Protein 8H55 (pdb70)

Solvent-accessible surface area: 35852 Å² total; per-residue (Å²): 23,79,7,52,29,2,70,16,0,19,74,81,97,40,68,40,80,70,21,123,36,106,147,147,65,132,47,144,45,54,106,110,8,54,80,5,109,76,33,80,112,64,18,122,109,171,141,88,100,32,105,60,80,112,71,39,6,45,13,0,1,70,10,0,26,16,0,0,13,15,0,0,12,11,28,6,77,76,50,106,138,73,28,0,3,0,0,0,0,1,0,0,1,2,0,2,4,0,18,24,0,6,2,50,114,3,5,28,29,0,0,96,15,3,35,2,36,20,90,20,41,96,125,82,8,11,11,30,13,61,2,22,19,0,0,78,0,0,34,23,4,0,18,96,9,15,129,75,56,125,41,0,32,1,37,6,0,0,0,0,24,41,127,3,23,0,0,36,78,0,33,112,0,2,55,19,5,0,28,54,0,7,1,5,11,10,92,4,68,123,14,154,92,5,20,78,94,0,7,77,15,1,44,74,12,42,44,101,80,19,127,54,10,0,139,50,14,68,85,183,3,4,0,0,2,0,2,4,0,28,0,82,10,37,1,95,94,18,3,78,1,29,43,35,60,91,91,60,0,93,23,109,188,146,44,59,37,101,0,41,10,2,58,36,22,14,100,22,80,18,38,66,19,62,78,65,91,0,13,0,0,76,6,34,8,33,119,25,7,16,0,3,0,0,10,4,44,152,80,32,56,18,69,71,6,11,119,32,1,23,16,4,20,60,11,3,61,150,90,26,142,73,100,42,0,55,0,17,0,0,60,4,51,22,47,25,58,3,63,0,64,56,4,0,65,114,10,72,34,24,41,107,2,8,17,118,81,24,47,4,75,60,0,4,84,69,150,115,11,48,0,31,49,0,10,0,6,0,1,1,42,14,44,87,1,41,77,110,49,162,88,95,84,86,83,77,32,99,50,63,142,9,51,0,42,52,26,0,0,0,1,0,10,2,41,102,17,69,0,7,0,0,0,0,3,0,16,31,11,73,100,68,58,20,2,50,16,1,20,71,84,97,33,68,35,76,70,21,133,17,170,143,132,113,128,47,117,41,45,101,110,10,67,81,23,113,73,36,74,107,68,22,125,85,98,143,149,158,96,25,71,77,79,112,72,38,7,41,9,0,0,73,6,0,24,17,0,0,12,18,0,0,45,4,28,3,108,69,54,31,140,67,26,1,3,0,0,0,0,0,0,0,1,3,0,2,5,0,17,22,0,7,5,35,128,5,6,30,27,1,0,96,15,4,36,1,30,16,94,21,42,60,130,95,10,10,7,31,11,56,1,35,27,0,0,78,0,0,38,23,3,0,19,58,1,30,127,90,58,70,30,0,31,0,31,5,0,0,0,0,20,40,122,3,26,0,1,110,96,0,27,90,0,3,31,13,6,1,26,52,1,6,5,6,17,10,85,3,77,54,14,68,97,7,40,91,40,0,8,74,10,1,52,68,11,48,47,123,85,17,54,82,10,2,94,60,21,64,79,181,7,3,0,4,2,0,2,5,0,37,0,96,10,39,1,24,95,18,2,84,0,28,40,34,61,96,74,57,0,89,23,106,178,133,47,61,36,102,0,38,3,1,51,39,33,13,92,20,76,22,31,68,21,74,72,63,102,0,12,0,0,67,5,38,5,38,175,87,6,7,0,2,0,1,9,2,57,150,88,26,57,17,92,75,5,8,135,33,1,26,17,5,18,84,13,2,54,153,67,24,147,100,103,40,0,36,0,6,0,0,70,4,54,18,53,26,63,3,62,0,70,57,7,0,66,92,11,79,32,22,95,108,1,9,20,98,90,18,44,6,78,56,0,3,84,71,138,127,11,61,0,44,22,0,11,1,4,0,1,0,40,12,37,111,1,41,83,107,59,178,83,85,103,89,87,73,43,94,45,94,140,8,49,0,38,46,25,0,1,0,0,0,7,1,38,92,13,69,0,8,0,0,0,0,4,0,14,35,10,72,101

Foldseek 3Di:
DDPQLLCLFADPDWDFAFQDDPDDDDFDWDPDFAALPPDQDFDDDDDDDDDPQQVNLLVLLVLLLLLFLLLQLLVCVVPVLDWDKDFSLVLLLLQLLLLLLFRSQLVQLSCVSSVNFDDDPDDRTGTHGNSLSSQLSSQVLQCVLDVVCDQKFKEKEKEFASVWIFTVSSVVSNVSHHPTYYYHYFQCQVPVVRQQSVLVSCCVPDHDPRRRQDDDGHNPAGMEIEMEMAGEFACCVFVQFADWDWDWFPLDPPDTDTAIKGKAWDKWFWDQPPVQQWIWTWTCTDPFKIKIKIDGHPPDRQSSSSPCVSPCVVVSVVPTDIFGATEMGGDAWDKDKDWSLVSVVSVVSNCSRFRPNIDSVSTTVDPPHGHDTYMYIYTGHYHDRRDHHHHDDPVPDDHHYDYNRAKIKMFMFGHSSRRTRMIIIPSDRVD/DFLLCLFADPPWDFAFQDDPDDDDFDWDPDFAALPPDLDFDDAPPDDDDPPLLVNLLVLLLLLQLLQLLLFLLVCVVPVLDWDKDFSLVLLLLLLLLLLLFRSQLNQLSCVSSSNFDDDPDPGGGTHGNSLSNQLSSQVLQCVLDVVQPQKFKEKEKEFANVWTFGPSSVVSNNSHHPTYYYHYFQCPVPVVRQQSVLVSVCSPPHCPRRRQDDDTHRVAGMAIEMEMAGEFACCVQPQFADWDFDWFPLDPPDTDTAIKGKAWDKWQWDQDPVLQWIWTWTGGDDFKIKIKIDGHPPDGASSSSVCVSPCVVVSVVRGDIFGETEMGGPFWDKDKDWSLVSVVSVVSSCSRFNPNIGSVNTTVDPPHGHDTHMYIYTGHYHDRRDHDDHDDPPVDDHHYDYNSAKIKMFMFGHSSRRTRMITIPSDRVD

Organism: Danio rerio (NCBI:txid7955)

InterPro domains:
  IPR000215 Serpin family [PTHR11461] (83-453)
  IPR000227 Angiotensinogen [PR00654] (8-28)
  IPR000227 Angiotensinogen [PR00654] (148-169)
  IPR000227 Angiotensinogen [PR00654] (243-262)
  IPR023795 Serpin, conserved site [PS00284] (425-435)
  IPR023796 Serpin domain [PF00079] (87-452)
  IPR023796 Serpin domain [SM00093] (92-452)
  IPR033834 Angiotensinogen, serpin domain [cd02054] (22-454)
  IPR036186 Serpin superfamily [SSF56574] (53-452)
  IPR042178 Serpin superfamily, domain 1 [G3DSA:3.30.497.10] (112-412)
  IPR042185 Serpin superfamily, domain 2 [G3DSA:2.30.39.10] (94-452)

Nearest PDB structures (foldseek):
  8h55-assembly1_A  TM=1.002E+00  e=1.999E-93  Danio rerio
  8h55-assembly2_B  TM=1.000E+00  e=8.099E-88  Danio rerio
  5cdx-assembly1_A  TM=8.783E-01  e=2.840E-31  synthetic construct
  2ol2-assembly1_A  TM=8.647E-01  e=1.856E-30  Homo sapiens
  2hi9-assembly1_C  TM=8.735E-01  e=5.633E-29  Homo sapiens

Structure (mmCIF, N/CA/C/O backbone):
data_8H55
#
_entry.id   8H55
#
_cell.length_a   42.940
_cell.length_b   88.760
_cell.length_c   118.030
_cell.angle_alpha   90.000
_cell.angle_beta   90.000
_cell.angle_gamma   90.000
#
_symmetry.space_group_name_H-M   'P 1 21 1'
#
loop_
_entity.id
_entity.type
_entity.pdbx_description
1 polymer Angiotensinogen
2 non-polymer 'SULFATE ION'
3 water water
#
loop_
_atom_site.group_PDB
_atom_site.id
_atom_site.type_symbol
_atom_site.label_atom_id
_atom_site.label_alt_id
_atom_site.label_comp_id
_atom_site.label_asym_id
_atom_site.label_entity_id
_atom_site.label_seq_id
_atom_site.pdbx_PDB_ins_code
_atom_site.Cartn_x
_atom_site.Cartn_y
_atom_site.Cartn_z
_atom_site.occupancy
_atom_site.B_iso_or_equiv
_atom_site.auth_seq_id
_atom_site.auth_comp_id
_atom_site.auth_asym_id
_atom_site.auth_atom_id
_atom_site.pdbx_PDB_model_num
ATOM 1 N N . VAL A 1 3 ? 5.178 -20.059 32.614 1.00 68.09 3 VAL A N 1
ATOM 2 C CA . VAL A 1 3 ? 3.980 -20.085 31.784 1.00 69.23 3 VAL A CA 1
ATOM 3 C C . VAL A 1 3 ? 4.271 -19.481 30.411 1.00 72.93 3 VAL A C 1
ATOM 4 O O . VAL A 1 3 ? 4.812 -20.163 29.543 1.00 77.82 3 VAL A O 1
ATOM 8 N N . TYR A 1 4 ? 3.915 -18.212 30.209 1.00 72.49 4 TYR A N 1
ATOM 9 C CA . TYR A 1 4 ? 4.163 -17.574 28.922 1.00 70.19 4 TYR A CA 1
ATOM 10 C C . TYR A 1 4 ? 5.623 -17.741 28.522 1.00 73.94 4 TYR A C 1
ATOM 11 O O . TYR A 1 4 ? 6.532 -17.495 29.321 1.00 71.08 4 TYR A O 1
ATOM 29 N N . VAL A 1 5 ? 5.843 -18.157 27.278 1.00 72.57 5 VAL A N 1
ATOM 30 C CA . VAL A 1 5 ? 7.174 -18.476 26.777 1.00 71.91 5 VAL A CA 1
ATOM 31 C C . VAL A 1 5 ? 7.583 -17.451 25.727 1.00 72.89 5 VAL A C 1
ATOM 32 O O . VAL A 1 5 ? 6.763 -17.011 24.912 1.00 68.67 5 VAL A O 1
ATOM 45 N N . HIS A 1 6 ? 8.864 -17.075 25.755 1.00 68.42 6 HIS A N 1
ATOM 46 C CA . HIS A 1 6 ? 9.485 -16.148 24.813 1.00 60.33 6 HIS A CA 1
ATOM 47 C C . HIS A 1 6 ? 8.920 -14.739 24.959 1.00 51.36 6 HIS A C 1
ATOM 48 O O . HIS A 1 6 ? 8.362 -14.182 24.006 1.00 45.66 6 HIS A O 1
ATOM 62 N N . PRO A 1 7 ? 9.071 -14.132 26.140 1.00 50.39 7 PRO A N 1
ATOM 63 C CA . PRO A 1 7 ? 8.670 -12.727 26.314 1.00 47.70 7 PRO A CA 1
ATOM 64 C C . PRO A 1 7 ? 9.208 -11.782 25.255 1.00 43.38 7 PRO A C 1
ATOM 65 O O . PRO A 1 7 ? 8.565 -10.763 24.972 1.00 44.94 7 PRO A O 1
ATOM 76 N N . PHE A 1 8 ? 10.371 -12.078 24.671 1.00 43.84 8 PHE A N 1
ATOM 77 C CA . PHE A 1 8 ? 10.928 -11.209 23.642 1.00 45.76 8 PHE A CA 1
ATOM 78 C C . PHE A 1 8 ? 9.886 -10.834 22.597 1.00 47.22 8 PHE A C 1
ATOM 79 O O . PHE A 1 8 ? 9.884 -9.710 22.080 1.00 41.15 8 PHE A O 1
ATOM 96 N N . ASN A 1 9 ? 8.996 -11.767 22.265 1.00 46.02 9 ASN A N 1
ATOM 97 C CA . ASN A 1 9 ? 8.056 -11.537 21.175 1.00 45.51 9 ASN A CA 1
ATOM 98 C C . ASN A 1 9 ? 7.055 -10.432 21.487 1.00 44.14 9 ASN A C 1
ATOM 99 O O . ASN A 1 9 ? 6.461 -9.874 20.559 1.00 44.02 9 ASN A O 1
ATOM 110 N N . LEU A 1 10 ? 6.864 -10.093 22.764 1.00 46.90 10 LEU A N 1
ATOM 111 C CA . LEU A 1 10 ? 5.942 -9.026 23.128 1.00 41.91 10 LEU A CA 1
ATOM 112 C C . LEU A 1 10 ? 6.528 -7.636 22.911 1.00 39.78 10 LEU A C 1
ATOM 113 O O . LEU A 1 10 ? 5.772 -6.659 22.889 1.00 40.59 10 LEU A O 1
ATOM 129 N N . PHE A 1 11 ? 7.847 -7.524 22.739 1.00 43.17 11 PHE A N 1
ATOM 130 C CA . PHE A 1 11 ? 8.520 -6.230 22.723 1.00 46.63 11 PHE A CA 1
ATOM 131 C C . PHE A 1 11 ? 9.437 -6.082 21.516 1.00 46.75 11 PHE A C 1
ATOM 132 O O . PHE A 1 11 ? 10.450 -5.381 21.580 1.00 44.10 11 PHE A O 1
ATOM 149 N N . SER A 1 12 ? 9.089 -6.724 20.405 1.00 49.58 12 SER A N 1
ATOM 150 C CA . SER A 1 12 ? 9.790 -6.546 19.144 1.00 61.74 12 SER A CA 1
ATOM 151 C C . SER A 1 12 ? 8.771 -6.337 18.033 1.00 72.46 12 SER A C 1
ATOM 152 O O . SER A 1 12 ? 7.586 -6.649 18.183 1.00 74.49 12 SER A O 1
ATOM 160 N N . SER A 1 13 ? 9.245 -5.803 16.912 1.00 83.32 13 SER A N 1
ATOM 161 C CA . SER A 1 13 ? 8.398 -5.682 15.736 1.00 82.46 13 SER A CA 1
ATOM 162 C C . SER A 1 13 ? 7.881 -7.057 15.322 1.00 84.11 13 SER A C 1
ATOM 163 O O . SER A 1 13 ? 8.462 -8.095 15.651 1.00 81.37 13 SER A O 1
ATOM 171 N N . GLU A 1 14 ? 6.763 -7.059 14.593 1.00 98.46 14 GLU A N 1
ATOM 172 C CA . GLU A 1 14 ? 6.225 -8.318 14.092 1.00 89.34 14 GLU A CA 1
ATOM 173 C C . GLU A 1 14 ? 7.136 -8.950 13.050 1.00 86.06 14 GLU A C 1
ATOM 174 O O . GLU A 1 14 ? 7.088 -10.169 12.858 1.00 85.47 14 GLU A O 1
ATOM 186 N N . ASN A 1 15 ? 7.955 -8.150 12.371 1.00 84.50 15 ASN A N 1
ATOM 187 C CA . ASN A 1 15 ? 8.928 -8.653 11.402 1.00 81.62 15 ASN A CA 1
ATOM 188 C C . ASN A 1 15 ? 10.289 -8.635 12.088 1.00 77.88 15 ASN A C 1
ATOM 189 O O . ASN A 1 15 ? 11.030 -7.653 12.031 1.00 78.03 15 ASN A O 1
ATOM 200 N N . ILE A 1 16 ? 10.603 -9.740 12.750 1.00 75.50 16 ILE A N 1
ATOM 201 C CA . ILE A 1 16 ? 11.844 -9.881 13.498 1.00 71.30 16 ILE A CA 1
ATOM 202 C C . ILE A 1 16 ? 12.968 -10.238 12.537 1.00 67.93 16 ILE A C 1
ATOM 203 O O . ILE A 1 16 ? 12.753 -10.887 11.507 1.00 71.81 16 ILE A O 1
ATOM 219 N N . SER A 1 17 ? 14.181 -9.808 12.871 1.00 63.18 17 SER A N 1
ATOM 220 C CA . SER A 1 17 ? 15.342 -10.128 12.057 1.00 64.72 17 SER A CA 1
ATOM 221 C C . SER A 1 17 ? 16.553 -10.304 12.957 1.00 61.02 17 SER A C 1
ATOM 222 O O . SER A 1 17 ? 16.683 -9.644 13.991 1.00 57.17 17 SER A O 1
ATOM 230 N N . CYS A 1 18 ? 17.435 -11.208 12.547 1.00 59.51 18 CYS A N 1
ATOM 231 C CA . CYS A 1 18 ? 18.695 -11.455 13.241 1.00 59.51 18 CYS A CA 1
ATOM 232 C C . CYS A 1 18 ? 19.710 -10.430 12.748 1.00 62.57 18 CYS A C 1
ATOM 233 O O . CYS A 1 18 ? 20.336 -10.611 11.702 1.00 58.50 18 CYS A O 1
ATOM 240 N N . GLU A 1 19 ? 19.873 -9.342 13.500 1.00 56.55 19 GLU A N 1
ATOM 241 C CA . GLU A 1 19 ? 20.771 -8.268 13.094 1.00 52.36 19 GLU A CA 1
ATOM 242 C C . GLU A 1 19 ? 22.217 -8.623 13.413 1.00 57.45 19 GLU A C 1
ATOM 243 O O . GLU A 1 19 ? 22.509 -9.233 14.446 1.00 60.95 19 GLU A O 1
ATOM 255 N N . VAL A 1 20 ? 23.125 -8.219 12.524 1.00 58.60 20 VAL A N 1
ATOM 256 C CA . VAL A 1 20 ? 24.537 -8.556 12.671 1.00 58.35 20 VAL A CA 1
ATOM 257 C C . VAL A 1 20 ? 25.118 -7.797 13.856 1.00 58.47 20 VAL A C 1
ATOM 258 O O . VAL A 1 20 ? 24.986 -6.570 13.954 1.00 58.56 20 VAL A O 1
ATOM 271 N N . ILE A 1 21 ? 25.774 -8.527 14.762 1.00 60.72 21 ILE A N 1
ATOM 272 C CA . ILE A 1 21 ? 26.259 -7.919 15.998 1.00 62.56 21 ILE A CA 1
ATOM 273 C C . ILE A 1 21 ? 27.376 -6.926 15.702 1.00 64.73 21 ILE A C 1
ATOM 274 O O . ILE A 1 21 ? 27.362 -5.788 16.186 1.00 61.56 21 ILE A O 1
ATOM 290 N N . GLN A 1 22 ? 28.364 -7.346 14.911 1.00 68.33 22 GLN A N 1
ATOM 291 C CA . GLN A 1 22 ? 29.514 -6.517 14.550 1.00 72.43 22 GLN A CA 1
ATOM 292 C C . GLN A 1 22 ? 29.477 -6.269 13.046 1.00 77.78 22 GLN A C 1
ATOM 293 O O . GLN A 1 22 ? 30.096 -6.997 12.266 1.00 81.37 22 GLN A O 1
ATOM 307 N N . SER A 1 23 ? 28.768 -5.221 12.645 1.00 77.16 23 SER A N 1
ATOM 308 C CA . SER A 1 23 ? 28.649 -4.886 11.236 1.00 79.96 23 SER A CA 1
ATOM 309 C C . SER A 1 23 ? 29.925 -4.226 10.731 1.00 85.77 23 SER A C 1
ATOM 310 O O . SER A 1 23 ? 30.561 -3.440 11.440 1.00 84.41 23 SER A O 1
ATOM 318 N N . GLU A 1 24 ? 30.301 -4.555 9.492 1.00 90.56 24 GLU A N 1
ATOM 319 C CA . GLU A 1 24 ? 31.456 -3.909 8.879 1.00 97.14 24 GLU A CA 1
ATOM 320 C C . GLU A 1 24 ? 31.221 -2.416 8.694 1.00 88.20 24 GLU A C 1
ATOM 321 O O . GLU A 1 24 ? 32.171 -1.626 8.737 1.00 88.42 24 GLU A O 1
ATOM 325 N N . GLU A 1 25 ? 29.969 -2.013 8.492 1.00 83.20 25 GLU A N 1
ATOM 326 C CA . GLU A 1 25 ? 29.594 -0.616 8.328 1.00 76.66 25 GLU A CA 1
ATOM 327 C C . GLU A 1 25 ? 28.774 -0.174 9.532 1.00 71.40 25 GLU A C 1
ATOM 328 O O . GLU A 1 25 ? 27.858 -0.885 9.960 1.00 73.40 25 GLU A O 1
ATOM 340 N N . HIS A 1 26 ? 29.103 0.994 10.074 1.00 67.40 26 HIS A N 1
ATOM 341 C CA . HIS A 1 26 ? 28.397 1.534 11.226 1.00 64.70 26 HIS A CA 1
ATOM 342 C C . HIS A 1 26 ? 27.238 2.409 10.770 1.00 64.88 26 HIS A C 1
ATOM 343 O O . HIS A 1 26 ? 27.371 3.203 9.834 1.00 58.55 26 HIS A O 1
ATOM 357 N N . LYS A 1 27 ? 26.098 2.254 11.435 1.00 61.32 27 LYS A N 1
ATOM 358 C CA . LYS A 1 27 ? 24.921 3.035 11.078 1.00 59.06 27 LYS A CA 1
ATOM 359 C C . LYS A 1 27 ? 25.049 4.454 11.631 1.00 57.90 27 LYS A C 1
ATOM 360 O O . LYS A 1 27 ? 25.589 4.646 12.724 1.00 55.42 27 LYS A O 1
ATOM 364 N N . PRO A 1 28 ? 24.567 5.463 10.906 1.00 53.46 28 PRO A N 1
ATOM 365 C CA . PRO A 1 28 ? 24.645 6.832 11.430 1.00 50.18 28 PRO A CA 1
ATOM 366 C C . PRO A 1 28 ? 23.895 6.944 12.748 1.00 51.76 28 PRO A C 1
ATOM 367 O O . PRO A 1 28 ? 22.866 6.297 12.956 1.00 51.62 28 PRO A O 1
ATOM 378 N N . LEU A 1 29 ? 24.427 7.766 13.647 1.00 49.55 29 LEU A N 1
ATOM 379 C CA . LEU A 1 29 ? 23.857 7.960 14.974 1.00 45.10 29 LEU A CA 1
ATOM 380 C C . LEU A 1 29 ? 23.359 9.394 15.091 1.00 46.48 29 LEU A C 1
ATOM 381 O O . LEU A 1 29 ? 24.140 10.341 14.951 1.00 41.99 29 LEU A O 1
ATOM 397 N N . GLU A 1 30 ? 22.063 9.546 15.348 1.00 46.81 30 GLU A N 1
ATOM 398 C CA . GLU A 1 30 ? 21.439 10.853 15.506 1.00 49.15 30 GLU A CA 1
ATOM 399 C C . GLU A 1 30 ? 21.555 11.279 16.964 1.00 48.61 30 GLU A C 1
ATOM 400 O O . GLU A 1 30 ? 21.108 10.555 17.861 1.00 47.27 30 GLU A O 1
ATOM 412 N N . THR A 1 31 ? 22.150 12.445 17.201 1.00 50.54 31 THR A N 1
ATOM 413 C CA . THR A 1 31 ? 22.433 12.909 18.551 1.00 48.33 31 THR A CA 1
ATOM 414 C C . THR A 1 31 ? 21.937 14.337 18.728 1.00 51.73 31 THR A C 1
ATOM 415 O O . THR A 1 31 ? 21.450 14.977 17.790 1.00 54.80 31 THR A O 1
ATOM 426 N N . VAL A 1 32 ? 22.074 14.834 19.956 1.00 48.38 32 VAL A N 1
ATOM 427 C CA . VAL A 1 32 ? 21.701 16.193 20.315 1.00 52.63 32 VAL A CA 1
ATOM 428 C C . VAL A 1 32 ? 22.906 16.866 20.953 1.00 57.43 32 VAL A C 1
ATOM 429 O O . VAL A 1 32 ? 23.549 16.293 21.840 1.00 52.64 32 VAL A O 1
ATOM 442 N N . HIS A 1 33 ? 23.212 18.070 20.494 1.00 55.24 33 HIS A N 1
ATOM 443 C CA . HIS A 1 33 ? 24.235 18.923 21.083 1.00 59.23 33 HIS A CA 1
ATOM 444 C C . HIS A 1 33 ? 23.987 20.330 20.554 1.00 64.34 33 HIS A C 1
ATOM 445 O O . HIS A 1 33 ? 23.861 20.518 19.337 1.00 65.63 33 HIS A O 1
ATOM 459 N N . PRO A 1 34 ? 23.909 21.346 21.421 1.00 64.32 34 PRO A N 1
ATOM 460 C CA . PRO A 1 34 ? 24.206 21.342 22.854 1.00 62.81 34 PRO A CA 1
ATOM 461 C C . PRO A 1 34 ? 23.056 20.878 23.737 1.00 62.59 34 PRO A C 1
ATOM 462 O O . PRO A 1 34 ? 21.892 21.105 23.410 1.00 60.28 34 PRO A O 1
ATOM 473 N N . LEU A 1 35 ? 23.393 20.228 24.859 1.00 58.73 35 LEU A N 1
ATOM 474 C CA . LEU A 1 35 ? 22.396 19.947 25.880 1.00 62.50 35 LEU A CA 1
ATOM 475 C C . LEU A 1 35 ? 22.264 21.145 26.817 1.00 62.29 35 LEU A C 1
ATOM 476 O O . LEU A 1 35 ? 23.223 21.899 27.006 1.00 63.55 35 LEU A O 1
ATOM 492 N N . PRO A 1 36 ? 21.094 21.359 27.412 1.00 65.10 36 PRO A N 1
ATOM 493 C CA . PRO A 1 36 ? 20.920 22.505 28.315 1.00 61.96 36 PRO A CA 1
ATOM 494 C C . PRO A 1 36 ? 21.943 22.489 29.435 1.00 67.69 36 PRO A C 1
ATOM 495 O O . PRO A 1 36 ? 22.047 21.503 30.180 1.00 69.88 36 PRO A O 1
ATOM 506 N N . PRO A 1 37 ? 22.727 23.558 29.585 1.00 67.35 37 PRO A N 1
ATOM 507 C CA . PRO A 1 37 ? 23.661 23.627 30.715 1.00 69.61 37 PRO A CA 1
ATOM 508 C C . PRO A 1 37 ? 22.939 23.521 32.050 1.00 74.69 37 PRO A C 1
ATOM 509 O O . PRO A 1 37 ? 21.803 23.970 32.205 1.00 74.60 37 PRO A O 1
ATOM 520 N N . LEU A 1 38 ? 23.631 22.908 33.017 1.00 80.10 38 LEU A N 1
ATOM 521 C CA . LEU A 1 38 ? 23.062 22.757 34.357 1.00 85.58 38 LEU A CA 1
ATOM 522 C C . LEU A 1 38 ? 22.871 24.089 35.050 1.00 96.53 38 LEU A C 1
ATOM 523 O O . LEU A 1 38 ? 21.838 24.256 35.740 1.00 94.29 38 LEU A O 1
ATOM 539 N N . PRO A 1 39 ? 23.778 25.050 34.938 1.00 111.87 39 PRO A N 1
ATOM 540 C CA . PRO A 1 39 ? 23.642 26.295 35.694 1.00 113.19 39 PRO A CA 1
ATOM 541 C C . PRO A 1 39 ? 22.241 26.888 35.730 1.00 116.20 39 PRO A C 1
ATOM 542 O O . PRO A 1 39 ? 21.675 27.015 36.819 1.00 130.44 39 PRO A O 1
ATOM 553 N N . GLY A 1 40 ? 21.661 27.239 34.581 1.00 100.77 40 GLY A N 1
ATOM 554 C CA . GLY A 1 40 ? 20.428 28.009 34.588 1.00 91.78 40 GLY A CA 1
ATOM 555 C C . GLY A 1 40 ? 19.195 27.388 33.958 1.00 91.16 40 GLY A C 1
ATOM 556 O O . GLY A 1 40 ? 18.370 28.111 33.390 1.00 84.78 40 GLY A O 1
ATOM 560 N N . SER A 1 41 ? 19.033 26.069 34.064 1.00 91.46 41 SER A N 1
ATOM 561 C CA . SER A 1 41 ? 17.850 25.386 33.538 1.00 86.99 41 SER A CA 1
ATOM 562 C C . SER A 1 41 ? 17.306 24.432 34.598 1.00 89.02 41 SER A C 1
ATOM 563 O O . SER A 1 41 ? 17.820 23.323 34.765 1.00 89.89 41 SER A O 1
ATOM 571 N N . THR A 1 42 ? 16.248 24.853 35.293 1.00 85.50 42 THR A N 1
ATOM 572 C CA . THR A 1 42 ? 15.604 24.040 36.319 1.00 85.58 42 THR A CA 1
ATOM 573 C C . THR A 1 42 ? 14.283 23.434 35.855 1.00 81.42 42 THR A C 1
ATOM 574 O O . THR A 1 42 ? 13.773 22.521 36.514 1.00 78.36 42 THR A O 1
ATOM 585 N N . ASP A 1 43 ? 13.738 23.888 34.731 1.00 78.43 43 ASP A N 1
ATOM 586 C CA . ASP A 1 43 ? 12.445 23.392 34.279 1.00 80.43 43 ASP A CA 1
ATOM 587 C C . ASP A 1 43 ? 12.576 21.972 33.729 1.00 77.04 43 ASP A C 1
ATOM 588 O O . ASP A 1 43 ? 13.565 21.653 33.061 1.00 73.06 43 ASP A O 1
ATOM 597 N N . PRO A 1 44 ? 11.604 21.097 33.997 1.00 75.46 44 PRO A N 1
ATOM 598 C CA . PRO A 1 44 ? 11.615 19.768 33.375 1.00 71.82 44 PRO A CA 1
ATOM 599 C C . PRO A 1 44 ? 11.805 19.840 31.866 1.00 69.50 44 PRO A C 1
ATOM 600 O O . PRO A 1 44 ? 11.425 20.815 31.214 1.00 73.38 44 PRO A O 1
ATOM 611 N N . ASP A 1 45 ? 12.402 18.788 31.317 1.00 66.36 45 ASP A N 1
ATOM 612 C CA . ASP A 1 45 ? 12.539 18.682 29.872 1.00 67.73 45 ASP A CA 1
ATOM 613 C C . ASP A 1 45 ? 11.154 18.727 29.230 1.00 71.46 45 ASP A C 1
ATOM 614 O O . ASP A 1 45 ? 10.239 18.034 29.697 1.00 68.66 45 ASP A O 1
ATOM 623 N N . PRO A 1 46 ? 10.955 19.517 28.175 1.00 73.24 46 PRO A N 1
ATOM 624 C CA . PRO A 1 46 ? 9.617 19.610 27.577 1.00 68.66 46 PRO A CA 1
ATOM 625 C C . PRO A 1 46 ? 9.198 18.294 26.941 1.00 68.45 46 PRO A C 1
ATOM 626 O O . PRO A 1 46 ? 10.004 17.593 26.324 1.00 69.23 46 PRO A O 1
ATOM 637 N N . ARG A 1 47 ? 7.918 17.970 27.094 1.00 74.45 47 ARG A N 1
ATOM 638 C CA . ARG A 1 47 ? 7.362 16.704 26.645 1.00 84.36 47 ARG A CA 1
ATOM 639 C C . ARG A 1 47 ? 6.467 16.909 25.431 1.00 96.29 47 ARG A C 1
ATOM 640 O O . ARG A 1 47 ? 5.831 17.955 25.274 1.00 92.41 47 ARG A O 1
ATOM 661 N N . THR A 1 48 ? 6.419 15.890 24.577 1.00 109.08 48 THR A N 1
ATOM 662 C CA . THR A 1 48 ? 5.557 15.906 23.400 1.00 118.82 48 THR A CA 1
ATOM 663 C C . THR A 1 48 ? 4.405 14.918 23.568 1.00 125.92 48 THR A C 1
ATOM 664 O O . THR A 1 48 ? 3.669 14.639 22.622 1.00 119.39 48 THR A O 1
ATOM 675 N N . ALA A 1 52 ? 0.367 10.241 21.699 1.00 96.44 52 ALA A N 1
ATOM 676 C CA . ALA A 1 52 ? 1.133 9.241 20.963 1.00 91.07 52 ALA A CA 1
ATOM 677 C C . ALA A 1 52 ? 0.381 7.911 20.921 1.00 91.57 52 ALA A C 1
ATOM 678 O O . ALA A 1 52 ? -0.423 7.612 21.806 1.00 89.51 52 ALA A O 1
ATOM 684 N N . GLU A 1 53 ? 0.651 7.115 19.887 1.00 82.47 53 GLU A N 1
ATOM 685 C CA . GLU A 1 53 ? -0.087 5.876 19.668 1.00 78.78 53 GLU A CA 1
ATOM 686 C C . GLU A 1 53 ? 0.061 4.942 20.863 1.00 78.34 53 GLU A C 1
ATOM 687 O O . GLU A 1 53 ? 1.168 4.499 21.185 1.00 70.19 53 GLU A O 1
ATOM 691 N N . SER A 1 54 ? -1.062 4.632 21.508 1.00 80.70 54 SER A N 1
ATOM 692 C CA . SER A 1 54 ? -1.056 3.810 22.708 1.00 79.95 54 SER A CA 1
ATOM 693 C C . SER A 1 54 ? -0.657 2.371 22.380 1.00 78.65 54 SER A C 1
ATOM 694 O O . SER A 1 54 ? -0.655 1.939 21.225 1.00 70.51 54 SER A O 1
ATOM 702 N N . LEU A 1 55 ? -0.320 1.622 23.431 1.00 74.07 55 LEU A N 1
ATOM 703 C CA . LEU A 1 55 ? 0.146 0.250 23.279 1.00 63.98 55 LEU A CA 1
ATOM 704 C C . LEU A 1 55 ? -1.035 -0.698 23.100 1.00 63.47 55 LEU A C 1
ATOM 705 O O . LEU A 1 55 ? -2.076 -0.548 23.747 1.00 64.59 55 LEU A O 1
ATOM 721 N N . LYS A 1 56 ? -0.857 -1.692 22.227 1.00 59.79 56 LYS A N 1
ATOM 722 C CA . LYS A 1 56 ? -1.977 -2.477 21.719 1.00 66.56 56 LYS A CA 1
ATOM 723 C C . LYS A 1 56 ? -2.273 -3.731 22.531 1.00 61.82 56 LYS A C 1
ATOM 724 O O . LYS A 1 56 ? -3.429 -4.171 22.569 1.00 75.39 56 LYS A O 1
ATOM 728 N N . ASN A 1 57 ? -1.267 -4.327 23.167 1.00 53.68 57 ASN A N 1
ATOM 729 C CA . ASN A 1 57 ? -1.459 -5.555 23.933 1.00 54.93 57 ASN A CA 1
ATOM 730 C C . ASN A 1 57 ? -1.136 -5.288 25.397 1.00 49.25 57 ASN A C 1
ATOM 731 O O . ASN A 1 57 ? -0.395 -6.049 26.028 1.00 47.98 57 ASN A O 1
ATOM 742 N N . LEU A 1 58 ? -1.712 -4.217 25.947 1.00 53.72 58 LEU A N 1
ATOM 743 C CA . LEU A 1 58 ? -1.204 -3.657 27.194 1.00 51.52 58 LEU A CA 1
ATOM 744 C C . LEU A 1 58 ? -1.298 -4.644 28.352 1.00 48.88 58 LEU A C 1
ATOM 745 O O . LEU A 1 58 ? -0.352 -4.776 29.137 1.00 48.71 58 LEU A O 1
ATOM 761 N N . THR A 1 59 ? -2.432 -5.333 28.492 1.00 48.76 59 THR A N 1
ATOM 762 C CA . THR A 1 59 ? -2.637 -6.151 29.684 1.00 50.03 59 THR A CA 1
ATOM 763 C C . THR A 1 59 ? -1.609 -7.273 29.772 1.00 49.00 59 THR A C 1
ATOM 764 O O . THR A 1 59 ? -1.038 -7.517 30.842 1.00 38.86 59 THR A O 1
ATOM 775 N N . GLN A 1 60 ? -1.349 -7.963 28.658 1.00 46.31 60 GLN A N 1
ATOM 776 C CA . GLN A 1 60 ? -0.381 -9.054 28.687 1.00 41.82 60 GLN A CA 1
ATOM 777 C C . GLN A 1 60 ? 1.046 -8.527 28.755 1.00 41.55 60 GLN A C 1
ATOM 778 O O . GLN A 1 60 ? 1.898 -9.109 29.437 1.00 43.99 60 GLN A O 1
ATOM 792 N N . ARG A 1 61 ? 1.331 -7.435 28.043 1.00 39.21 61 ARG A N 1
ATOM 793 C CA . ARG A 1 61 ? 2.665 -6.848 28.108 1.00 41.45 61 ARG A CA 1
ATOM 794 C C . ARG A 1 61 ? 3.008 -6.425 29.533 1.00 40.57 61 ARG A C 1
ATOM 795 O O . ARG A 1 61 ? 4.141 -6.619 29.989 1.00 37.27 61 ARG A O 1
ATOM 816 N N . THR A 1 62 ? 2.041 -5.853 30.256 1.00 41.49 62 THR A N 1
ATOM 817 C CA . THR A 1 62 ? 2.325 -5.365 31.602 1.00 42.76 62 THR A CA 1
ATOM 818 C C . THR A 1 62 ? 2.424 -6.508 32.607 1.00 42.73 62 THR A C 1
ATOM 819 O O . THR A 1 62 ? 3.249 -6.456 33.526 1.00 41.82 62 THR A O 1
ATOM 830 N N . ALA A 1 63 ? 1.595 -7.544 32.456 1.00 42.81 63 ALA A N 1
ATOM 831 C CA . ALA A 1 63 ? 1.701 -8.696 33.346 1.00 42.41 63 ALA A CA 1
ATOM 832 C C . ALA A 1 63 ? 3.016 -9.432 33.131 1.00 42.41 63 ALA A C 1
ATOM 833 O O . ALA A 1 63 ? 3.648 -9.883 34.093 1.00 39.97 63 ALA A O 1
ATOM 840 N N . VAL A 1 64 ? 3.445 -9.558 31.874 1.00 43.50 64 VAL A N 1
ATOM 841 C CA . VAL A 1 64 ? 4.686 -10.267 31.581 1.00 37.07 64 VAL A CA 1
ATOM 842 C C . VAL A 1 64 ? 5.887 -9.449 32.034 1.00 34.74 64 VAL A C 1
ATOM 843 O O . VAL A 1 64 ? 6.847 -9.989 32.597 1.00 34.83 64 VAL A O 1
ATOM 856 N N . LEU A 1 65 ? 5.860 -8.137 31.793 1.00 37.49 65 LEU A N 1
ATOM 857 C CA . LEU A 1 65 ? 6.978 -7.298 32.209 1.00 36.37 65 LEU A CA 1
ATOM 858 C C . LEU A 1 65 ? 7.074 -7.215 33.727 1.00 34.76 65 LEU A C 1
ATOM 859 O O . LEU A 1 65 ? 8.171 -7.030 34.267 1.00 34.94 65 LEU A O 1
ATOM 875 N N . ALA A 1 66 ? 5.946 -7.345 34.428 1.00 37.57 66 ALA A N 1
ATOM 876 C CA . ALA A 1 66 ? 5.982 -7.326 35.886 1.00 37.44 66 ALA A CA 1
ATOM 877 C C . ALA A 1 66 ? 6.707 -8.551 36.428 1.00 35.78 66 ALA A C 1
ATOM 878 O O . ALA A 1 66 ? 7.427 -8.462 37.430 1.00 37.45 66 ALA A O 1
ATOM 885 N N . GLU A 1 67 ? 6.532 -9.703 35.778 1.00 36.95 67 GLU A N 1
ATOM 886 C CA . GLU A 1 67 ? 7.292 -10.890 36.155 1.00 37.54 67 GLU A CA 1
ATOM 887 C C . GLU A 1 67 ? 8.781 -10.668 35.934 1.00 36.73 67 GLU A C 1
ATOM 888 O O . GLU A 1 67 ? 9.607 -10.982 36.801 1.00 33.31 67 GLU A O 1
ATOM 900 N N . LEU A 1 68 ? 9.143 -10.078 34.815 1.00 30.24 68 LEU A N 1
ATOM 901 C CA . LEU A 1 68 ? 10.550 -9.891 34.513 1.00 33.67 68 LEU A CA 1
ATOM 902 C C . LEU A 1 68 ? 11.224 -8.959 35.508 1.00 31.21 68 LEU A C 1
ATOM 903 O O . LEU A 1 68 ? 12.296 -9.253 35.990 1.00 31.32 68 LEU A O 1
ATOM 919 N N . GLN A 1 69 ? 10.572 -7.849 35.826 1.00 32.99 69 GLN A N 1
ATOM 920 C CA . GLN A 1 69 ? 11.139 -6.872 36.748 1.00 30.74 69 GLN A CA 1
ATOM 921 C C . GLN A 1 69 ? 11.143 -7.402 38.163 1.00 32.66 69 GLN A C 1
ATOM 922 O O . GLN A 1 69 ? 12.009 -7.072 38.926 1.00 34.54 69 GLN A O 1
ATOM 936 N N . ASN A 1 70 ? 10.183 -8.236 38.495 1.00 34.24 70 ASN A N 1
ATOM 937 C CA . ASN A 1 70 ? 10.168 -8.866 39.793 1.00 33.31 70 ASN A CA 1
ATOM 938 C C . ASN A 1 70 ? 11.339 -9.827 39.961 1.00 36.19 70 ASN A C 1
ATOM 939 O O . ASN A 1 70 ? 11.949 -9.867 41.011 1.00 32.82 70 ASN A O 1
ATOM 950 N N . SER A 1 71 ? 11.637 -10.600 38.924 1.00 32.97 71 SER A N 1
ATOM 951 C CA . SER A 1 71 ? 12.734 -11.549 38.990 1.00 32.09 71 SER A CA 1
ATOM 952 C C . SER A 1 71 ? 14.021 -10.791 39.146 1.00 35.43 71 SER A C 1
ATOM 953 O O . SER A 1 71 ? 14.808 -11.083 40.017 1.00 37.34 71 SER A O 1
ATOM 961 N N . LEU A 1 72 ? 14.217 -9.798 38.312 1.00 31.44 72 LEU A N 1
ATOM 962 C CA . LEU A 1 72 ? 15.415 -8.980 38.454 1.00 36.75 72 LEU A CA 1
ATOM 963 C C . LEU A 1 72 ? 15.470 -8.325 39.828 1.00 33.33 72 LEU A C 1
ATOM 964 O O . LEU A 1 72 ? 16.526 -8.303 40.473 1.00 27.47 72 LEU A O 1
ATOM 980 N N . GLY A 1 73 ? 14.348 -7.766 40.281 1.00 32.38 73 GLY A N 1
ATOM 981 C CA . GLY A 1 73 ? 14.354 -7.046 41.544 1.00 33.94 73 GLY A CA 1
ATOM 982 C C . GLY A 1 73 ? 14.707 -7.941 42.714 1.00 33.56 73 GLY A C 1
ATOM 983 O O . GLY A 1 73 ? 15.529 -7.585 43.562 1.00 36.62 73 GLY A O 1
ATOM 987 N N . LEU A 1 74 ? 14.086 -9.121 42.776 1.00 34.10 74 LEU A N 1
ATOM 988 C CA . LEU A 1 74 ? 14.397 -10.061 43.846 1.00 34.97 74 LEU A CA 1
ATOM 989 C C . LEU A 1 74 ? 15.858 -10.487 43.792 1.00 39.00 74 LEU A C 1
ATOM 990 O O . LEU A 1 74 ? 16.521 -10.592 44.830 1.00 37.28 74 LEU A O 1
ATOM 1006 N N . ARG A 1 75 ? 16.382 -10.729 42.588 1.00 35.23 75 ARG A N 1
ATOM 1007 C CA . ARG A 1 75 ? 17.786 -11.106 42.461 1.00 37.38 75 ARG A CA 1
ATOM 1008 C C . ARG A 1 75 ? 18.693 -9.994 42.975 1.00 40.71 75 ARG A C 1
ATOM 1009 O O . ARG A 1 75 ? 19.628 -10.243 43.745 1.00 41.75 75 ARG A O 1
ATOM 1030 N N . MET A 1 76 ? 18.421 -8.751 42.569 1.00 34.55 76 MET A N 1
ATOM 1031 C CA . MET A 1 76 ? 19.240 -7.632 43.023 1.00 36.53 76 MET A CA 1
ATOM 1032 C C . MET A 1 76 ? 19.078 -7.397 44.520 1.00 40.21 76 MET A C 1
ATOM 1033 O O . MET A 1 76 ? 20.053 -7.074 45.212 1.00 35.18 76 MET A O 1
ATOM 1047 N N . TYR A 1 77 ? 17.858 -7.541 45.043 1.00 34.30 77 TYR A N 1
ATOM 1048 C CA . TYR A 1 77 ? 17.665 -7.358 46.476 1.00 35.27 77 TYR A CA 1
ATOM 1049 C C . TYR A 1 77 ? 18.429 -8.413 47.267 1.00 41.32 77 TYR A C 1
ATOM 1050 O O . TYR A 1 77 ? 19.101 -8.102 48.258 1.00 39.37 77 TYR A O 1
ATOM 1068 N N . GLN A 1 78 ? 18.311 -9.679 46.855 1.00 36.54 78 GLN A N 1
ATOM 1069 C CA . GLN A 1 78 ? 19.017 -10.751 47.546 1.00 44.33 78 GLN A CA 1
ATOM 1070 C C . GLN A 1 78 ? 20.506 -10.455 47.623 1.00 43.33 78 GLN A C 1
ATOM 1071 O O . GLN A 1 78 ? 21.132 -10.627 48.675 1.00 46.76 78 GLN A O 1
ATOM 1085 N N . THR A 1 79 ? 21.089 -9.999 46.514 1.00 39.24 79 THR A N 1
ATOM 1086 C CA . THR A 1 79 ? 22.502 -9.641 46.506 1.00 40.15 79 THR A CA 1
ATOM 1087 C C . THR A 1 79 ? 22.772 -8.480 47.454 1.00 41.26 79 THR A C 1
ATOM 1088 O O . THR A 1 79 ? 23.631 -8.568 48.340 1.00 38.34 79 THR A O 1
ATOM 1099 N N . LEU A 1 80 ? 22.036 -7.381 47.282 1.00 36.69 80 LEU A N 1
ATOM 1100 C CA . LEU A 1 80 ? 22.243 -6.197 48.108 1.00 37.17 80 LEU A CA 1
ATOM 1101 C C . LEU A 1 80 ? 22.134 -6.530 49.591 1.00 39.81 80 LEU A C 1
ATOM 1102 O O . LEU A 1 80 ? 23.022 -6.189 50.381 1.00 41.50 80 LEU A O 1
ATOM 1118 N N . SER A 1 81 ? 21.045 -7.190 49.988 1.00 38.96 81 SER A N 1
ATOM 1119 C CA . SER A 1 81 ? 20.822 -7.472 51.403 1.00 43.99 81 SER A CA 1
ATOM 1120 C C . SER A 1 81 ? 21.982 -8.259 52.001 1.00 44.54 81 SER A C 1
ATOM 1121 O O . SER A 1 81 ? 22.435 -7.959 53.112 1.00 41.40 81 SER A O 1
ATOM 1129 N N . ARG A 1 82 ? 22.476 -9.269 51.278 1.00 41.98 82 ARG A N 1
ATOM 1130 C CA . ARG A 1 82 ? 23.582 -10.073 51.788 1.00 42.80 82 ARG A CA 1
ATOM 1131 C C . ARG A 1 82 ? 24.790 -9.214 52.141 1.00 44.18 82 ARG A C 1
ATOM 1132 O O . ARG A 1 82 ? 25.516 -9.529 53.091 1.00 51.16 82 ARG A O 1
ATOM 1153 N N . THR A 1 83 ? 25.025 -8.133 51.395 1.00 40.44 83 THR A N 1
ATOM 1154 C CA . THR A 1 83 ? 26.169 -7.270 51.657 1.00 44.64 83 THR A CA 1
ATOM 1155 C C . THR A 1 83 ? 25.925 -6.278 52.787 1.00 43.72 83 THR A C 1
ATOM 1156 O O . THR A 1 83 ? 26.853 -5.554 53.161 1.00 45.20 83 THR A O 1
ATOM 1167 N N . GLN A 1 84 ? 24.709 -6.220 53.336 1.00 45.59 84 GLN A N 1
ATOM 1168 C CA . GLN A 1 84 ? 24.393 -5.322 54.444 1.00 50.14 84 GLN A CA 1
ATOM 1169 C C . GLN A 1 84 ? 23.312 -5.999 55.294 1.00 43.12 84 GLN A C 1
ATOM 1170 O O . GLN A 1 84 ? 22.152 -5.593 55.351 1.00 42.35 84 GLN A O 1
ATOM 1184 N N . LYS A 1 85 ? 23.709 -7.072 55.985 1.00 46.51 85 LYS A N 1
ATOM 1185 C CA . LYS A 1 85 ? 22.752 -7.834 56.779 1.00 49.37 85 LYS A CA 1
ATOM 1186 C C . LYS A 1 85 ? 22.070 -6.966 57.827 1.00 50.48 85 LYS A C 1
ATOM 1187 O O . LYS A 1 85 ? 20.892 -7.175 58.137 1.00 53.48 85 LYS A O 1
ATOM 1206 N N . HIS A 1 86 ? 22.792 -5.994 58.385 1.00 45.58 86 HIS A N 1
ATOM 1207 C CA . HIS A 1 86 ? 22.354 -5.270 59.571 1.00 48.65 86 HIS A CA 1
ATOM 1208 C C . HIS A 1 86 ? 22.018 -3.814 59.277 1.00 46.53 86 HIS A C 1
ATOM 1209 O O . HIS A 1 86 ? 22.016 -2.984 60.192 1.00 42.66 86 HIS A O 1
ATOM 1223 N N . THR A 1 87 ? 21.722 -3.492 58.021 1.00 44.05 87 THR A N 1
ATOM 1224 C CA . THR A 1 87 ? 21.329 -2.151 57.618 1.00 39.28 87 THR A CA 1
ATOM 1225 C C . THR A 1 87 ? 19.933 -2.189 57.014 1.00 38.68 87 THR A C 1
ATOM 1226 O O . THR A 1 87 ? 19.561 -3.162 56.351 1.00 44.91 87 THR A O 1
ATOM 1237 N N . ASN A 1 88 ? 19.160 -1.133 57.257 1.00 37.95 88 ASN A N 1
ATOM 1238 C CA . ASN A 1 88 ? 17.906 -0.954 56.540 1.00 40.79 88 ASN A CA 1
ATOM 1239 C C . ASN A 1 88 ? 18.182 -0.963 55.041 1.00 39.39 88 ASN A C 1
ATOM 1240 O O . ASN A 1 88 ? 19.113 -0.306 54.566 1.00 40.88 88 ASN A O 1
ATOM 1251 N N . THR A 1 89 ? 17.380 -1.714 54.296 1.00 39.20 89 THR A N 1
ATOM 1252 C CA . THR A 1 89 ? 17.564 -1.863 52.859 1.00 36.21 89 THR A CA 1
ATOM 1253 C C . THR A 1 89 ? 16.289 -1.467 52.133 1.00 34.10 89 THR A C 1
ATOM 1254 O O . THR A 1 89 ? 15.183 -1.711 52.626 1.00 34.33 89 THR A O 1
ATOM 1265 N N . LEU A 1 90 ? 16.450 -0.850 50.962 1.00 36.46 90 LEU A N 1
ATOM 1266 C CA . LEU A 1 90 ? 15.316 -0.482 50.124 1.00 34.91 90 LEU A CA 1
ATOM 1267 C C . LEU A 1 90 ? 15.762 -0.437 48.670 1.00 35.35 90 LEU A C 1
ATOM 1268 O O . LEU A 1 90 ? 16.725 0.256 48.329 1.00 32.91 90 LEU A O 1
ATOM 1284 N N . LEU A 1 91 ? 15.054 -1.176 47.822 1.00 34.82 91 LEU A N 1
ATOM 1285 C CA . LEU A 1 91 ? 15.361 -1.255 46.403 1.00 35.73 91 LEU A CA 1
ATOM 1286 C C . LEU A 1 91 ? 14.057 -1.254 45.624 1.00 32.86 91 LEU A C 1
ATOM 1287 O O . LEU A 1 91 ? 13.028 -1.731 46.108 1.00 36.48 91 LEU A O 1
ATOM 1303 N N . SER A 1 92 ? 14.107 -0.710 44.414 1.00 35.75 92 SER A N 1
ATOM 1304 C CA . SER A 1 92 ? 12.930 -0.629 43.553 1.00 32.47 92 SER A CA 1
ATOM 1305 C C . SER A 1 92 ? 13.153 -1.462 42.301 1.00 35.09 92 SER A C 1
ATOM 1306 O O . SER A 1 92 ? 13.971 -1.075 41.445 1.00 33.13 92 SER A O 1
ATOM 1314 N N . PRO A 1 93 ? 12.477 -2.603 42.146 1.00 34.23 93 PRO A N 1
ATOM 1315 C CA . PRO A 1 93 ? 12.586 -3.329 40.870 1.00 33.65 93 PRO A CA 1
ATOM 1316 C C . PRO A 1 93 ? 12.143 -2.490 39.688 1.00 35.29 93 PRO A C 1
ATOM 1317 O O . PRO A 1 93 ? 12.740 -2.570 38.607 1.00 33.31 93 PRO A O 1
ATOM 1328 N N . LEU A 1 94 ? 11.107 -1.671 39.880 1.00 35.98 94 LEU A N 1
ATOM 1329 C CA . LEU A 1 94 ? 10.583 -0.837 38.805 1.00 33.68 94 LEU A CA 1
ATOM 1330 C C . LEU A 1 94 ? 11.669 0.058 38.220 1.00 36.84 94 LEU A C 1
ATOM 1331 O O . LEU A 1 94 ? 11.942 0.022 37.014 1.00 33.77 94 LEU A O 1
ATOM 1347 N N . ASN A 1 95 ? 12.303 0.874 39.066 1.00 32.84 95 ASN A N 1
ATOM 1348 C CA . ASN A 1 95 ? 13.288 1.837 38.593 1.00 32.98 95 ASN A CA 1
ATOM 1349 C C . ASN A 1 95 ? 14.623 1.197 38.248 1.00 32.06 95 ASN A C 1
ATOM 1350 O O . ASN A 1 95 ? 15.383 1.771 37.460 1.00 34.30 95 ASN A O 1
ATOM 1361 N N . ALA A 1 96 ? 14.934 0.036 38.828 1.00 31.34 96 ALA A N 1
ATOM 1362 C CA . ALA A 1 96 ? 16.128 -0.694 38.422 1.00 31.89 96 ALA A CA 1
ATOM 1363 C C . ALA A 1 96 ? 15.977 -1.218 37.000 1.00 34.81 96 ALA A C 1
ATOM 1364 O O . ALA A 1 96 ? 16.854 -1.013 36.153 1.00 34.08 96 ALA A O 1
ATOM 1371 N N . PHE A 1 97 ? 14.861 -1.897 36.726 1.00 34.13 97 PHE A N 1
ATOM 1372 C CA . PHE A 1 97 ? 14.568 -2.362 35.374 1.00 32.07 97 PHE A CA 1
ATOM 1373 C C . PHE A 1 97 ? 14.561 -1.203 34.384 1.00 33.34 97 PHE A C 1
ATOM 1374 O O . PHE A 1 97 ? 15.174 -1.279 33.314 1.00 36.10 97 PHE A O 1
ATOM 1391 N N . GLY A 1 98 ? 13.868 -0.117 34.730 1.00 31.40 98 GLY A N 1
ATOM 1392 C CA . GLY A 1 98 ? 13.777 1.011 33.818 1.00 32.01 98 GLY A CA 1
ATOM 1393 C C . GLY A 1 98 ? 15.122 1.651 33.543 1.00 34.27 98 GLY A C 1
ATOM 1394 O O . GLY A 1 98 ? 15.412 2.049 32.412 1.00 33.80 98 GLY A O 1
ATOM 1398 N N . ALA A 1 99 ? 15.960 1.770 34.574 1.00 33.08 99 ALA A N 1
ATOM 1399 C CA . ALA A 1 99 ? 17.293 2.326 34.377 1.00 31.81 99 ALA A CA 1
ATOM 1400 C C . ALA A 1 99 ? 18.077 1.508 33.360 1.00 33.17 99 ALA A C 1
ATOM 1401 O O . ALA A 1 99 ? 18.697 2.060 32.443 1.00 31.95 99 ALA A O 1
ATOM 1408 N N . LEU A 1 100 ? 18.053 0.181 33.502 1.00 30.29 100 LEU A N 1
ATOM 1409 C CA . LEU A 1 100 ? 18.858 -0.667 32.629 1.00 30.06 100 LEU A CA 1
ATOM 1410 C C . LEU A 1 100 ? 18.335 -0.643 31.198 1.00 34.25 100 LEU A C 1
ATOM 1411 O O . LEU A 1 100 ? 19.122 -0.581 30.247 1.00 32.43 100 LEU A O 1
ATOM 1427 N N . VAL A 1 101 ? 17.012 -0.681 31.020 1.00 31.20 101 VAL A N 1
ATOM 1428 C CA . VAL A 1 101 ? 16.453 -0.657 29.673 1.00 30.70 101 VAL A CA 1
ATOM 1429 C C . VAL A 1 101 ? 16.701 0.695 29.019 1.00 32.44 101 VAL A C 1
ATOM 1430 O O . VAL A 1 101 ? 16.936 0.780 27.807 1.00 33.11 101 VAL A O 1
ATOM 1443 N N . THR A 1 102 ? 16.645 1.776 29.800 1.00 31.77 102 THR A N 1
ATOM 1444 C CA . THR A 1 102 ? 16.953 3.088 29.245 1.00 32.65 102 THR A CA 1
ATOM 1445 C C . THR A 1 102 ? 18.405 3.153 28.787 1.00 34.86 102 THR A C 1
ATOM 1446 O O . THR A 1 102 ? 18.702 3.689 27.711 1.00 35.21 102 THR A O 1
ATOM 1457 N N . LEU A 1 103 ? 19.324 2.601 29.587 1.00 31.80 103 LEU A N 1
ATOM 1458 C CA . LEU A 1 103 ? 20.719 2.522 29.169 1.00 33.44 103 LEU A CA 1
ATOM 1459 C C . LEU A 1 103 ? 20.901 1.563 27.999 1.00 32.43 103 LEU A C 1
ATOM 1460 O O . LEU A 1 103 ? 21.821 1.737 27.19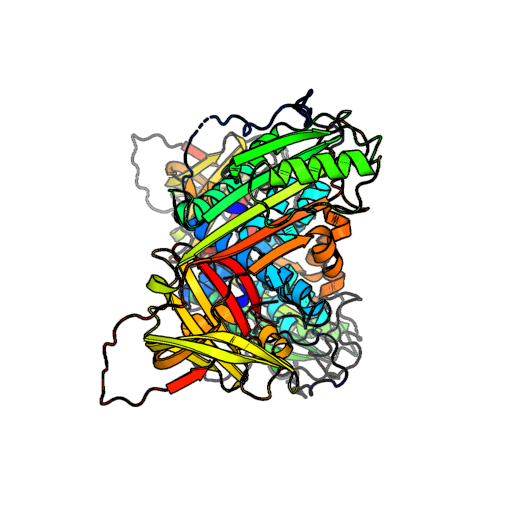3 1.00 36.60 103 LEU A O 1
ATOM 1476 N N . TYR A 1 104 ? 20.049 0.540 27.901 1.00 33.56 104 TYR A N 1
ATOM 1477 C CA . TYR A 1 104 ? 20.131 -0.399 26.785 1.00 33.44 104 TYR A CA 1
ATOM 1478 C C . TYR A 1 104 ? 20.035 0.323 25.449 1.00 35.07 104 TYR A C 1
ATOM 1479 O O . TYR A 1 104 ? 20.604 -0.136 24.453 1.00 34.34 104 TYR A O 1
ATOM 1497 N N . LEU A 1 105 ? 19.348 1.467 25.416 1.00 35.44 105 LEU A N 1
ATOM 1498 C CA . LEU A 1 105 ? 19.147 2.186 24.164 1.00 35.42 105 LEU A CA 1
ATOM 1499 C C . LEU A 1 105 ? 20.443 2.782 23.629 1.00 39.64 105 LEU A C 1
ATOM 1500 O O . LEU A 1 105 ? 20.567 2.994 22.418 1.00 33.17 105 LEU A O 1
ATOM 1516 N N . GLY A 1 106 ? 21.408 3.062 24.500 1.00 35.03 106 GLY A N 1
ATOM 1517 C CA . GLY A 1 106 ? 22.694 3.578 24.087 1.00 35.32 106 GLY A CA 1
ATOM 1518 C C . GLY A 1 106 ? 23.773 2.535 23.915 1.00 35.12 106 GLY A C 1
ATOM 1519 O O . GLY A 1 106 ? 24.892 2.877 23.518 1.00 36.71 106 GLY A O 1
ATOM 1523 N N . ALA A 1 107 ? 23.474 1.272 24.194 1.00 33.76 107 ALA A N 1
ATOM 1524 C CA . ALA A 1 107 ? 24.480 0.225 24.161 1.00 37.17 107 ALA A CA 1
ATOM 1525 C C . ALA A 1 107 ? 24.808 -0.187 22.733 1.00 40.28 107 ALA A C 1
ATOM 1526 O O . ALA A 1 107 ? 23.949 -0.188 21.846 1.00 36.23 107 ALA A O 1
ATOM 1533 N N . SER A 1 108 ? 26.073 -0.533 22.519 1.00 41.61 108 SER A N 1
ATOM 1534 C CA . SER A 1 108 ? 26.444 -1.279 21.329 1.00 44.00 108 SER A CA 1
ATOM 1535 C C . SER A 1 108 ? 25.646 -2.580 21.274 1.00 42.66 108 SER A C 1
ATOM 1536 O O . SER A 1 108 ? 25.156 -3.083 22.289 1.00 36.11 108 SER A O 1
ATOM 1544 N N . LYS A 1 109 ? 25.511 -3.125 20.063 1.00 42.74 109 LYS A N 1
ATOM 1545 C CA . LYS A 1 109 ? 24.735 -4.351 19.898 1.00 42.96 109 LYS A CA 1
ATOM 1546 C C . LYS A 1 109 ? 25.288 -5.476 20.765 1.00 41.55 109 LYS A C 1
ATOM 1547 O O . LYS A 1 109 ? 24.524 -6.227 21.382 1.00 41.25 109 LYS A O 1
ATOM 1566 N N . LYS A 1 110 ? 26.615 -5.611 20.824 1.00 41.86 110 LYS A N 1
ATOM 1567 C CA . LYS A 1 110 ? 27.212 -6.662 21.642 1.00 41.97 110 LYS A CA 1
ATOM 1568 C C . LYS A 1 110 ? 26.843 -6.481 23.109 1.00 39.17 110 LYS A C 1
ATOM 1569 O O . LYS A 1 110 ? 26.397 -7.424 23.773 1.00 36.28 110 LYS A O 1
ATOM 1588 N N . THR A 1 111 ? 27.019 -5.266 23.632 1.00 39.46 111 THR A N 1
ATOM 1589 C CA . THR A 1 111 ? 26.656 -4.994 25.019 1.00 34.24 111 THR A CA 1
ATOM 1590 C C . THR A 1 111 ? 25.153 -5.134 25.230 1.00 37.91 111 THR A C 1
ATOM 1591 O O . THR A 1 111 ? 24.707 -5.619 26.277 1.00 37.26 111 THR A O 1
ATOM 1602 N N . ALA A 1 112 ? 24.356 -4.718 24.243 1.00 34.95 112 ALA A N 1
ATOM 1603 C CA . ALA A 1 112 ? 22.906 -4.820 24.366 1.00 33.71 112 ALA A CA 1
ATOM 1604 C C . ALA A 1 112 ? 22.459 -6.258 24.594 1.00 38.05 112 ALA A C 1
ATOM 1605 O O . ALA A 1 112 ? 21.452 -6.491 25.273 1.00 34.01 112 ALA A O 1
ATOM 1612 N N . ILE A 1 113 ? 23.183 -7.232 24.035 1.00 31.72 113 ILE A N 1
ATOM 1613 C CA . ILE A 1 113 ? 22.851 -8.632 24.282 1.00 35.29 113 ILE A CA 1
ATOM 1614 C C . ILE A 1 113 ? 22.969 -8.949 25.767 1.00 33.98 113 ILE A C 1
ATOM 1615 O O . ILE A 1 113 ? 22.115 -9.633 26.343 1.00 35.50 113 ILE A O 1
ATOM 1631 N N . SER A 1 114 ? 24.034 -8.462 26.410 1.00 31.68 114 SER A N 1
ATOM 1632 C CA . SER A 1 114 ? 24.212 -8.709 27.837 1.00 36.45 114 SER A CA 1
ATOM 1633 C C . SER A 1 114 ? 23.064 -8.118 28.646 1.00 32.48 114 SER A C 1
ATOM 1634 O O . SER A 1 114 ? 22.603 -8.727 29.618 1.00 35.77 114 SER A O 1
ATOM 1642 N N . TYR A 1 115 ? 22.591 -6.930 28.265 1.00 31.44 115 TYR A N 1
ATOM 1643 C CA . TYR A 1 115 ? 21.437 -6.349 28.944 1.00 34.39 115 TYR A CA 1
ATOM 1644 C C . TYR A 1 115 ? 20.221 -7.255 28.811 1.00 32.38 115 TYR A C 1
ATOM 1645 O O . TYR A 1 115 ? 19.567 -7.588 29.806 1.00 32.63 115 TYR A O 1
ATOM 1663 N N . GLN A 1 116 ? 19.910 -7.675 27.582 1.00 31.61 116 GLN A N 1
ATOM 1664 C CA . GLN A 1 116 ? 18.754 -8.537 27.358 1.00 31.56 116 GLN A CA 1
ATOM 1665 C C . GLN A 1 116 ? 18.832 -9.805 28.197 1.00 31.53 116 GLN A C 1
ATOM 1666 O O . GLN A 1 116 ? 17.833 -10.226 28.793 1.00 33.24 116 GLN A O 1
ATOM 1680 N N . GLN A 1 117 ? 20.009 -10.428 28.262 1.00 31.56 117 GLN A N 1
ATOM 1681 C CA . GLN A 1 117 ? 20.140 -11.683 28.997 1.00 34.77 117 GLN A CA 1
ATOM 1682 C C . GLN A 1 117 ? 19.848 -11.484 30.481 1.00 37.62 117 GLN A C 1
ATOM 1683 O O . GLN A 1 117 ? 19.087 -12.249 31.084 1.00 32.23 117 GLN A O 1
ATOM 1697 N N . LEU A 1 118 ? 20.443 -10.456 31.090 1.00 36.66 118 LEU A N 1
ATOM 1698 C CA . LEU A 1 118 ? 20.129 -10.162 32.483 1.00 31.31 118 LEU A CA 1
ATOM 1699 C C . LEU A 1 118 ? 18.635 -9.926 32.669 1.00 34.34 118 LEU A C 1
ATOM 1700 O O . LEU A 1 118 ? 18.041 -10.391 33.649 1.00 33.60 118 LEU A O 1
ATOM 1716 N N . LEU A 1 119 ? 18.008 -9.213 31.733 1.00 31.50 119 LEU A N 1
ATOM 1717 C CA . LEU A 1 119 ? 16.624 -8.792 31.895 1.00 32.16 119 LEU A CA 1
ATOM 1718 C C . LEU A 1 119 ? 15.617 -9.886 31.567 1.00 36.21 119 LEU A C 1
ATOM 1719 O O . LEU A 1 119 ? 14.429 -9.712 31.858 1.00 35.26 119 LEU A O 1
ATOM 1735 N N . GLY A 1 120 ? 16.053 -11.001 30.986 1.00 36.88 120 GLY A N 1
ATOM 1736 C CA . GLY A 1 120 ? 15.127 -12.041 30.590 1.00 32.62 120 GLY A CA 1
ATOM 1737 C C . GLY A 1 120 ? 14.422 -11.786 29.280 1.00 37.36 120 GLY A C 1
ATOM 1738 O O . GLY A 1 120 ? 13.359 -12.366 29.037 1.00 37.49 120 GLY A O 1
ATOM 1742 N N . LEU A 1 121 ? 14.986 -10.933 28.422 1.00 36.59 121 LEU A N 1
ATOM 1743 C CA . LEU A 1 121 ? 14.364 -10.546 27.164 1.00 35.16 121 LEU A CA 1
ATOM 1744 C C . LEU A 1 121 ? 15.150 -11.033 25.950 1.00 40.43 121 LEU A C 1
ATOM 1745 O O . LEU A 1 121 ? 14.922 -10.554 24.835 1.00 36.98 121 LEU A O 1
ATOM 1761 N N . ASN A 1 122 ? 16.075 -11.969 26.140 1.00 37.54 122 ASN A N 1
ATOM 1762 C CA . ASN A 1 122 ? 16.912 -12.450 25.052 1.00 41.10 122 ASN A CA 1
ATOM 1763 C C . ASN A 1 122 ? 16.232 -13.600 24.324 1.00 46.34 122 ASN A C 1
ATOM 1764 O O . ASN A 1 122 ? 15.583 -14.447 24.944 1.00 49.43 122 ASN A O 1
ATOM 1775 N N . LEU A 1 123 ? 16.380 -13.620 23.002 1.00 46.71 123 LEU A N 1
ATOM 1776 C CA . LEU A 1 123 ? 15.971 -14.754 22.180 1.00 50.56 123 LEU A CA 1
ATOM 1777 C C . LEU A 1 123 ? 17.238 -15.478 21.746 1.00 51.60 123 LEU A C 1
ATOM 1778 O O . LEU A 1 123 ? 17.993 -14.975 20.906 1.00 51.69 123 LEU A O 1
ATOM 1794 N N . GLU A 1 124 ? 17.471 -16.653 22.322 1.00 51.04 124 GLU A N 1
ATOM 1795 C CA . GLU A 1 124 ? 18.684 -17.416 22.056 1.00 57.82 124 GLU A CA 1
ATOM 1796 C C . GLU A 1 124 ? 18.582 -18.063 20.682 1.00 60.81 124 GLU A C 1
ATOM 1797 O O . GLU A 1 124 ? 17.888 -19.067 20.503 1.00 58.43 124 GLU A O 1
ATOM 1809 N N . SER A 1 125 ? 19.261 -17.483 19.705 1.00 64.87 125 SER A N 1
ATOM 1810 C CA . SER A 1 125 ? 19.606 -18.220 18.502 1.00 70.83 125 SER A CA 1
ATOM 1811 C C . SER A 1 125 ? 20.899 -18.989 18.752 1.00 69.26 125 SER A C 1
ATOM 1812 O O . SER A 1 125 ? 21.694 -18.646 19.630 1.00 68.41 125 SER A O 1
ATOM 1820 N N . GLU A 1 126 ? 21.100 -20.046 17.974 1.00 69.94 126 GLU A N 1
ATOM 1821 C CA . GLU A 1 126 ? 22.364 -20.766 17.986 1.00 74.46 126 GLU A CA 1
ATOM 1822 C C . GLU A 1 126 ? 23.320 -20.242 16.925 1.00 72.55 126 GLU A C 1
ATOM 1823 O O . GLU A 1 126 ? 24.217 -20.972 16.486 1.00 72.25 126 GLU A O 1
ATOM 1835 N N . GLN A 1 127 ? 23.136 -18.994 16.507 1.00 73.59 127 GLN A N 1
ATOM 1836 C CA . GLN A 1 127 ? 24.046 -18.286 15.623 1.00 77.09 127 GLN A CA 1
ATOM 1837 C C . GLN A 1 127 ? 24.885 -17.304 16.433 1.00 78.66 127 GLN A C 1
ATOM 1838 O O . GLN A 1 127 ? 24.491 -16.853 17.512 1.00 76.52 127 GLN A O 1
ATOM 1852 N N . THR A 1 128 ? 26.057 -16.970 15.890 1.00 79.12 128 THR A N 1
ATOM 1853 C CA . THR A 1 128 ? 27.032 -16.157 16.601 1.00 78.87 128 THR A CA 1
ATOM 1854 C C . THR A 1 128 ? 27.268 -14.789 15.982 1.00 76.41 128 THR A C 1
ATOM 1855 O O . THR A 1 128 ? 27.835 -13.919 16.651 1.00 77.59 128 THR A O 1
ATOM 1866 N N . ASP A 1 129 ? 26.854 -14.574 14.734 1.00 76.55 129 ASP A N 1
ATOM 1867 C CA . ASP A 1 129 ? 27.064 -13.302 14.059 1.00 76.00 129 ASP A CA 1
ATOM 1868 C C . ASP A 1 129 ? 25.866 -12.369 14.157 1.00 67.78 129 ASP A C 1
ATOM 1869 O O . ASP A 1 129 ? 25.998 -11.183 13.836 1.00 67.28 129 ASP A O 1
ATOM 1878 N N . CYS A 1 130 ? 24.713 -12.866 14.596 1.00 67.06 130 CYS A N 1
ATOM 1879 C CA . CYS A 1 130 ? 23.489 -12.081 14.629 1.00 62.20 130 CYS A CA 1
ATOM 1880 C C . CYS A 1 130 ? 22.736 -12.384 15.916 1.00 61.62 130 CYS A C 1
ATOM 1881 O O . CYS A 1 130 ? 23.024 -13.359 16.616 1.00 60.79 130 CYS A O 1
ATOM 1888 N N . ALA A 1 131 ? 21.757 -11.537 16.227 1.00 58.93 131 ALA A N 1
ATOM 1889 C CA . ALA A 1 131 ? 20.954 -11.719 17.429 1.00 55.08 131 ALA A CA 1
ATOM 1890 C C . ALA A 1 131 ? 19.691 -10.876 17.320 1.00 48.90 131 ALA A C 1
ATOM 1891 O O . ALA A 1 131 ? 19.549 -10.039 16.425 1.00 48.48 131 ALA A O 1
ATOM 1898 N N . TYR A 1 132 ? 18.777 -11.106 18.259 1.00 45.93 132 TYR A N 1
ATOM 1899 C CA . TYR A 1 132 ? 17.451 -10.503 18.254 1.00 42.80 132 TYR A CA 1
ATOM 1900 C C . TYR A 1 132 ? 17.369 -9.436 19.337 1.00 41.60 132 TYR A C 1
ATOM 1901 O O . TYR A 1 132 ? 17.720 -9.691 20.493 1.00 41.62 132 TYR A O 1
ATOM 1919 N N . PHE A 1 133 ? 16.894 -8.250 18.962 1.00 39.80 133 PHE A N 1
ATOM 1920 C CA . PHE A 1 133 ? 16.894 -7.081 19.833 1.00 43.25 133 PHE A CA 1
ATOM 1921 C C . PHE A 1 133 ? 15.468 -6.602 20.065 1.00 42.41 133 PHE A C 1
ATOM 1922 O O . PHE A 1 133 ? 14.679 -6.511 19.121 1.00 37.09 133 PHE A O 1
ATOM 1939 N N . VAL A 1 134 ? 15.144 -6.303 21.329 1.00 40.62 134 VAL A N 1
ATOM 1940 C CA . VAL A 1 134 ? 13.820 -5.793 21.669 1.00 39.97 134 VAL A CA 1
ATOM 1941 C C . VAL A 1 134 ? 13.739 -4.322 21.286 1.00 35.95 134 VAL A C 1
ATOM 1942 O O . VAL A 1 134 ? 14.745 -3.660 21.046 1.00 33.33 134 VAL A O 1
ATOM 1955 N N . ASP A 1 135 ? 12.511 -3.809 21.253 1.00 35.44 135 ASP A N 1
ATOM 1956 C CA . ASP A 1 135 ? 12.258 -2.373 21.119 1.00 38.65 135 ASP A CA 1
ATOM 1957 C C . ASP A 1 135 ? 12.212 -1.795 22.530 1.00 38.56 135 ASP A C 1
ATOM 1958 O O . ASP A 1 135 ? 11.237 -1.981 23.258 1.00 36.46 135 ASP A O 1
ATOM 1967 N N . GLY A 1 136 ? 13.284 -1.102 22.927 1.00 35.36 136 GLY A N 1
ATOM 1968 C CA . GLY A 1 136 ? 13.357 -0.587 24.284 1.00 37.05 136 GLY A CA 1
ATOM 1969 C C . GLY A 1 136 ? 12.247 0.390 24.603 1.00 40.00 136 GLY A C 1
ATOM 1970 O O . GLY A 1 136 ? 11.802 0.480 25.750 1.00 36.28 136 GLY A O 1
ATOM 1974 N N . HIS A 1 137 ? 11.783 1.132 23.597 1.00 36.72 137 HIS A N 1
ATOM 1975 C CA . HIS A 1 137 ? 10.676 2.057 23.807 1.00 35.95 137 HIS A CA 1
ATOM 1976 C C . HIS A 1 137 ? 9.410 1.313 24.208 1.00 40.03 137 HIS A C 1
ATOM 1977 O O . HIS A 1 137 ? 8.675 1.757 25.099 1.00 36.92 137 HIS A O 1
ATOM 1992 N N . THR A 1 138 ? 9.143 0.173 23.567 1.00 36.84 138 THR A N 1
ATOM 1993 C CA . THR A 1 138 ? 7.987 -0.632 23.944 1.00 40.41 138 THR A CA 1
ATOM 1994 C C . THR A 1 138 ? 8.112 -1.135 25.378 1.00 38.45 138 THR A C 1
ATOM 1995 O O . THR A 1 138 ? 7.127 -1.151 26.126 1.00 38.60 138 THR A O 1
ATOM 2006 N N . VAL A 1 139 ? 9.314 -1.549 25.780 1.00 36.49 139 VAL A N 1
ATOM 2007 C CA . VAL A 1 139 ? 9.515 -2.033 27.143 1.00 37.82 139 VAL A CA 1
ATOM 2008 C C . VAL A 1 139 ? 9.344 -0.894 28.141 1.00 39.37 139 VAL A C 1
ATOM 2009 O O . VAL A 1 139 ? 8.636 -1.026 29.146 1.00 38.96 139 VAL A O 1
ATOM 2022 N N . LEU A 1 140 ? 9.995 0.243 27.882 1.00 38.01 140 LEU A N 1
ATOM 2023 C CA . LEU A 1 140 ? 9.900 1.368 28.805 1.00 36.78 140 LEU A CA 1
ATOM 2024 C C . LEU A 1 140 ? 8.473 1.895 28.882 1.00 38.75 140 LEU A C 1
ATOM 2025 O O . LEU A 1 140 ? 7.972 2.186 29.975 1.00 41.07 140 LEU A O 1
ATOM 2041 N N . ARG A 1 141 ? 7.798 2.018 27.733 1.00 35.87 141 ARG A N 1
ATOM 2042 C CA . ARG A 1 141 ? 6.416 2.491 27.739 1.00 40.36 141 ARG A CA 1
ATOM 2043 C C . ARG A 1 141 ? 5.501 1.524 28.477 1.00 37.97 141 ARG A C 1
ATOM 2044 O O . ARG A 1 141 ? 4.505 1.946 29.074 1.00 39.74 141 ARG A O 1
ATOM 2065 N N . THR A 1 142 ? 5.811 0.227 28.439 1.00 35.82 142 THR A N 1
ATOM 2066 C CA . THR A 1 142 ? 5.046 -0.731 29.230 1.00 37.38 142 THR A CA 1
ATOM 2067 C C . THR A 1 142 ? 5.340 -0.561 30.715 1.00 39.86 142 THR A C 1
ATOM 2068 O O . THR A 1 142 ? 4.434 -0.657 31.551 1.00 44.24 142 THR A O 1
ATOM 2079 N N . LEU A 1 143 ? 6.602 -0.306 31.060 1.00 37.12 143 LEU A N 1
ATOM 2080 C CA . LEU A 1 143 ? 6.952 -0.048 32.453 1.00 39.28 143 LEU A CA 1
ATOM 2081 C C . LEU A 1 143 ? 6.252 1.203 32.966 1.00 42.46 143 LEU A C 1
ATOM 2082 O O . LEU A 1 143 ? 5.729 1.217 34.087 1.00 44.56 143 LEU A O 1
ATOM 2098 N N . GLN A 1 144 ? 6.227 2.265 32.155 1.00 40.62 144 GLN A N 1
ATOM 2099 C CA . GLN A 1 144 ? 5.500 3.474 32.529 1.00 43.57 144 GLN A CA 1
ATOM 2100 C C . GLN A 1 144 ? 4.024 3.178 32.761 1.00 46.16 144 GLN A C 1
ATOM 2101 O O . GLN A 1 144 ? 3.395 3.771 33.645 1.00 45.07 144 GLN A O 1
ATOM 2115 N N . ALA A 1 145 ? 3.453 2.269 31.968 1.00 45.06 145 ALA A N 1
ATOM 2116 C CA . ALA A 1 145 ? 2.040 1.941 32.124 1.00 42.31 145 ALA A CA 1
ATOM 2117 C C . ALA A 1 145 ? 1.761 1.354 33.501 1.00 42.87 145 ALA A C 1
ATOM 2118 O O . ALA A 1 145 ? 0.742 1.670 34.124 1.00 47.10 145 ALA A O 1
ATOM 2125 N N . ILE A 1 146 ? 2.654 0.495 33.993 1.00 43.55 146 ILE A N 1
ATOM 2126 C CA . ILE A 1 146 ? 2.486 -0.063 35.331 1.00 47.83 146 ILE A CA 1
ATOM 2127 C C . ILE A 1 146 ? 2.605 1.039 36.376 1.00 49.30 146 ILE A C 1
ATOM 2128 O O . ILE A 1 146 ? 1.784 1.140 37.297 1.00 49.07 146 ILE A O 1
ATOM 2144 N N . SER A 1 147 ? 3.631 1.880 36.247 1.00 45.94 147 SER A N 1
ATOM 2145 C CA . SER A 1 147 ? 3.810 2.994 37.170 1.00 49.48 147 SER A CA 1
ATOM 2146 C C . SER A 1 147 ? 2.597 3.914 37.159 1.00 52.34 147 SER A C 1
ATOM 2147 O O . SER A 1 147 ? 2.060 4.269 38.215 1.00 52.35 147 SER A O 1
ATOM 2155 N N . ALA A 1 148 ? 2.141 4.302 35.965 1.00 50.96 148 ALA A N 1
ATOM 2156 C CA . ALA A 1 148 ? 1.066 5.283 35.861 1.00 55.18 148 ALA A CA 1
ATOM 2157 C C . ALA A 1 148 ? -0.235 4.756 36.454 1.00 57.32 148 ALA A C 1
ATOM 2158 O O . ALA A 1 148 ? -0.980 5.505 37.097 1.00 62.99 148 ALA A O 1
ATOM 2165 N N . HIS A 1 149 ? -0.530 3.471 36.247 1.00 52.98 149 HIS A N 1
ATOM 2166 C CA . HIS A 1 149 ? -1.802 2.927 36.707 1.00 57.76 149 HIS A CA 1
ATOM 2167 C C . HIS A 1 149 ? -1.899 2.876 38.227 1.00 55.06 149 HIS A C 1
ATOM 2168 O O . HIS A 1 149 ? -3.011 2.796 38.760 1.00 53.09 149 HIS A O 1
ATOM 2182 N N . VAL A 1 150 ? -0.769 2.915 38.934 1.00 52.82 150 VAL A N 1
ATOM 2183 C CA . VAL A 1 150 ? -0.811 2.921 40.395 1.00 58.04 150 VAL A CA 1
ATOM 2184 C C . VAL A 1 150 ? -1.574 4.144 40.889 1.00 56.79 150 VAL A C 1
ATOM 2185 O O . VAL A 1 150 ? -2.508 4.035 41.693 1.00 57.24 150 VAL A O 1
ATOM 2198 N N . ASP A 1 151 ? -1.195 5.326 40.407 1.00 59.76 151 ASP A N 1
ATOM 2199 C CA . ASP A 1 151 ? -1.939 6.550 40.696 1.00 64.07 151 ASP A CA 1
ATOM 2200 C C . ASP A 1 151 ? -1.669 7.536 39.568 1.00 67.00 151 ASP A C 1
ATOM 2201 O O . ASP A 1 151 ? -0.568 8.086 39.474 1.00 66.76 151 ASP A O 1
ATOM 2210 N N . GLU A 1 152 ? -2.676 7.767 38.722 1.00 64.86 152 GLU A N 1
ATOM 2211 C CA . GLU A 1 152 ? -2.483 8.651 37.578 1.00 69.15 152 GLU A CA 1
ATOM 2212 C C . GLU A 1 152 ? -2.261 10.093 38.013 1.00 71.23 152 GLU A C 1
ATOM 2213 O O . GLU A 1 152 ? -1.638 10.870 37.280 1.00 72.26 152 GLU A O 1
ATOM 2225 N N . SER A 1 153 ? -2.760 10.474 39.189 1.00 71.18 153 SER A N 1
ATOM 2226 C CA . SER A 1 153 ? -2.524 11.824 39.683 1.00 72.53 153 SER A CA 1
ATOM 2227 C C . SER A 1 153 ? -1.063 12.056 40.043 1.00 72.12 153 SER A C 1
ATOM 2228 O O . SER A 1 153 ? -0.636 13.211 40.136 1.00 72.15 153 SER A O 1
ATOM 2236 N N . ARG A 1 154 ? -0.297 10.985 40.258 1.00 69.68 154 ARG A N 1
ATOM 2237 C CA . ARG A 1 154 ? 1.131 11.072 40.567 1.00 67.64 154 ARG A CA 1
ATOM 2238 C C . ARG A 1 154 ? 1.362 11.662 41.963 1.00 71.73 154 ARG A C 1
ATOM 2239 O O . ARG A 1 154 ? 2.210 12.532 42.163 1.00 68.49 154 ARG A O 1
ATOM 2260 N N . LYS A 1 155 ? 0.597 11.166 42.936 1.00 71.20 155 LYS A N 1
ATOM 2261 C CA . LYS A 1 155 ? 0.808 11.465 44.346 1.00 69.05 155 LYS A CA 1
ATOM 2262 C C . LYS A 1 155 ? 1.231 10.234 45.132 1.00 64.14 155 LYS A C 1
ATOM 2263 O O . LYS A 1 155 ? 2.199 10.287 45.895 1.00 66.74 155 LYS A O 1
ATOM 2282 N N . GLU A 1 156 ? 0.529 9.111 44.951 1.00 64.72 156 GLU A N 1
ATOM 2283 C CA . GLU A 1 156 ? 0.885 7.882 45.645 1.00 63.66 156 GLU A CA 1
ATOM 2284 C C . GLU A 1 156 ? 2.131 7.247 45.050 1.00 57.20 156 GLU A C 1
ATOM 2285 O O . GLU A 1 156 ? 2.753 6.398 45.696 1.00 50.18 156 GLU A O 1
ATOM 2297 N N . LEU A 1 157 ? 2.498 7.640 43.833 1.00 54.66 157 LEU A N 1
ATOM 2298 C CA . LEU A 1 157 ? 3.716 7.158 43.197 1.00 53.26 157 LEU A CA 1
ATOM 2299 C C . LEU A 1 157 ? 4.129 8.172 42.142 1.00 54.57 157 LEU A C 1
ATOM 2300 O O . LEU A 1 157 ? 3.321 8.541 41.284 1.00 54.35 157 LEU A O 1
ATOM 2316 N N . ARG A 1 158 ? 5.378 8.621 42.217 1.00 49.15 158 ARG A N 1
ATOM 2317 C CA . ARG A 1 158 ? 5.917 9.603 41.290 1.00 53.56 158 ARG A CA 1
ATOM 2318 C C . ARG A 1 158 ? 7.371 9.260 41.014 1.00 47.07 158 ARG A C 1
ATOM 2319 O O . ARG A 1 158 ? 8.112 8.891 41.930 1.00 50.33 158 ARG A O 1
ATOM 2323 N N . THR A 1 159 ? 7.773 9.385 39.754 1.00 46.45 159 THR A N 1
ATOM 2324 C CA . THR A 1 159 ? 9.119 9.028 39.336 1.00 45.81 159 THR A CA 1
ATOM 2325 C C . THR A 1 159 ? 9.774 10.203 38.626 1.00 45.42 159 THR A C 1
ATOM 2326 O O . THR A 1 159 ? 9.105 11.025 37.995 1.00 47.78 159 THR A O 1
ATOM 2337 N N . LEU A 1 160 ? 11.096 10.276 38.750 1.00 42.60 160 LEU A N 1
ATOM 2338 C CA . LEU A 1 160 ? 11.887 11.306 38.096 1.00 46.82 160 LEU A CA 1
ATOM 2339 C C . LEU A 1 160 ? 13.155 10.668 37.553 1.00 43.19 160 LEU A C 1
ATOM 2340 O O . LEU A 1 160 ? 13.695 9.730 38.143 1.00 41.61 160 LEU A O 1
ATOM 2356 N N . VAL A 1 161 ? 13.628 11.190 36.424 1.00 44.14 161 VAL A N 1
ATOM 2357 C CA . VAL A 1 161 ? 14.824 10.683 35.764 1.00 42.97 161 VAL A CA 1
ATOM 2358 C C . VAL A 1 161 ? 15.759 11.853 35.501 1.00 41.24 161 VAL A C 1
ATOM 2359 O O . VAL A 1 161 ? 15.338 12.883 34.963 1.00 41.88 161 VAL A O 1
ATOM 2372 N N . TRP A 1 162 ? 17.019 11.696 35.894 1.00 42.00 162 TRP A N 1
ATOM 2373 C CA . TRP A 1 162 ? 18.057 12.683 35.651 1.00 46.77 162 TRP A CA 1
ATOM 2374 C C . TRP A 1 162 ? 19.156 12.058 34.801 1.00 43.10 162 TRP A C 1
ATOM 2375 O O . TRP A 1 162 ? 19.450 10.864 34.919 1.00 41.42 162 TRP A O 1
ATOM 2396 N N . THR A 1 163 ? 19.770 12.876 33.952 1.00 39.97 163 THR A N 1
ATOM 2397 C CA . THR A 1 163 ? 20.984 12.473 33.256 1.00 42.17 163 THR A CA 1
ATOM 2398 C C . THR A 1 163 ? 21.866 13.699 33.091 1.00 46.12 163 THR A C 1
ATOM 2399 O O . THR A 1 163 ? 21.390 14.758 32.672 1.00 48.81 163 THR A O 1
ATOM 2410 N N . PHE A 1 164 ? 23.145 13.550 33.424 1.00 43.60 164 PHE A N 1
ATOM 2411 C CA . PHE A 1 164 ? 24.120 14.630 33.341 1.00 46.65 164 PHE A CA 1
ATOM 2412 C C . PHE A 1 164 ? 25.258 14.175 32.441 1.00 48.82 164 PHE A C 1
ATOM 2413 O O . PHE A 1 164 ? 25.894 13.150 32.709 1.00 46.33 164 PHE A O 1
ATOM 2430 N N . VAL A 1 165 ? 25.511 14.937 31.380 1.00 49.98 165 VAL A N 1
ATOM 2431 C CA . VAL A 1 165 ? 26.430 14.543 30.323 1.00 50.62 165 VAL A CA 1
ATOM 2432 C C . VAL A 1 165 ? 27.587 15.527 30.266 1.00 56.18 165 VAL A C 1
ATOM 2433 O O . VAL A 1 165 ? 27.388 16.743 30.360 1.00 59.35 165 VAL A O 1
ATOM 2446 N N . ASN A 1 166 ? 28.796 14.992 30.116 1.00 53.22 166 ASN A N 1
ATOM 2447 C CA . ASN A 1 166 ? 29.961 15.816 29.827 1.00 57.02 166 ASN A CA 1
ATOM 2448 C C . ASN A 1 166 ? 29.635 16.801 28.712 1.00 57.05 166 ASN A C 1
ATOM 2449 O O . ASN A 1 166 ? 29.186 16.409 27.632 1.00 59.25 166 ASN A O 1
ATOM 2460 N N . SER A 1 167 ? 29.856 18.090 28.983 1.00 61.62 167 SER A N 1
ATOM 2461 C CA . SER A 1 167 ? 29.442 19.126 28.042 1.00 61.74 167 SER A CA 1
ATOM 2462 C C . SER A 1 167 ? 30.109 18.982 26.681 1.00 62.71 167 SER A C 1
ATOM 2463 O O . SER A 1 167 ? 29.586 19.502 25.689 1.00 62.87 167 SER A O 1
ATOM 2471 N N . ASP A 1 168 ? 31.245 18.291 26.605 1.00 64.79 168 ASP A N 1
ATOM 2472 C CA . ASP A 1 168 ? 31.945 18.105 25.342 1.00 66.46 168 ASP A CA 1
ATOM 2473 C C . ASP A 1 168 ? 31.356 16.987 24.492 1.00 64.59 168 ASP A C 1
ATOM 2474 O O . ASP A 1 168 ? 31.899 16.701 23.419 1.00 59.87 168 ASP A O 1
ATOM 2483 N N . ALA A 1 169 ? 30.269 16.358 24.932 1.00 58.47 169 ALA A N 1
ATOM 2484 C CA . ALA A 1 169 ? 29.736 15.166 24.289 1.00 56.94 169 ALA A CA 1
ATOM 2485 C C . ALA A 1 169 ? 28.301 15.394 23.838 1.00 54.67 169 ALA A C 1
ATOM 2486 O O . ALA A 1 169 ? 27.525 16.070 24.520 1.00 54.72 169 ALA A O 1
ATOM 2493 N N . ASP A 1 170 ? 27.958 14.829 22.684 1.00 52.21 170 ASP A N 1
ATOM 2494 C CA . ASP A 1 170 ? 26.579 14.790 22.223 1.00 51.79 170 ASP A CA 1
ATOM 2495 C C . ASP A 1 170 ? 25.876 13.573 22.823 1.00 48.67 170 ASP A C 1
ATOM 2496 O O . ASP A 1 170 ? 26.507 12.665 23.367 1.00 45.22 170 ASP A O 1
ATOM 2505 N N . LEU A 1 171 ? 24.548 13.560 22.722 1.00 45.46 171 LEU A N 1
ATOM 2506 C CA . LEU A 1 171 ? 23.739 12.517 23.338 1.00 47.67 171 LEU A CA 1
ATOM 2507 C C . LEU A 1 171 ? 22.709 11.994 22.348 1.00 46.66 171 LEU A C 1
ATOM 2508 O O . LEU A 1 171 ? 22.060 12.771 21.640 1.00 45.77 171 LEU A O 1
ATOM 2524 N N . SER A 1 172 ? 22.561 10.671 22.315 1.00 40.47 172 SER A N 1
ATOM 2525 C CA . SER A 1 172 ? 21.676 10.031 21.351 1.00 45.41 172 SER A CA 1
ATOM 2526 C C . SER A 1 172 ? 20.228 10.444 21.585 1.00 49.33 172 SER A C 1
ATOM 2527 O O . SER A 1 172 ? 19.749 10.463 22.723 1.00 42.36 172 SER A O 1
ATOM 2535 N N . LYS A 1 173 ? 19.531 10.776 20.495 1.00 46.44 173 LYS A N 1
ATOM 2536 C CA . LYS A 1 173 ? 18.116 11.111 20.597 1.00 47.47 173 LYS A CA 1
ATOM 2537 C C . LYS A 1 173 ? 17.284 9.898 20.994 1.00 46.21 173 LYS A C 1
ATOM 2538 O O . LYS A 1 173 ? 16.231 10.048 21.624 1.00 42.89 173 LYS A O 1
ATOM 2542 N N . GLU A 1 174 ? 17.736 8.695 20.636 1.00 43.34 174 GLU A N 1
ATOM 2543 C CA . GLU A 1 174 ? 17.050 7.490 21.088 1.00 45.37 174 GLU A CA 1
ATOM 2544 C C . GLU A 1 174 ? 17.088 7.381 22.605 1.00 43.35 174 GLU A C 1
ATOM 2545 O O . GLU A 1 174 ? 16.094 7.002 23.236 1.00 42.20 174 GLU A O 1
ATOM 2557 N N . PHE A 1 175 ? 18.233 7.700 23.208 1.00 43.43 175 PHE A N 1
ATOM 2558 C CA . PHE A 1 175 ? 18.339 7.662 24.661 1.00 39.30 175 PHE A CA 1
ATOM 2559 C C . PHE A 1 175 ? 17.486 8.751 25.294 1.00 41.78 175 PHE A C 1
ATOM 2560 O O . PHE A 1 175 ? 16.733 8.492 26.240 1.00 41.93 175 PHE A O 1
ATOM 2577 N N . LEU A 1 176 ? 17.600 9.983 24.793 1.00 42.48 176 LEU A N 1
ATOM 2578 C CA . LEU A 1 176 ? 16.739 11.057 25.276 1.00 46.46 176 LEU A CA 1
ATOM 2579 C C . LEU A 1 176 ? 15.276 10.637 25.234 1.00 46.15 176 LEU A C 1
ATOM 2580 O O . LEU A 1 176 ? 14.514 10.900 26.172 1.00 40.43 176 LEU A O 1
ATOM 2596 N N . ARG A 1 177 ? 14.866 9.983 24.146 1.00 42.92 177 ARG A N 1
ATOM 2597 C CA . ARG A 1 177 ? 13.492 9.510 24.044 1.00 46.15 177 ARG A CA 1
ATOM 2598 C C . ARG A 1 177 ? 13.176 8.508 25.144 1.00 44.00 177 ARG A C 1
ATOM 2599 O O . ARG A 1 177 ? 12.065 8.500 25.688 1.00 43.12 177 ARG A O 1
ATOM 2616 N N . GLY A 1 178 ? 14.138 7.648 25.480 1.00 40.04 178 GLY A N 1
ATOM 2617 C CA . GLY A 1 178 ? 13.911 6.679 26.536 1.00 41.43 178 GLY A CA 1
ATOM 2618 C C . GLY A 1 178 ? 13.655 7.335 27.879 1.00 41.24 178 GLY A C 1
ATOM 2619 O O . GLY A 1 178 ? 12.817 6.872 28.656 1.00 41.87 178 GLY A O 1
ATOM 2623 N N . THR A 1 179 ? 14.370 8.426 28.169 1.00 39.53 179 THR A N 1
ATOM 2624 C CA . THR A 1 179 ? 14.150 9.135 29.424 1.00 42.70 179 THR A CA 1
ATOM 2625 C C . THR A 1 179 ? 12.748 9.719 29.514 1.00 46.08 179 THR A C 1
ATOM 2626 O O . THR A 1 179 ? 12.332 10.125 30.604 1.00 46.45 179 THR A O 1
ATOM 2637 N N . GLN A 1 180 ? 12.017 9.776 28.399 1.00 45.99 180 GLN A N 1
ATOM 2638 C CA . GLN A 1 180 ? 10.627 10.206 28.399 1.00 46.48 180 GLN A CA 1
ATOM 2639 C C . GLN A 1 180 ? 9.647 9.057 28.224 1.00 45.43 180 GLN A C 1
ATOM 2640 O O . GLN A 1 180 ? 8.468 9.222 28.549 1.00 47.54 180 GLN A O 1
ATOM 2654 N N . ASP A 1 181 ? 10.107 7.900 27.739 1.00 41.30 181 ASP A N 1
ATOM 2655 C CA . ASP A 1 181 ? 9.243 6.728 27.675 1.00 44.51 181 ASP A CA 1
ATOM 2656 C C . ASP A 1 181 ? 8.816 6.253 29.063 1.00 44.94 181 ASP A C 1
ATOM 2657 O O . ASP A 1 181 ? 7.704 5.732 29.214 1.00 40.28 181 ASP A O 1
ATOM 2666 N N . PHE A 1 182 ? 9.666 6.417 30.092 1.00 43.41 182 PHE A N 1
ATOM 2667 C CA . PHE A 1 182 ? 9.357 5.827 31.394 1.00 44.54 182 PHE A CA 1
ATOM 2668 C C . PHE A 1 182 ? 9.321 6.780 32.593 1.00 48.30 182 PHE A C 1
ATOM 2669 O O . PHE A 1 182 ? 8.853 6.369 33.659 1.00 63.81 182 PHE A O 1
ATOM 2686 N N . SER A 1 183 ? 9.768 8.018 32.483 1.00 53.68 183 SER A N 1
ATOM 2687 C CA . SER A 1 183 ? 9.681 8.883 33.653 1.00 52.81 183 SER A CA 1
ATOM 2688 C C . SER A 1 183 ? 8.355 9.644 33.684 1.00 53.16 183 SER A C 1
ATOM 2689 O O . SER A 1 183 ? 7.630 9.718 32.692 1.00 55.14 183 SER A O 1
ATOM 2697 N N . ASP A 1 184 ? 8.038 10.217 34.847 1.00 55.72 184 ASP A N 1
ATOM 2698 C CA . ASP A 1 184 ? 6.966 11.204 34.933 1.00 53.60 184 ASP A CA 1
ATOM 2699 C C . ASP A 1 184 ? 7.473 12.605 34.626 1.00 52.74 184 ASP A C 1
ATOM 2700 O O . ASP A 1 184 ? 6.694 13.460 34.195 1.00 56.33 184 ASP A O 1
ATOM 2709 N N . ASP A 1 185 ? 8.761 12.850 34.854 1.00 50.95 185 ASP A N 1
ATOM 2710 C CA . ASP A 1 185 ? 9.428 14.089 34.478 1.00 48.90 185 ASP A CA 1
ATOM 2711 C C . ASP A 1 185 ? 10.909 13.764 34.354 1.00 50.00 185 ASP A C 1
ATOM 2712 O O . ASP A 1 185 ? 11.417 12.882 35.051 1.00 42.89 185 ASP A O 1
ATOM 2721 N N . SER A 1 186 ? 11.597 14.477 33.464 1.00 47.07 186 SER A N 1
ATOM 2722 C CA . SER A 1 186 ? 12.981 14.153 33.150 1.00 48.37 186 SER A CA 1
ATOM 2723 C C . SER A 1 186 ? 13.822 15.415 33.057 1.00 52.31 186 SER A C 1
ATOM 2724 O O . SER A 1 186 ? 13.325 16.491 32.718 1.00 51.57 186 SER A O 1
ATOM 2732 N N . PHE A 1 187 ? 15.112 15.265 33.350 1.00 48.24 187 PHE A N 1
ATOM 2733 C CA . PHE A 1 187 ? 16.071 16.364 33.269 1.00 55.90 187 PHE A CA 1
ATOM 2734 C C . PHE A 1 187 ? 17.348 15.812 32.654 1.00 53.05 187 PHE A C 1
ATOM 2735 O O . PHE A 1 187 ? 18.011 14.963 33.259 1.00 46.24 187 PHE A O 1
ATOM 2752 N N . VAL A 1 188 ? 17.691 16.285 31.460 1.00 50.98 188 VAL A N 1
ATOM 2753 C CA . VAL A 1 188 ? 18.933 15.918 30.791 1.00 54.51 188 VAL A CA 1
ATOM 2754 C C . VAL A 1 188 ? 19.742 17.190 30.597 1.00 61.72 188 VAL A C 1
ATOM 2755 O O . VAL A 1 188 ? 19.317 18.097 29.869 1.00 67.95 188 VAL A O 1
ATOM 2768 N N . ARG A 1 189 ? 20.903 17.259 31.242 1.00 58.69 189 ARG A N 1
ATOM 2769 C CA . ARG A 1 189 ? 21.712 18.465 31.246 1.00 60.68 189 ARG A CA 1
ATOM 2770 C C . ARG A 1 189 ? 23.165 18.139 30.939 1.00 58.46 189 ARG A C 1
ATOM 2771 O O . ARG A 1 189 ? 23.638 17.025 31.183 1.00 58.22 189 ARG A O 1
ATOM 2792 N N . SER A 1 190 ? 23.864 19.130 30.398 1.00 57.48 190 SER A N 1
ATOM 2793 C CA . SER A 1 190 ? 25.307 19.066 30.240 1.00 56.36 190 SER A CA 1
ATOM 2794 C C . SER A 1 190 ? 25.982 19.606 31.493 1.00 63.52 190 SER A C 1
ATOM 2795 O O . SER A 1 190 ? 25.428 20.441 32.215 1.00 68.61 190 SER A O 1
ATOM 2803 N N . VAL A 1 191 ? 27.189 19.114 31.750 1.00 61.62 191 VAL A N 1
ATOM 2804 C CA . VAL A 1 191 ? 27.987 19.542 32.891 1.00 61.12 191 VAL A CA 1
ATOM 2805 C C . VAL A 1 191 ? 29.449 19.546 32.470 1.00 60.89 191 VAL A C 1
ATOM 2806 O O . VAL A 1 191 ? 29.916 18.601 31.824 1.00 64.57 191 VAL A O 1
ATOM 2819 N N . ASP A 1 192 ? 30.164 20.607 32.821 1.00 59.84 192 ASP A N 1
ATOM 2820 C CA . ASP A 1 192 ? 31.612 20.650 32.659 1.00 68.73 192 ASP A CA 1
ATOM 2821 C C . ASP A 1 192 ? 32.226 20.037 33.913 1.00 70.75 192 ASP A C 1
ATOM 2822 O O . ASP A 1 192 ? 32.173 20.632 34.994 1.00 68.90 192 ASP A O 1
ATOM 2831 N N . PHE A 1 193 ? 32.796 18.846 33.769 1.00 69.73 193 PHE A N 1
ATOM 2832 C CA . PHE A 1 193 ? 33.329 18.096 34.896 1.00 69.40 193 PHE A CA 1
ATOM 2833 C C . PHE A 1 193 ? 34.770 18.468 35.224 1.00 74.21 193 PHE A C 1
ATOM 2834 O O . PHE A 1 193 ? 35.380 17.827 36.085 1.00 73.30 193 PHE A O 1
ATOM 2851 N N . SER A 1 194 ? 35.316 19.496 34.572 1.00 84.32 194 SER A N 1
ATOM 2852 C CA . SER A 1 194 ? 36.683 19.942 34.817 1.00 82.95 194 SER A CA 1
ATOM 2853 C C . SER A 1 194 ? 36.963 20.075 36.309 1.00 82.86 194 SER A C 1
ATOM 2854 O O . SER A 1 194 ? 37.785 19.335 36.859 1.00 81.33 194 SER A O 1
ATOM 2862 N N . GLN A 1 195 ? 36.298 21.019 36.970 1.00 85.66 195 GLN A N 1
ATOM 2863 C CA . GLN A 1 195 ? 36.373 21.146 38.426 1.00 79.44 195 GLN A CA 1
ATOM 2864 C C . GLN A 1 195 ? 35.395 20.132 39.008 1.00 74.11 195 GLN A C 1
ATOM 2865 O O . GLN A 1 195 ? 34.212 20.413 39.205 1.00 70.92 195 GLN A O 1
ATOM 2879 N N . ALA A 1 196 ? 35.904 18.930 39.288 1.00 74.56 196 ALA A N 1
ATOM 2880 C CA . ALA A 1 196 ? 35.028 17.794 39.559 1.00 73.88 196 ALA A CA 1
ATOM 2881 C C . ALA A 1 196 ? 34.291 17.958 40.882 1.00 74.06 196 ALA A C 1
ATOM 2882 O O . ALA A 1 196 ? 33.074 17.750 40.954 1.00 70.47 196 ALA A O 1
ATOM 2889 N N . LYS A 1 197 ? 35.011 18.315 41.948 1.00 79.06 197 LYS A N 1
ATOM 2890 C CA . LYS A 1 197 ? 34.356 18.505 43.238 1.00 81.76 197 LYS A CA 1
ATOM 2891 C C . LYS A 1 197 ? 33.277 19.577 43.147 1.00 74.93 197 LYS A C 1
ATOM 2892 O O . LYS A 1 197 ? 32.225 19.467 43.787 1.00 73.88 197 LYS A O 1
ATOM 2911 N N . ASP A 1 198 ? 33.520 20.620 42.351 1.00 72.41 198 ASP A N 1
ATOM 2912 C CA . ASP A 1 198 ? 32.503 21.646 42.147 1.00 72.18 198 ASP A CA 1
ATOM 2913 C C . ASP A 1 198 ? 31.366 21.127 41.274 1.00 69.09 198 ASP A C 1
ATOM 2914 O O . ASP A 1 198 ? 30.189 21.356 41.577 1.00 62.77 198 ASP A O 1
ATOM 2923 N N . ALA A 1 199 ? 31.700 20.431 40.184 1.00 63.19 199 ALA A N 1
ATOM 2924 C CA . ALA A 1 199 ? 30.669 19.819 39.352 1.00 64.40 199 ALA A CA 1
ATOM 2925 C C . ALA A 1 199 ? 29.776 18.903 40.178 1.00 64.15 199 ALA A C 1
ATOM 2926 O O . ALA A 1 199 ? 28.552 18.882 39.992 1.00 64.32 199 ALA A O 1
ATOM 2933 N N . GLU A 1 200 ? 30.370 18.145 41.101 1.00 62.44 200 GLU A N 1
ATOM 2934 C CA . GLU A 1 200 ? 29.596 17.206 41.905 1.00 60.35 200 GLU A CA 1
ATOM 2935 C C . GLU A 1 200 ? 28.608 17.932 42.809 1.00 59.91 200 GLU A C 1
ATOM 2936 O O . GLU A 1 200 ? 27.499 17.438 43.046 1.00 56.91 200 GLU A O 1
ATOM 2948 N N . VAL A 1 201 ? 28.987 19.102 43.325 1.00 63.04 201 VAL A N 1
ATOM 2949 C CA . VAL A 1 201 ? 28.086 19.842 44.202 1.00 60.14 201 VAL A CA 1
ATOM 2950 C C . VAL A 1 201 ? 26.927 20.427 43.404 1.00 58.75 201 VAL A C 1
ATOM 2951 O O . VAL A 1 201 ? 25.769 20.374 43.837 1.00 60.55 201 VAL A O 1
ATOM 2964 N N . GLU A 1 202 ? 27.215 20.994 42.231 1.00 58.48 202 GLU A N 1
ATOM 2965 C CA . GLU A 1 202 ? 26.152 21.540 41.392 1.00 65.93 202 GLU A CA 1
ATOM 2966 C C . GLU A 1 202 ? 25.148 20.457 41.010 1.00 67.59 202 GLU A C 1
ATOM 2967 O O . GLU A 1 202 ? 23.932 20.670 41.077 1.00 68.29 202 GLU A O 1
ATOM 2979 N N . VAL A 1 203 ? 25.643 19.284 40.607 1.00 61.97 203 VAL A N 1
ATOM 2980 C CA . VAL A 1 203 ? 24.752 18.192 40.220 1.00 57.89 203 VAL A CA 1
ATOM 2981 C C . VAL A 1 203 ? 23.837 17.820 41.380 1.00 57.34 203 VAL A C 1
ATOM 2982 O O . VAL A 1 203 ? 22.609 17.788 41.240 1.00 56.14 203 VAL A O 1
ATOM 2995 N N . ASN A 1 204 ? 24.424 17.530 42.543 1.00 60.83 204 ASN A N 1
ATOM 2996 C CA . ASN A 1 204 ? 23.623 17.122 43.693 1.00 60.06 204 ASN A CA 1
ATOM 2997 C C . ASN A 1 204 ? 22.634 18.209 44.091 1.00 60.04 204 ASN A C 1
ATOM 2998 O O . ASN A 1 204 ? 21.489 17.914 44.451 1.00 60.76 204 ASN A O 1
ATOM 3009 N N . ASN A 1 205 ? 23.055 19.474 44.033 1.00 62.14 205 ASN A N 1
ATOM 3010 C CA . ASN A 1 205 ? 22.141 20.564 44.358 1.00 62.25 205 ASN A CA 1
ATOM 3011 C C . ASN A 1 205 ? 21.006 20.646 43.344 1.00 61.63 205 ASN A C 1
ATOM 3012 O O . ASN A 1 205 ? 19.858 20.923 43.709 1.00 61.70 205 ASN A O 1
ATOM 3023 N N . PHE A 1 206 ? 21.310 20.413 42.066 1.00 61.76 206 PHE A N 1
ATOM 3024 C CA . PHE A 1 206 ? 20.262 20.378 41.052 1.00 62.88 206 PHE A CA 1
ATOM 3025 C C . PHE A 1 206 ? 19.215 19.325 41.387 1.00 63.22 206 PHE A C 1
ATOM 3026 O O . PHE A 1 206 ? 18.010 19.566 41.242 1.00 63.24 206 PHE A O 1
ATOM 3043 N N . ILE A 1 207 ? 19.657 18.151 41.842 1.00 60.37 207 ILE A N 1
ATOM 3044 C CA . ILE A 1 207 ? 18.724 17.079 42.169 1.00 60.51 207 ILE A CA 1
ATOM 3045 C C . ILE A 1 207 ? 17.855 17.469 43.354 1.00 61.69 207 ILE A C 1
ATOM 3046 O O . ILE A 1 207 ? 16.674 17.119 43.409 1.00 59.67 207 ILE A O 1
ATOM 3062 N N . GLN A 1 208 ? 18.431 18.164 44.337 1.00 62.30 208 GLN A N 1
ATOM 3063 C CA . GLN A 1 208 ? 17.633 18.641 45.462 1.00 66.30 208 GLN A CA 1
ATOM 3064 C C . GLN A 1 208 ? 16.638 19.710 45.024 1.00 62.70 208 GLN A C 1
ATOM 3065 O O . GLN A 1 208 ? 15.486 19.715 45.473 1.00 63.29 208 GLN A O 1
ATOM 3079 N N . LYS A 1 209 ? 17.076 20.644 44.176 1.00 58.27 209 LYS A N 1
ATOM 3080 C CA . LYS A 1 209 ? 16.193 21.712 43.719 1.00 63.83 209 LYS A CA 1
ATOM 3081 C C . LYS A 1 209 ? 14.963 21.131 43.039 1.00 65.97 209 LYS A C 1
ATOM 3082 O O . LYS A 1 209 ? 13.825 21.392 43.446 1.00 63.45 209 LYS A O 1
ATOM 3086 N N . THR A 1 210 ? 15.219 20.264 42.063 1.00 67.08 210 THR A N 1
ATOM 3087 C CA . THR A 1 210 ? 14.155 19.512 41.470 1.00 65.63 210 THR A CA 1
ATOM 3088 C C . THR A 1 210 ? 13.919 18.561 42.605 1.00 68.87 210 THR A C 1
ATOM 3089 O O . THR A 1 210 ? 14.745 18.437 43.466 1.00 71.86 210 THR A O 1
ATOM 3100 N N . SER A 1 211 ? 12.807 17.891 42.666 1.00 72.40 211 SER A N 1
ATOM 3101 C CA . SER A 1 211 ? 12.625 16.883 43.719 1.00 72.80 211 SER A CA 1
ATOM 3102 C C . SER A 1 211 ? 12.663 17.323 45.189 1.00 70.79 211 SER A C 1
ATOM 3103 O O . SER A 1 211 ? 12.115 18.362 45.524 1.00 70.87 211 SER A O 1
ATOM 3111 N N . ASP A 1 212 ? 13.295 16.542 46.056 1.00 72.79 212 ASP A N 1
ATOM 3112 C CA . ASP A 1 212 ? 13.260 16.772 47.487 1.00 75.98 212 ASP A CA 1
ATOM 3113 C C . ASP A 1 212 ? 14.558 17.097 48.163 1.00 74.53 212 ASP A C 1
ATOM 3114 O O . ASP A 1 212 ? 15.529 17.426 47.508 1.00 75.43 212 ASP A O 1
ATOM 3123 N N . ASN A 1 213 ? 14.578 17.009 49.484 1.00 74.04 213 ASN A N 1
ATOM 3124 C CA . ASN A 1 213 ? 15.784 17.194 50.275 1.00 71.76 213 ASN A CA 1
ATOM 3125 C C . ASN A 1 213 ? 16.226 15.908 50.960 1.00 66.42 213 ASN A C 1
ATOM 3126 O O . ASN A 1 213 ? 17.158 15.931 51.770 1.00 68.57 213 ASN A O 1
ATOM 3137 N N . LYS A 1 214 ? 15.576 14.784 50.647 1.00 65.29 214 LYS A N 1
ATOM 3138 C CA . LYS A 1 214 ? 15.815 13.532 51.357 1.00 61.25 214 LYS A CA 1
ATOM 3139 C C . LYS A 1 214 ? 17.166 12.912 51.027 1.00 57.59 214 LYS A C 1
ATOM 3140 O O . LYS A 1 214 ? 17.687 12.132 51.832 1.00 58.45 214 LYS A O 1
ATOM 3159 N N . VAL A 1 215 ? 17.740 13.233 49.870 1.00 58.13 215 VAL A N 1
ATOM 3160 C CA . VAL A 1 215 ? 19.082 12.799 49.494 1.00 58.14 215 VAL A CA 1
ATOM 3161 C C . VAL A 1 215 ? 19.820 14.037 49.004 1.00 62.29 215 VAL A C 1
ATOM 3162 O O . VAL A 1 215 ? 19.526 14.549 47.917 1.00 59.53 215 VAL A O 1
ATOM 3175 N N . LYS A 1 216 ? 20.778 14.516 49.799 1.00 65.20 216 LYS A N 1
ATOM 3176 C CA . LYS A 1 216 ? 21.475 15.761 49.506 1.00 64.27 216 LYS A CA 1
ATOM 3177 C C . LYS A 1 216 ? 22.808 15.559 48.802 1.00 63.76 216 LYS A C 1
ATOM 3178 O O . LYS A 1 216 ? 23.298 16.498 48.164 1.00 64.10 216 LYS A O 1
ATOM 3197 N N . SER A 1 217 ? 23.405 14.371 48.901 1.00 62.05 217 SER A N 1
ATOM 3198 C CA . SER A 1 217 ? 24.642 14.046 48.197 1.00 62.08 217 SER A CA 1
ATOM 3199 C C . SER A 1 217 ? 24.438 12.755 47.402 1.00 62.67 217 SER A C 1
ATOM 3200 O O . SER A 1 217 ? 25.060 11.725 47.659 1.00 59.49 217 SER A O 1
ATOM 3208 N N . MET A 1 218 ? 23.541 12.824 46.416 1.00 55.17 218 MET A N 1
ATOM 3209 C CA . MET A 1 218 ? 23.237 11.665 45.586 1.00 60.56 218 MET A CA 1
ATOM 3210 C C . MET A 1 218 ? 24.509 11.030 45.038 1.00 59.46 218 MET A C 1
ATOM 3211 O O . MET A 1 218 ? 24.781 9.846 45.268 1.00 56.19 218 MET A O 1
ATOM 3225 N N . PHE A 1 219 ? 25.303 11.811 44.312 1.00 56.77 219 PHE A N 1
ATOM 3226 C CA . PHE A 1 219 ? 26.496 11.314 43.643 1.00 56.79 219 PHE A CA 1
ATOM 3227 C C . PHE A 1 219 ? 27.734 11.622 44.474 1.00 61.48 219 PHE A C 1
ATOM 3228 O O . PHE A 1 219 ? 27.958 12.772 44.864 1.00 58.97 219 PHE A O 1
ATOM 3245 N N . LYS A 1 220 ? 28.535 10.592 44.734 1.00 61.35 220 LYS A N 1
ATOM 3246 C CA . LYS A 1 220 ? 29.823 10.732 45.396 1.00 67.99 220 LYS A CA 1
ATOM 3247 C C . LYS A 1 220 ? 30.904 10.128 44.510 1.00 64.92 220 LYS A C 1
ATOM 3248 O O . LYS A 1 220 ? 30.712 9.057 43.925 1.00 67.99 220 LYS A O 1
ATOM 3267 N N . GLY A 1 221 ? 32.034 10.820 44.408 1.00 62.99 221 GLY A N 1
ATOM 3268 C CA . GLY A 1 221 ? 33.153 10.314 43.644 1.00 63.37 221 GLY A CA 1
ATOM 3269 C C . GLY A 1 221 ? 33.151 10.678 42.178 1.00 64.40 221 GLY A C 1
ATOM 3270 O O . GLY A 1 221 ? 33.601 9.876 41.351 1.00 62.91 221 GLY A O 1
ATOM 3274 N N . VAL A 1 222 ? 32.654 11.863 41.823 1.00 66.65 222 VAL A N 1
ATOM 3275 C CA . VAL A 1 222 ? 32.736 12.321 40.443 1.00 66.96 222 VAL A CA 1
ATOM 3276 C C . VAL A 1 222 ? 34.176 12.702 40.127 1.00 62.66 222 VAL A C 1
ATOM 3277 O O . VAL A 1 222 ? 34.855 13.361 40.926 1.00 63.28 222 VAL A O 1
ATOM 3290 N N . THR A 1 223 ? 34.650 12.285 38.964 1.00 58.54 223 THR A N 1
ATOM 3291 C CA . THR A 1 223 ? 35.978 12.605 38.474 1.00 61.95 223 THR A CA 1
ATOM 3292 C C . THR A 1 223 ? 35.897 13.637 37.357 1.00 60.85 223 THR A C 1
ATOM 3293 O O . THR A 1 223 ? 34.810 13.971 36.877 1.00 62.46 223 THR A O 1
ATOM 3304 N N . PRO A 1 224 ? 37.035 14.193 36.936 1.00 59.54 224 PRO A N 1
ATOM 3305 C CA . PRO A 1 224 ? 37.009 15.091 35.771 1.00 61.93 224 PRO A CA 1
ATOM 3306 C C . PRO A 1 224 ? 36.735 14.377 34.459 1.00 60.65 224 PRO A C 1
ATOM 3307 O O . PRO A 1 224 ? 36.391 15.043 33.475 1.00 59.52 224 PRO A O 1
ATOM 3318 N N . LYS A 1 225 ? 36.858 13.051 34.415 1.00 59.36 225 LYS A N 1
ATOM 3319 C CA . LYS A 1 225 ? 36.755 12.294 33.177 1.00 60.90 225 LYS A CA 1
ATOM 3320 C C . LYS A 1 225 ? 35.385 11.658 32.967 1.00 58.03 225 LYS A C 1
ATOM 3321 O O . LYS A 1 225 ? 35.222 10.876 32.024 1.00 58.49 225 LYS A O 1
ATOM 3340 N N . THR A 1 226 ? 34.398 11.964 33.807 1.00 53.59 226 THR A N 1
ATOM 3341 C CA . THR A 1 226 ? 33.111 11.297 33.667 1.00 53.86 226 THR A CA 1
ATOM 3342 C C . THR A 1 226 ? 32.387 11.805 32.427 1.00 54.24 226 THR A C 1
ATOM 3343 O O . THR A 1 226 ? 32.438 12.994 32.096 1.00 50.02 226 THR A O 1
ATOM 3354 N N . ASP A 1 227 ? 31.707 10.891 31.741 1.00 49.99 227 ASP A N 1
ATOM 3355 C CA . ASP A 1 227 ? 30.928 11.223 30.558 1.00 49.63 227 ASP A CA 1
ATOM 3356 C C . ASP A 1 227 ? 29.436 11.312 30.842 1.00 49.80 227 ASP A C 1
ATOM 3357 O O . ASP A 1 227 ? 28.771 12.221 30.337 1.00 53.47 227 ASP A O 1
ATOM 3366 N N . LEU A 1 228 ? 28.894 10.396 31.645 1.00 44.87 228 LEU A N 1
ATOM 3367 C CA . LEU A 1 228 ? 27.465 10.371 31.918 1.00 46.23 228 LEU A CA 1
ATOM 3368 C C . LEU A 1 228 ? 27.200 9.932 33.349 1.00 46.56 228 LEU A C 1
ATOM 3369 O O . LEU A 1 228 ? 27.766 8.938 33.814 1.00 43.62 228 LEU A O 1
ATOM 3385 N N . LEU A 1 229 ? 26.335 10.677 34.033 1.00 42.36 229 LEU A N 1
ATOM 3386 C CA . LEU A 1 229 ? 25.781 10.290 35.322 1.00 42.92 229 LEU A CA 1
ATOM 3387 C C . LEU A 1 229 ? 24.276 10.121 35.158 1.00 42.67 229 LEU A C 1
ATOM 3388 O O . LEU A 1 229 ? 23.609 11.005 34.608 1.00 41.95 229 LEU A O 1
ATOM 3404 N N . PHE A 1 230 ? 23.747 8.996 35.631 1.00 37.16 230 PHE A N 1
ATOM 3405 C CA . PHE A 1 230 ? 22.328 8.683 35.519 1.00 40.35 230 PHE A CA 1
ATOM 3406 C C . PHE A 1 230 ? 21.750 8.432 36.904 1.00 39.20 230 PHE A C 1
ATOM 3407 O O . PHE A 1 230 ? 22.307 7.651 37.681 1.00 39.41 230 PHE A O 1
ATOM 3424 N N . ALA A 1 231 ? 20.628 9.084 37.201 1.00 39.81 231 ALA A N 1
ATOM 3425 C CA . ALA A 1 231 ? 19.916 8.851 38.448 1.00 36.30 231 ALA A CA 1
ATOM 3426 C C . ALA A 1 231 ? 18.421 8.977 38.204 1.00 39.43 231 ALA A C 1
ATOM 3427 O O . ALA A 1 231 ? 17.975 9.840 37.443 1.00 41.59 231 ALA A O 1
ATOM 3434 N N . SER A 1 232 ? 17.660 8.105 38.854 1.00 38.96 232 SER A N 1
ATOM 3435 C CA . SER A 1 232 ? 16.208 8.142 38.835 1.00 41.04 232 SER A CA 1
ATOM 3436 C C . SER A 1 232 ? 15.711 8.109 40.272 1.00 40.96 232 SER A C 1
ATOM 3437 O O . SER A 1 232 ? 16.470 7.849 41.210 1.00 40.31 232 SER A O 1
ATOM 3445 N N . SER A 1 233 ? 14.421 8.381 40.445 1.00 39.26 233 SER A N 1
ATOM 3446 C CA . SER A 1 233 ? 13.813 8.288 41.764 1.00 38.22 233 SER A CA 1
ATOM 3447 C C . SER A 1 233 ? 12.384 7.793 41.620 1.00 40.03 233 SER A C 1
ATOM 3448 O O . SER A 1 233 ? 11.675 8.192 40.694 1.00 40.69 233 SER A O 1
ATOM 3456 N N . VAL A 1 234 ? 11.979 6.916 42.533 1.00 38.44 234 VAL A N 1
ATOM 3457 C CA . VAL A 1 234 ? 10.599 6.459 42.642 1.00 39.77 234 VAL A CA 1
ATOM 3458 C C . VAL A 1 234 ? 10.150 6.726 44.071 1.00 40.11 234 VAL A C 1
ATOM 3459 O O . VAL A 1 234 ? 10.796 6.277 45.027 1.00 44.00 234 VAL A O 1
ATOM 3472 N N . HIS A 1 235 ? 9.053 7.460 44.214 1.00 42.14 235 HIS A N 1
ATOM 3473 C CA . HIS A 1 235 ? 8.569 7.933 45.505 1.00 42.25 235 HIS A CA 1
ATOM 3474 C C . HIS A 1 235 ? 7.154 7.408 45.700 1.00 43.39 235 HIS A C 1
ATOM 3475 O O . HIS A 1 235 ? 6.223 7.858 45.025 1.00 45.98 235 HIS A O 1
ATOM 3489 N N . PHE A 1 236 ? 6.998 6.453 46.610 1.00 40.79 236 PHE A N 1
ATOM 3490 C CA . PHE A 1 236 ? 5.683 5.988 47.021 1.00 46.33 236 PHE A CA 1
ATOM 3491 C C . PHE A 1 236 ? 5.249 6.752 48.264 1.00 47.62 236 PHE A C 1
ATOM 3492 O O . PHE A 1 236 ? 6.066 7.043 49.143 1.00 47.32 236 PHE A O 1
ATOM 3509 N N . LYS A 1 237 ? 3.961 7.081 48.331 1.00 47.21 237 LYS A N 1
ATOM 3510 C CA . LYS A 1 237 ? 3.423 7.841 49.458 1.00 52.19 237 LYS A CA 1
ATOM 3511 C C . LYS A 1 237 ? 2.035 7.314 49.788 1.00 54.19 237 LYS A C 1
ATOM 3512 O O . LYS A 1 237 ? 1.107 7.449 48.983 1.00 55.03 237 LYS A O 1
ATOM 3531 N N . GLY A 1 238 ? 1.900 6.713 50.967 1.00 51.52 238 GLY A N 1
ATOM 3532 C CA . GLY A 1 238 ? 0.612 6.299 51.480 1.00 53.35 238 GLY A CA 1
ATOM 3533 C C . GLY A 1 238 ? 0.333 6.943 52.822 1.00 57.03 238 GLY A C 1
ATOM 3534 O O . GLY A 1 238 ? 0.980 7.931 53.184 1.00 57.51 238 GLY A O 1
ATOM 3538 N N . ASN A 1 239 ? -0.611 6.391 53.578 1.00 58.85 239 ASN A N 1
ATOM 3539 C CA . ASN A 1 239 ? -1.047 6.991 54.834 1.00 60.40 239 ASN A CA 1
ATOM 3540 C C . ASN A 1 239 ? -1.376 5.880 55.818 1.00 64.13 239 ASN A C 1
ATOM 3541 O O . ASN A 1 239 ? -2.282 5.078 55.570 1.00 60.70 239 ASN A O 1
ATOM 3552 N N . TRP A 1 240 ? -0.636 5.835 56.932 1.00 60.66 240 TRP A N 1
ATOM 3553 C CA . TRP A 1 240 ? -0.801 4.752 57.897 1.00 62.06 240 TRP A CA 1
ATOM 3554 C C . TRP A 1 240 ? -2.208 4.723 58.482 1.00 63.24 240 TRP A C 1
ATOM 3555 O O . TRP A 1 240 ? -2.735 3.645 58.781 1.00 65.17 240 TRP A O 1
ATOM 3576 N N . LYS A 1 241 ? -2.823 5.892 58.667 1.00 65.90 241 LYS A N 1
ATOM 3577 C CA . LYS A 1 241 ? -4.126 5.957 59.323 1.00 70.96 241 LYS A CA 1
ATOM 3578 C C . LYS A 1 241 ? -5.183 5.203 58.524 1.00 74.31 241 LYS A C 1
ATOM 3579 O O . LYS A 1 241 ? -5.964 4.426 59.086 1.00 74.64 241 LYS A O 1
ATOM 3598 N N . THR A 1 242 ? -5.221 5.414 57.205 1.00 76.06 242 THR A N 1
ATOM 3599 C CA . THR A 1 242 ? -6.226 4.750 56.382 1.00 78.24 242 THR A CA 1
ATOM 3600 C C . THR A 1 242 ? -5.805 3.342 55.978 1.00 79.65 242 THR A C 1
ATOM 3601 O O . THR A 1 242 ? -6.666 2.483 55.759 1.00 83.41 242 THR A O 1
ATOM 3612 N N . ALA A 1 243 ? -4.500 3.085 55.871 1.00 74.11 243 ALA A N 1
ATOM 3613 C CA . ALA A 1 243 ? -4.042 1.774 55.427 1.00 72.25 243 ALA A CA 1
ATOM 3614 C C . ALA A 1 243 ? -4.027 0.765 56.568 1.00 71.57 243 ALA A C 1
ATOM 3615 O O . ALA A 1 243 ? -4.330 -0.415 56.359 1.00 65.37 243 ALA A O 1
ATOM 3622 N N . PHE A 1 244 ? -3.677 1.208 57.778 1.00 69.66 244 PHE A N 1
ATOM 3623 C CA . PHE A 1 244 ? -3.578 0.323 58.928 1.00 61.91 244 PHE A CA 1
ATOM 3624 C C . PHE A 1 244 ? -4.712 0.483 59.927 1.00 67.58 244 PHE A C 1
ATOM 3625 O O . PHE A 1 244 ? -4.991 -0.461 60.672 1.00 63.98 244 PHE A O 1
ATOM 3642 N N . GLN A 1 245 ? -5.365 1.640 59.966 1.00 69.06 245 GLN A N 1
ATOM 3643 C CA . GLN A 1 245 ? -6.475 1.890 60.877 1.00 70.65 245 GLN A CA 1
ATOM 3644 C C . GLN A 1 245 ? -6.059 1.587 62.321 1.00 70.51 245 GLN A C 1
ATOM 3645 O O . GLN A 1 245 ? -6.634 0.712 62.969 1.00 67.11 245 GLN A O 1
ATOM 3659 N N . PRO A 1 246 ? -5.060 2.298 62.844 1.00 65.94 246 PRO A N 1
ATOM 3660 C CA . PRO A 1 246 ? -4.535 1.966 64.176 1.00 69.61 246 PRO A CA 1
ATOM 3661 C C . PRO A 1 246 ? -5.572 2.187 65.267 1.00 72.40 246 PRO A C 1
ATOM 3662 O O . PRO A 1 246 ? -6.162 3.263 65.379 1.00 76.65 246 PRO A O 1
ATOM 3673 N N . GLU A 1 247 ? -5.786 1.151 66.080 1.00 70.89 247 GLU A N 1
ATOM 3674 C CA . GLU A 1 247 ? -6.658 1.250 67.243 1.00 73.90 247 GLU A CA 1
ATOM 3675 C C . GLU A 1 247 ? -5.911 1.713 68.486 1.00 71.70 247 GLU A C 1
ATOM 3676 O O . GLU A 1 247 ? -6.514 2.333 69.369 1.00 71.77 247 GLU A O 1
ATOM 3688 N N . ALA A 1 248 ? -4.614 1.424 68.573 1.00 72.69 248 ALA A N 1
ATOM 3689 C CA . ALA A 1 248 ? -3.779 1.845 69.688 1.00 68.54 248 ALA A CA 1
ATOM 3690 C C . ALA A 1 248 ? -2.403 2.211 69.156 1.00 69.33 248 ALA A C 1
ATOM 3691 O O . ALA A 1 248 ? -1.909 1.583 68.214 1.00 60.47 248 ALA A O 1
ATOM 3698 N N . THR A 1 249 ? -1.786 3.226 69.759 1.00 62.76 249 THR A N 1
ATOM 3699 C CA . THR A 1 249 ? -0.470 3.687 69.335 1.00 66.52 249 THR A CA 1
ATOM 3700 C C . THR A 1 249 ? 0.338 4.109 70.552 1.00 62.69 249 THR A C 1
ATOM 3701 O O . THR A 1 249 ? -0.150 4.867 71.395 1.00 69.13 249 THR A O 1
ATOM 3712 N N . SER A 1 250 ? 1.572 3.616 70.631 1.00 58.05 250 SER A N 1
ATOM 3713 C CA . SER A 1 250 ? 2.467 3.924 71.737 1.00 62.68 250 SER A CA 1
ATOM 3714 C C . SER A 1 250 ? 3.886 3.567 71.318 1.00 59.75 250 SER A C 1
ATOM 3715 O O . SER A 1 250 ? 4.100 2.856 70.334 1.00 56.49 250 SER A O 1
ATOM 3723 N N . ASP A 1 251 ? 4.853 4.072 72.082 1.00 56.25 251 ASP A N 1
ATOM 3724 C CA . ASP A 1 251 ? 6.244 3.670 71.913 1.00 52.36 251 ASP A CA 1
ATOM 3725 C C . ASP A 1 251 ? 6.443 2.282 72.512 1.00 56.28 251 ASP A C 1
ATOM 3726 O O . ASP A 1 251 ? 5.977 2.006 73.621 1.00 53.08 251 ASP A O 1
ATOM 3735 N N . GLN A 1 252 ? 7.125 1.405 71.773 1.00 55.83 252 GLN A N 1
ATOM 3736 C CA . GLN A 1 252 ? 7.398 0.052 72.237 1.00 55.04 252 GLN A CA 1
ATOM 3737 C C . GLN A 1 252 ? 8.794 -0.366 71.795 1.00 51.67 252 GLN A C 1
ATOM 3738 O O . GLN A 1 252 ? 9.425 0.274 70.948 1.00 51.32 252 GLN A O 1
ATOM 3752 N N . ASP A 1 253 ? 9.265 -1.468 72.375 1.00 50.24 253 ASP A N 1
ATOM 3753 C CA . ASP A 1 253 ? 10.562 -2.012 72.008 1.00 51.98 253 ASP A CA 1
ATOM 3754 C C . ASP A 1 253 ? 10.564 -2.465 70.554 1.00 48.81 253 ASP A C 1
ATOM 3755 O O . ASP A 1 253 ? 9.590 -3.044 70.065 1.00 50.54 253 ASP A O 1
ATOM 3764 N N . PHE A 1 254 ? 11.667 -2.191 69.861 1.00 49.94 254 PHE A N 1
ATOM 3765 C CA . PHE A 1 254 ? 11.996 -2.868 68.613 1.00 43.81 254 PHE A CA 1
ATOM 3766 C C . PHE A 1 254 ? 13.420 -3.381 68.739 1.00 50.43 254 PHE A C 1
ATOM 3767 O O . PHE A 1 254 ? 14.356 -2.591 68.903 1.00 52.91 254 PHE A O 1
ATOM 3784 N N . TRP A 1 255 ? 13.582 -4.697 68.664 1.00 48.07 255 TRP A N 1
ATOM 3785 C CA . TRP A 1 255 ? 14.873 -5.341 68.884 1.00 49.86 255 TRP A CA 1
ATOM 3786 C C . TRP A 1 255 ? 15.642 -5.371 67.571 1.00 49.35 255 TRP A C 1
ATOM 3787 O O . TRP A 1 255 ? 15.434 -6.251 66.734 1.00 49.08 255 TRP A O 1
ATOM 3808 N N . THR A 1 256 ? 16.533 -4.394 67.388 1.00 51.18 256 THR A N 1
ATOM 3809 C CA . THR A 1 256 ? 17.435 -4.428 66.242 1.00 51.58 256 THR A CA 1
ATOM 3810 C C . THR A 1 256 ? 18.381 -5.617 66.341 1.00 57.64 256 THR A C 1
ATOM 3811 O O . THR A 1 256 ? 18.719 -6.240 65.328 1.00 56.95 256 THR A O 1
ATOM 3822 N N . GLN A 1 257 ? 18.822 -5.940 67.556 1.00 60.75 257 GLN A N 1
ATOM 3823 C CA . GLN A 1 257 ? 19.600 -7.138 67.831 1.00 62.79 257 GLN A CA 1
ATOM 3824 C C . GLN A 1 257 ? 19.092 -7.737 69.138 1.00 61.89 257 GLN A C 1
ATOM 3825 O O . GLN A 1 257 ? 18.187 -7.197 69.782 1.00 57.79 257 GLN A O 1
ATOM 3839 N N . LYS A 1 258 ? 19.690 -8.861 69.540 1.00 65.44 258 LYS A N 1
ATOM 3840 C CA . LYS A 1 258 ? 19.177 -9.588 70.698 1.00 67.94 258 LYS A CA 1
ATOM 3841 C C . LYS A 1 258 ? 19.292 -8.772 71.980 1.00 70.50 258 LYS A C 1
ATOM 3842 O O . LYS A 1 258 ? 18.448 -8.906 72.874 1.00 74.49 258 LYS A O 1
ATOM 3861 N N . ASN A 1 259 ? 20.316 -7.931 72.097 1.00 61.60 259 ASN A N 1
ATOM 3862 C CA . ASN A 1 259 ? 20.520 -7.091 73.272 1.00 60.00 259 ASN A CA 1
ATOM 3863 C C . ASN A 1 259 ? 20.629 -5.622 72.878 1.00 61.39 259 ASN A C 1
ATOM 3864 O O . ASN A 1 259 ? 21.473 -4.882 73.389 1.00 52.48 259 ASN A O 1
ATOM 3875 N N . SER A 1 260 ? 19.762 -5.182 71.962 1.00 54.56 260 SER A N 1
ATOM 3876 C CA . SER A 1 260 ? 19.795 -3.806 71.466 1.00 51.19 260 SER A CA 1
ATOM 3877 C C . SER A 1 260 ? 18.356 -3.384 71.180 1.00 51.15 260 SER A C 1
ATOM 3878 O O . SER A 1 260 ? 17.779 -3.787 70.165 1.00 53.45 260 SER A O 1
ATOM 3886 N N . SER A 1 261 ? 17.791 -2.573 72.072 1.00 46.00 261 SER A N 1
ATOM 3887 C CA . SER A 1 261 ? 16.405 -2.140 71.981 1.00 49.10 261 SER A CA 1
ATOM 3888 C C . SER A 1 261 ? 16.313 -0.703 71.485 1.00 54.76 261 SER A C 1
ATOM 3889 O O . SER A 1 261 ? 17.170 0.135 71.780 1.00 52.43 261 SER A O 1
ATOM 3897 N N . VAL A 1 262 ? 15.247 -0.425 70.738 1.00 52.94 262 VAL A N 1
ATOM 3898 C CA . VAL A 1 262 ? 14.939 0.914 70.249 1.00 51.55 262 VAL A CA 1
ATOM 3899 C C . VAL A 1 262 ? 13.465 1.176 70.525 1.00 50.42 262 VAL A C 1
ATOM 3900 O O . VAL A 1 262 ? 12.603 0.400 70.093 1.00 48.61 262 VAL A O 1
ATOM 3913 N N . GLN A 1 263 ? 13.174 2.257 71.245 1.00 49.76 263 GLN A N 1
ATOM 3914 C CA . GLN A 1 263 ? 11.795 2.668 71.480 1.00 48.29 263 GLN A CA 1
ATOM 3915 C C . GLN A 1 263 ? 11.291 3.427 70.257 1.00 51.56 263 GLN A C 1
ATOM 3916 O O . GLN A 1 263 ? 11.860 4.457 69.880 1.00 53.34 263 GLN A O 1
ATOM 3930 N N . VAL A 1 264 ? 10.230 2.914 69.637 1.00 51.55 264 VAL A N 1
ATOM 3931 C CA . VAL A 1 264 ? 9.710 3.483 68.389 1.00 51.66 264 VAL A CA 1
ATOM 3932 C C . VAL A 1 264 ? 8.197 3.503 68.445 1.00 53.49 264 VAL A C 1
ATOM 3933 O O . VAL A 1 264 ? 7.567 2.717 69.165 1.00 51.54 264 VAL A O 1
ATOM 3946 N N . PRO A 1 265 ? 7.575 4.407 67.683 1.00 50.30 265 PRO A N 1
ATOM 3947 C CA . PRO A 1 265 ? 6.101 4.434 67.631 1.00 53.27 265 PRO A CA 1
ATOM 3948 C C . PRO A 1 265 ? 5.562 3.169 66.979 1.00 57.43 265 PRO A C 1
ATOM 3949 O O . PRO A 1 265 ? 5.920 2.834 65.847 1.00 51.68 265 PRO A O 1
ATOM 3960 N N . PHE A 1 266 ? 4.699 2.465 67.705 1.00 54.82 266 PHE A N 1
ATOM 3961 C CA . PHE A 1 266 ? 4.065 1.251 67.224 1.00 58.18 266 PHE A CA 1
ATOM 3962 C C . PHE A 1 266 ? 2.592 1.510 66.933 1.00 59.74 266 PHE A C 1
ATOM 3963 O O . PHE A 1 266 ? 2.016 2.521 67.350 1.00 60.74 266 PHE A O 1
ATOM 3980 N N . MET A 1 267 ? 1.991 0.579 66.203 1.00 53.25 267 MET A N 1
ATOM 3981 C CA . MET A 1 267 ? 0.565 0.587 65.926 1.00 61.54 267 MET A CA 1
ATOM 3982 C C . MET A 1 267 ? 0.014 -0.807 66.168 1.00 62.38 267 MET A C 1
ATOM 3983 O O . MET A 1 267 ? 0.732 -1.801 66.038 1.00 58.73 267 MET A O 1
ATOM 3997 N N . MET A 1 268 ? -1.272 -0.877 66.497 1.00 61.62 268 MET A N 1
ATOM 3998 C CA . MET A 1 268 ? -1.939 -2.151 66.715 1.00 66.04 268 MET A CA 1
ATOM 3999 C C . MET A 1 268 ? -3.331 -2.099 66.107 1.00 66.69 268 MET A C 1
ATOM 4000 O O . MET A 1 268 ? -4.023 -1.082 66.200 1.00 65.67 268 MET A O 1
ATOM 4014 N N . HIS A 1 269 ? -3.733 -3.204 65.484 1.00 64.65 269 HIS A N 1
ATOM 4015 C CA . HIS A 1 269 ? -5.067 -3.342 64.923 1.00 67.64 269 HIS A CA 1
ATOM 4016 C C . HIS A 1 269 ? -5.520 -4.781 65.100 1.00 68.56 269 HIS A C 1
ATOM 4017 O O . HIS A 1 269 ? -4.737 -5.715 64.903 1.00 65.19 269 HIS A O 1
ATOM 4031 N N . THR A 1 270 ? -6.782 -4.954 65.477 1.00 71.26 270 THR A N 1
ATOM 4032 C CA . THR A 1 270 ? -7.396 -6.269 65.594 1.00 73.52 270 THR A CA 1
ATOM 4033 C C . THR A 1 270 ? -8.430 -6.413 64.486 1.00 71.94 270 THR A C 1
ATOM 4034 O O . THR A 1 270 ? -9.407 -5.657 64.438 1.00 71.83 270 THR A O 1
ATOM 4045 N N . GLY A 1 271 ? -8.207 -7.373 63.602 1.00 66.73 271 GLY A N 1
ATOM 4046 C CA . GLY A 1 271 ? -9.057 -7.542 62.444 1.00 68.11 271 GLY A CA 1
ATOM 4047 C C . GLY A 1 271 ? -8.511 -8.651 61.573 1.00 67.39 271 GLY A C 1
ATOM 4048 O O . GLY A 1 271 ? -7.344 -9.041 61.684 1.00 70.52 271 GLY A O 1
ATOM 4052 N N . ASP A 1 272 ? -9.381 -9.157 60.707 1.00 71.35 272 ASP A N 1
ATOM 4053 C CA . ASP A 1 272 ? -8.994 -10.244 59.821 1.00 69.57 272 ASP A CA 1
ATOM 4054 C C . ASP A 1 272 ? -7.951 -9.761 58.820 1.00 71.47 272 ASP A C 1
ATOM 4055 O O . ASP A 1 272 ? -8.115 -8.712 58.190 1.00 71.21 272 ASP A O 1
ATOM 4064 N N . TYR A 1 273 ? -6.871 -10.528 58.688 1.00 71.89 273 TYR A N 1
ATOM 4065 C CA . TYR A 1 273 ? -5.815 -10.256 57.727 1.00 66.23 273 TYR A CA 1
ATOM 4066 C C . TYR A 1 273 ? -5.552 -11.514 56.913 1.00 70.53 273 TYR A C 1
ATOM 4067 O O . TYR A 1 273 ? -5.752 -12.632 57.395 1.00 70.16 273 TYR A O 1
ATOM 4085 N N . LYS A 1 274 ? -5.093 -11.327 55.679 1.00 64.74 274 LYS A N 1
ATOM 4086 C CA . LYS A 1 274 ? -4.603 -12.444 54.880 1.00 66.24 274 LYS A CA 1
ATOM 4087 C C . LYS A 1 274 ? -3.214 -12.817 55.390 1.00 62.48 274 LYS A C 1
ATOM 4088 O O . LYS A 1 274 ? -2.273 -12.022 55.288 1.00 58.88 274 LYS A O 1
ATOM 4107 N N . TYR A 1 275 ? -3.090 -14.024 55.938 1.00 64.19 275 TYR A N 1
ATOM 4108 C CA . TYR A 1 275 ? -1.958 -14.377 56.783 1.00 64.37 275 TYR A CA 1
ATOM 4109 C C . TYR A 1 275 ? -1.613 -15.842 56.573 1.00 61.09 275 TYR A C 1
ATOM 4110 O O . TYR A 1 275 ? -2.447 -16.642 56.143 1.00 64.03 275 TYR A O 1
ATOM 4128 N N . LEU A 1 276 ? -0.361 -16.182 56.874 1.00 57.74 276 LEU A N 1
ATOM 4129 C CA . LEU A 1 276 ? 0.103 -17.559 56.769 1.00 58.61 276 LEU A CA 1
ATOM 4130 C C . LEU A 1 276 ? 1.317 -17.738 57.666 1.00 57.34 276 LEU A C 1
ATOM 4131 O O . LEU A 1 276 ? 2.296 -16.995 57.541 1.00 54.78 276 LEU A O 1
ATOM 4147 N N . ASP A 1 277 ? 1.253 -18.721 58.561 1.00 61.48 277 ASP A N 1
ATOM 4148 C CA . ASP A 1 277 ? 2.421 -19.157 59.317 1.00 59.83 277 ASP A CA 1
ATOM 4149 C C . ASP A 1 277 ? 3.066 -20.316 58.564 1.00 62.37 277 ASP A C 1
ATOM 4150 O O . ASP A 1 277 ? 2.521 -21.425 58.531 1.00 64.88 277 ASP A O 1
ATOM 4159 N N . ASP A 1 278 ? 4.217 -20.059 57.948 1.00 59.40 278 ASP A N 1
ATOM 4160 C CA . ASP A 1 278 ? 4.985 -21.100 57.267 1.00 58.57 278 ASP A CA 1
ATOM 4161 C C . ASP A 1 278 ? 5.913 -21.722 58.302 1.00 58.84 278 ASP A C 1
ATOM 4162 O O . ASP A 1 278 ? 7.023 -21.245 58.542 1.00 58.16 278 ASP A O 1
ATOM 4171 N N . ALA A 1 279 ? 5.447 -22.807 58.924 1.00 55.62 279 ALA A N 1
ATOM 4172 C CA . ALA A 1 279 ? 6.212 -23.426 60.002 1.00 59.70 279 ALA A CA 1
ATOM 4173 C C . ALA A 1 279 ? 7.544 -23.970 59.500 1.00 56.36 279 ALA A C 1
ATOM 4174 O O . ALA A 1 279 ? 8.578 -23.804 60.158 1.00 58.34 279 ALA A O 1
ATOM 4181 N N . GLY A 1 280 ? 7.541 -24.622 58.337 1.00 56.94 280 GLY A N 1
ATOM 4182 C CA . GLY A 1 280 ? 8.761 -25.243 57.848 1.00 54.82 280 GLY A CA 1
ATOM 4183 C C . GLY A 1 280 ? 9.873 -24.244 57.595 1.00 58.81 280 GLY A C 1
ATOM 4184 O O . GLY A 1 280 ? 11.046 -24.528 57.848 1.00 58.93 280 GLY A O 1
ATOM 4188 N N . ARG A 1 281 ? 9.523 -23.064 57.089 1.00 61.68 281 ARG A N 1
ATOM 4189 C CA . ARG A 1 281 ? 10.492 -22.015 56.810 1.00 57.02 281 ARG A CA 1
ATOM 4190 C C . ARG A 1 281 ? 10.617 -21.012 57.948 1.00 56.46 281 ARG A C 1
ATOM 4191 O O . ARG A 1 281 ? 11.349 -20.027 57.811 1.00 56.57 281 ARG A O 1
ATOM 4212 N N . LYS A 1 282 ? 9.947 -21.239 59.060 1.00 58.10 282 LYS A N 1
ATOM 4213 C CA . LYS A 1 282 ? 10.034 -20.349 60.204 1.00 58.66 282 LYS A CA 1
ATOM 4214 C C . LYS A 1 282 ? 9.713 -18.927 59.813 1.00 55.89 282 LYS A C 1
ATOM 4215 O O . LYS A 1 282 ? 10.469 -18.016 60.115 1.00 51.63 282 LYS A O 1
ATOM 4234 N N . CYS A 1 283 ? 8.586 -18.740 59.144 1.00 55.41 283 CYS A N 1
ATOM 4235 C CA . CYS A 1 283 ? 8.203 -17.422 58.685 1.00 53.22 283 CYS A CA 1
ATOM 4236 C C . CYS A 1 283 ? 6.748 -17.154 58.844 1.00 54.66 283 CYS A C 1
ATOM 4237 O O . CYS A 1 283 ? 5.941 -18.046 58.720 1.00 55.55 283 CYS A O 1
ATOM 4242 N N . SER A 1 284 ? 6.417 -15.904 59.081 1.00 53.09 284 SER A N 1
ATOM 4243 C CA . SER A 1 284 ? 5.050 -15.507 59.207 1.00 51.70 284 SER A CA 1
ATOM 4244 C C . SER A 1 284 ? 4.844 -14.416 58.204 1.00 49.19 284 SER A C 1
ATOM 4245 O O . SER A 1 284 ? 5.579 -13.462 58.183 1.00 48.13 284 SER A O 1
ATOM 4253 N N . ILE A 1 285 ? 3.847 -14.558 57.366 1.00 49.93 285 ILE A N 1
ATOM 4254 C CA . ILE A 1 285 ? 3.589 -13.599 56.300 1.00 47.63 285 ILE A CA 1
ATOM 4255 C C . ILE A 1 285 ? 2.240 -12.945 56.550 1.00 48.90 285 ILE A C 1
ATOM 4256 O O . ILE A 1 285 ? 1.258 -13.620 56.880 1.00 50.86 285 ILE A O 1
ATOM 4272 N N . VAL A 1 286 ? 2.200 -11.625 56.397 1.00 45.57 286 VAL A N 1
ATOM 4273 C CA . VAL A 1 286 ? 0.994 -10.834 56.599 1.00 50.02 286 VAL A CA 1
ATOM 4274 C C . VAL A 1 286 ? 0.788 -9.972 55.365 1.00 53.07 286 VAL A C 1
ATOM 4275 O O . VAL A 1 286 ? 1.726 -9.316 54.897 1.00 53.47 286 VAL A O 1
ATOM 4288 N N . ARG A 1 287 ? -0.429 -9.979 54.834 1.00 56.45 287 ARG A N 1
ATOM 4289 C CA . ARG A 1 287 ? -0.799 -9.123 53.717 1.00 58.39 287 ARG A CA 1
ATOM 4290 C C . ARG A 1 287 ? -1.647 -7.972 54.241 1.00 54.04 287 ARG A C 1
ATOM 4291 O O . ARG A 1 287 ? -2.623 -8.192 54.965 1.00 57.64 287 ARG A O 1
ATOM 4312 N N . LEU A 1 288 ? -1.272 -6.752 53.870 1.00 54.77 288 LEU A N 1
ATOM 4313 C CA . LEU A 1 288 ? -1.926 -5.549 54.367 1.00 59.32 288 LEU A CA 1
ATOM 4314 C C . LEU A 1 288 ? -2.111 -4.580 53.210 1.00 58.19 288 LEU A C 1
ATOM 4315 O O . LEU A 1 288 ? -1.169 -4.323 52.455 1.00 55.28 288 LEU A O 1
ATOM 4331 N N . GLY A 1 289 ? -3.328 -4.058 53.068 1.00 55.71 289 GLY A N 1
ATOM 4332 C CA . GLY A 1 289 ? -3.614 -3.133 51.983 1.00 55.93 289 GLY A CA 1
ATOM 4333 C C . GLY A 1 289 ? -3.073 -1.743 52.281 1.00 58.26 289 GLY A C 1
ATOM 4334 O O . GLY A 1 289 ? -3.170 -1.239 53.399 1.00 59.45 289 GLY A O 1
ATOM 4338 N N . LEU A 1 290 ? -2.496 -1.123 51.255 1.00 58.58 290 LEU A N 1
ATOM 4339 C CA . LEU A 1 290 ? -1.857 0.181 51.378 1.00 58.55 290 LEU A CA 1
ATOM 4340 C C . LEU A 1 290 ? -2.630 1.298 50.696 1.00 65.87 290 LEU A C 1
ATOM 4341 O O . LEU A 1 290 ? -2.776 2.380 51.269 1.00 63.80 290 LEU A O 1
ATOM 4357 N N . SER A 1 291 ? -3.119 1.067 49.484 1.00 71.22 291 SER A N 1
ATOM 4358 C CA . SER A 1 291 ? -3.956 2.033 48.786 1.00 74.45 291 SER A CA 1
ATOM 4359 C C . SER A 1 291 ? -5.033 1.244 48.050 1.00 70.66 291 SER A C 1
ATOM 4360 O O . SER A 1 291 ? -5.266 0.062 48.324 1.00 73.90 291 SER A O 1
ATOM 4368 N N . LYS A 1 292 ? -5.705 1.897 47.102 1.00 71.58 292 LYS A N 1
ATOM 4369 C CA . LYS A 1 292 ? -6.652 1.178 46.261 1.00 74.83 292 LYS A CA 1
ATOM 4370 C C . LYS A 1 292 ? -5.941 0.211 45.323 1.00 66.08 292 LYS A C 1
ATOM 4371 O O . LYS A 1 292 ? -6.488 -0.848 44.996 1.00 70.30 292 LYS A O 1
ATOM 4375 N N . ARG A 1 293 ? -4.721 0.545 44.897 1.00 62.55 293 ARG A N 1
ATOM 4376 C CA . ARG A 1 293 ? -4.026 -0.206 43.864 1.00 61.43 293 ARG A CA 1
ATOM 4377 C C . ARG A 1 293 ? -2.753 -0.893 44.340 1.00 55.13 293 ARG A C 1
ATOM 4378 O O . ARG A 1 293 ? -2.048 -1.483 43.513 1.00 51.91 293 ARG A O 1
ATOM 4382 N N . THR A 1 294 ? -2.430 -0.843 45.631 1.00 54.58 294 THR A N 1
ATOM 4383 C CA . THR A 1 294 ? -1.232 -1.503 46.126 1.00 49.66 294 THR A CA 1
ATOM 4384 C C . THR A 1 294 ? -1.512 -2.178 47.461 1.00 56.19 294 THR A C 1
ATOM 4385 O O . THR A 1 294 ? -2.424 -1.799 48.201 1.00 57.64 294 THR A O 1
ATOM 4396 N N . PHE A 1 295 ? -0.701 -3.192 47.757 1.00 52.53 295 PHE A N 1
ATOM 4397 C CA . PHE A 1 295 ? -0.712 -3.859 49.050 1.00 49.83 295 PHE A CA 1
ATOM 4398 C C . PHE A 1 295 ? 0.728 -4.086 49.484 1.00 49.62 295 PHE A C 1
ATOM 4399 O O . PHE A 1 295 ? 1.654 -4.061 48.671 1.00 49.37 295 PHE A O 1
ATOM 4416 N N . MET A 1 296 ? 0.909 -4.295 50.783 1.00 49.63 296 MET A N 1
ATOM 4417 C CA . MET A 1 296 ? 2.214 -4.586 51.356 1.00 50.79 296 MET A CA 1
ATOM 4418 C C . MET A 1 296 ? 2.261 -6.046 51.782 1.00 49.41 296 MET A C 1
ATOM 4419 O O . MET A 1 296 ? 1.260 -6.601 52.245 1.00 50.48 296 MET A O 1
ATOM 4433 N N . LEU A 1 297 ? 3.425 -6.665 51.613 1.00 44.75 297 LEU A N 1
ATOM 4434 C CA . LEU A 1 297 ? 3.662 -8.035 52.047 1.00 48.94 297 LEU A CA 1
ATOM 4435 C C . LEU A 1 297 ? 4.730 -8.003 53.128 1.00 48.41 297 LEU A C 1
ATOM 4436 O O . LEU A 1 297 ? 5.837 -7.506 52.896 1.00 42.47 297 LEU A O 1
ATOM 4452 N N . LEU A 1 298 ? 4.397 -8.529 54.302 1.00 45.71 298 LEU A N 1
ATOM 4453 C CA . LEU A 1 298 ? 5.248 -8.448 55.479 1.00 46.42 298 LEU A CA 1
ATOM 4454 C C . LEU A 1 298 ? 5.677 -9.845 55.893 1.00 45.04 298 LEU A C 1
ATOM 4455 O O . LEU A 1 298 ? 4.831 -10.718 56.111 1.00 46.66 298 LEU A O 1
ATOM 4471 N N . VAL A 1 299 ? 6.986 -10.051 56.008 1.00 42.54 299 VAL A N 1
ATOM 4472 C CA . VAL A 1 299 ? 7.556 -11.348 56.348 1.00 41.40 299 VAL A CA 1
ATOM 4473 C C . VAL A 1 299 ? 8.345 -11.196 57.639 1.00 42.48 299 VAL A C 1
ATOM 4474 O O . VAL A 1 299 ? 9.321 -10.437 57.694 1.00 41.11 299 VAL A O 1
ATOM 4487 N N . LEU A 1 300 ? 7.929 -11.926 58.670 1.00 42.67 300 LEU A N 1
ATOM 4488 C CA . LEU A 1 300 ? 8.540 -11.865 59.991 1.00 40.97 300 LEU A CA 1
ATOM 4489 C C . LEU A 1 300 ? 9.080 -13.239 60.360 1.00 43.68 300 LEU A C 1
ATOM 4490 O O . LEU A 1 300 ? 8.307 -14.212 60.382 1.00 45.80 300 LEU A O 1
ATOM 4506 N N . PRO A 1 301 ? 10.372 -13.387 60.649 1.00 45.09 301 PRO A N 1
ATOM 4507 C CA . PRO A 1 301 ? 10.870 -14.691 61.098 1.00 46.41 301 PRO A CA 1
ATOM 4508 C C . PRO A 1 301 ? 10.289 -15.078 62.448 1.00 47.95 301 PRO A C 1
ATOM 4509 O O . PRO A 1 301 ? 9.939 -14.226 63.268 1.00 46.26 301 PRO A O 1
ATOM 4520 N N . HIS A 1 302 ? 10.182 -16.387 62.667 1.00 49.46 302 HIS A N 1
ATOM 4521 C CA . HIS A 1 302 ? 9.887 -16.887 64.000 1.00 50.34 302 HIS A CA 1
ATOM 4522 C C . HIS A 1 302 ? 10.918 -16.351 64.987 1.00 52.75 302 HIS A C 1
ATOM 4523 O O . HIS A 1 302 ? 12.067 -16.073 64.628 1.00 52.07 302 HIS A O 1
ATOM 4537 N N . GLU A 1 303 ? 10.502 -16.200 66.240 1.00 54.09 303 GLU A N 1
ATOM 4538 C CA . GLU A 1 303 ? 11.453 -15.894 67.298 1.00 59.05 303 GLU A CA 1
ATOM 4539 C C . GLU A 1 303 ? 12.578 -16.922 67.286 1.00 57.16 303 GLU A C 1
ATOM 4540 O O . GLU A 1 303 ? 12.340 -18.123 67.138 1.00 59.75 303 GLU A O 1
ATOM 4552 N N . GLY A 1 304 ? 13.813 -16.443 67.422 1.00 61.64 304 GLY A N 1
ATOM 4553 C CA . GLY A 1 304 ? 14.971 -17.307 67.403 1.00 63.08 304 GLY A CA 1
ATOM 4554 C C . GLY A 1 304 ? 15.513 -17.632 66.027 1.00 65.57 304 GLY A C 1
ATOM 4555 O O . GLY A 1 304 ? 16.575 -18.259 65.932 1.00 65.29 304 GLY A O 1
ATOM 4559 N N . ALA A 1 305 ? 14.821 -17.236 64.963 1.00 60.17 305 ALA A N 1
ATOM 4560 C CA . ALA A 1 305 ? 15.289 -17.435 63.600 1.00 60.14 305 ALA A CA 1
ATOM 4561 C C . ALA A 1 305 ? 15.808 -16.120 63.031 1.00 57.13 305 ALA A C 1
ATOM 4562 O O . ALA A 1 305 ? 15.353 -15.036 63.406 1.00 58.21 305 ALA A O 1
ATOM 4569 N N . SER A 1 306 ? 16.766 -16.227 62.116 1.00 58.07 306 SER A N 1
ATOM 4570 C CA . SER A 1 306 ? 17.449 -15.064 61.567 1.00 55.48 306 SER A CA 1
ATOM 4571 C C . SER A 1 306 ? 16.755 -14.578 60.302 1.00 56.11 306 SER A C 1
ATOM 4572 O O . SER A 1 306 ? 16.278 -15.378 59.493 1.00 54.49 306 SER A O 1
ATOM 4580 N N . LEU A 1 307 ? 16.704 -13.253 60.136 1.00 56.64 307 LEU A N 1
ATOM 4581 C CA . LEU A 1 307 ? 16.086 -12.690 58.940 1.00 54.90 307 LEU A CA 1
ATOM 4582 C C . LEU A 1 307 ? 16.842 -13.104 57.686 1.00 51.70 307 LEU A C 1
ATOM 4583 O O . LEU A 1 307 ? 16.231 -13.403 56.653 1.00 49.94 307 LEU A O 1
ATOM 4599 N N . GLN A 1 308 ? 18.176 -13.116 57.750 1.00 53.92 308 GLN A N 1
ATOM 4600 C CA . GLN A 1 308 ? 18.958 -13.552 56.599 1.00 57.74 308 GLN A CA 1
ATOM 4601 C C . GLN A 1 308 ? 18.547 -14.952 56.162 1.00 58.58 308 GLN A C 1
ATOM 4602 O O . GLN A 1 308 ? 18.507 -15.250 54.962 1.00 56.97 308 GLN A O 1
ATOM 4616 N N . ASP A 1 309 ? 18.229 -15.825 57.122 1.00 55.30 309 ASP A N 1
ATOM 4617 C CA . ASP A 1 309 ? 17.775 -17.166 56.768 1.00 59.08 309 ASP A CA 1
ATOM 4618 C C . ASP A 1 309 ? 16.385 -17.128 56.144 1.00 54.32 309 ASP A C 1
ATOM 4619 O O . ASP A 1 309 ? 16.103 -17.873 55.199 1.00 53.90 309 ASP A O 1
ATOM 4628 N N . ILE A 1 310 ? 15.504 -16.267 56.657 1.00 55.40 310 ILE A N 1
ATOM 4629 C CA . ILE A 1 310 ? 14.145 -16.201 56.131 1.00 52.52 310 ILE A CA 1
ATOM 4630 C C . ILE A 1 310 ? 14.134 -15.610 54.727 1.00 51.96 310 ILE A C 1
ATOM 4631 O O . ILE A 1 310 ? 13.256 -15.935 53.918 1.00 49.85 310 ILE A O 1
ATOM 4647 N N . GLU A 1 311 ? 15.093 -14.742 54.408 1.00 53.25 311 GLU A N 1
ATOM 4648 C CA . GLU A 1 311 ? 15.140 -14.106 53.098 1.00 49.48 311 GLU A CA 1
ATOM 4649 C C . GLU A 1 311 ? 15.696 -15.013 52.008 1.00 51.53 311 GLU A C 1
ATOM 4650 O O . GLU A 1 311 ? 15.691 -14.617 50.838 1.00 52.38 311 GLU A O 1
ATOM 4662 N N . LYS A 1 312 ? 16.160 -16.212 52.347 1.00 53.01 312 LYS A N 1
ATOM 4663 C CA . LYS A 1 312 ? 16.957 -16.986 51.402 1.00 53.85 312 LYS A CA 1
ATOM 4664 C C . LYS A 1 312 ? 16.128 -17.545 50.248 1.00 49.26 312 LYS A C 1
ATOM 4665 O O . LYS A 1 312 ? 16.640 -17.624 49.123 1.00 51.26 312 LYS A O 1
ATOM 4684 N N . PRO A 1 313 ? 14.858 -17.940 50.455 1.00 48.77 313 PRO A N 1
ATOM 4685 C CA . PRO A 1 313 ? 14.061 -18.419 49.314 1.00 47.61 313 PRO A CA 1
ATOM 4686 C C . PRO A 1 313 ? 13.164 -17.367 48.678 1.00 46.94 313 PRO A C 1
ATOM 4687 O O . PRO A 1 313 ? 12.163 -17.716 48.043 1.00 47.44 313 PRO A O 1
ATOM 4698 N N . LEU A 1 314 ? 13.504 -16.083 48.818 1.00 46.05 314 LEU A N 1
ATOM 4699 C CA . LEU A 1 314 ? 12.624 -15.035 48.308 1.00 45.00 314 LEU A CA 1
ATOM 4700 C C . LEU A 1 314 ? 12.544 -15.020 46.786 1.00 45.35 314 LEU A C 1
ATOM 4701 O O . LEU A 1 314 ? 11.554 -14.526 46.237 1.00 45.16 314 LEU A O 1
ATOM 4717 N N . LEU A 1 315 ? 13.557 -15.542 46.091 1.00 47.17 315 LEU A N 1
ATOM 4718 C CA . LEU A 1 315 ? 13.536 -15.516 44.633 1.00 50.36 315 LEU A CA 1
ATOM 4719 C C . LEU A 1 315 ? 12.424 -16.380 44.052 1.00 43.30 315 LEU A C 1
ATOM 4720 O O . LEU A 1 315 ? 11.998 -16.132 42.920 1.00 49.36 315 LEU A O 1
ATOM 4736 N N . THR A 1 316 ? 11.937 -17.372 44.799 1.00 47.05 316 THR A N 1
ATOM 4737 C CA . THR A 1 316 ? 10.961 -18.322 44.280 1.00 46.09 316 THR A CA 1
ATOM 4738 C C . THR A 1 316 ? 9.749 -18.548 45.172 1.00 47.40 316 THR A C 1
ATOM 4739 O O . THR A 1 316 ? 8.749 -19.089 44.682 1.00 48.88 316 THR A O 1
ATOM 4750 N N . VAL A 1 317 ? 9.788 -18.160 46.448 1.00 45.83 317 VAL A N 1
ATOM 4751 C CA . VAL A 1 317 ? 8.750 -18.585 47.379 1.00 46.10 317 VAL A CA 1
ATOM 4752 C C . VAL A 1 317 ? 7.524 -17.678 47.395 1.00 47.95 317 VAL A C 1
ATOM 4753 O O . VAL A 1 317 ? 6.443 -18.129 47.803 1.00 52.00 317 VAL A O 1
ATOM 4766 N N . ILE A 1 318 ? 7.651 -16.423 46.961 1.00 46.78 318 ILE A N 1
ATOM 4767 C CA . ILE A 1 318 ? 6.550 -15.471 47.118 1.00 47.60 318 ILE A CA 1
ATOM 4768 C C . ILE A 1 318 ? 5.252 -15.992 46.507 1.00 55.00 318 ILE A C 1
ATOM 4769 O O . ILE A 1 318 ? 4.220 -15.962 47.191 1.00 53.95 318 ILE A O 1
ATOM 4785 N N . PRO A 1 319 ? 5.223 -16.470 45.258 1.00 54.50 319 PRO A N 1
ATOM 4786 C CA . PRO A 1 319 ? 3.944 -16.946 44.702 1.00 58.32 319 PRO A CA 1
ATOM 4787 C C . PRO A 1 319 ? 3.282 -18.017 45.550 1.00 55.58 319 PRO A C 1
ATOM 4788 O O . PRO A 1 319 ? 2.063 -17.971 45.757 1.00 57.69 319 PRO A O 1
ATOM 4799 N N . THR A 1 320 ? 4.053 -18.985 46.051 1.00 54.49 320 THR A N 1
ATOM 4800 C CA . THR A 1 320 ? 3.476 -19.999 46.927 1.00 58.82 320 THR A CA 1
ATOM 4801 C C . THR A 1 320 ? 2.890 -19.366 48.184 1.00 58.02 320 THR A C 1
ATOM 4802 O O . THR A 1 320 ? 1.829 -19.783 48.663 1.00 58.71 320 THR A O 1
ATOM 4813 N N . TRP A 1 321 ? 3.568 -18.354 48.733 1.00 53.28 321 TRP A N 1
ATOM 4814 C CA . TRP A 1 321 ? 3.056 -17.678 49.921 1.00 54.35 321 TRP A CA 1
ATOM 4815 C C . TRP A 1 321 ? 1.743 -16.964 49.617 1.00 52.81 321 TRP A C 1
ATOM 4816 O O . TRP A 1 321 ? 0.770 -17.082 50.370 1.00 55.92 321 TRP A O 1
ATOM 4837 N N . LEU A 1 322 ? 1.697 -16.215 48.511 1.00 54.81 322 LEU A N 1
ATOM 4838 C CA . LEU A 1 322 ? 0.437 -15.610 48.091 1.00 55.96 322 LEU A CA 1
ATOM 4839 C C . LEU A 1 322 ? -0.619 -16.679 47.843 1.00 61.12 322 LEU A C 1
ATOM 4840 O O . LEU A 1 322 ? -1.778 -16.528 48.245 1.00 60.50 322 LEU A O 1
ATOM 4856 N N . ARG A 1 323 ? -0.228 -17.770 47.180 1.00 61.10 323 ARG A N 1
ATOM 4857 C CA . ARG A 1 323 ? -1.164 -18.846 46.881 1.00 63.41 323 ARG A CA 1
ATOM 4858 C C . ARG A 1 323 ? -1.795 -19.419 48.143 1.00 66.14 323 ARG A C 1
ATOM 4859 O O . ARG A 1 323 ? -2.928 -19.913 48.098 1.00 68.42 323 ARG A O 1
ATOM 4880 N N . HIS A 1 324 ? -1.093 -19.353 49.273 1.00 64.17 324 HIS A N 1
ATOM 4881 C CA . HIS A 1 324 ? -1.518 -20.024 50.494 1.00 67.66 324 HIS A CA 1
ATOM 4882 C C . HIS A 1 324 ? -1.908 -19.059 51.608 1.00 67.11 324 HIS A C 1
ATOM 4883 O O . HIS A 1 324 ? -2.138 -19.498 52.740 1.00 66.45 324 HIS A O 1
ATOM 4897 N N . LEU A 1 325 ? -1.991 -17.762 51.323 1.00 67.46 325 LEU A N 1
ATOM 4898 C CA . LEU A 1 325 ? -2.511 -16.829 52.313 1.00 63.71 325 LEU A CA 1
ATOM 4899 C C . LEU A 1 325 ? -3.954 -17.187 52.651 1.00 67.86 325 LEU A C 1
ATOM 4900 O O . LEU A 1 325 ? -4.716 -17.662 51.804 1.00 66.14 325 LEU A O 1
ATOM 4916 N N . LYS A 1 326 ? -4.331 -16.958 53.906 1.00 72.15 326 LYS A N 1
ATOM 4917 C CA . LYS A 1 326 ? -5.679 -17.268 54.359 1.00 75.05 326 LYS A CA 1
ATOM 4918 C C . LYS A 1 326 ? -6.047 -16.337 55.503 1.00 75.40 326 LYS A C 1
ATOM 4919 O O . LYS A 1 326 ? -5.207 -16.015 56.347 1.00 79.60 326 LYS A O 1
ATOM 4938 N N . GLU A 1 327 ? -7.309 -15.914 55.522 1.00 74.04 327 GLU A N 1
ATOM 4939 C CA . GLU A 1 327 ? -7.764 -14.956 56.520 1.00 73.22 327 GLU A CA 1
ATOM 4940 C C . GLU A 1 327 ? -7.629 -15.534 57.922 1.00 74.01 327 GLU A C 1
ATOM 4941 O O . GLU A 1 327 ? -8.042 -16.667 58.187 1.00 68.80 327 GLU A O 1
ATOM 4953 N N . LYS A 1 328 ? -7.045 -14.745 58.823 1.00 73.81 328 LYS A N 1
ATOM 4954 C CA . LYS A 1 328 ? -6.921 -15.115 60.224 1.00 72.58 328 LYS A CA 1
ATOM 4955 C C . LYS A 1 328 ? -7.171 -13.883 61.081 1.00 72.34 328 LYS A C 1
ATOM 4956 O O . LYS A 1 328 ? -6.693 -12.790 60.764 1.00 68.39 328 LYS A O 1
ATOM 4975 N N . TYR A 1 329 ? -7.925 -14.066 62.161 1.00 71.60 329 TYR A N 1
ATOM 4976 C CA . TYR A 1 329 ? -8.182 -12.985 63.106 1.00 67.66 329 TYR A CA 1
ATOM 4977 C C . TYR A 1 329 ? -6.906 -12.701 63.889 1.00 67.75 329 TYR A C 1
ATOM 4978 O O . TYR A 1 329 ? -6.457 -13.535 64.682 1.00 68.21 329 TYR A O 1
ATOM 4996 N N . LEU A 1 330 ? -6.321 -11.526 63.670 1.00 65.35 330 LEU A N 1
ATOM 4997 C CA . LEU A 1 330 ? -5.018 -11.186 64.216 1.00 65.97 330 LEU A CA 1
ATOM 4998 C C . LEU A 1 330 ? -5.113 -9.998 65.162 1.00 70.84 330 LEU A C 1
ATOM 4999 O O . LEU A 1 330 ? -5.990 -9.140 65.026 1.00 70.50 330 LEU A O 1
ATOM 5015 N N . GLU A 1 331 ? -4.197 -9.963 66.127 1.00 70.07 331 GLU A N 1
ATOM 5016 C CA . GLU A 1 331 ? -3.840 -8.748 66.856 1.00 65.36 331 GLU A CA 1
ATOM 5017 C C . GLU A 1 331 ? -2.454 -8.366 66.342 1.00 63.32 331 GLU A C 1
ATOM 5018 O O . GLU A 1 331 ? -1.442 -8.907 66.800 1.00 62.84 331 GLU A O 1
ATOM 5030 N N . LEU A 1 332 ? -2.416 -7.445 65.385 1.00 64.29 332 LEU A N 1
ATOM 5031 C CA . LEU A 1 332 ? -1.218 -7.166 64.604 1.00 57.96 332 LEU A CA 1
ATOM 5032 C C . LEU A 1 332 ? -0.593 -5.863 65.079 1.00 59.04 332 LEU A C 1
ATOM 5033 O O . LEU A 1 332 ? -1.245 -4.814 65.059 1.00 60.26 332 LEU A O 1
ATOM 5049 N N . SER A 1 333 ? 0.667 -5.932 65.499 1.00 54.10 333 SER A N 1
ATOM 5050 C CA . SER A 1 333 ? 1.422 -4.767 65.941 1.00 53.33 333 SER A CA 1
ATOM 5051 C C . SER A 1 333 ? 2.561 -4.511 64.963 1.00 51.84 333 SER A C 1
ATOM 5052 O O . SER A 1 333 ? 3.363 -5.410 64.689 1.00 55.10 333 SER A O 1
ATOM 5060 N N . LEU A 1 334 ? 2.629 -3.288 64.441 1.00 51.29 334 LEU A N 1
ATOM 5061 C CA . LEU A 1 334 ? 3.578 -2.937 63.396 1.00 51.96 334 LEU A CA 1
ATOM 5062 C C . LEU A 1 334 ? 4.237 -1.602 63.716 1.00 50.99 334 LEU A C 1
ATOM 5063 O O . LEU A 1 334 ? 3.555 -0.655 64.116 1.00 50.35 334 LEU A O 1
ATOM 5079 N N . PRO A 1 335 ? 5.559 -1.496 63.559 1.00 50.63 335 PRO A N 1
ATOM 5080 C CA . PRO A 1 335 ? 6.202 -0.188 63.742 1.00 52.37 335 PRO A CA 1
ATOM 5081 C C . PRO A 1 335 ? 5.731 0.816 62.701 1.00 52.77 335 PRO A C 1
ATOM 5082 O O . PRO A 1 335 ? 5.507 0.479 61.537 1.00 49.70 335 PRO A O 1
ATOM 5093 N N . LYS A 1 336 ? 5.627 2.056 63.101 1.00 51.11 336 LYS A N 1
ATOM 5094 C CA . LYS A 1 336 ? 5.293 3.062 62.154 1.00 54.63 336 LYS A CA 1
ATOM 5095 C C . LYS A 1 336 ? 6.598 3.382 61.472 1.00 56.64 336 LYS A C 1
ATOM 5096 O O . LYS A 1 336 ? 7.508 3.873 62.107 1.00 58.72 336 LYS A O 1
ATOM 5115 N N . PHE A 1 337 ? 6.708 3.093 60.182 1.00 50.61 337 PHE A N 1
ATOM 5116 C CA . PHE A 1 337 ? 7.971 3.313 59.493 1.00 50.60 337 PHE A CA 1
ATOM 5117 C C . PHE A 1 337 ? 7.909 3.914 58.116 1.00 51.87 337 PHE A C 1
ATOM 5118 O O . PHE A 1 337 ? 6.910 3.812 57.435 1.00 47.98 337 PHE A O 1
ATOM 5135 N N . SER A 1 338 ? 8.987 4.562 57.736 1.00 50.31 338 SER A N 1
ATOM 5136 C CA . SER A 1 338 ? 9.118 5.115 56.424 1.00 46.06 338 SER A CA 1
ATOM 5137 C C . SER A 1 338 ? 10.600 4.886 56.128 1.00 49.16 338 SER A C 1
ATOM 5138 O O . SER A 1 338 ? 11.375 4.722 57.054 1.00 46.31 338 SER A O 1
ATOM 5146 N N . LEU A 1 339 ? 10.999 4.854 54.865 1.00 40.08 339 LEU A N 1
ATOM 5147 C CA . LEU A 1 339 ? 12.382 4.522 54.514 1.00 44.54 339 LEU A CA 1
ATOM 5148 C C . LEU A 1 339 ? 12.828 5.073 53.187 1.00 46.78 339 LEU A C 1
ATOM 5149 O O . LEU A 1 339 ? 12.112 4.987 52.220 1.00 39.88 339 LEU A O 1
ATOM 5165 N N . THR A 1 340 ? 14.008 5.653 53.152 1.00 41.89 340 THR A N 1
ATOM 5166 C CA . THR A 1 340 ? 14.555 6.177 51.929 1.00 47.95 340 THR A CA 1
ATOM 5167 C C . THR A 1 340 ? 15.956 5.610 51.769 1.00 46.79 340 THR A C 1
ATOM 5168 O O . THR A 1 340 ? 16.696 5.510 52.738 1.00 37.52 340 THR A O 1
ATOM 5179 N N . ALA A 1 341 ? 16.303 5.219 50.556 1.00 39.07 341 ALA A N 1
ATOM 5180 C CA . ALA A 1 341 ? 17.634 4.708 50.283 1.00 41.42 341 ALA A CA 1
ATOM 5181 C C . ALA A 1 341 ? 18.065 4.990 48.862 1.00 40.24 341 ALA A C 1
ATOM 5182 O O . ALA A 1 341 ? 17.243 5.301 48.034 1.00 39.34 341 ALA A O 1
ATOM 5189 N N . VAL A 1 342 ? 19.350 4.882 48.592 1.00 40.38 342 VAL A N 1
ATOM 5190 C CA . VAL A 1 342 ? 19.880 5.100 47.250 1.00 42.25 342 VAL A CA 1
ATOM 5191 C C . VAL A 1 342 ? 20.523 3.800 46.788 1.00 40.36 342 VAL A C 1
ATOM 5192 O O . VAL A 1 342 ? 21.463 3.304 47.422 1.00 41.43 342 VAL A O 1
ATOM 5205 N N . THR A 1 343 ? 20.017 3.248 45.690 1.00 40.97 343 THR A N 1
ATOM 5206 C CA . THR A 1 343 ? 20.592 2.058 45.081 1.00 36.22 343 THR A CA 1
ATOM 5207 C C . THR A 1 343 ? 21.721 2.471 44.141 1.00 39.52 343 THR A C 1
ATOM 5208 O O . THR A 1 343 ? 21.503 3.262 43.220 1.00 37.91 343 THR A O 1
ATOM 5219 N N . ASP A 1 344 ? 22.920 1.942 44.373 1.00 36.19 344 ASP A N 1
ATOM 5220 C CA . ASP A 1 344 ? 24.025 2.094 43.425 1.00 39.54 344 ASP A CA 1
ATOM 5221 C C . ASP A 1 344 ? 24.012 0.862 42.526 1.00 36.08 344 ASP A C 1
ATOM 5222 O O . ASP A 1 344 ? 24.510 -0.202 42.902 1.00 34.58 344 ASP A O 1
ATOM 5231 N N . LEU A 1 345 ? 23.442 1.011 41.328 1.00 34.28 345 LEU A N 1
ATOM 5232 C CA . LEU A 1 345 ? 23.211 -0.145 40.466 1.00 34.11 345 LEU A CA 1
ATOM 5233 C C . LEU A 1 345 ? 24.521 -0.789 40.030 1.00 32.42 345 LEU A C 1
ATOM 5234 O O . LEU A 1 345 ? 24.620 -2.019 39.954 1.00 36.66 345 LEU A O 1
ATOM 5250 N N . ARG A 1 346 ? 25.539 0.021 39.736 1.00 31.25 346 ARG A N 1
ATOM 5251 C CA . ARG A 1 346 ? 26.818 -0.541 39.319 1.00 32.78 346 ARG A CA 1
ATOM 5252 C C . ARG A 1 346 ? 27.411 -1.424 40.410 1.00 38.20 346 ARG A C 1
ATOM 5253 O O . ARG A 1 346 ? 27.925 -2.513 40.127 1.00 35.37 346 ARG A O 1
ATOM 5274 N N . SER A 1 347 ? 27.342 -0.978 41.666 1.00 36.68 347 SER A N 1
ATOM 5275 C CA . SER A 1 347 ? 27.894 -1.775 42.757 1.00 34.60 347 SER A CA 1
ATOM 5276 C C . SER A 1 347 ? 27.094 -3.056 42.963 1.00 33.82 347 SER A C 1
ATOM 5277 O O . SER A 1 347 ? 27.675 -4.126 43.179 1.00 36.38 347 SER A O 1
ATOM 5285 N N . VAL A 1 348 ? 25.764 -2.976 42.889 1.00 35.72 348 VAL A N 1
ATOM 5286 C CA . VAL A 1 348 ? 24.949 -4.180 43.031 1.00 34.24 348 VAL A CA 1
ATOM 5287 C C . VAL A 1 348 ? 25.237 -5.149 41.890 1.00 36.21 348 VAL A C 1
ATOM 5288 O O . VAL A 1 348 ? 25.455 -6.346 42.107 1.00 35.24 348 VAL A O 1
ATOM 5301 N N . LEU A 1 349 ? 25.239 -4.645 40.653 1.00 35.47 349 LEU A N 1
ATOM 5302 C CA . LEU A 1 349 ? 25.555 -5.505 39.518 1.00 36.95 349 LEU A CA 1
ATOM 5303 C C . LEU A 1 349 ? 26.968 -6.060 39.623 1.00 37.34 349 LEU A C 1
ATOM 5304 O O . LEU A 1 349 ? 27.237 -7.169 39.147 1.00 37.65 349 LEU A O 1
ATOM 5320 N N . SER A 1 350 ? 27.881 -5.311 40.245 1.00 35.71 350 SER A N 1
ATOM 5321 C CA . SER A 1 350 ? 29.238 -5.809 40.437 1.00 40.28 350 SER A CA 1
ATOM 5322 C C . SER A 1 350 ? 29.257 -6.987 41.405 1.00 40.87 350 SER A C 1
ATOM 5323 O O . SER A 1 350 ? 29.988 -7.960 41.191 1.00 40.00 350 SER A O 1
ATOM 5331 N N . GLU A 1 351 ? 28.458 -6.920 42.475 1.00 43.00 351 GLU A N 1
ATOM 5332 C CA . GLU A 1 351 ? 28.324 -8.071 43.361 1.00 41.48 351 GLU A CA 1
ATOM 5333 C C . GLU A 1 351 ? 27.753 -9.273 42.620 1.00 41.47 351 GLU A C 1
ATOM 5334 O O . GLU A 1 351 ? 28.067 -10.419 42.957 1.00 42.57 351 GLU A O 1
ATOM 5346 N N . MET A 1 352 ? 26.907 -9.032 41.618 1.00 42.81 352 MET A N 1
ATOM 5347 C CA . MET A 1 352 ? 26.303 -10.111 40.851 1.00 41.16 352 MET A CA 1
ATOM 5348 C C . MET A 1 352 ? 27.226 -10.647 39.765 1.00 41.34 352 MET A C 1
ATOM 5349 O O . MET A 1 352 ? 26.878 -11.639 39.116 1.00 45.39 352 MET A O 1
ATOM 5363 N N . ALA A 1 353 ? 28.383 -10.018 39.559 1.00 39.66 353 ALA A N 1
ATOM 5364 C CA . ALA A 1 353 ? 29.408 -10.445 38.616 1.00 40.82 353 ALA A CA 1
ATOM 5365 C C . ALA A 1 353 ? 29.037 -10.147 37.171 1.00 43.02 353 ALA A C 1
ATOM 5366 O O . ALA A 1 353 ? 29.605 -10.748 36.254 1.00 40.74 353 ALA A O 1
ATOM 5373 N N . VAL A 1 354 ? 28.103 -9.224 36.940 1.00 44.22 354 VAL A N 1
ATOM 5374 C CA . VAL A 1 354 ? 27.663 -8.863 35.599 1.00 46.33 354 VAL A CA 1
ATOM 5375 C C . VAL A 1 354 ? 27.969 -7.415 35.252 1.00 46.35 354 VAL A C 1
ATOM 5376 O O . VAL A 1 354 ? 27.700 -6.993 34.122 1.00 43.51 354 VAL A O 1
ATOM 5389 N N . GLU A 1 355 ? 28.525 -6.638 36.184 1.00 41.83 355 GLU A N 1
ATOM 5390 C CA . GLU A 1 355 ? 28.769 -5.225 35.914 1.00 42.07 355 GLU A CA 1
ATOM 5391 C C . GLU A 1 355 ? 29.751 -5.039 34.764 1.00 45.87 355 GLU A C 1
ATOM 5392 O O . GLU A 1 355 ? 29.595 -4.124 33.946 1.00 40.27 355 GLU A O 1
ATOM 5404 N N . LYS A 1 356 ? 30.775 -5.892 34.689 1.00 46.83 356 LYS A N 1
ATOM 5405 C CA . LYS A 1 356 ? 31.824 -5.698 33.695 1.00 48.51 356 LYS A CA 1
ATOM 5406 C C . LYS A 1 356 ? 31.255 -5.626 32.284 1.00 47.48 356 LYS A C 1
ATOM 5407 O O . LYS A 1 356 ? 31.829 -4.955 31.419 1.00 44.52 356 LYS A O 1
ATOM 5411 N N . TYR A 1 357 ? 30.126 -6.291 32.038 1.00 45.62 357 TYR A N 1
ATOM 5412 C CA . TYR A 1 357 ? 29.559 -6.376 30.701 1.00 45.05 357 TYR A CA 1
ATOM 5413 C C . TYR A 1 357 ? 28.508 -5.313 30.420 1.00 43.70 357 TYR A C 1
ATOM 5414 O O . TYR A 1 357 ? 28.162 -5.104 29.251 1.00 40.65 357 TYR A O 1
ATOM 5432 N N . LEU A 1 358 ? 27.996 -4.641 31.450 1.00 39.80 358 LEU A N 1
ATOM 5433 C CA . LEU A 1 358 ? 26.911 -3.681 31.291 1.00 43.25 358 LEU A CA 1
ATOM 5434 C C . LEU A 1 358 ? 27.348 -2.231 31.431 1.00 43.05 358 LEU A C 1
ATOM 5435 O O . LEU A 1 358 ? 26.772 -1.366 30.769 1.00 42.78 358 LEU A O 1
ATOM 5451 N N . MET A 1 359 ? 28.348 -1.939 32.269 1.00 40.90 359 MET A N 1
ATOM 5452 C CA . MET A 1 359 ? 28.891 -0.590 32.355 1.00 45.68 359 MET A CA 1
ATOM 5453 C C . MET A 1 359 ? 30.406 -0.546 32.508 1.00 44.81 359 MET A C 1
ATOM 5454 O O . MET A 1 359 ? 30.967 0.553 32.549 1.00 46.25 359 MET A O 1
ATOM 5468 N N . GLY A 1 360 ? 31.081 -1.682 32.593 1.00 48.08 360 GLY A N 1
ATOM 5469 C CA . GLY A 1 360 ? 32.480 -1.733 32.958 1.00 51.49 360 GLY A CA 1
ATOM 5470 C C . GLY A 1 360 ? 33.410 -1.923 31.778 1.00 51.63 360 GLY A C 1
ATOM 5471 O O . GLY A 1 360 ? 33.131 -1.486 30.655 1.00 50.54 360 GLY A O 1
ATOM 5475 N N . SER A 1 361 ? 34.531 -2.598 32.041 1.00 57.01 361 SER A N 1
ATOM 5476 C CA . SER A 1 361 ? 35.600 -2.741 31.060 1.00 56.34 361 SER A CA 1
ATOM 5477 C C . SER A 1 361 ? 35.138 -3.389 29.760 1.00 55.10 361 SER A C 1
ATOM 5478 O O . SER A 1 361 ? 35.771 -3.176 28.720 1.00 58.22 361 SER A O 1
ATOM 5486 N N . ASP A 1 362 ? 34.062 -4.173 29.789 1.00 52.90 362 ASP A N 1
ATOM 5487 C CA . ASP A 1 362 ? 33.616 -4.928 28.628 1.00 52.06 362 ASP A CA 1
ATOM 5488 C C . ASP A 1 362 ? 32.394 -4.316 27.954 1.00 50.33 362 ASP A C 1
ATOM 5489 O O . ASP A 1 362 ? 31.774 -4.971 27.108 1.00 48.21 362 ASP A O 1
ATOM 5498 N N . ALA A 1 363 ? 32.038 -3.083 28.298 1.00 45.75 363 ALA A N 1
ATOM 5499 C CA . ALA A 1 363 ? 30.827 -2.450 27.800 1.00 42.92 363 ALA A CA 1
ATOM 5500 C C . ALA A 1 363 ? 31.173 -1.332 26.828 1.00 45.92 363 ALA A C 1
ATOM 5501 O O . ALA A 1 363 ? 32.092 -0.542 27.073 1.00 44.53 363 ALA A O 1
ATOM 5508 N N . SER A 1 364 ? 30.436 -1.277 25.722 1.00 45.21 364 SER A N 1
ATOM 5509 C CA . SER A 1 364 ? 30.533 -0.196 24.753 1.00 44.72 364 SER A CA 1
ATOM 5510 C C . SER A 1 364 ? 29.191 0.518 24.693 1.00 39.05 364 SER A C 1
ATOM 5511 O O . SER A 1 364 ? 28.142 -0.129 24.617 1.00 36.23 364 SER A O 1
ATOM 5519 N N . PHE A 1 365 ? 29.234 1.850 24.746 1.00 41.96 365 PHE A N 1
ATOM 5520 C CA . PHE A 1 365 ? 28.041 2.676 24.580 1.00 41.56 365 PHE A CA 1
ATOM 5521 C C . PHE A 1 365 ? 28.179 3.526 23.322 1.00 41.01 365 PHE A C 1
ATOM 5522 O O . PHE A 1 365 ? 27.886 4.728 23.326 1.00 38.83 365 PHE A O 1
ATOM 5539 N N . ARG A 1 366 ? 28.614 2.893 22.233 1.00 43.71 366 ARG A N 1
ATOM 5540 C CA . ARG A 1 366 ? 28.850 3.606 20.983 1.00 43.56 366 ARG A CA 1
ATOM 5541 C C . ARG A 1 366 ? 27.567 4.146 20.364 1.00 41.59 366 ARG A C 1
ATOM 5542 O O . ARG A 1 366 ? 27.634 5.056 19.531 1.00 45.72 366 ARG A O 1
ATOM 5563 N N . ARG A 1 367 ? 26.408 3.605 20.737 1.00 41.35 367 ARG A N 1
ATOM 5564 C CA . ARG A 1 367 ? 25.127 4.136 20.292 1.00 38.81 367 ARG A CA 1
ATOM 5565 C C . ARG A 1 367 ? 24.572 5.181 21.251 1.00 41.46 367 ARG A C 1
ATOM 5566 O O . ARG A 1 367 ? 23.419 5.596 21.099 1.00 43.49 367 ARG A O 1
ATOM 5587 N N . MET A 1 368 ? 25.364 5.608 22.232 1.00 39.56 368 MET A N 1
ATOM 5588 C CA . MET A 1 368 ? 24.962 6.643 23.173 1.00 40.36 368 MET A CA 1
ATOM 5589 C C . MET A 1 368 ? 25.450 8.025 22.778 1.00 40.98 368 MET A C 1
ATOM 5590 O O . MET A 1 368 ? 24.840 9.025 23.170 1.00 42.05 368 MET A O 1
ATOM 5604 N N . SER A 1 369 ? 26.533 8.099 22.014 1.00 44.60 369 SER A N 1
ATOM 5605 C CA . SER A 1 369 ? 27.206 9.360 21.751 1.00 45.61 369 SER A CA 1
ATOM 5606 C C . SER A 1 369 ? 28.266 9.113 20.693 1.00 49.16 369 SER A C 1
ATOM 5607 O O . SER A 1 369 ? 28.704 7.978 20.482 1.00 46.27 369 SER A O 1
ATOM 5615 N N . SER A 1 370 ? 28.667 10.191 20.021 1.00 43.50 370 SER A N 1
ATOM 5616 C CA . SER A 1 370 ? 29.776 10.106 19.083 1.00 48.72 370 SER A CA 1
ATOM 5617 C C . SER A 1 370 ? 31.126 10.199 19.780 1.00 50.87 370 SER A C 1
ATOM 5618 O O . SER A 1 370 ? 32.145 9.841 19.179 1.00 50.27 370 SER A O 1
ATOM 5626 N N . LYS A 1 371 ? 31.157 10.669 21.025 1.00 48.41 371 LYS A N 1
ATOM 5627 C CA . LYS A 1 371 ? 32.420 10.802 21.736 1.00 50.15 371 LYS A CA 1
ATOM 5628 C C . LYS A 1 371 ? 33.057 9.433 21.926 1.00 51.08 371 LYS A C 1
ATOM 5629 O O . LYS A 1 371 ? 32.399 8.476 22.344 1.00 51.80 371 LYS A O 1
ATOM 5648 N N . GLU A 1 372 ? 34.345 9.343 21.608 1.00 60.59 372 GLU A N 1
ATOM 5649 C CA . GLU A 1 372 ? 35.039 8.064 21.633 1.00 61.23 372 GLU A CA 1
ATOM 5650 C C . GLU A 1 372 ? 35.191 7.562 23.064 1.00 57.00 372 GLU A C 1
ATOM 5651 O O . GLU A 1 372 ? 35.477 8.333 23.984 1.00 57.98 372 GLU A O 1
ATOM 5663 N N . ASN A 1 373 ? 34.990 6.256 23.246 1.00 56.97 373 ASN A N 1
ATOM 5664 C CA . ASN A 1 373 ? 35.194 5.605 24.540 1.00 56.73 373 ASN A CA 1
ATOM 5665 C C . ASN A 1 373 ? 34.252 6.183 25.597 1.00 53.73 373 ASN A C 1
ATOM 5666 O O . ASN A 1 373 ? 34.660 6.545 26.702 1.00 52.08 373 ASN A O 1
ATOM 5677 N N . PHE A 1 374 ? 32.972 6.256 25.243 1.00 52.58 374 PHE A N 1
ATOM 5678 C CA . PHE A 1 374 ? 31.955 6.837 26.110 1.00 48.02 374 PHE A CA 1
ATOM 5679 C C . PHE A 1 374 ? 31.611 5.875 27.241 1.00 46.32 374 PHE A C 1
ATOM 5680 O O . PHE A 1 374 ? 31.403 4.681 27.008 1.00 37.21 374 PHE A O 1
ATOM 5697 N N . THR A 1 375 ? 31.544 6.399 28.465 1.00 44.41 375 THR A N 1
ATOM 5698 C CA . THR A 1 375 ? 31.313 5.590 29.652 1.00 44.15 375 THR A CA 1
ATOM 5699 C C . THR A 1 375 ? 30.042 6.027 30.368 1.00 43.55 375 THR A C 1
ATOM 5700 O O . THR A 1 375 ? 29.691 7.211 30.383 1.00 45.04 375 THR A O 1
ATOM 5711 N N . VAL A 1 376 ? 29.358 5.053 30.964 1.00 42.80 376 VAL A N 1
ATOM 5712 C CA . VAL A 1 376 ? 28.246 5.297 31.878 1.00 42.81 376 VAL A CA 1
ATOM 5713 C C . VAL A 1 376 ? 28.827 5.162 33.283 1.00 45.46 376 VAL A C 1
ATOM 5714 O O . VAL A 1 376 ? 28.991 4.052 33.800 1.00 44.57 376 VAL A O 1
ATOM 5727 N N . ASP A 1 377 ? 29.136 6.300 33.907 1.00 44.17 377 ASP A N 1
ATOM 5728 C CA . ASP A 1 377 ? 30.008 6.295 35.076 1.00 42.38 377 ASP A CA 1
ATOM 5729 C C . ASP A 1 377 ? 29.269 5.944 36.363 1.00 43.29 377 ASP A C 1
ATOM 5730 O O . ASP A 1 377 ? 29.836 5.281 37.239 1.00 43.91 377 ASP A O 1
ATOM 5739 N N . LYS A 1 378 ? 28.020 6.380 36.511 1.00 40.38 378 LYS A N 1
ATOM 5740 C CA . LYS A 1 378 ? 27.286 6.160 37.751 1.00 40.51 378 LYS A CA 1
ATOM 5741 C C . LYS A 1 378 ? 25.805 6.004 37.445 1.00 42.67 378 LYS A C 1
ATOM 5742 O O . LYS A 1 378 ? 25.263 6.708 36.587 1.00 37.75 378 LYS A O 1
ATOM 5761 N N . VAL A 1 379 ? 25.156 5.082 38.158 1.00 36.33 379 VAL A N 1
ATOM 5762 C CA . VAL A 1 379 ? 23.764 4.709 37.909 1.00 42.43 379 VAL A CA 1
ATOM 5763 C C . VAL A 1 379 ? 23.094 4.518 39.263 1.00 38.79 379 VAL A C 1
ATOM 5764 O O . VAL A 1 379 ? 23.419 3.571 39.986 1.00 39.20 379 VAL A O 1
ATOM 5777 N N . LEU A 1 380 ? 22.142 5.391 39.593 1.00 43.03 380 LEU A N 1
ATOM 5778 C CA . LEU A 1 380 ? 21.570 5.451 40.931 1.00 39.34 380 LEU A CA 1
ATOM 5779 C C . LEU A 1 380 ? 20.050 5.470 40.877 1.00 38.71 380 LEU A C 1
ATOM 5780 O O . LEU A 1 380 ? 19.457 6.094 39.993 1.00 36.03 380 LEU A O 1
ATOM 5796 N N . ASN A 1 381 ? 19.424 4.776 41.830 1.00 39.08 381 ASN A N 1
ATOM 5797 C CA . ASN A 1 381 ? 17.992 4.889 42.088 1.00 37.68 381 ASN A CA 1
ATOM 5798 C C . ASN A 1 381 ? 17.809 5.428 43.502 1.00 36.15 381 ASN A C 1
ATOM 5799 O O . ASN A 1 381 ? 18.161 4.753 44.476 1.00 34.89 381 ASN A O 1
ATOM 5810 N N . LYS A 1 382 ? 17.257 6.630 43.620 1.00 39.26 382 LYS A N 1
ATOM 5811 C CA . LYS A 1 382 ? 16.752 7.106 44.902 1.00 39.66 382 LYS A CA 1
ATOM 5812 C C . LYS A 1 382 ? 15.356 6.526 45.098 1.00 42.00 382 LYS A C 1
ATOM 5813 O O . LYS A 1 382 ? 14.456 6.775 44.290 1.00 37.18 382 LYS A O 1
ATOM 5832 N N . VAL A 1 383 ? 15.183 5.730 46.147 1.00 36.15 383 VAL A N 1
ATOM 5833 C CA . VAL A 1 383 ? 13.926 5.045 46.420 1.00 36.18 383 VAL A CA 1
ATOM 5834 C C . VAL A 1 383 ? 13.380 5.587 47.730 1.00 44.24 383 VAL A C 1
ATOM 5835 O O . VAL A 1 383 ? 14.069 5.548 48.758 1.00 43.65 383 VAL A O 1
ATOM 5848 N N . VAL A 1 384 ? 12.151 6.092 47.695 1.00 43.85 384 VAL A N 1
ATOM 5849 C CA . VAL A 1 384 ? 11.514 6.702 48.855 1.00 45.68 384 VAL A CA 1
ATOM 5850 C C . VAL A 1 384 ? 10.212 5.965 49.126 1.00 46.05 384 VAL A C 1
ATOM 5851 O O . VAL A 1 384 ? 9.318 5.933 48.270 1.00 44.62 384 VAL A O 1
ATOM 5864 N N . PHE A 1 385 ? 10.108 5.371 50.311 1.00 49.01 385 PHE A N 1
ATOM 5865 C CA . PHE A 1 385 ? 8.858 4.824 50.827 1.00 46.73 385 PHE A CA 1
ATOM 5866 C C . PHE A 1 385 ? 8.408 5.735 51.964 1.00 47.66 385 PHE A C 1
ATOM 5867 O O . PHE A 1 385 ? 9.007 5.727 53.045 1.00 49.39 385 PHE A O 1
ATOM 5884 N N . GLU A 1 386 ? 7.371 6.527 51.714 1.00 48.18 386 GLU A N 1
ATOM 5885 C CA . GLU A 1 386 ? 6.851 7.480 52.686 1.00 53.24 386 GLU A CA 1
ATOM 5886 C C . GLU A 1 386 ? 5.447 7.063 53.094 1.00 53.38 386 GLU A C 1
ATOM 5887 O O . GLU A 1 386 ? 4.597 6.805 52.237 1.00 50.37 386 GLU A O 1
ATOM 5899 N N . MET A 1 387 ? 5.212 7.012 54.392 1.00 53.43 387 MET A N 1
ATOM 5900 C CA . MET A 1 387 ? 3.892 6.710 54.904 1.00 51.88 387 MET A CA 1
ATOM 5901 C C . MET A 1 387 ? 3.550 7.842 55.868 1.00 55.48 387 MET A C 1
ATOM 5902 O O . MET A 1 387 ? 4.416 8.334 56.578 1.00 52.23 387 MET A O 1
ATOM 5916 N N . THR A 1 388 ? 2.315 8.322 55.812 1.00 30.00 388 THR A N 1
ATOM 5917 C CA . THR A 1 388 ? 1.920 9.477 56.619 1.00 30.00 388 THR A CA 1
ATOM 5918 C C . THR A 1 388 ? 1.079 9.099 57.796 1.00 30.00 388 THR A C 1
ATOM 5919 O O . THR A 1 388 ? 0.315 8.173 57.723 1.00 30.00 388 THR A O 1
ATOM 5923 N N . GLU A 1 389 ? 1.224 9.822 58.892 1.00 30.00 389 GLU A N 1
ATOM 5924 C CA . GLU A 1 389 ? 0.389 9.579 60.052 1.00 30.00 389 GLU A CA 1
ATOM 5925 C C . GLU A 1 389 ? 0.703 8.259 60.689 1.00 30.00 389 GLU A C 1
ATOM 5926 O O . GLU A 1 389 ? 1.784 7.736 60.502 1.00 30.00 389 GLU A O 1
ATOM 5932 N N . GLY A 1 390 ? -0.237 7.722 61.444 1.00 65.75 390 GLY A N 1
ATOM 5933 C CA . GLY A 1 390 ? -0.043 6.449 62.102 1.00 70.58 390 GLY A CA 1
ATOM 5934 C C . GLY A 1 390 ? 0.172 6.525 63.600 1.00 75.97 390 GLY A C 1
ATOM 5935 O O . GLY A 1 390 ? 0.212 5.508 64.273 1.00 74.92 390 GLY A O 1
ATOM 5939 N N . GLY A 1 391 ? 0.305 7.730 64.123 1.00 84.72 391 GLY A N 1
ATOM 5940 C CA . GLY A 1 391 ? 0.515 7.908 65.544 1.00 88.04 391 GLY A CA 1
ATOM 5941 C C . GLY A 1 391 ? -0.739 8.288 66.287 1.00 92.40 391 GLY A C 1
ATOM 5942 O O . GLY A 1 391 ? -0.704 8.452 67.498 1.00 94.09 391 GLY A O 1
ATOM 5946 N N . SER A 1 392 ? -1.843 8.438 65.574 1.00 94.03 392 SER A N 1
ATOM 5947 C CA . SER A 1 392 ? -3.106 8.732 66.222 1.00 99.56 392 SER A CA 1
ATOM 5948 C C . SER A 1 392 ? -3.953 7.482 66.281 1.00 100.48 392 SER A C 1
ATOM 5949 O O . SER A 1 392 ? -3.529 6.433 65.818 1.00 100.25 392 SER A O 1
ATOM 5957 N N . GLU A 1 393 ? -5.144 7.573 66.835 1.00 94.45 393 GLU A N 1
ATOM 5958 C CA . GLU A 1 393 ? -5.960 6.387 67.050 1.00 90.72 393 GLU A CA 1
ATOM 5959 C C . GLU A 1 393 ? -7.319 6.511 66.374 1.00 91.24 393 GLU A C 1
ATOM 5960 O O . GLU A 1 393 ? -7.863 7.608 66.216 1.00 91.77 393 GLU A O 1
ATOM 5972 N N . VAL A 1 394 ? -7.854 5.356 65.978 1.00 90.08 394 VAL A N 1
ATOM 5973 C CA . VAL A 1 394 ? -9.161 5.247 65.337 1.00 98.39 394 VAL A CA 1
ATOM 5974 C C . VAL A 1 394 ? -10.002 4.294 66.180 1.00 104.58 394 VAL A C 1
ATOM 5975 O O . VAL A 1 394 ? -9.507 3.717 67.155 1.00 102.56 394 VAL A O 1
ATOM 5988 N N . GLN A 1 395 ? -11.269 4.118 65.815 1.00 114.74 395 GLN A N 1
ATOM 5989 C CA . GLN A 1 395 ? -12.202 3.373 66.649 1.00 116.36 395 GLN A CA 1
ATOM 5990 C C . GLN A 1 395 ? -12.099 1.871 66.378 1.00 118.47 395 GLN A C 1
ATOM 5991 O O . GLN A 1 395 ? -11.325 1.410 65.534 1.00 114.47 395 GLN A O 1
ATOM 6005 N N . ASN A 1 396 ? -12.902 1.095 67.107 1.00 126.78 396 ASN A N 1
ATOM 6006 C CA . ASN A 1 396 ? -12.741 -0.350 67.184 1.00 127.98 396 ASN A CA 1
ATOM 6007 C C . ASN A 1 396 ? -14.033 -1.056 66.809 1.00 126.74 396 ASN A C 1
ATOM 6008 O O . ASN A 1 396 ? -15.105 -0.715 67.319 1.00 127.72 396 ASN A O 1
ATOM 6019 N N . ARG A 1 397 ? -13.923 -2.043 65.925 1.00 115.59 397 ARG A N 1
ATOM 6020 C CA . ARG A 1 397 ? -15.003 -2.979 65.619 1.00 110.44 397 ARG A CA 1
ATOM 6021 C C . ARG A 1 397 ? -14.591 -4.319 66.226 1.00 116.73 397 ARG A C 1
ATOM 6022 O O . ARG A 1 397 ? -13.862 -5.096 65.610 1.00 106.77 397 ARG A O 1
ATOM 6026 N N . THR A 1 398 ? -15.058 -4.581 67.446 1.00 136.71 398 THR A N 1
ATOM 6027 C CA . THR A 1 398 ? -14.613 -5.738 68.211 1.00 136.11 398 THR A CA 1
ATOM 6028 C C . THR A 1 398 ? -15.571 -6.904 68.003 1.00 134.30 398 THR A C 1
ATOM 6029 O O . THR A 1 398 ? -16.747 -6.817 68.371 1.00 136.45 398 THR A O 1
ATOM 6040 N N . ASP A 1 399 ? -15.073 -7.992 67.411 1.00 114.05 399 ASP A N 1
ATOM 6041 C CA . ASP A 1 399 ? -15.823 -9.243 67.442 1.00 108.09 399 ASP A CA 1
ATOM 6042 C C . ASP A 1 399 ? -16.155 -9.613 68.882 1.00 110.74 399 ASP A C 1
ATOM 6043 O O . ASP A 1 399 ? -17.231 -10.155 69.163 1.00 106.46 399 ASP A O 1
ATOM 6052 N N . ASP A 1 400 ? -15.244 -9.318 69.809 1.00 116.58 400 ASP A N 1
ATOM 6053 C CA . ASP A 1 400 ? -15.452 -9.598 71.224 1.00 123.20 400 ASP A CA 1
ATOM 6054 C C . ASP A 1 400 ? -15.357 -11.093 71.503 1.00 119.79 400 ASP A C 1
ATOM 6055 O O . ASP A 1 400 ? -14.525 -11.531 72.304 1.00 125.37 400 ASP A O 1
ATOM 6059 N N . GLY A 1 401 ? -16.199 -11.883 70.842 1.00 109.95 401 GLY A N 1
ATOM 6060 C CA . GLY A 1 401 ? -16.216 -13.315 71.057 1.00 106.23 401 GLY A CA 1
ATOM 6061 C C . GLY A 1 401 ? -15.171 -14.070 70.262 1.00 102.38 401 GLY A C 1
ATOM 6062 O O . GLY A 1 401 ? -15.358 -15.251 69.955 1.00 97.14 401 GLY A O 1
ATOM 6066 N N . ARG A 1 402 ? -14.068 -13.406 69.922 1.00 100.25 402 ARG A N 1
ATOM 6067 C CA . ARG A 1 402 ? -12.975 -14.029 69.190 1.00 94.54 402 ARG A CA 1
ATOM 6068 C C . ARG A 1 402 ? -11.656 -13.644 69.840 1.00 92.39 402 ARG A C 1
ATOM 6069 O O . ARG A 1 402 ? -11.367 -12.455 70.008 1.00 90.37 402 ARG A O 1
ATOM 6073 N N . ALA A 1 403 ? -10.841 -14.620 70.204 1.00 95.25 403 ALA A N 1
ATOM 6074 C CA . ALA A 1 403 ? -9.524 -14.326 70.728 1.00 90.77 403 ALA A CA 1
ATOM 6075 C C . ALA A 1 403 ? -8.582 -14.185 69.553 1.00 88.35 403 ALA A C 1
ATOM 6076 O O . ALA A 1 403 ? -8.441 -15.113 68.764 1.00 86.73 403 ALA A O 1
ATOM 6083 N N . PRO A 1 404 ? -7.921 -13.033 69.430 1.00 86.57 404 PRO A N 1
ATOM 6084 C CA . PRO A 1 404 ? -7.105 -12.835 68.232 1.00 79.55 404 PRO A CA 1
ATOM 6085 C C . PRO A 1 404 ? -5.758 -13.522 68.287 1.00 77.39 404 PRO A C 1
ATOM 6086 O O . PRO A 1 404 ? -5.299 -13.855 69.371 1.00 76.87 404 PRO A O 1
ATOM 6097 N N . HIS A 1 405 ? -5.145 -13.747 67.132 1.00 71.72 405 HIS A N 1
ATOM 6098 C CA . HIS A 1 405 ? -3.803 -14.311 67.113 1.00 71.58 405 HIS A CA 1
ATOM 6099 C C . HIS A 1 405 ? -2.783 -13.207 67.057 1.00 70.25 405 HIS A C 1
ATOM 6100 O O . HIS A 1 405 ? -2.740 -12.436 66.118 1.00 66.05 405 HIS A O 1
ATOM 6114 N N . LYS A 1 406 ? -1.949 -13.150 68.068 1.00 72.09 406 LYS A N 1
ATOM 6115 C CA . LYS A 1 406 ? -0.951 -12.101 68.163 1.00 71.16 406 LYS A CA 1
ATOM 6116 C C . LYS A 1 406 ? 0.221 -12.218 67.214 1.00 68.47 406 LYS A C 1
ATOM 6117 O O . LYS A 1 406 ? 0.881 -13.243 67.173 1.00 71.78 406 LYS A O 1
ATOM 6136 N N . VAL A 1 407 ? 0.474 -11.165 66.454 1.00 66.61 407 VAL A N 1
ATOM 6137 C CA . VAL A 1 407 ? 1.606 -11.123 65.554 1.00 58.18 407 VAL A CA 1
ATOM 6138 C C . VAL A 1 407 ? 2.242 -9.774 65.772 1.00 55.51 407 VAL A C 1
ATOM 6139 O O . VAL A 1 407 ? 1.619 -8.769 65.522 1.00 58.18 407 VAL A O 1
ATOM 6152 N N . THR A 1 408 ? 3.483 -9.746 66.227 1.00 57.10 408 THR A N 1
ATOM 6153 C CA . THR A 1 408 ? 4.137 -8.490 66.563 1.00 52.63 408 THR A CA 1
ATOM 6154 C C . THR A 1 408 ? 5.440 -8.297 65.821 1.00 50.67 408 THR A C 1
ATOM 6155 O O . THR A 1 408 ? 6.358 -9.080 65.977 1.00 52.38 408 THR A O 1
ATOM 6166 N N . PHE A 1 409 ? 5.532 -7.228 65.057 1.00 49.81 409 PHE A N 1
ATOM 6167 C CA . PHE A 1 409 ? 6.715 -6.951 64.243 1.00 50.21 409 PHE A CA 1
ATOM 6168 C C . PHE A 1 409 ? 7.706 -6.104 65.044 1.00 49.01 409 PHE A C 1
ATOM 6169 O O . PHE A 1 409 ? 7.990 -4.945 64.730 1.00 46.24 409 PHE A O 1
ATOM 6186 N N . ASN A 1 410 ? 8.240 -6.716 66.103 1.00 42.87 410 ASN A N 1
ATOM 6187 C CA . ASN A 1 410 ? 9.223 -6.069 66.965 1.00 47.48 410 ASN A CA 1
ATOM 6188 C C . ASN A 1 410 ? 10.614 -6.674 66.804 1.00 45.72 410 ASN A C 1
ATOM 6189 O O . ASN A 1 410 ? 11.452 -6.549 67.704 1.00 43.46 410 ASN A O 1
ATOM 6200 N N . ARG A 1 411 ? 10.868 -7.330 65.680 1.00 42.89 411 ARG A N 1
ATOM 6201 C CA . ARG A 1 411 ? 12.177 -7.825 65.287 1.00 42.42 411 ARG A CA 1
ATOM 6202 C C . ARG A 1 411 ? 12.334 -7.544 63.801 1.00 41.03 411 ARG A C 1
ATOM 6203 O O . ARG A 1 411 ? 11.343 -7.306 63.103 1.00 41.33 411 ARG A O 1
ATOM 6224 N N . PRO A 1 412 ? 13.565 -7.551 63.289 1.00 39.98 412 PRO A N 1
ATOM 6225 C CA . PRO A 1 412 ? 13.773 -7.203 61.877 1.00 38.26 412 PRO A CA 1
ATOM 6226 C C . PRO A 1 412 ? 12.901 -8.037 60.948 1.00 39.84 412 PRO A C 1
ATOM 6227 O O . PRO A 1 412 ? 12.712 -9.238 61.152 1.00 40.55 412 PRO A O 1
ATOM 6238 N N . PHE A 1 413 ? 12.365 -7.386 59.916 1.00 39.05 413 PHE A N 1
ATOM 6239 C CA . PHE A 1 413 ? 11.423 -8.027 59.013 1.00 39.03 413 PHE A CA 1
ATOM 6240 C C . PHE A 1 413 ? 11.637 -7.534 57.589 1.00 42.09 413 PHE A C 1
ATOM 6241 O O . PHE A 1 413 ? 12.177 -6.451 57.353 1.00 41.29 413 PHE A O 1
ATOM 6258 N N . PHE A 1 414 ? 11.204 -8.360 56.641 1.00 46.16 414 PHE A N 1
ATOM 6259 C CA . PHE A 1 414 ? 11.212 -8.041 55.222 1.00 37.75 414 PHE A CA 1
ATOM 6260 C C . PHE A 1 414 ? 9.838 -7.531 54.810 1.00 39.12 414 PHE A C 1
ATOM 6261 O O . PHE A 1 414 ? 8.814 -7.953 55.354 1.00 37.93 414 PHE A O 1
ATOM 6278 N N . PHE A 1 415 ? 9.820 -6.618 53.840 1.00 36.29 415 PHE A N 1
ATOM 6279 C CA . PHE A 1 415 ? 8.563 -6.107 53.314 1.00 41.29 415 PHE A CA 1
ATOM 6280 C C . PHE A 1 415 ? 8.691 -5.832 51.823 1.00 40.00 415 PHE A C 1
ATOM 6281 O O . PHE A 1 415 ? 9.786 -5.603 51.303 1.00 38.05 415 PHE A O 1
ATOM 6298 N N . ALA A 1 416 ? 7.551 -5.876 51.139 1.00 39.61 416 ALA A N 1
ATOM 6299 C CA . ALA A 1 416 ? 7.474 -5.579 49.717 1.00 41.70 416 ALA A CA 1
ATOM 6300 C C . ALA A 1 416 ? 6.165 -4.861 49.435 1.00 41.13 416 ALA A C 1
ATOM 6301 O O . ALA A 1 416 ? 5.124 -5.206 50.001 1.00 41.95 416 ALA A O 1
ATOM 6308 N N . VAL A 1 417 ? 6.226 -3.858 48.565 1.00 38.31 417 VAL A N 1
ATOM 6309 C CA . VAL A 1 417 ? 5.060 -3.084 48.154 1.00 43.18 417 VAL A CA 1
ATOM 6310 C C . VAL A 1 417 ? 4.754 -3.453 46.708 1.00 43.93 417 VAL A C 1
ATOM 6311 O O . VAL A 1 417 ? 5.602 -3.279 45.824 1.00 39.68 417 VAL A O 1
ATOM 6324 N N . VAL A 1 418 ? 3.546 -3.963 46.471 1.00 42.45 418 VAL A N 1
ATOM 6325 C CA . VAL A 1 418 ? 3.161 -4.559 45.197 1.00 46.80 418 VAL A CA 1
ATOM 6326 C C . VAL A 1 418 ? 1.916 -3.852 44.683 1.00 47.86 418 VAL A C 1
ATOM 6327 O O . VAL A 1 418 ? 0.952 -3.660 45.434 1.00 47.57 418 VAL A O 1
ATOM 6340 N N . GLU A 1 419 ? 1.936 -3.461 43.409 1.00 44.40 419 GLU A N 1
ATOM 6341 C CA . GLU A 1 419 ? 0.729 -2.963 42.759 1.00 47.24 419 GLU A CA 1
ATOM 6342 C C . GLU A 1 419 ? -0.095 -4.144 42.258 1.00 47.18 419 GLU A C 1
ATOM 6343 O O . GLU A 1 419 ? 0.445 -5.080 41.658 1.00 46.38 419 GLU A O 1
ATOM 6355 N N . GLY A 1 420 ? -1.400 -4.097 42.502 1.00 45.93 420 GLY A N 1
ATOM 6356 C CA . GLY A 1 420 ? -2.247 -5.258 42.326 1.00 49.12 420 GLY A CA 1
ATOM 6357 C C . GLY A 1 420 ? -2.816 -5.494 40.945 1.00 56.76 420 GLY A C 1
ATOM 6358 O O . GLY A 1 420 ? -3.453 -6.530 40.728 1.00 57.09 420 GLY A O 1
ATOM 6362 N N . ASN A 1 421 ? -2.616 -4.576 39.997 1.00 56.50 421 ASN A N 1
ATOM 6363 C CA . ASN A 1 421 ? -3.157 -4.790 38.659 1.00 57.94 421 ASN A CA 1
ATOM 6364 C C . ASN A 1 421 ? -2.300 -5.776 37.871 1.00 54.70 421 ASN A C 1
ATOM 6365 O O . ASN A 1 421 ? -2.815 -6.758 37.327 1.00 56.60 421 ASN A O 1
ATOM 6376 N N . SER A 1 422 ? -0.991 -5.534 37.809 1.00 53.85 422 SER A N 1
ATOM 6377 C CA . SER A 1 422 ? -0.053 -6.444 37.167 1.00 48.90 422 SER A CA 1
ATOM 6378 C C . SER A 1 422 ? 0.830 -7.178 38.168 1.00 49.63 422 SER A C 1
ATOM 6379 O O . SER A 1 422 ? 1.694 -7.959 37.756 1.00 49.28 422 SER A O 1
ATOM 6387 N N . ASN A 1 423 ? 0.633 -6.951 39.467 1.00 50.18 423 ASN A N 1
ATOM 6388 C CA . ASN A 1 423 ? 1.384 -7.630 40.523 1.00 47.74 423 ASN A CA 1
ATOM 6389 C C . ASN A 1 423 ? 2.886 -7.374 40.411 1.00 39.43 423 ASN A C 1
ATOM 6390 O O . ASN A 1 423 ? 3.705 -8.241 40.727 1.00 40.87 423 ASN A O 1
ATOM 6401 N N . ALA A 1 424 ? 3.254 -6.173 39.975 1.00 42.69 424 ALA A N 1
ATOM 6402 C CA . ALA A 1 424 ? 4.648 -5.757 39.969 1.00 39.81 424 ALA A CA 1
ATOM 6403 C C . ALA A 1 424 ? 5.071 -5.306 41.362 1.00 39.61 424 ALA A C 1
ATOM 6404 O O . ALA A 1 424 ? 4.295 -4.683 42.091 1.00 42.77 424 ALA A O 1
ATOM 6411 N N . ILE A 1 425 ? 6.310 -5.628 41.728 1.00 36.19 425 ILE A N 1
ATOM 6412 C CA . ILE A 1 425 ? 6.895 -5.148 42.976 1.00 39.56 425 ILE A CA 1
ATOM 6413 C C . ILE A 1 425 ? 7.476 -3.764 42.716 1.00 38.40 425 ILE A C 1
ATOM 6414 O O . ILE A 1 425 ? 8.415 -3.614 41.927 1.00 39.70 425 ILE A O 1
ATOM 6430 N N . LEU A 1 426 ? 6.915 -2.748 43.375 1.00 34.46 426 LEU A N 1
ATOM 6431 C CA . LEU A 1 426 ? 7.405 -1.386 43.193 1.00 35.78 426 LEU A CA 1
ATOM 6432 C C . LEU A 1 426 ? 8.669 -1.138 44.004 1.00 38.90 426 LEU A C 1
ATOM 6433 O O . LEU A 1 426 ? 9.603 -0.486 43.524 1.00 36.01 426 LEU A O 1
ATOM 6449 N N . MET A 1 427 ? 8.708 -1.636 45.236 1.00 42.38 427 MET A N 1
ATOM 6450 C CA . MET A 1 427 ? 9.902 -1.551 46.061 1.00 40.50 427 MET A CA 1
ATOM 6451 C C . MET A 1 427 ? 9.823 -2.633 47.124 1.00 34.54 427 MET A C 1
ATOM 6452 O O . MET A 1 427 ? 8.734 -3.032 47.543 1.00 34.66 427 MET A O 1
ATOM 6466 N N . LEU A 1 428 ? 10.990 -3.110 47.544 1.00 36.14 428 LEU A N 1
ATOM 6467 C CA . LEU A 1 428 ? 11.070 -4.086 48.618 1.00 35.65 428 LEU A CA 1
ATOM 6468 C C . LEU A 1 428 ? 12.329 -3.810 49.421 1.00 36.24 428 LEU A C 1
ATOM 6469 O O . LEU A 1 428 ? 13.267 -3.166 48.945 1.00 35.05 428 LEU A O 1
ATOM 6485 N N . GLY A 1 429 ? 12.335 -4.303 50.651 1.00 34.30 429 GLY A N 1
ATOM 6486 C CA . GLY A 1 429 ? 13.438 -4.021 51.544 1.00 38.25 429 GLY A CA 1
ATOM 6487 C C . GLY A 1 429 ? 13.230 -4.701 52.875 1.00 39.92 429 GLY A C 1
ATOM 6488 O O . GLY A 1 429 ? 12.366 -5.569 53.027 1.00 35.33 429 GLY A O 1
ATOM 6492 N N . LYS A 1 430 ? 14.038 -4.290 53.847 1.00 35.73 430 LYS A N 1
ATOM 6493 C CA . LYS A 1 430 ? 13.963 -4.851 55.185 1.00 38.92 430 LYS A CA 1
ATOM 6494 C C . LYS A 1 430 ? 14.242 -3.761 56.208 1.00 40.13 430 LYS A C 1
ATOM 6495 O O . LYS A 1 430 ? 14.954 -2.790 55.936 1.00 36.23 430 LYS A O 1
ATOM 6514 N N . ILE A 1 431 ? 13.661 -3.934 57.387 1.00 38.50 431 ILE A N 1
ATOM 6515 C CA . ILE A 1 431 ? 13.729 -2.954 58.461 1.00 42.85 431 ILE A CA 1
ATOM 6516 C C . ILE A 1 431 ? 14.555 -3.565 59.582 1.00 38.74 431 ILE A C 1
ATOM 6517 O O . ILE A 1 431 ? 14.121 -4.523 60.233 1.00 39.34 431 ILE A O 1
ATOM 6533 N N . ILE A 1 432 ? 15.752 -3.025 59.795 1.00 43.66 432 ILE A N 1
ATOM 6534 C CA . ILE A 1 432 ? 16.559 -3.389 60.954 1.00 41.44 432 ILE A CA 1
ATOM 6535 C C . ILE A 1 432 ? 16.251 -2.478 62.137 1.00 45.57 432 ILE A C 1
ATOM 6536 O O . ILE A 1 432 ? 16.195 -2.932 63.282 1.00 46.53 432 ILE A O 1
ATOM 6552 N N . ASN A 1 433 ? 16.044 -1.188 61.876 1.00 43.68 433 ASN A N 1
ATOM 6553 C CA . ASN A 1 433 ? 15.679 -0.218 62.903 1.00 45.59 433 ASN A CA 1
ATOM 6554 C C . ASN A 1 433 ? 14.721 0.800 62.291 1.00 46.21 433 ASN A C 1
ATOM 6555 O O . ASN A 1 433 ? 15.146 1.647 61.495 1.00 43.83 433 ASN A O 1
ATOM 6566 N N . PRO A 1 434 ? 13.429 0.752 62.632 1.00 47.93 434 PRO A N 1
ATOM 6567 C CA . PRO A 1 434 ? 12.457 1.609 61.929 1.00 48.47 434 PRO A CA 1
ATOM 6568 C C . PRO A 1 434 ? 12.795 3.091 61.945 1.00 53.61 434 PRO A C 1
ATOM 6569 O O . PRO A 1 434 ? 12.459 3.798 60.986 1.00 49.87 434 PRO A O 1
ATOM 6580 N N . THR A 1 435 ? 13.443 3.589 62.999 1.00 51.45 435 THR A N 1
ATOM 6581 C CA . THR A 1 435 ? 13.727 5.012 63.142 1.00 52.70 435 THR A CA 1
ATOM 6582 C C . THR A 1 435 ? 15.212 5.324 62.983 1.00 54.81 435 THR A C 1
ATOM 6583 O O . THR A 1 435 ? 15.699 6.330 63.505 1.00 59.78 435 THR A O 1
ATOM 6594 N N . ALA A 1 436 ? 15.942 4.479 62.264 1.00 49.04 436 ALA A N 1
ATOM 6595 C CA . ALA A 1 436 ? 17.368 4.701 62.049 1.00 49.61 436 ALA A CA 1
ATOM 6596 C C . ALA A 1 436 ? 17.593 5.856 61.079 1.00 56.96 436 ALA A C 1
ATOM 6597 O O . ALA A 1 436 ? 16.641 6.464 60.590 1.00 56.91 436 ALA A O 1
ATOM 6604 N N . VAL B 1 5 ? 4.924 -16.626 35.401 1.00 78.77 5 VAL B N 1
ATOM 6605 C CA . VAL B 1 5 ? 5.996 -17.456 35.927 1.00 72.72 5 VAL B CA 1
ATOM 6606 C C . VAL B 1 5 ? 6.909 -17.902 34.793 1.00 70.89 5 VAL B C 1
ATOM 6607 O O . VAL B 1 5 ? 6.557 -17.795 33.619 1.00 68.45 5 VAL B O 1
ATOM 6619 N N . HIS B 1 6 ? 8.085 -18.398 35.155 1.00 68.86 6 HIS B N 1
ATOM 6620 C CA . HIS B 1 6 ? 9.007 -18.948 34.170 1.00 60.74 6 HIS B CA 1
ATOM 6621 C C . HIS B 1 6 ? 8.716 -20.432 33.968 1.00 51.19 6 HIS B C 1
ATOM 6622 O O . HIS B 1 6 ? 8.338 -21.120 34.921 1.00 47.02 6 HIS B O 1
ATOM 6636 N N . PRO B 1 7 ? 8.867 -20.950 32.744 1.00 48.17 7 PRO B N 1
ATOM 6637 C CA . PRO B 1 7 ? 8.482 -22.351 32.493 1.00 47.86 7 PRO B CA 1
ATOM 6638 C C . PRO B 1 7 ? 8.996 -23.316 33.543 1.00 42.98 7 PRO B C 1
ATOM 6639 O O . PRO B 1 7 ? 8.349 -24.335 33.814 1.00 45.72 7 PRO B O 1
ATOM 6650 N N . PHE B 1 8 ? 10.143 -23.011 34.151 1.00 45.17 8 PHE B N 1
ATOM 6651 C CA . PHE B 1 8 ? 10.695 -23.860 35.200 1.00 45.76 8 PHE B CA 1
ATOM 6652 C C . PHE B 1 8 ? 9.665 -24.184 36.277 1.00 45.95 8 PHE B C 1
ATOM 6653 O O . PHE B 1 8 ? 9.647 -25.298 36.814 1.00 44.77 8 PHE B O 1
ATOM 6670 N N . ASN B 1 9 ? 8.803 -23.222 36.615 1.00 45.77 9 ASN B N 1
ATOM 6671 C CA . ASN B 1 9 ? 7.899 -23.409 37.745 1.00 43.86 9 ASN B CA 1
ATOM 6672 C C . ASN B 1 9 ? 6.820 -24.445 37.465 1.00 45.08 9 ASN B C 1
ATOM 6673 O O . ASN B 1 9 ? 6.239 -24.986 38.412 1.00 44.64 9 ASN B O 1
ATOM 6684 N N . LEU B 1 10 ? 6.539 -24.736 36.195 1.00 43.53 10 LEU B N 1
ATOM 6685 C CA . LEU B 1 10 ? 5.573 -25.768 35.851 1.00 44.19 10 LEU B CA 1
ATOM 6686 C C . LEU B 1 10 ? 6.132 -27.175 35.998 1.00 42.26 10 LEU B C 1
ATOM 6687 O O . LEU B 1 10 ? 5.355 -28.136 35.972 1.00 42.45 10 LEU B O 1
ATOM 6703 N N . PHE B 1 11 ? 7.452 -27.320 36.165 1.00 43.97 11 PHE B N 1
ATOM 6704 C CA . PHE B 1 11 ? 8.099 -28.626 36.122 1.00 42.94 11 PHE B CA 1
ATOM 6705 C C . PHE B 1 11 ? 9.002 -28.870 37.324 1.00 44.84 11 PHE B C 1
ATOM 6706 O O . PHE B 1 11 ? 9.920 -29.694 37.245 1.00 43.78 11 PHE B O 1
ATOM 6723 N N . SER B 1 12 ? 8.758 -28.185 38.435 1.00 50.07 12 SER B N 1
ATOM 6724 C CA . SER B 1 12 ? 9.516 -28.379 39.660 1.00 53.87 12 SER B CA 1
ATOM 6725 C C . SER B 1 12 ? 8.550 -28.573 40.820 1.00 66.23 12 SER B C 1
ATOM 6726 O O . SER B 1 12 ? 7.351 -28.302 40.713 1.00 70.79 12 SER B O 1
ATOM 6734 N N . SER B 1 13 ? 9.086 -29.055 41.938 1.00 78.00 13 SER B N 1
ATOM 6735 C CA . SER B 1 13 ? 8.286 -29.176 43.147 1.00 79.47 13 SER B CA 1
ATOM 6736 C C . SER B 1 13 ? 7.844 -27.796 43.619 1.00 80.20 13 SER B C 1
ATOM 6737 O O . SER B 1 13 ? 8.558 -26.802 43.463 1.00 76.34 13 SER B O 1
ATOM 6745 N N . GLU B 1 14 ? 6.644 -27.737 44.200 1.00 86.42 14 GLU B N 1
ATOM 6746 C CA . GLU B 1 14 ? 6.157 -26.474 44.739 1.00 88.34 14 GLU B CA 1
ATOM 6747 C C . GLU B 1 14 ? 7.063 -25.937 45.837 1.00 86.70 14 GLU B C 1
ATOM 6748 O O . GLU B 1 14 ? 7.030 -24.736 46.125 1.00 84.50 14 GLU B O 1
ATOM 6760 N N . ASN B 1 15 ? 7.868 -26.797 46.453 1.00 86.49 15 ASN B N 1
ATOM 6761 C CA . ASN B 1 15 ? 8.801 -26.401 47.500 1.00 84.31 15 ASN B CA 1
ATOM 6762 C C . ASN B 1 15 ? 10.213 -26.409 46.922 1.00 80.42 15 ASN B C 1
ATOM 6763 O O . ASN B 1 15 ? 11.042 -27.273 47.217 1.00 79.22 15 ASN B O 1
ATOM 6774 N N . ILE B 1 16 ? 10.471 -25.407 46.079 1.00 78.13 16 ILE B N 1
ATOM 6775 C CA . ILE B 1 16 ? 11.733 -25.302 45.363 1.00 76.05 16 ILE B CA 1
ATOM 6776 C C . ILE B 1 16 ? 12.867 -25.044 46.349 1.00 72.49 16 ILE B C 1
ATOM 6777 O O . ILE B 1 16 ? 12.660 -24.513 47.448 1.00 78.36 16 ILE B O 1
ATOM 6793 N N . SER B 1 17 ? 14.079 -25.429 45.956 1.00 68.16 17 SER B N 1
ATOM 6794 C CA . SER B 1 17 ? 15.265 -25.125 46.743 1.00 69.98 17 SER B CA 1
ATOM 6795 C C . SER B 1 17 ? 16.441 -24.883 45.810 1.00 65.55 17 SER B C 1
ATOM 6796 O O . SER B 1 17 ? 16.624 -25.606 44.827 1.00 61.88 17 SER B O 1
ATOM 6804 N N . CYS B 1 18 ? 17.229 -23.861 46.127 1.00 62.82 18 CYS B N 1
ATOM 6805 C CA . CYS B 1 18 ? 18.483 -23.589 45.428 1.00 59.66 18 CYS B CA 1
ATOM 6806 C C . CYS B 1 18 ? 19.517 -24.587 45.938 1.00 61.80 18 CYS B C 1
ATOM 6807 O O . CYS B 1 18 ? 20.128 -24.384 46.989 1.00 59.22 18 CYS B O 1
ATOM 6814 N N . GLU B 1 19 ? 19.718 -25.671 45.192 1.00 57.36 19 GLU B N 1
ATOM 6815 C CA . GLU B 1 19 ? 20.563 -26.763 45.656 1.00 59.69 19 GLU B CA 1
ATOM 6816 C C . GLU B 1 19 ? 22.032 -26.490 45.362 1.00 59.97 19 GLU B C 1
ATOM 6817 O O . GLU B 1 19 ? 22.386 -25.969 44.301 1.00 57.72 19 GLU B O 1
ATOM 6829 N N . VAL B 1 20 ? 22.890 -26.867 46.316 1.00 59.75 20 VAL B N 1
ATOM 6830 C CA . VAL B 1 20 ? 24.330 -26.692 46.153 1.00 58.91 20 VAL B CA 1
ATOM 6831 C C . VAL B 1 20 ? 24.813 -27.564 45.005 1.00 59.86 20 VAL B C 1
ATOM 6832 O O . VAL B 1 20 ? 24.539 -28.769 44.959 1.00 62.03 20 VAL B O 1
ATOM 6845 N N . ILE B 1 21 ? 25.548 -26.955 44.070 1.00 59.49 21 ILE B N 1
ATOM 6846 C CA . ILE B 1 21 ? 25.891 -27.648 42.830 1.00 59.92 21 ILE B CA 1
ATOM 6847 C C . ILE B 1 21 ? 26.934 -28.729 43.089 1.00 65.28 21 ILE B C 1
ATOM 6848 O O . ILE B 1 21 ? 26.792 -29.870 42.634 1.00 60.85 21 ILE B O 1
ATOM 6864 N N . GLN B 1 22 ? 28.001 -28.388 43.806 1.00 71.69 22 GLN B N 1
ATOM 6865 C CA . GLN B 1 22 ? 29.084 -29.324 44.098 1.00 80.66 22 GLN B CA 1
ATOM 6866 C C . GLN B 1 22 ? 29.079 -29.597 45.600 1.00 81.41 22 GLN B C 1
ATOM 6867 O O . GLN B 1 22 ? 29.826 -28.994 46.371 1.00 82.78 22 GLN B O 1
ATOM 6881 N N . SER B 1 23 ? 28.215 -30.522 46.009 1.00 83.78 23 SER B N 1
ATOM 6882 C CA . SER B 1 23 ? 28.141 -30.913 47.408 1.00 89.42 23 SER B CA 1
ATOM 6883 C C . SER B 1 23 ? 29.460 -31.528 47.859 1.00 87.24 23 SER B C 1
ATOM 6884 O O . SER B 1 23 ? 30.148 -32.211 47.096 1.00 94.34 23 SER B O 1
ATOM 6892 N N . GLU B 1 24 ? 29.816 -31.274 49.120 1.00 86.49 24 GLU B N 1
ATOM 6893 C CA . GLU B 1 24 ? 30.994 -31.921 49.687 1.00 88.22 24 GLU B CA 1
ATOM 6894 C C . GLU B 1 24 ? 30.726 -33.397 49.954 1.00 81.46 24 GLU B C 1
ATOM 6895 O O . GLU B 1 24 ? 31.563 -34.253 49.645 1.00 74.20 24 GLU B O 1
ATOM 6907 N N . GLU B 1 25 ? 29.567 -33.711 50.525 1.00 77.35 25 GLU B N 1
ATOM 6908 C CA . GLU B 1 25 ? 29.129 -35.084 50.726 1.00 74.08 25 GLU B CA 1
ATOM 6909 C C . GLU B 1 25 ? 28.168 -35.460 49.606 1.00 72.36 25 GLU B C 1
ATOM 6910 O O . GLU B 1 25 ? 27.181 -34.756 49.366 1.00 73.95 25 GLU B O 1
ATOM 6922 N N . HIS B 1 26 ? 28.459 -36.562 48.925 1.00 63.84 26 HIS B N 1
ATOM 6923 C CA . HIS B 1 26 ? 27.703 -36.956 47.746 1.00 63.76 26 HIS B CA 1
ATOM 6924 C C . HIS B 1 26 ? 26.521 -37.836 48.129 1.00 59.64 26 HIS B C 1
ATOM 6925 O O . HIS B 1 26 ? 26.621 -38.690 49.015 1.00 59.05 26 HIS B O 1
ATOM 6939 N N . LYS B 1 27 ? 25.402 -37.619 47.447 1.00 56.83 27 LYS B N 1
ATOM 6940 C CA . LYS B 1 27 ? 24.184 -38.350 47.745 1.00 58.01 27 LYS B CA 1
ATOM 6941 C C . LYS B 1 27 ? 24.329 -39.803 47.295 1.00 56.35 27 LYS B C 1
ATOM 6942 O O . LYS B 1 27 ? 24.996 -40.086 46.296 1.00 53.51 27 LYS B O 1
ATOM 6961 N N . PRO B 1 28 ? 23.716 -40.746 48.011 1.00 52.22 28 PRO B N 1
ATOM 6962 C CA . PRO B 1 28 ? 23.709 -42.130 47.523 1.00 52.18 28 PRO B CA 1
ATOM 6963 C C . PRO B 1 28 ? 23.028 -42.217 46.166 1.00 50.81 28 PRO B C 1
ATOM 6964 O O . PRO B 1 28 ? 22.122 -41.442 45.850 1.00 48.71 28 PRO B O 1
ATOM 6975 N N . LEU B 1 29 ? 23.483 -43.168 45.355 1.00 50.31 29 LEU B N 1
ATOM 6976 C CA . LEU B 1 29 ? 22.967 -43.364 44.004 1.00 49.02 29 LEU B CA 1
ATOM 6977 C C . LEU B 1 29 ? 22.344 -44.751 43.923 1.00 49.40 29 LEU B C 1
ATOM 6978 O O . LEU B 1 29 ? 23.057 -45.760 43.942 1.00 48.81 29 LEU B O 1
ATOM 6994 N N . GLU B 1 30 ? 21.019 -44.798 43.828 1.00 50.74 30 GLU B N 1
ATOM 6995 C CA . GLU B 1 30 ? 20.308 -46.060 43.678 1.00 53.54 30 GLU B CA 1
ATOM 6996 C C . GLU B 1 30 ? 20.363 -46.492 42.218 1.00 52.52 30 GLU B C 1
ATOM 6997 O O . GLU B 1 30 ? 19.871 -45.781 41.335 1.00 49.99 30 GLU B O 1
ATOM 7009 N N . THR B 1 31 ? 20.962 -47.650 41.964 1.00 54.89 31 THR B N 1
ATOM 7010 C CA . THR B 1 31 ? 21.115 -48.175 40.618 1.00 54.13 31 THR B CA 1
ATOM 7011 C C . THR B 1 31 ? 20.432 -49.531 40.503 1.00 52.06 31 THR B C 1
ATOM 7012 O O . THR B 1 31 ? 20.043 -50.149 41.497 1.00 58.34 31 THR B O 1
ATOM 7023 N N . VAL B 1 32 ? 20.289 -49.982 39.261 1.00 53.70 32 VAL B N 1
ATOM 7024 C CA . VAL B 1 32 ? 19.845 -51.332 38.944 1.00 54.62 32 VAL B CA 1
ATOM 7025 C C . VAL B 1 32 ? 21.026 -52.076 38.340 1.00 56.65 32 VAL B C 1
ATOM 7026 O O . VAL B 1 32 ? 21.726 -51.544 37.469 1.00 55.14 32 VAL B O 1
ATOM 7039 N N . HIS B 1 33 ? 21.247 -53.297 38.804 1.00 58.38 33 HIS B N 1
ATOM 7040 C CA . HIS B 1 33 ? 22.274 -54.164 38.246 1.00 58.28 33 HIS B CA 1
ATOM 7041 C C . HIS B 1 33 ? 22.099 -55.561 38.822 1.00 65.68 33 HIS B C 1
ATOM 7042 O O . HIS B 1 33 ? 21.834 -55.702 40.023 1.00 62.69 33 HIS B O 1
ATOM 7056 N N . PRO B 1 34 ? 22.236 -56.621 38.015 1.00 65.02 34 PRO B N 1
ATOM 7057 C CA . PRO B 1 34 ? 22.318 -56.669 36.551 1.00 66.41 34 PRO B CA 1
ATOM 7058 C C . PRO B 1 34 ? 21.051 -56.255 35.792 1.00 66.14 34 PRO B C 1
ATOM 7059 O O . PRO B 1 34 ? 19.931 -56.379 36.291 1.00 65.30 34 PRO B O 1
ATOM 7070 N N . LEU B 1 35 ? 21.255 -55.766 34.560 1.00 65.01 35 LEU B N 1
ATOM 7071 C CA . LEU B 1 35 ? 20.225 -55.427 33.592 1.00 69.52 35 LEU B CA 1
ATOM 7072 C C . LEU B 1 35 ? 19.970 -56.617 32.671 1.00 71.85 35 LEU B C 1
ATOM 7073 O O . LEU B 1 35 ? 20.896 -57.372 32.360 1.00 75.53 35 LEU B O 1
ATOM 7089 N N . PRO B 1 36 ? 18.733 -56.831 32.215 1.00 73.77 36 PRO B N 1
ATOM 7090 C CA . PRO B 1 36 ? 18.456 -57.973 31.329 1.00 73.59 36 PRO B CA 1
ATOM 7091 C C . PRO B 1 36 ? 19.433 -58.029 30.170 1.00 71.28 36 PRO B C 1
ATOM 7092 O O . PRO B 1 36 ? 19.757 -56.994 29.572 1.00 73.99 36 PRO B O 1
ATOM 7103 N N . PRO B 1 37 ? 19.929 -59.214 29.823 1.00 77.60 37 PRO B N 1
ATOM 7104 C CA . PRO B 1 37 ? 20.875 -59.331 28.710 1.00 74.97 37 PRO B CA 1
ATOM 7105 C C . PRO B 1 37 ? 20.148 -59.285 27.381 1.00 79.64 37 PRO B C 1
ATOM 7106 O O . PRO B 1 37 ? 19.015 -59.755 27.246 1.00 83.47 37 PRO B O 1
ATOM 7117 N N . LEU B 1 38 ? 20.814 -58.684 26.394 1.00 81.68 38 LEU B N 1
ATOM 7118 C CA . LEU B 1 38 ? 20.237 -58.605 25.054 1.00 87.36 38 LEU B CA 1
ATOM 7119 C C . LEU B 1 38 ? 19.908 -59.981 24.504 1.00 99.72 38 LEU B C 1
ATOM 7120 O O . LEU B 1 38 ? 18.767 -60.187 24.054 1.00 100.27 38 LEU B O 1
ATOM 7136 N N . PRO B 1 39 ? 20.828 -60.945 24.497 1.00 125.57 39 PRO B N 1
ATOM 7137 C CA . PRO B 1 39 ? 20.569 -62.221 23.822 1.00 126.33 39 PRO B CA 1
ATOM 7138 C C . PRO B 1 39 ? 19.191 -62.820 24.045 1.00 130.51 39 PRO B C 1
ATOM 7139 O O . PRO B 1 39 ? 18.456 -63.046 23.080 1.00 136.35 39 PRO B O 1
ATOM 7150 N N . GLY B 1 40 ? 18.827 -63.083 25.301 1.00 116.21 40 GLY B N 1
ATOM 7151 C CA . GLY B 1 40 ? 17.656 -63.898 25.569 1.00 114.30 40 GLY B CA 1
ATOM 7152 C C . GLY B 1 40 ? 16.319 -63.215 25.371 1.00 117.68 40 GLY B C 1
ATOM 7153 O O . GLY B 1 40 ? 15.356 -63.861 24.944 1.00 116.67 40 GLY B O 1
ATOM 7157 N N . SER B 1 41 ? 16.227 -61.925 25.680 1.00 118.63 41 SER B N 1
ATOM 7158 C CA . SER B 1 41 ? 14.953 -61.219 25.691 1.00 112.11 41 SER B CA 1
ATOM 7159 C C . SER B 1 41 ? 14.786 -60.380 24.432 1.00 114.50 41 SER B C 1
ATOM 7160 O O . SER B 1 41 ? 15.751 -59.813 23.913 1.00 116.42 41 SER B O 1
ATOM 7168 N N . THR B 1 42 ? 13.541 -60.310 23.949 1.00 105.69 42 THR B N 1
ATOM 7169 C CA . THR B 1 42 ? 13.190 -59.488 22.798 1.00 102.29 42 THR B CA 1
ATOM 7170 C C . THR B 1 42 ? 11.887 -58.729 23.031 1.00 98.32 42 THR B C 1
ATOM 7171 O O . THR B 1 42 ? 11.342 -58.155 22.081 1.00 95.42 42 THR B O 1
ATOM 7182 N N . ASP B 1 43 ? 11.373 -58.697 24.268 1.00 99.72 43 ASP B N 1
ATOM 7183 C CA . ASP B 1 43 ? 10.056 -58.147 24.539 1.00 100.51 43 ASP B CA 1
ATOM 7184 C C . ASP B 1 43 ? 10.154 -56.735 25.106 1.00 93.92 43 ASP B C 1
ATOM 7185 O O . ASP B 1 43 ? 11.139 -56.390 25.767 1.00 86.96 43 ASP B O 1
ATOM 7194 N N . PRO B 1 44 ? 9.148 -55.896 24.861 1.00 89.98 44 PRO B N 1
ATOM 7195 C CA . PRO B 1 44 ? 9.107 -54.587 25.523 1.00 83.04 44 PRO B CA 1
ATOM 7196 C C . PRO B 1 44 ? 9.210 -54.738 27.033 1.00 85.18 44 PRO B C 1
ATOM 7197 O O . PRO B 1 44 ? 8.491 -55.531 27.645 1.00 90.15 44 PRO B O 1
ATOM 7208 N N . ASP B 1 45 ? 10.120 -53.977 27.629 1.00 77.63 45 ASP B N 1
ATOM 7209 C CA . ASP B 1 45 ? 10.336 -54.064 29.064 1.00 76.09 45 ASP B CA 1
ATOM 7210 C C . ASP B 1 45 ? 8.997 -53.978 29.793 1.00 80.74 45 ASP B C 1
ATOM 7211 O O . ASP B 1 45 ? 8.105 -53.234 29.363 1.00 78.96 45 ASP B O 1
ATOM 7220 N N . PRO B 1 46 ? 8.815 -54.716 30.889 1.00 77.60 46 PRO B N 1
ATOM 7221 C CA . PRO B 1 46 ? 7.522 -54.679 31.586 1.00 75.72 46 PRO B CA 1
ATOM 7222 C C . PRO B 1 46 ? 7.236 -53.295 32.138 1.00 79.44 46 PRO B C 1
ATOM 7223 O O . PRO B 1 46 ? 7.941 -52.824 33.036 1.00 81.30 46 PRO B O 1
ATOM 7234 N N . ARG B 1 47 ? 6.219 -52.627 31.604 1.00 81.94 47 ARG B N 1
ATOM 7235 C CA . ARG B 1 47 ? 5.884 -51.299 32.095 1.00 85.88 47 ARG B CA 1
ATOM 7236 C C . ARG B 1 47 ? 5.418 -51.389 33.542 1.00 91.89 47 ARG B C 1
ATOM 7237 O O . ARG B 1 47 ? 4.803 -52.373 33.962 1.00 89.47 47 ARG B O 1
ATOM 7258 N N . THR B 1 48 ? 5.726 -50.348 34.314 1.00 98.30 48 THR B N 1
ATOM 7259 C CA . THR B 1 48 ? 5.443 -50.358 35.746 1.00 103.56 48 THR B CA 1
ATOM 7260 C C . THR B 1 48 ? 3.956 -50.088 35.951 1.00 111.34 48 THR B C 1
ATOM 7261 O O . THR B 1 48 ? 3.524 -48.980 36.280 1.00 113.07 48 THR B O 1
ATOM 7272 N N . ALA B 1 49 ? 3.164 -51.135 35.752 1.00 98.81 49 ALA B N 1
ATOM 7273 C CA . ALA B 1 49 ? 1.728 -51.063 35.970 1.00 94.39 49 ALA B CA 1
ATOM 7274 C C . ALA B 1 49 ? 1.415 -51.240 37.452 1.00 91.28 49 ALA B C 1
ATOM 7275 O O . ALA B 1 49 ? 0.271 -51.490 37.830 1.00 84.44 49 ALA B O 1
ATOM 7282 N N . ALA B 1 52 ? 0.525 -44.221 37.566 1.00 90.79 52 ALA B N 1
ATOM 7283 C CA . ALA B 1 52 ? 0.303 -43.528 38.830 1.00 92.41 52 ALA B CA 1
ATOM 7284 C C . ALA B 1 52 ? -0.658 -42.356 38.637 1.00 92.57 52 ALA B C 1
ATOM 7285 O O . ALA B 1 52 ? -1.337 -42.260 37.614 1.00 86.91 52 ALA B O 1
ATOM 7291 N N . GLU B 1 53 ? -0.706 -41.468 39.628 1.00 89.42 53 GLU B N 1
ATOM 7292 C CA . GLU B 1 53 ? -1.621 -40.334 39.583 1.00 87.81 53 GLU B CA 1
ATOM 7293 C C . GLU B 1 53 ? -1.377 -39.496 38.334 1.00 85.45 53 GLU B C 1
ATOM 7294 O O . GLU B 1 53 ? -0.237 -39.144 38.018 1.00 80.51 53 GLU B O 1
ATOM 7306 N N . SER B 1 54 ? -2.458 -39.175 37.625 1.00 79.15 54 SER B N 1
ATOM 7307 C CA . SER B 1 54 ? -2.352 -38.408 36.394 1.00 76.16 54 SER B CA 1
ATOM 7308 C C . SER B 1 54 ? -1.704 -37.051 36.658 1.00 72.77 54 SER B C 1
ATOM 7309 O O . SER B 1 54 ? -1.680 -36.548 37.784 1.00 68.73 54 SER B O 1
ATOM 7317 N N . LEU B 1 55 ? -1.175 -36.456 35.592 1.00 69.60 55 LEU B N 1
ATOM 7318 C CA . LEU B 1 55 ? -0.496 -35.172 35.699 1.00 64.06 55 LEU B CA 1
ATOM 7319 C C . LEU B 1 55 ? -1.515 -34.051 35.858 1.00 62.24 55 LEU B C 1
ATOM 7320 O O . LEU B 1 55 ? -2.512 -33.997 35.130 1.00 63.63 55 LEU B O 1
ATOM 7336 N N . LYS B 1 56 ? -1.263 -33.157 36.808 1.00 59.12 56 LYS B N 1
ATOM 7337 C CA . LYS B 1 56 ? -2.115 -31.996 37.001 1.00 54.09 56 LYS B CA 1
ATOM 7338 C C . LYS B 1 56 ? -1.727 -30.886 36.028 1.00 51.11 56 LYS B C 1
ATOM 7339 O O . LYS B 1 56 ? -0.622 -30.863 35.479 1.00 54.47 56 LYS B O 1
ATOM 7343 N N . ASN B 1 57 ? -2.661 -29.960 35.813 1.00 50.67 57 ASN B N 1
ATOM 7344 C CA . ASN B 1 57 ? -2.405 -28.785 34.980 1.00 48.54 57 ASN B CA 1
ATOM 7345 C C . ASN B 1 57 ? -1.903 -29.195 33.598 1.00 47.33 57 ASN B C 1
ATOM 7346 O O . ASN B 1 57 ? -0.985 -28.591 33.040 1.00 50.92 57 ASN B O 1
ATOM 7357 N N . LEU B 1 58 ? -2.521 -30.235 33.035 1.00 52.94 58 LEU B N 1
ATOM 7358 C CA . LEU B 1 58 ? -1.989 -30.846 31.821 1.00 48.94 58 LEU B CA 1
ATOM 7359 C C . LEU B 1 58 ? -1.995 -29.869 30.651 1.00 48.18 58 LEU B C 1
ATOM 7360 O O . LEU B 1 58 ? -0.999 -29.743 29.929 1.00 50.89 58 LEU B O 1
ATOM 7376 N N . THR B 1 59 ? -3.115 -29.175 30.440 1.00 52.37 59 THR B N 1
ATOM 7377 C CA . THR B 1 59 ? -3.261 -28.365 29.234 1.00 47.70 59 THR B CA 1
ATOM 7378 C C . THR B 1 59 ? -2.196 -27.278 29.160 1.00 45.06 59 THR B C 1
ATOM 7379 O O . THR B 1 59 ? -1.677 -26.980 28.077 1.00 44.79 59 THR B O 1
ATOM 7390 N N . GLN B 1 60 ? -1.857 -26.670 30.297 1.00 47.38 60 GLN B N 1
ATOM 7391 C CA . GLN B 1 60 ? -0.854 -25.611 30.294 1.00 46.77 60 GLN B CA 1
ATOM 7392 C C . GLN B 1 60 ? 0.555 -26.181 30.188 1.00 41.45 60 GLN B C 1
ATOM 7393 O O . GLN B 1 60 ? 1.412 -25.604 29.510 1.00 42.36 60 GLN B O 1
ATOM 7407 N N . ARG B 1 61 ? 0.814 -27.305 30.857 1.00 44.18 61 ARG B N 1
ATOM 7408 C CA . ARG B 1 61 ? 2.129 -27.929 30.764 1.00 40.60 61 ARG B CA 1
ATOM 7409 C C . ARG B 1 61 ? 2.445 -28.320 29.325 1.00 41.09 61 ARG B C 1
ATOM 7410 O O . ARG B 1 61 ? 3.509 -27.979 28.796 1.00 39.99 61 ARG B O 1
ATOM 7431 N N . THR B 1 62 ? 1.523 -29.027 28.668 1.00 39.59 62 THR B N 1
ATOM 7432 C CA . THR B 1 62 ? 1.784 -29.474 27.303 1.00 40.71 62 THR B CA 1
ATOM 7433 C C . THR B 1 62 ? 1.961 -28.289 26.362 1.00 39.39 62 THR B C 1
ATOM 7434 O O . THR B 1 62 ? 2.880 -28.276 25.535 1.00 38.42 62 THR B O 1
ATOM 7445 N N . ALA B 1 63 ? 1.096 -27.279 26.479 1.00 40.75 63 ALA B N 1
ATOM 7446 C CA . ALA B 1 63 ? 1.208 -26.110 25.613 1.00 40.71 63 ALA B CA 1
ATOM 7447 C C . ALA B 1 63 ? 2.544 -25.405 25.806 1.00 38.10 63 ALA B C 1
ATOM 7448 O O . ALA B 1 63 ? 3.203 -25.029 24.829 1.00 39.22 63 ALA B O 1
ATOM 7455 N N . VAL B 1 64 ? 2.967 -25.222 27.059 1.00 40.44 64 VAL B N 1
ATOM 7456 C CA . VAL B 1 64 ? 4.223 -24.525 27.319 1.00 39.89 64 VAL B CA 1
ATOM 7457 C C . VAL B 1 64 ? 5.410 -25.370 26.871 1.00 38.12 64 VAL B C 1
ATOM 7458 O O . VAL B 1 64 ? 6.367 -24.855 26.279 1.00 36.14 64 VAL B O 1
ATOM 7471 N N . LEU B 1 65 ? 5.378 -26.676 27.151 1.00 36.98 65 LEU B N 1
ATOM 7472 C CA . LEU B 1 65 ? 6.481 -27.536 26.734 1.00 36.10 65 LEU B CA 1
ATOM 7473 C C . LEU B 1 65 ? 6.508 -27.718 25.222 1.00 34.57 65 LEU B C 1
ATOM 7474 O O . LEU B 1 65 ? 7.583 -27.918 24.643 1.00 32.67 65 LEU B O 1
ATOM 7490 N N . ALA B 1 66 ? 5.347 -27.660 24.567 1.00 35.48 66 ALA B N 1
ATOM 7491 C CA . ALA B 1 66 ? 5.332 -27.691 23.109 1.00 37.75 66 ALA B CA 1
ATOM 7492 C C . ALA B 1 66 ? 6.144 -26.537 22.537 1.00 36.29 66 ALA B C 1
ATOM 7493 O O . ALA B 1 66 ? 6.886 -26.709 21.562 1.00 38.17 66 ALA B O 1
ATOM 7500 N N . GLU B 1 67 ? 6.077 -25.372 23.156 1.00 39.52 67 GLU B N 1
ATOM 7501 C CA . GLU B 1 67 ? 6.833 -24.227 22.681 1.00 40.35 67 GLU B CA 1
ATOM 7502 C C . GLU B 1 67 ? 8.330 -24.395 22.888 1.00 34.88 67 GLU B C 1
ATOM 7503 O O . GLU B 1 67 ? 9.112 -23.990 22.059 1.00 36.66 67 GLU B O 1
ATOM 7515 N N . LEU B 1 68 ? 8.711 -24.975 24.007 1.00 36.51 68 LEU B N 1
ATOM 7516 C CA . LEU B 1 68 ? 10.121 -25.153 24.320 1.00 32.41 68 LEU B CA 1
ATOM 7517 C C . LEU B 1 68 ? 10.780 -26.158 23.394 1.00 31.40 68 LEU B C 1
ATOM 7518 O O . LEU B 1 68 ? 11.859 -25.923 22.907 1.00 32.20 68 LEU B O 1
ATOM 7534 N N . GLN B 1 69 ? 10.111 -27.269 23.151 1.00 30.76 69 GLN B N 1
ATOM 7535 C CA . GLN B 1 69 ? 10.626 -28.283 22.234 1.00 35.89 69 GLN B CA 1
ATOM 7536 C C . GLN B 1 69 ? 10.616 -27.778 20.799 1.00 28.33 69 GLN B C 1
ATOM 7537 O O . GLN B 1 69 ? 11.432 -28.184 20.021 1.00 31.11 69 GLN B O 1
ATOM 7551 N N . ASN B 1 70 ? 9.696 -26.885 20.469 1.00 33.44 70 ASN B N 1
ATOM 7552 C CA . ASN B 1 70 ? 9.661 -26.301 19.140 1.00 30.80 70 ASN B CA 1
ATOM 7553 C C . ASN B 1 70 ? 10.859 -25.407 18.921 1.00 35.90 70 ASN B C 1
ATOM 7554 O O . ASN B 1 70 ? 11.418 -25.421 17.852 1.00 31.84 70 ASN B O 1
ATOM 7565 N N . SER B 1 71 ? 11.252 -24.642 19.940 1.00 35.34 71 SER B N 1
ATOM 7566 C CA . SER B 1 71 ? 12.408 -23.754 19.852 1.00 30.68 71 SER B CA 1
ATOM 7567 C C . SER B 1 71 ? 13.687 -24.536 19.701 1.00 31.44 71 SER B C 1
ATOM 7568 O O . SER B 1 71 ? 14.517 -24.204 18.894 1.00 33.84 71 SER B O 1
ATOM 7576 N N . LEU B 1 72 ? 13.836 -25.580 20.494 1.00 33.38 72 LEU B N 1
ATOM 7577 C CA . LEU B 1 72 ? 15.015 -26.426 20.380 1.00 32.64 72 LEU B CA 1
ATOM 7578 C C . LEU B 1 72 ? 15.004 -27.132 19.032 1.00 27.45 72 LEU B C 1
ATOM 7579 O O . LEU B 1 72 ? 16.011 -27.179 18.375 1.00 26.68 72 LEU B O 1
ATOM 7595 N N . GLY B 1 73 ? 13.859 -27.677 18.637 1.00 30.90 73 GLY B N 1
ATOM 7596 C CA . GLY B 1 73 ? 13.820 -28.401 17.377 1.00 32.14 73 GLY B CA 1
ATOM 7597 C C . GLY B 1 73 ? 14.138 -27.516 16.188 1.00 32.73 73 GLY B C 1
ATOM 7598 O O . GLY B 1 73 ? 14.864 -27.921 15.276 1.00 33.69 73 GLY B O 1
ATOM 7602 N N . LEU B 1 74 ? 13.597 -26.296 16.179 1.00 33.40 74 LEU B N 1
ATOM 7603 C CA . LEU B 1 74 ? 13.901 -25.376 15.088 1.00 32.89 74 LEU B CA 1
ATOM 7604 C C . LEU B 1 74 ? 15.369 -24.974 15.113 1.00 35.96 74 LEU B C 1
ATOM 7605 O O . LEU B 1 74 ? 16.007 -24.870 14.060 1.00 33.89 74 LEU B O 1
ATOM 7621 N N . ARG B 1 75 ? 15.929 -24.764 16.308 1.00 31.54 75 ARG B N 1
ATOM 7622 C CA . ARG B 1 75 ? 17.351 -24.451 16.405 1.00 32.85 75 ARG B CA 1
ATOM 7623 C C . ARG B 1 75 ? 18.202 -25.606 15.894 1.00 33.41 75 ARG B C 1
ATOM 7624 O O . ARG B 1 75 ? 19.180 -25.394 15.169 1.00 37.49 75 ARG B O 1
ATOM 7645 N N . MET B 1 76 ? 17.845 -26.840 16.260 1.00 29.76 76 MET B N 1
ATOM 7646 C CA . MET B 1 76 ? 18.624 -27.988 15.815 1.00 32.06 76 MET B CA 1
ATOM 7647 C C . MET B 1 76 ? 18.420 -28.261 14.330 1.00 35.89 76 MET B C 1
ATOM 7648 O O . MET B 1 76 ? 19.337 -28.750 13.660 1.00 35.42 76 MET B O 1
ATOM 7662 N N . TYR B 1 77 ? 17.263 -27.943 13.778 1.00 32.84 77 TYR B N 1
ATOM 7663 C CA . TYR B 1 77 ? 17.048 -28.138 12.368 1.00 34.72 77 TYR B CA 1
ATOM 7664 C C . TYR B 1 77 ? 17.831 -27.146 11.552 1.00 36.25 77 TYR B C 1
ATOM 7665 O O . TYR B 1 77 ? 18.421 -27.508 10.588 1.00 39.65 77 TYR B O 1
ATOM 7683 N N . GLN B 1 78 ? 17.797 -25.885 11.925 1.00 34.78 78 GLN B N 1
ATOM 7684 C CA . GLN B 1 78 ? 18.576 -24.884 11.203 1.00 39.93 78 GLN B CA 1
ATOM 7685 C C . GLN B 1 78 ? 20.049 -25.271 11.172 1.00 41.84 78 GLN B C 1
ATOM 7686 O O . GLN B 1 78 ? 20.685 -25.261 10.112 1.00 41.03 78 GLN B O 1
ATOM 7700 N N . THR B 1 79 ? 20.607 -25.620 12.333 1.00 37.13 79 THR B N 1
ATOM 7701 C CA . THR B 1 79 ? 21.983 -26.098 12.376 1.00 39.08 79 THR B CA 1
ATOM 7702 C C . THR B 1 79 ? 22.174 -27.283 11.439 1.00 41.54 79 THR B C 1
ATOM 7703 O O . THR B 1 79 ? 23.092 -27.298 10.611 1.00 42.23 79 THR B O 1
ATOM 7714 N N . LEU B 1 80 ? 21.306 -28.290 11.554 1.00 36.81 80 LEU B N 1
ATOM 7715 C CA . LEU B 1 80 ? 21.472 -29.506 10.769 1.00 40.48 80 LEU B CA 1
ATOM 7716 C C . LEU B 1 80 ? 21.303 -29.226 9.281 1.00 41.27 80 LEU B C 1
ATOM 7717 O O . LEU B 1 80 ? 22.112 -29.673 8.461 1.00 39.91 80 LEU B O 1
ATOM 7733 N N . SER B 1 81 ? 20.249 -28.494 8.916 1.00 38.60 81 SER B N 1
ATOM 7734 C CA . SER B 1 81 ? 19.969 -28.252 7.504 1.00 45.46 81 SER B CA 1
ATOM 7735 C C . SER B 1 81 ? 21.164 -27.613 6.808 1.00 44.50 81 SER B C 1
ATOM 7736 O O . SER B 1 81 ? 21.556 -28.032 5.713 1.00 42.99 81 SER B O 1
ATOM 7744 N N . ARG B 1 82 ? 21.766 -26.598 7.434 1.00 42.91 82 ARG B N 1
ATOM 7745 C CA . ARG B 1 82 ? 22.862 -25.886 6.788 1.00 48.93 82 ARG B CA 1
ATOM 7746 C C . ARG B 1 82 ? 24.125 -26.733 6.672 1.00 49.00 82 ARG B C 1
ATOM 7747 O O . ARG B 1 82 ? 24.994 -26.411 5.856 1.00 55.00 82 ARG B O 1
ATOM 7768 N N . THR B 1 83 ? 24.252 -27.798 7.465 1.00 46.67 83 THR B N 1
ATOM 7769 C CA . THR B 1 83 ? 25.384 -28.706 7.319 1.00 50.72 83 THR B CA 1
ATOM 7770 C C . THR B 1 83 ? 25.179 -29.712 6.194 1.00 48.38 83 THR B C 1
ATOM 7771 O O . THR B 1 83 ? 26.121 -30.434 5.850 1.00 50.98 83 THR B O 1
ATOM 7782 N N . GLN B 1 84 ? 23.972 -29.783 5.624 1.00 50.30 84 GLN B N 1
ATOM 7783 C CA . GLN B 1 84 ? 23.678 -30.670 4.496 1.00 51.56 84 GLN B CA 1
ATOM 7784 C C . GLN B 1 84 ? 22.650 -29.937 3.627 1.00 48.67 84 GLN B C 1
ATOM 7785 O O . GLN B 1 84 ? 21.455 -30.240 3.616 1.00 45.38 84 GLN B O 1
ATOM 7799 N N . LYS B 1 85 ? 23.141 -28.943 2.881 1.00 52.06 85 LYS B N 1
ATOM 7800 C CA . LYS B 1 85 ? 22.253 -28.047 2.150 1.00 52.36 85 LYS B CA 1
ATOM 7801 C C . LYS B 1 85 ? 21.495 -28.764 1.040 1.00 53.12 85 LYS B C 1
ATOM 7802 O O . LYS B 1 85 ? 20.377 -28.361 0.699 1.00 54.98 85 LYS B O 1
ATOM 7806 N N . HIS B 1 86 ? 22.076 -29.816 0.468 1.00 52.50 86 HIS B N 1
ATOM 7807 C CA . HIS B 1 86 ? 21.465 -30.496 -0.669 1.00 56.17 86 HIS B CA 1
ATOM 7808 C C . HIS B 1 86 ? 21.182 -31.953 -0.335 1.00 53.02 86 HIS B C 1
ATOM 7809 O O . HIS B 1 86 ? 21.482 -32.855 -1.125 1.00 54.47 86 HIS B O 1
ATOM 7823 N N . THR B 1 87 ? 20.589 -32.183 0.833 1.00 48.35 87 THR B N 1
ATOM 7824 C CA . THR B 1 87 ? 20.279 -33.519 1.318 1.00 43.79 87 THR B CA 1
ATOM 7825 C C . THR B 1 87 ? 18.907 -33.498 1.971 1.00 40.16 87 THR B C 1
ATOM 7826 O O . THR B 1 87 ? 18.573 -32.552 2.689 1.00 44.82 87 THR B O 1
ATOM 7837 N N . ASN B 1 88 ? 18.113 -34.536 1.717 1.00 34.56 88 ASN B N 1
ATOM 7838 C CA . ASN B 1 88 ? 16.874 -34.715 2.464 1.00 37.22 88 ASN B CA 1
ATOM 7839 C C . ASN B 1 88 ? 17.174 -34.674 3.959 1.00 35.49 88 ASN B C 1
ATOM 7840 O O . ASN B 1 88 ? 18.123 -35.305 4.431 1.00 39.25 88 ASN B O 1
ATOM 7851 N N . THR B 1 89 ? 16.374 -33.914 4.700 1.00 35.27 89 THR B N 1
ATOM 7852 C CA . THR B 1 89 ? 16.582 -33.733 6.131 1.00 35.79 89 THR B CA 1
ATOM 7853 C C . THR B 1 89 ? 15.284 -34.007 6.872 1.00 31.86 89 THR B C 1
ATOM 7854 O O . THR B 1 89 ? 14.205 -33.633 6.406 1.00 30.36 89 THR B O 1
ATOM 7865 N N . LEU B 1 90 ? 15.398 -34.674 8.019 1.00 31.85 90 LEU B N 1
ATOM 7866 C CA . LEU B 1 90 ? 14.255 -34.950 8.881 1.00 32.92 90 LEU B CA 1
ATOM 7867 C C . LEU B 1 90 ? 14.738 -34.974 10.324 1.00 29.68 90 LEU B C 1
ATOM 7868 O O . LEU B 1 90 ? 15.703 -35.672 10.644 1.00 32.81 90 LEU B O 1
ATOM 7884 N N . LEU B 1 91 ? 14.070 -34.209 11.182 1.00 32.60 91 LEU B N 1
ATOM 7885 C CA . LEU B 1 91 ? 14.427 -34.108 12.590 1.00 33.04 91 LEU B CA 1
ATOM 7886 C C . LEU B 1 91 ? 13.150 -34.074 13.413 1.00 33.28 91 LEU B C 1
ATOM 7887 O O . LEU B 1 91 ? 12.147 -33.498 12.983 1.00 34.71 91 LEU B O 1
ATOM 7903 N N . SER B 1 92 ? 13.190 -34.693 14.592 1.00 32.80 92 SER B N 1
ATOM 7904 C CA . SER B 1 92 ? 12.027 -34.740 15.474 1.00 33.90 92 SER B CA 1
ATOM 7905 C C . SER B 1 92 ? 12.283 -33.889 16.709 1.00 31.78 92 SER B C 1
ATOM 7906 O O . SER B 1 92 ? 13.034 -34.307 17.604 1.00 31.82 92 SER B O 1
ATOM 7914 N N . PRO B 1 93 ? 11.700 -32.693 16.809 1.00 34.78 93 PRO B N 1
ATOM 7915 C CA . PRO B 1 93 ? 11.811 -31.939 18.070 1.00 31.05 93 PRO B CA 1
ATOM 7916 C C . PRO B 1 93 ? 11.331 -32.729 19.273 1.00 31.68 93 PRO B C 1
ATOM 7917 O O . PRO B 1 93 ? 11.887 -32.584 20.369 1.00 33.50 93 PRO B O 1
ATOM 7928 N N . LEU B 1 94 ? 10.315 -33.575 19.091 1.00 33.91 94 LEU B N 1
ATOM 7929 C CA . LEU B 1 94 ? 9.758 -34.341 20.202 1.00 31.67 94 LEU B CA 1
ATOM 7930 C C . LEU B 1 94 ? 10.791 -35.296 20.791 1.00 34.95 94 LEU B C 1
ATOM 7931 O O . LEU B 1 94 ? 11.052 -35.277 21.999 1.00 28.94 94 LEU B O 1
ATOM 7947 N N . ASN B 1 95 ? 11.396 -36.140 19.950 1.00 30.63 95 ASN B N 1
ATOM 7948 C CA . ASN B 1 95 ? 12.329 -37.140 20.459 1.00 33.75 95 ASN B CA 1
ATOM 7949 C C . ASN B 1 95 ? 13.691 -36.545 20.792 1.00 31.18 95 ASN B C 1
ATOM 7950 O O . ASN B 1 95 ? 14.389 -37.067 21.669 1.00 30.03 95 ASN B O 1
ATOM 7961 N N . ALA B 1 96 ? 14.093 -35.471 20.112 1.00 30.22 96 ALA B N 1
ATOM 7962 C CA . ALA B 1 96 ? 15.311 -34.773 20.509 1.00 31.24 96 ALA B CA 1
ATOM 7963 C C . ALA B 1 96 ? 15.169 -34.216 21.920 1.00 28.75 96 ALA B C 1
ATOM 7964 O O . ALA B 1 96 ? 16.018 -34.457 22.786 1.00 30.18 96 ALA B O 1
ATOM 7971 N N . PHE B 1 97 ? 14.088 -33.475 22.171 1.00 30.80 97 PHE B N 1
ATOM 7972 C CA . PHE B 1 97 ? 13.848 -32.930 23.504 1.00 31.16 97 PHE B CA 1
ATOM 7973 C C . PHE B 1 97 ? 13.737 -34.041 24.540 1.00 33.34 97 PHE B C 1
ATOM 7974 O O . PHE B 1 97 ? 14.260 -33.917 25.653 1.00 31.34 97 PHE B O 1
ATOM 7991 N N . GLY B 1 98 ? 13.066 -35.140 24.191 1.00 31.44 98 GLY B N 1
ATOM 7992 C CA . GLY B 1 98 ? 12.895 -36.223 25.146 1.00 28.65 98 GLY B CA 1
ATOM 7993 C C . GLY B 1 98 ? 14.194 -36.941 25.457 1.00 32.45 98 GLY B C 1
ATOM 7994 O O . GLY B 1 98 ? 14.448 -37.312 26.607 1.00 32.43 98 GLY B O 1
ATOM 7998 N N . ALA B 1 99 ? 15.033 -37.152 24.441 1.00 29.33 99 ALA B N 1
ATOM 7999 C CA . ALA B 1 99 ? 16.335 -37.768 24.673 1.00 29.78 99 ALA B CA 1
ATOM 8000 C C . ALA B 1 99 ? 17.167 -36.936 25.641 1.00 32.01 99 ALA B C 1
ATOM 8001 O O . ALA B 1 99 ? 17.758 -37.467 26.589 1.00 31.52 99 ALA B O 1
ATOM 8008 N N . LEU B 1 100 ? 17.225 -35.623 25.415 1.00 31.37 100 LEU B N 1
ATOM 8009 C CA . LEU B 1 100 ? 18.062 -34.768 26.250 1.00 30.98 100 LEU B CA 1
ATOM 8010 C C . LEU B 1 100 ? 17.567 -34.744 27.692 1.00 31.09 100 LEU B C 1
ATOM 8011 O O . LEU B 1 100 ? 18.370 -34.796 28.630 1.00 29.95 100 LEU B O 1
ATOM 8027 N N . VAL B 1 101 ? 16.248 -34.673 27.890 1.00 30.74 101 VAL B N 1
ATOM 8028 C CA . VAL B 1 101 ? 15.713 -34.636 29.247 1.00 30.78 101 VAL B CA 1
ATOM 8029 C C . VAL B 1 101 ? 15.935 -35.969 29.949 1.00 31.99 101 VAL B C 1
ATOM 8030 O O . VAL B 1 101 ? 16.126 -36.013 31.171 1.00 31.46 101 VAL B O 1
ATOM 8043 N N . THR B 1 102 ? 15.900 -37.075 29.204 1.00 31.11 102 THR B N 1
ATOM 8044 C CA . THR B 1 102 ? 16.132 -38.379 29.816 1.00 29.49 102 THR B CA 1
ATOM 8045 C C . THR B 1 102 ? 17.588 -38.531 30.237 1.00 34.40 102 THR B C 1
ATOM 8046 O O . THR B 1 102 ? 17.880 -39.109 31.292 1.00 32.61 102 THR B O 1
ATOM 8057 N N . LEU B 1 103 ? 18.515 -38.011 29.430 1.00 28.87 103 LEU B N 1
ATOM 8058 C CA . LEU B 1 103 ? 19.916 -37.978 29.834 1.00 28.68 103 LEU B CA 1
ATOM 8059 C C . LEU B 1 103 ? 20.137 -37.026 31.004 1.00 34.25 103 LEU B C 1
ATOM 8060 O O . LEU B 1 103 ? 21.039 -37.248 31.821 1.00 34.35 103 LEU B O 1
ATOM 8076 N N . TYR B 1 104 ? 19.331 -35.965 31.101 1.00 29.26 104 TYR B N 1
ATOM 8077 C CA . TYR B 1 104 ? 19.460 -35.026 32.213 1.00 34.87 104 TYR B CA 1
ATOM 8078 C C . TYR B 1 104 ? 19.302 -35.734 33.552 1.00 34.76 104 TYR B C 1
ATOM 8079 O O . TYR B 1 104 ? 19.942 -35.351 34.537 1.00 39.33 104 TYR B O 1
ATOM 8097 N N . LEU B 1 105 ? 18.480 -36.784 33.598 1.00 32.14 105 LEU B N 1
ATOM 8098 C CA . LEU B 1 105 ? 18.282 -37.528 34.836 1.00 36.51 105 LEU B CA 1
ATOM 8099 C C . LEU B 1 105 ? 19.573 -38.163 35.335 1.00 37.10 105 LEU B C 1
ATOM 8100 O O . LEU B 1 105 ? 19.711 -38.421 36.536 1.00 35.70 105 LEU B O 1
ATOM 8116 N N . GLY B 1 106 ? 20.523 -38.425 34.441 1.00 33.78 106 GLY B N 1
ATOM 8117 C CA . GLY B 1 106 ? 21.784 -39.028 34.812 1.00 35.68 106 GLY B CA 1
ATOM 8118 C C . GLY B 1 106 ? 22.927 -38.063 35.011 1.00 38.81 106 GLY B C 1
ATOM 8119 O O . GLY B 1 106 ? 24.027 -38.492 35.375 1.00 37.37 106 GLY B O 1
ATOM 8123 N N . ALA B 1 107 ? 22.700 -36.770 34.802 1.00 37.23 107 ALA B N 1
ATOM 8124 C CA . ALA B 1 107 ? 23.782 -35.801 34.784 1.00 35.45 107 ALA B CA 1
ATOM 8125 C C . ALA B 1 107 ? 24.133 -35.328 36.188 1.00 41.70 107 ALA B C 1
ATOM 8126 O O . ALA B 1 107 ? 23.285 -35.273 37.082 1.00 40.39 107 ALA B O 1
ATOM 8133 N N . SER B 1 108 ? 25.405 -34.986 36.372 1.00 40.65 108 SER B N 1
ATOM 8134 C CA . SER B 1 108 ? 25.810 -34.259 37.562 1.00 43.64 108 SER B CA 1
ATOM 8135 C C . SER B 1 108 ? 25.100 -32.908 37.597 1.00 45.10 108 SER B C 1
ATOM 8136 O O . SER B 1 108 ? 24.662 -32.380 36.570 1.00 39.23 108 SER B O 1
ATOM 8144 N N . LYS B 1 109 ? 24.978 -32.350 38.803 1.00 42.89 109 LYS B N 1
ATOM 8145 C CA . LYS B 1 109 ? 24.236 -31.103 38.959 1.00 42.98 109 LYS B CA 1
ATOM 8146 C C . LYS B 1 109 ? 24.821 -30.001 38.086 1.00 39.75 109 LYS B C 1
ATOM 8147 O O . LYS B 1 109 ? 24.079 -29.216 37.485 1.00 44.56 109 LYS B O 1
ATOM 8166 N N . LYS B 1 110 ? 26.149 -29.932 37.996 1.00 39.55 110 LYS B N 1
ATOM 8167 C CA . LYS B 1 110 ? 26.786 -28.937 37.139 1.00 41.30 110 LYS B CA 1
ATOM 8168 C C . LYS B 1 110 ? 26.390 -29.144 35.681 1.00 39.56 110 LYS B C 1
ATOM 8169 O O . LYS B 1 110 ? 25.985 -28.200 34.993 1.00 37.05 110 LYS B O 1
ATOM 8188 N N . THR B 1 111 ? 26.502 -30.381 35.195 1.00 39.02 111 THR B N 1
ATOM 8189 C CA . THR B 1 111 ? 26.099 -30.685 33.826 1.00 37.24 111 THR B CA 1
ATOM 8190 C C . THR B 1 111 ? 24.606 -30.456 33.632 1.00 37.79 111 THR B C 1
ATOM 8191 O O . THR B 1 111 ? 24.170 -30.018 32.561 1.00 36.05 111 THR B O 1
ATOM 8202 N N . ALA B 1 112 ? 23.810 -30.738 34.666 1.00 34.97 112 ALA B N 1
ATOM 8203 C CA . ALA B 1 112 ? 22.366 -30.574 34.569 1.00 35.53 112 ALA B CA 1
ATOM 8204 C C . ALA B 1 112 ? 21.978 -29.133 34.270 1.00 37.71 112 ALA B C 1
ATOM 8205 O O . ALA B 1 112 ? 20.993 -28.892 33.562 1.00 37.47 112 ALA B O 1
ATOM 8212 N N . ILE B 1 113 ? 22.726 -28.163 34.804 1.00 36.18 113 ILE B N 1
ATOM 8213 C CA . ILE B 1 113 ? 22.450 -26.763 34.493 1.00 35.79 113 ILE B CA 1
ATOM 8214 C C . ILE B 1 113 ? 22.541 -26.536 32.990 1.00 33.34 113 ILE B C 1
ATOM 8215 O O . ILE B 1 113 ? 21.681 -25.887 32.385 1.00 33.11 113 ILE B O 1
ATOM 8231 N N . SER B 1 114 ? 23.593 -27.070 32.366 1.00 35.81 114 SER B N 1
ATOM 8232 C CA . SER B 1 114 ? 23.771 -26.893 30.930 1.00 34.27 114 SER B CA 1
ATOM 8233 C C . SER B 1 114 ? 22.592 -27.464 30.153 1.00 33.85 114 SER B C 1
ATOM 8234 O O . SER B 1 114 ? 22.135 -26.863 29.174 1.00 33.26 114 SER B O 1
ATOM 8242 N N . TYR B 1 115 ? 22.084 -28.625 30.573 1.00 32.38 115 TYR B N 1
ATOM 8243 C CA . TYR B 1 115 ? 20.914 -29.194 29.911 1.00 34.15 115 TYR B CA 1
ATOM 8244 C C . TYR B 1 115 ? 19.717 -28.262 30.039 1.00 35.51 115 TYR B C 1
ATOM 8245 O O . TYR B 1 115 ? 19.054 -27.939 29.045 1.00 33.03 115 TYR B O 1
ATOM 8263 N N . GLN B 1 116 ? 19.429 -27.816 31.263 1.00 30.39 116 GLN B N 1
ATOM 8264 C CA . GLN B 1 116 ? 18.304 -26.914 31.483 1.00 34.28 116 GLN B CA 1
ATOM 8265 C C . GLN B 1 116 ? 18.444 -25.643 30.658 1.00 32.30 116 GLN B C 1
ATOM 8266 O O . GLN B 1 116 ? 17.459 -25.139 30.107 1.00 36.54 116 GLN B O 1
ATOM 8280 N N . GLN B 1 117 ? 19.664 -25.114 30.555 1.00 31.72 117 GLN B N 1
ATOM 8281 C CA . GLN B 1 117 ? 19.872 -23.873 29.816 1.00 34.13 117 GLN B CA 1
ATOM 8282 C C . GLN B 1 117 ? 19.574 -24.060 28.334 1.00 32.56 117 GLN B C 1
ATOM 8283 O O . GLN B 1 117 ? 18.850 -23.259 27.732 1.00 32.87 117 GLN B O 1
ATOM 8297 N N . LEU B 1 118 ? 20.121 -25.114 27.726 1.00 31.59 118 LEU B N 1
ATOM 8298 C CA . LEU B 1 118 ? 19.783 -25.409 26.338 1.00 33.52 118 LEU B CA 1
ATOM 8299 C C . LEU B 1 118 ? 18.282 -25.607 26.170 1.00 33.99 118 LEU B C 1
ATOM 8300 O O . LEU B 1 118 ? 17.687 -25.131 25.195 1.00 32.91 118 LEU B O 1
ATOM 8316 N N . LEU B 1 119 ? 17.654 -26.307 27.112 1.00 34.18 119 LEU B N 1
ATOM 8317 C CA . LEU B 1 119 ? 16.251 -26.677 26.990 1.00 34.78 119 LEU B CA 1
ATOM 8318 C C . LEU B 1 119 ? 15.301 -25.533 27.307 1.00 34.89 119 LEU B C 1
ATOM 8319 O O . LEU B 1 119 ? 14.101 -25.655 27.034 1.00 32.65 119 LEU B O 1
ATOM 8335 N N . GLY B 1 120 ? 15.797 -24.430 27.862 1.00 37.24 120 GLY B N 1
ATOM 8336 C CA . GLY B 1 120 ? 14.928 -23.341 28.256 1.00 34.80 120 GLY B CA 1
ATOM 8337 C C . GLY B 1 120 ? 14.218 -23.558 29.568 1.00 36.90 120 GLY B C 1
ATOM 8338 O O . GLY B 1 120 ? 13.193 -22.916 29.821 1.00 36.04 120 GLY B O 1
ATOM 8342 N N . LEU B 1 121 ? 14.733 -24.447 30.418 1.00 40.54 121 LEU B N 1
ATOM 8343 C CA . LEU B 1 121 ? 14.098 -24.797 31.682 1.00 36.69 121 LEU B CA 1
ATOM 8344 C C . LEU B 1 121 ? 14.900 -24.318 32.888 1.00 38.71 121 LEU B C 1
ATOM 8345 O O . LEU B 1 121 ? 14.655 -24.771 34.011 1.00 36.55 121 LEU B O 1
ATOM 8361 N N . ASN B 1 122 ? 15.848 -23.405 32.683 1.00 36.32 122 ASN B N 1
ATOM 8362 C CA . ASN B 1 122 ? 16.701 -22.932 33.764 1.00 40.79 122 ASN B CA 1
ATOM 8363 C C . ASN B 1 122 ? 16.115 -21.687 34.416 1.00 41.67 122 ASN B C 1
ATOM 8364 O O . ASN B 1 122 ? 15.630 -20.778 33.736 1.00 44.24 122 ASN B O 1
ATOM 8375 N N . LEU B 1 123 ? 16.168 -21.654 35.745 1.00 45.21 123 LEU B N 1
ATOM 8376 C CA . LEU B 1 123 ? 15.811 -20.476 36.529 1.00 47.78 123 LEU B CA 1
ATOM 8377 C C . LEU B 1 123 ? 17.109 -19.807 36.970 1.00 47.76 123 LEU B C 1
ATOM 8378 O O . LEU B 1 123 ? 17.859 -20.367 37.776 1.00 47.21 123 LEU B O 1
ATOM 8394 N N . GLU B 1 124 ? 17.376 -18.618 36.437 1.00 48.63 124 GLU B N 1
ATOM 8395 C CA . GLU B 1 124 ? 18.636 -17.931 36.697 1.00 54.59 124 GLU B CA 1
ATOM 8396 C C . GLU B 1 124 ? 18.602 -17.319 38.091 1.00 57.82 124 GLU B C 1
ATOM 8397 O O . GLU B 1 124 ? 17.836 -16.386 38.352 1.00 57.17 124 GLU B O 1
ATOM 8409 N N . SER B 1 125 ? 19.422 -17.852 38.988 1.00 59.82 125 SER B N 1
ATOM 8410 C CA . SER B 1 125 ? 19.734 -17.203 40.250 1.00 60.60 125 SER B CA 1
ATOM 8411 C C . SER B 1 125 ? 21.100 -16.543 40.130 1.00 67.27 125 SER B C 1
ATOM 8412 O O . SER B 1 125 ? 21.953 -16.977 39.353 1.00 71.76 125 SER B O 1
ATOM 8420 N N . GLU B 1 126 ? 21.300 -15.482 40.904 1.00 68.69 126 GLU B N 1
ATOM 8421 C CA . GLU B 1 126 ? 22.563 -14.759 40.908 1.00 72.30 126 GLU B CA 1
ATOM 8422 C C . GLU B 1 126 ? 23.501 -15.253 41.993 1.00 68.16 126 GLU B C 1
ATOM 8423 O O . GLU B 1 126 ? 24.372 -14.505 42.457 1.00 71.79 126 GLU B O 1
ATOM 8435 N N . GLN B 1 127 ? 23.333 -16.504 42.406 1.00 73.63 127 GLN B N 1
ATOM 8436 C CA . GLN B 1 127 ? 24.255 -17.193 43.294 1.00 77.95 127 GLN B CA 1
ATOM 8437 C C . GLN B 1 127 ? 25.023 -18.217 42.472 1.00 79.29 127 GLN B C 1
ATOM 8438 O O . GLN B 1 127 ? 24.415 -19.063 41.806 1.00 76.78 127 GLN B O 1
ATOM 8452 N N . THR B 1 128 ? 26.352 -18.136 42.513 1.00 84.06 128 THR B N 1
ATOM 8453 C CA . THR B 1 128 ? 27.173 -19.143 41.856 1.00 86.82 128 THR B CA 1
ATOM 8454 C C . THR B 1 128 ? 27.140 -20.475 42.594 1.00 84.01 128 THR B C 1
ATOM 8455 O O . THR B 1 128 ? 27.468 -21.508 42.002 1.00 85.11 128 THR B O 1
ATOM 8466 N N . ASP B 1 129 ? 26.739 -20.470 43.866 1.00 84.75 129 ASP B N 1
ATOM 8467 C CA . ASP B 1 129 ? 26.865 -21.659 44.700 1.00 81.44 129 ASP B CA 1
ATOM 8468 C C . ASP B 1 129 ? 25.766 -22.675 44.422 1.00 71.83 129 ASP B C 1
ATOM 8469 O O . ASP B 1 129 ? 26.010 -23.886 44.474 1.00 68.94 129 ASP B O 1
ATOM 8478 N N . CYS B 1 130 ? 24.557 -22.208 44.128 1.00 67.97 130 CYS B N 1
ATOM 8479 C CA . CYS B 1 130 ? 23.384 -23.064 44.072 1.00 63.37 130 CYS B CA 1
ATOM 8480 C C . CYS B 1 130 ? 22.604 -22.799 42.794 1.00 61.90 130 CYS B C 1
ATOM 8481 O O . CYS B 1 130 ? 22.713 -21.733 42.183 1.00 64.19 130 CYS B O 1
ATOM 8488 N N . ALA B 1 131 ? 21.805 -23.787 42.397 1.00 58.31 131 ALA B N 1
ATOM 8489 C CA . ALA B 1 131 ? 20.964 -23.655 41.217 1.00 53.37 131 ALA B CA 1
ATOM 8490 C C . ALA B 1 131 ? 19.664 -24.414 41.439 1.00 48.76 131 ALA B C 1
ATOM 8491 O O . ALA B 1 131 ? 19.519 -25.187 42.390 1.00 49.12 131 ALA B O 1
ATOM 8498 N N . TYR B 1 132 ? 18.715 -24.181 40.539 1.00 40.85 132 TYR B N 1
ATOM 8499 C CA . TYR B 1 132 ? 17.394 -24.788 40.588 1.00 43.25 132 TYR B CA 1
ATOM 8500 C C . TYR B 1 132 ? 17.295 -25.882 39.533 1.00 43.99 132 TYR B C 1
ATOM 8501 O O . TYR B 1 132 ? 17.798 -25.723 38.415 1.00 39.18 132 TYR B O 1
ATOM 8519 N N . PHE B 1 133 ? 16.636 -26.986 39.882 1.00 40.76 133 PHE B N 1
ATOM 8520 C CA . PHE B 1 133 ? 16.601 -28.164 39.024 1.00 38.17 133 PHE B CA 1
ATOM 8521 C C . PHE B 1 133 ? 15.175 -28.654 38.840 1.00 37.36 133 PHE B C 1
ATOM 8522 O O . PHE B 1 133 ? 14.446 -28.853 39.816 1.00 41.15 133 PHE B O 1
ATOM 8539 N N . VAL B 1 134 ? 14.787 -28.851 37.576 1.00 38.76 134 VAL B N 1
ATOM 8540 C CA . VAL B 1 134 ? 13.441 -29.314 37.270 1.00 38.26 134 VAL B CA 1
ATOM 8541 C C . VAL B 1 134 ? 13.281 -30.775 37.675 1.00 34.92 134 VAL B C 1
ATOM 8542 O O . VAL B 1 134 ? 14.251 -31.514 37.881 1.00 31.56 134 VAL B O 1
ATOM 8555 N N . ASP B 1 135 ? 12.024 -31.197 37.777 1.00 33.48 135 ASP B N 1
ATOM 8556 C CA . ASP B 1 135 ? 11.675 -32.611 37.892 1.00 36.92 135 ASP B CA 1
ATOM 8557 C C . ASP B 1 135 ? 11.587 -33.168 36.475 1.00 34.62 135 ASP B C 1
ATOM 8558 O O . ASP B 1 135 ? 10.616 -32.921 35.756 1.00 33.52 135 ASP B O 1
ATOM 8567 N N . GLY B 1 136 ? 12.613 -33.916 36.066 1.00 34.08 136 GLY B N 1
ATOM 8568 C CA . GLY B 1 136 ? 12.645 -34.429 34.707 1.00 35.61 136 GLY B CA 1
ATOM 8569 C C . GLY B 1 136 ? 11.524 -35.403 34.409 1.00 38.05 136 GLY B C 1
ATOM 8570 O O . GLY B 1 136 ? 11.122 -35.558 33.252 1.00 34.82 136 GLY B O 1
ATOM 8574 N N . HIS B 1 137 ? 11.002 -36.069 35.440 1.00 33.13 137 HIS B N 1
ATOM 8575 C CA . HIS B 1 137 ? 9.931 -37.035 35.223 1.00 35.50 137 HIS B CA 1
ATOM 8576 C C . HIS B 1 137 ? 8.649 -36.354 34.759 1.00 38.77 137 HIS B C 1
ATOM 8577 O O . HIS B 1 137 ? 7.983 -36.843 33.839 1.00 37.11 137 HIS B O 1
ATOM 8592 N N . THR B 1 138 ? 8.284 -35.224 35.368 1.00 36.30 138 THR B N 1
ATOM 8593 C CA . THR B 1 138 ? 7.069 -34.544 34.938 1.00 37.55 138 THR B CA 1
ATOM 8594 C C . THR B 1 138 ? 7.263 -33.791 33.625 1.00 36.36 138 THR B C 1
ATOM 8595 O O . THR B 1 138 ? 6.278 -33.542 32.920 1.00 33.89 138 THR B O 1
ATOM 8606 N N . VAL B 1 139 ? 8.500 -33.430 33.274 1.00 35.31 139 VAL B N 1
ATOM 8607 C CA . VAL B 1 139 ? 8.766 -32.939 31.925 1.00 35.26 139 VAL B CA 1
ATOM 8608 C C . VAL B 1 139 ? 8.526 -34.050 30.910 1.00 36.76 139 VAL B C 1
ATOM 8609 O O . VAL B 1 139 ? 7.835 -33.860 29.902 1.00 36.55 139 VAL B O 1
ATOM 8622 N N . LEU B 1 140 ? 9.098 -35.230 31.164 1.00 34.07 140 LEU B N 1
ATOM 8623 C CA . LEU B 1 140 ? 8.958 -36.345 30.235 1.00 36.45 140 LEU B CA 1
ATOM 8624 C C . LEU B 1 140 ? 7.506 -36.794 30.135 1.00 39.40 140 LEU B C 1
ATOM 8625 O O . LEU B 1 140 ? 6.986 -37.016 29.035 1.00 38.12 140 LEU B O 1
ATOM 8641 N N . ARG B 1 141 ? 6.832 -36.936 31.279 1.00 36.31 141 ARG B N 1
ATOM 8642 C CA . ARG B 1 141 ? 5.428 -37.329 31.260 1.00 38.94 141 ARG B CA 1
ATOM 8643 C C . ARG B 1 141 ? 4.574 -36.302 30.527 1.00 38.77 141 ARG B C 1
ATOM 8644 O O . ARG B 1 141 ? 3.582 -36.665 29.885 1.00 36.77 141 ARG B O 1
ATOM 8665 N N . THR B 1 142 ? 4.938 -35.020 30.612 1.00 33.55 142 THR B N 1
ATOM 8666 C CA . THR B 1 142 ? 4.253 -34.009 29.813 1.00 39.76 142 THR B CA 1
ATOM 8667 C C . THR B 1 142 ? 4.502 -34.233 28.328 1.00 39.18 142 THR B C 1
ATOM 8668 O O . THR B 1 142 ? 3.577 -34.143 27.512 1.00 39.84 142 THR B O 1
ATOM 8679 N N . LEU B 1 143 ? 5.751 -34.524 27.961 1.00 37.88 143 LEU B N 1
ATOM 8680 C CA . LEU B 1 143 ? 6.072 -34.829 26.572 1.00 38.55 143 LEU B CA 1
ATOM 8681 C C . LEU B 1 143 ? 5.288 -36.042 26.088 1.00 40.49 143 LEU B C 1
ATOM 8682 O O . LEU B 1 143 ? 4.719 -36.034 24.989 1.00 39.40 143 LEU B O 1
ATOM 8698 N N . GLN B 1 144 ? 5.254 -37.102 26.900 1.00 40.36 144 GLN B N 1
ATOM 8699 C CA . GLN B 1 144 ? 4.494 -38.295 26.543 1.00 42.06 144 GLN B CA 1
ATOM 8700 C C . GLN B 1 144 ? 3.024 -37.974 26.321 1.00 43.54 144 GLN B C 1
ATOM 8701 O O . GLN B 1 144 ? 2.374 -38.592 25.470 1.00 39.05 144 GLN B O 1
ATOM 8715 N N . ALA B 1 145 ? 2.482 -37.013 27.074 1.00 42.12 145 ALA B N 1
ATOM 8716 C CA . ALA B 1 145 ? 1.084 -36.639 26.898 1.00 44.43 145 ALA B CA 1
ATOM 8717 C C . ALA B 1 145 ? 0.842 -36.055 25.512 1.00 42.19 145 ALA B C 1
ATOM 8718 O O . ALA B 1 145 ? -0.159 -36.375 24.860 1.00 46.27 145 ALA B O 1
ATOM 8725 N N . ILE B 1 146 ? 1.747 -35.194 25.045 1.00 41.49 146 ILE B N 1
ATOM 8726 C CA . ILE B 1 146 ? 1.618 -34.636 23.701 1.00 44.07 146 ILE B CA 1
ATOM 8727 C C . ILE B 1 146 ? 1.668 -35.752 22.666 1.00 43.30 146 ILE B C 1
ATOM 8728 O O . ILE B 1 146 ? 0.818 -35.838 21.772 1.00 45.59 146 ILE B O 1
ATOM 8744 N N . SER B 1 147 ? 2.669 -36.629 22.780 1.00 43.06 147 SER B N 1
ATOM 8745 C CA . SER B 1 147 ? 2.798 -37.744 21.850 1.00 44.33 147 SER B CA 1
ATOM 8746 C C . SER B 1 147 ? 1.550 -38.617 21.849 1.00 49.92 147 SER B C 1
ATOM 8747 O O . SER B 1 147 ? 1.076 -39.035 20.786 1.00 47.58 147 SER B O 1
ATOM 8755 N N . ALA B 1 148 ? 0.999 -38.898 23.032 1.00 49.04 148 ALA B N 1
ATOM 8756 C CA . ALA B 1 148 ? -0.077 -39.877 23.137 1.00 55.43 148 ALA B CA 1
ATOM 8757 C C . ALA B 1 148 ? -1.399 -39.339 22.605 1.00 58.66 148 ALA B C 1
ATOM 8758 O O . ALA B 1 148 ? -2.215 -40.111 22.090 1.00 67.86 148 ALA B O 1
ATOM 8765 N N . HIS B 1 149 ? -1.631 -38.030 22.716 1.00 56.12 149 HIS B N 1
ATOM 8766 C CA . HIS B 1 149 ? -2.897 -37.461 22.267 1.00 60.96 149 HIS B CA 1
ATOM 8767 C C . HIS B 1 149 ? -2.997 -37.387 20.747 1.00 61.87 149 HIS B C 1
ATOM 8768 O O . HIS B 1 149 ? -4.108 -37.261 20.220 1.00 66.65 149 HIS B O 1
ATOM 8782 N N . VAL B 1 150 ? -1.873 -37.466 20.033 1.00 58.59 150 VAL B N 1
ATOM 8783 C CA . VAL B 1 150 ? -1.917 -37.406 18.573 1.00 63.59 150 VAL B CA 1
ATOM 8784 C C . VAL B 1 150 ? -2.818 -38.507 18.029 1.00 70.86 150 VAL B C 1
ATOM 8785 O O . VAL B 1 150 ? -3.687 -38.268 17.182 1.00 73.06 150 VAL B O 1
ATOM 8798 N N . ASP B 1 151 ? -2.616 -39.734 18.506 1.00 71.47 151 ASP B N 1
ATOM 8799 C CA . ASP B 1 151 ? -3.503 -40.849 18.182 1.00 76.03 151 ASP B CA 1
ATOM 8800 C C . ASP B 1 151 ? -3.307 -41.885 19.280 1.00 78.14 151 ASP B C 1
ATOM 8801 O O . ASP B 1 151 ? -2.253 -42.525 19.342 1.00 77.79 151 ASP B O 1
ATOM 8810 N N . GLU B 1 152 ? -4.312 -42.043 20.141 1.00 77.32 152 GLU B N 1
ATOM 8811 C CA . GLU B 1 152 ? -4.140 -42.833 21.353 1.00 80.30 152 GLU B CA 1
ATOM 8812 C C . GLU B 1 152 ? -4.016 -44.327 21.086 1.00 80.42 152 GLU B C 1
ATOM 8813 O O . GLU B 1 152 ? -3.692 -45.073 22.017 1.00 79.73 152 GLU B O 1
ATOM 8825 N N . SER B 1 153 ? -4.251 -44.783 19.856 1.00 83.28 153 SER B N 1
ATOM 8826 C CA . SER B 1 153 ? -4.099 -46.194 19.518 1.00 83.21 153 SER B CA 1
ATOM 8827 C C . SER B 1 153 ? -2.684 -46.550 19.081 1.00 80.21 153 SER B C 1
ATOM 8828 O O . SER B 1 153 ? -2.354 -47.739 19.013 1.00 75.60 153 SER B O 1
ATOM 8836 N N . ARG B 1 154 ? -1.850 -45.555 18.775 1.00 80.53 154 ARG B N 1
ATOM 8837 C CA . ARG B 1 154 ? -0.433 -45.762 18.470 1.00 75.77 154 ARG B CA 1
ATOM 8838 C C . ARG B 1 154 ? -0.243 -46.439 17.114 1.00 79.89 154 ARG B C 1
ATOM 8839 O O . ARG B 1 154 ? 0.614 -47.310 16.952 1.00 92.35 154 ARG B O 1
ATOM 8860 N N . LYS B 1 155 ? -1.053 -46.039 16.139 1.00 73.61 155 LYS B N 1
ATOM 8861 C CA . LYS B 1 155 ? -0.843 -46.373 14.735 1.00 73.51 155 LYS B CA 1
ATOM 8862 C C . LYS B 1 155 ? -0.394 -45.174 13.917 1.00 65.81 155 LYS B C 1
ATOM 8863 O O . LYS B 1 155 ? 0.415 -45.322 12.999 1.00 66.91 155 LYS B O 1
ATOM 8867 N N . GLU B 1 156 ? -0.899 -43.985 14.246 1.00 67.67 156 GLU B N 1
ATOM 8868 C CA . GLU B 1 156 ? -0.542 -42.771 13.522 1.00 64.39 156 GLU B CA 1
ATOM 8869 C C . GLU B 1 156 ? 0.752 -42.160 14.041 1.00 60.71 156 GLU B C 1
ATOM 8870 O O . GLU B 1 156 ? 1.477 -41.515 13.276 1.00 54.94 156 GLU B O 1
ATOM 8882 N N . LEU B 1 157 ? 1.055 -42.345 15.325 1.00 57.54 157 LEU B N 1
ATOM 8883 C CA . LEU B 1 157 ? 2.330 -41.935 15.902 1.00 52.32 157 LEU B CA 1
ATOM 8884 C C . LEU B 1 157 ? 2.724 -42.958 16.957 1.00 56.83 157 LEU B C 1
ATOM 8885 O O . LEU B 1 157 ? 1.922 -43.286 17.836 1.00 60.88 157 LEU B O 1
ATOM 8901 N N . ARG B 1 158 ? 3.952 -43.461 16.864 1.00 49.83 158 ARG B N 1
ATOM 8902 C CA . ARG B 1 158 ? 4.425 -44.514 17.750 1.00 50.04 158 ARG B CA 1
ATOM 8903 C C . ARG B 1 158 ? 5.902 -44.291 18.028 1.00 47.96 158 ARG B C 1
ATOM 8904 O O . ARG B 1 158 ? 6.667 -43.968 17.115 1.00 46.58 158 ARG B O 1
ATOM 8908 N N . THR B 1 159 ? 6.300 -44.466 19.288 1.00 46.51 159 THR B N 1
ATOM 8909 C CA . THR B 1 159 ? 7.664 -44.189 19.709 1.00 46.86 159 THR B CA 1
ATOM 8910 C C . THR B 1 159 ? 8.245 -45.373 20.465 1.00 47.03 159 THR B C 1
ATOM 8911 O O . THR B 1 159 ? 7.525 -46.137 21.113 1.00 48.64 159 THR B O 1
ATOM 8922 N N . LEU B 1 160 ? 9.567 -45.506 20.375 1.00 44.75 160 LEU B N 1
ATOM 8923 C CA . LEU B 1 160 ? 10.318 -46.526 21.089 1.00 46.46 160 LEU B CA 1
ATOM 8924 C C . LEU B 1 160 ? 11.619 -45.908 21.580 1.00 45.27 160 LEU B C 1
ATOM 8925 O O . LEU B 1 160 ? 12.125 -44.950 20.990 1.00 44.07 160 LEU B O 1
ATOM 8941 N N . VAL B 1 161 ? 12.159 -46.466 22.660 1.00 45.63 161 VAL B N 1
ATOM 8942 C CA . VAL B 1 161 ? 13.409 -45.991 23.243 1.00 44.13 161 VAL B CA 1
ATOM 8943 C C . VAL B 1 161 ? 14.271 -47.197 23.588 1.00 44.79 161 VAL B C 1
ATOM 8944 O O . VAL B 1 161 ? 13.790 -48.162 24.191 1.00 46.50 161 VAL B O 1
ATOM 8957 N N . TRP B 1 162 ? 15.541 -47.141 23.197 1.00 43.75 162 TRP B N 1
ATOM 8958 C CA . TRP B 1 162 ? 16.503 -48.197 23.463 1.00 47.15 162 TRP B CA 1
ATOM 8959 C C . TRP B 1 162 ? 17.665 -47.626 24.261 1.00 47.34 162 TRP B C 1
ATOM 8960 O O . TRP B 1 162 ? 18.118 -46.507 23.997 1.00 45.14 162 TRP B O 1
ATOM 8981 N N . THR B 1 163 ? 18.148 -48.397 25.231 1.00 49.35 163 THR B N 1
ATOM 8982 C CA . THR B 1 163 ? 19.381 -48.069 25.931 1.00 48.73 163 THR B CA 1
ATOM 8983 C C . THR B 1 163 ? 20.192 -49.342 26.115 1.00 52.96 163 THR B C 1
ATOM 8984 O O . THR B 1 163 ? 19.664 -50.354 26.585 1.00 54.15 163 THR B O 1
ATOM 8995 N N . PHE B 1 164 ? 21.470 -49.284 25.748 1.00 53.05 164 PHE B N 1
ATOM 8996 C CA . PHE B 1 164 ? 22.374 -50.427 25.816 1.00 54.85 164 PHE B CA 1
ATOM 8997 C C . PHE B 1 164 ? 23.562 -50.048 26.685 1.00 57.07 164 PHE B C 1
ATOM 8998 O O . PHE B 1 164 ? 24.303 -49.116 26.356 1.00 55.05 164 PHE B O 1
ATOM 9015 N N . VAL B 1 165 ? 23.740 -50.772 27.788 1.00 57.27 165 VAL B N 1
ATOM 9016 C CA . VAL B 1 165 ? 24.697 -50.409 28.823 1.00 61.64 165 VAL B CA 1
ATOM 9017 C C . VAL B 1 165 ? 25.783 -51.467 28.912 1.00 65.30 165 VAL B C 1
ATOM 9018 O O . VAL B 1 165 ? 25.514 -52.669 28.804 1.00 64.10 165 VAL B O 1
ATOM 9031 N N . ASN B 1 166 ? 27.012 -51.004 29.121 1.00 65.68 166 ASN B N 1
ATOM 9032 C CA . ASN B 1 166 ? 28.125 -51.883 29.448 1.00 68.67 166 ASN B CA 1
ATOM 9033 C C . ASN B 1 166 ? 27.740 -52.840 30.569 1.00 65.91 166 ASN B C 1
ATOM 9034 O O . ASN B 1 166 ? 27.277 -52.420 31.632 1.00 63.83 166 ASN B O 1
ATOM 9045 N N . SER B 1 167 ? 27.932 -54.138 30.318 1.00 66.89 167 SER B N 1
ATOM 9046 C CA . SER B 1 167 ? 27.585 -55.149 31.310 1.00 68.39 167 SER B CA 1
ATOM 9047 C C . SER B 1 167 ? 28.320 -54.944 32.628 1.00 67.11 167 SER B C 1
ATOM 9048 O O . SER B 1 167 ? 27.882 -55.469 33.658 1.00 66.74 167 SER B O 1
ATOM 9056 N N . ASP B 1 168 ? 29.422 -54.195 32.621 1.00 71.15 168 ASP B N 1
ATOM 9057 C CA . ASP B 1 168 ? 30.211 -53.952 33.819 1.00 70.86 168 ASP B CA 1
ATOM 9058 C C . ASP B 1 168 ? 29.708 -52.776 34.648 1.00 67.40 168 ASP B C 1
ATOM 9059 O O . ASP B 1 168 ? 30.228 -52.550 35.746 1.00 66.07 168 ASP B O 1
ATOM 9068 N N . ALA B 1 169 ? 28.722 -52.028 34.162 1.00 65.74 169 ALA B N 1
ATOM 9069 C CA . ALA B 1 169 ? 28.277 -50.800 34.805 1.00 61.48 169 ALA B CA 1
ATOM 9070 C C . ALA B 1 169 ? 26.839 -50.936 35.282 1.00 59.72 169 ALA B C 1
ATOM 9071 O O . ALA B 1 169 ? 25.998 -51.521 34.593 1.00 61.30 169 ALA B O 1
ATOM 9078 N N . ASP B 1 170 ? 26.564 -50.391 36.465 1.00 53.47 170 ASP B N 1
ATOM 9079 C CA . ASP B 1 170 ? 25.201 -50.302 36.962 1.00 52.58 170 ASP B CA 1
ATOM 9080 C C . ASP B 1 170 ? 24.525 -49.058 36.391 1.00 55.39 170 ASP B C 1
ATOM 9081 O O . ASP B 1 170 ? 25.180 -48.141 35.886 1.00 51.85 170 ASP B O 1
ATOM 9090 N N . LEU B 1 171 ? 23.196 -49.031 36.472 1.00 51.12 171 LEU B N 1
ATOM 9091 C CA . LEU B 1 171 ? 22.408 -47.987 35.829 1.00 51.14 171 LEU B CA 1
ATOM 9092 C C . LEU B 1 171 ? 21.450 -47.355 36.825 1.00 46.58 171 LEU B C 1
ATOM 9093 O O . LEU B 1 171 ? 20.751 -48.062 37.559 1.00 45.93 171 LEU B O 1
ATOM 9109 N N . SER B 1 172 ? 21.412 -46.024 36.829 1.00 44.13 172 SER B N 1
ATOM 9110 C CA . SER B 1 172 ? 20.569 -45.285 37.759 1.00 46.07 172 SER B CA 1
ATOM 9111 C C . SER B 1 172 ? 19.105 -45.673 37.597 1.00 49.53 172 SER B C 1
ATOM 9112 O O . SER B 1 172 ? 18.583 -45.734 36.480 1.00 44.55 172 SER B O 1
ATOM 9120 N N . LYS B 1 173 ? 18.440 -45.932 38.727 1.00 45.48 173 LYS B N 1
ATOM 9121 C CA . LYS B 1 173 ? 17.010 -46.222 38.694 1.00 47.40 173 LYS B CA 1
ATOM 9122 C C . LYS B 1 173 ? 16.210 -45.013 38.224 1.00 46.86 173 LYS B C 1
ATOM 9123 O O . LYS B 1 173 ? 15.161 -45.174 37.589 1.00 46.60 173 LYS B O 1
ATOM 9142 N N . GLU B 1 174 ? 16.684 -43.802 38.525 1.00 43.44 174 GLU B N 1
ATOM 9143 C CA . GLU B 1 174 ? 16.005 -42.602 38.049 1.00 44.60 174 GLU B CA 1
ATOM 9144 C C . GLU B 1 174 ? 16.008 -42.535 36.526 1.00 41.41 174 GLU B C 1
ATOM 9145 O O . GLU B 1 174 ? 15.001 -42.168 35.910 1.00 37.96 174 GLU B O 1
ATOM 9157 N N . PHE B 1 175 ? 17.114 -42.869 35.892 1.00 38.88 175 PHE B N 1
ATOM 9158 C CA . PHE B 1 175 ? 17.166 -42.871 34.451 1.00 41.85 175 PHE B CA 1
ATOM 9159 C C . PHE B 1 175 ? 16.191 -43.867 33.858 1.00 43.94 175 PHE B C 1
ATOM 9160 O O . PHE B 1 175 ? 15.459 -43.547 32.947 1.00 42.92 175 PHE B O 1
ATOM 9177 N N . LEU B 1 176 ? 16.178 -45.073 34.387 1.00 43.73 176 LEU B N 1
ATOM 9178 C CA . LEU B 1 176 ? 15.329 -46.114 33.841 1.00 45.64 176 LEU B CA 1
ATOM 9179 C C . LEU B 1 176 ? 13.855 -45.730 33.912 1.00 45.94 176 LEU B C 1
ATOM 9180 O O . LEU B 1 176 ? 13.095 -46.051 33.030 1.00 42.83 176 LEU B O 1
ATOM 9196 N N . ARG B 1 177 ? 13.444 -45.034 34.949 1.00 43.25 177 ARG B N 1
ATOM 9197 C CA . ARG B 1 177 ? 12.063 -44.591 34.988 1.00 49.15 177 ARG B CA 1
ATOM 9198 C C . ARG B 1 177 ? 11.841 -43.509 33.954 1.00 43.35 177 ARG B C 1
ATOM 9199 O O . ARG B 1 177 ? 10.740 -43.317 33.486 1.00 44.58 177 ARG B O 1
ATOM 9220 N N . GLY B 1 178 ? 12.889 -42.803 33.593 1.00 42.17 178 GLY B N 1
ATOM 9221 C CA . GLY B 1 178 ? 12.754 -41.823 32.528 1.00 40.32 178 GLY B CA 1
ATOM 9222 C C . GLY B 1 178 ? 12.474 -42.469 31.185 1.00 38.41 178 GLY B C 1
ATOM 9223 O O . GLY B 1 178 ? 11.638 -41.985 30.416 1.00 40.33 178 GLY B O 1
ATOM 9227 N N . THR B 1 179 ? 13.161 -43.577 30.886 1.00 39.88 179 THR B N 1
ATOM 9228 C CA . THR B 1 179 ? 12.896 -44.307 29.651 1.00 41.25 179 THR B CA 1
ATOM 9229 C C . THR B 1 179 ? 11.460 -44.809 29.585 1.00 44.90 179 THR B C 1
ATOM 9230 O O . THR B 1 179 ? 10.983 -45.156 28.499 1.00 43.81 179 THR B O 1
ATOM 9241 N N . GLN B 1 180 ? 10.767 -44.870 30.719 1.00 44.23 180 GLN B N 1
ATOM 9242 C CA . GLN B 1 180 ? 9.357 -45.226 30.751 1.00 48.99 180 GLN B CA 1
ATOM 9243 C C . GLN B 1 180 ? 8.454 -44.014 30.901 1.00 45.84 180 GLN B C 1
ATOM 9244 O O . GLN B 1 180 ? 7.247 -44.124 30.658 1.00 46.21 180 GLN B O 1
ATOM 9258 N N . ASP B 1 181 ? 8.999 -42.876 31.285 1.00 43.82 181 ASP B N 1
ATOM 9259 C CA . ASP B 1 181 ? 8.201 -41.674 31.356 1.00 42.75 181 ASP B CA 1
ATOM 9260 C C . ASP B 1 181 ? 7.798 -41.184 29.982 1.00 39.59 181 ASP B C 1
ATOM 9261 O O . ASP B 1 181 ? 6.733 -40.623 29.848 1.00 39.60 181 ASP B O 1
ATOM 9270 N N . PHE B 1 182 ? 8.633 -41.380 28.967 1.00 40.82 182 PHE B N 1
ATOM 9271 C CA . PHE B 1 182 ? 8.334 -40.819 27.643 1.00 43.33 182 PHE B CA 1
ATOM 9272 C C . PHE B 1 182 ? 8.158 -41.765 26.448 1.00 47.51 182 PHE B C 1
ATOM 9273 O O . PHE B 1 182 ? 7.605 -41.357 25.460 1.00 69.48 182 PHE B O 1
ATOM 9290 N N . SER B 1 183 ? 8.625 -42.977 26.462 1.00 49.04 183 SER B N 1
ATOM 9291 C CA . SER B 1 183 ? 8.366 -43.852 25.315 1.00 47.17 183 SER B CA 1
ATOM 9292 C C . SER B 1 183 ? 7.035 -44.601 25.311 1.00 48.49 183 SER B C 1
ATOM 9293 O O . SER B 1 183 ? 6.449 -44.802 26.350 1.00 50.25 183 SER B O 1
ATOM 9301 N N . ASP B 1 184 ? 6.556 -45.034 24.150 1.00 49.54 184 ASP B N 1
ATOM 9302 C CA . ASP B 1 184 ? 5.361 -45.880 24.101 1.00 51.04 184 ASP B CA 1
ATOM 9303 C C . ASP B 1 184 ? 5.814 -47.269 24.515 1.00 52.59 184 ASP B C 1
ATOM 9304 O O . ASP B 1 184 ? 5.072 -47.980 25.166 1.00 55.33 184 ASP B O 1
ATOM 9313 N N . ASP B 1 185 ? 7.030 -47.648 24.154 1.00 50.62 185 ASP B N 1
ATOM 9314 C CA . ASP B 1 185 ? 7.589 -48.923 24.556 1.00 50.74 185 ASP B CA 1
ATOM 9315 C C . ASP B 1 185 ? 9.085 -48.742 24.761 1.00 48.53 185 ASP B C 1
ATOM 9316 O O . ASP B 1 185 ? 9.677 -47.920 24.100 1.00 47.94 185 ASP B O 1
ATOM 9325 N N . SER B 1 186 ? 9.709 -49.519 25.632 1.00 49.04 186 SER B N 1
ATOM 9326 C CA . SER B 1 186 ? 11.100 -49.288 25.989 1.00 48.80 186 SER B CA 1
ATOM 9327 C C . SER B 1 186 ? 11.846 -50.605 26.121 1.00 58.84 186 SER B C 1
ATOM 9328 O O . SER B 1 186 ? 11.267 -51.639 26.465 1.00 60.70 186 SER B O 1
ATOM 9336 N N . PHE B 1 187 ? 13.149 -50.546 25.849 1.00 56.44 187 PHE B N 1
ATOM 9337 C CA . PHE B 1 187 ? 14.035 -51.702 25.944 1.00 58.62 187 PHE B CA 1
ATOM 9338 C C . PHE B 1 187 ? 15.361 -51.223 26.520 1.00 55.93 187 PHE B C 1
ATOM 9339 O O . PHE B 1 187 ? 16.076 -50.452 25.872 1.00 51.19 187 PHE B O 1
ATOM 9356 N N . VAL B 1 188 ? 15.687 -51.670 27.730 1.00 56.92 188 VAL B N 1
ATOM 9357 C CA . VAL B 1 188 ? 16.962 -51.371 28.375 1.00 60.95 188 VAL B CA 1
ATOM 9358 C C . VAL B 1 188 ? 17.656 -52.699 28.640 1.00 69.54 188 VAL B C 1
ATOM 9359 O O . VAL B 1 188 ? 17.131 -53.539 29.382 1.00 72.26 188 VAL B O 1
ATOM 9372 N N . ARG B 1 189 ? 18.829 -52.895 28.037 1.00 68.18 189 ARG B N 1
ATOM 9373 C CA . ARG B 1 189 ? 19.505 -54.181 28.089 1.00 72.73 189 ARG B CA 1
ATOM 9374 C C . ARG B 1 189 ? 20.983 -54.022 28.410 1.00 73.90 189 ARG B C 1
ATOM 9375 O O . ARG B 1 189 ? 21.610 -53.013 28.076 1.00 65.44 189 ARG B O 1
ATOM 9396 N N . SER B 1 190 ? 21.529 -55.041 29.069 1.00 74.24 190 SER B N 1
ATOM 9397 C CA . SER B 1 190 ? 22.967 -55.135 29.257 1.00 71.07 190 SER B CA 1
ATOM 9398 C C . SER B 1 190 ? 23.629 -55.520 27.943 1.00 68.27 190 SER B C 1
ATOM 9399 O O . SER B 1 190 ? 23.043 -56.218 27.112 1.00 73.72 190 SER B O 1
ATOM 9407 N N . VAL B 1 191 ? 24.864 -55.068 27.762 1.00 67.98 191 VAL B N 1
ATOM 9408 C CA . VAL B 1 191 ? 25.625 -55.406 26.566 1.00 68.82 191 VAL B CA 1
ATOM 9409 C C . VAL B 1 191 ? 27.091 -55.534 26.942 1.00 73.00 191 VAL B C 1
ATOM 9410 O O . VAL B 1 191 ? 27.626 -54.721 27.698 1.00 71.22 191 VAL B O 1
ATOM 9423 N N . ASP B 1 192 ? 27.761 -56.528 26.368 1.00 84.28 192 ASP B N 1
ATOM 9424 C CA . ASP B 1 192 ? 29.192 -56.681 26.580 1.00 87.22 192 ASP B CA 1
ATOM 9425 C C . ASP B 1 192 ? 29.874 -56.209 25.346 1.00 89.66 192 ASP B C 1
ATOM 9426 O O . ASP B 1 192 ? 29.763 -56.826 24.298 1.00 94.43 192 ASP B O 1
ATOM 9435 N N . PHE B 1 193 ? 30.608 -55.126 25.463 1.00 90.25 193 PHE B N 1
ATOM 9436 C CA . PHE B 1 193 ? 31.253 -54.565 24.313 1.00 95.75 193 PHE B CA 1
ATOM 9437 C C . PHE B 1 193 ? 32.674 -55.066 24.239 1.00 101.54 193 PHE B C 1
ATOM 9438 O O . PHE B 1 193 ? 33.485 -54.519 23.505 1.00 101.27 193 PHE B O 1
ATOM 9455 N N . SER B 1 194 ? 32.988 -56.109 24.999 1.00 109.12 194 SER B N 1
ATOM 9456 C CA . SER B 1 194 ? 34.308 -56.711 24.905 1.00 108.58 194 SER B CA 1
ATOM 9457 C C . SER B 1 194 ? 34.595 -56.962 23.445 1.00 108.21 194 SER B C 1
ATOM 9458 O O . SER B 1 194 ? 35.495 -56.344 22.878 1.00 108.04 194 SER B O 1
ATOM 9466 N N . GLN B 1 195 ? 33.825 -57.840 22.823 1.00 104.80 195 GLN B N 1
ATOM 9467 C CA . GLN B 1 195 ? 33.950 -58.074 21.395 1.00 103.88 195 GLN B CA 1
ATOM 9468 C C . GLN B 1 195 ? 32.995 -57.071 20.826 1.00 102.04 195 GLN B C 1
ATOM 9469 O O . GLN B 1 195 ? 31.819 -57.369 20.659 1.00 99.58 195 GLN B O 1
ATOM 9473 N N . ALA B 1 196 ? 33.480 -55.884 20.508 1.00 106.86 196 ALA B N 1
ATOM 9474 C CA . ALA B 1 196 ? 32.590 -54.788 20.118 1.00 105.73 196 ALA B CA 1
ATOM 9475 C C . ALA B 1 196 ? 31.798 -54.974 18.861 1.00 109.27 196 ALA B C 1
ATOM 9476 O O . ALA B 1 196 ? 30.586 -54.979 18.896 1.00 109.08 196 ALA B O 1
ATOM 9483 N N . LYS B 1 197 ? 32.466 -55.008 17.729 1.00 101.90 197 LYS B N 1
ATOM 9484 C CA . LYS B 1 197 ? 31.717 -55.113 16.484 1.00 96.22 197 LYS B CA 1
ATOM 9485 C C . LYS B 1 197 ? 30.655 -56.191 16.592 1.00 93.11 197 LYS B C 1
ATOM 9486 O O . LYS B 1 197 ? 29.577 -56.066 16.009 1.00 90.68 197 LYS B O 1
ATOM 9490 N N . ASP B 1 198 ? 30.931 -57.246 17.357 1.00 97.28 198 ASP B N 1
ATOM 9491 C CA . ASP B 1 198 ? 29.909 -58.248 17.629 1.00 95.91 198 ASP B CA 1
ATOM 9492 C C . ASP B 1 198 ? 28.702 -57.625 18.318 1.00 92.13 198 ASP B C 1
ATOM 9493 O O . ASP B 1 198 ? 27.554 -57.922 17.967 1.00 87.32 198 ASP B O 1
ATOM 9502 N N . ALA B 1 199 ? 28.941 -56.762 19.307 1.00 94.77 199 ALA B N 1
ATOM 9503 C CA . ALA B 1 199 ? 27.837 -56.060 19.950 1.00 90.84 199 ALA B CA 1
ATOM 9504 C C . ALA B 1 199 ? 27.152 -55.112 18.976 1.00 86.43 199 ALA B C 1
ATOM 9505 O O . ALA B 1 199 ? 25.920 -55.064 18.912 1.00 87.63 199 ALA B O 1
ATOM 9512 N N . GLU B 1 200 ? 27.939 -54.351 18.211 1.00 86.59 200 GLU B N 1
ATOM 9513 C CA . GLU B 1 200 ? 27.368 -53.420 17.245 1.00 81.05 200 GLU B CA 1
ATOM 9514 C C . GLU B 1 200 ? 26.329 -54.108 16.371 1.00 79.14 200 GLU B C 1
ATOM 9515 O O . GLU B 1 200 ? 25.220 -53.595 16.179 1.00 76.56 200 GLU B O 1
ATOM 9527 N N . VAL B 1 201 ? 26.675 -55.270 15.818 1.00 78.19 201 VAL B N 1
ATOM 9528 C CA . VAL B 1 201 ? 25.706 -56.002 15.015 1.00 74.46 201 VAL B CA 1
ATOM 9529 C C . VAL B 1 201 ? 24.548 -56.463 15.893 1.00 74.76 201 VAL B C 1
ATOM 9530 O O . VAL B 1 201 ? 23.378 -56.315 15.527 1.00 74.62 201 VAL B O 1
ATOM 9543 N N . GLU B 1 202 ? 24.853 -56.986 17.084 1.00 77.64 202 GLU B N 1
ATOM 9544 C CA . GLU B 1 202 ? 23.811 -57.542 17.940 1.00 78.34 202 GLU B CA 1
ATOM 9545 C C . GLU B 1 202 ? 22.816 -56.476 18.386 1.00 77.46 202 GLU B C 1
ATOM 9546 O O . GLU B 1 202 ? 21.607 -56.731 18.434 1.00 76.05 202 GLU B O 1
ATOM 9550 N N . VAL B 1 203 ? 23.301 -55.281 18.735 1.00 79.15 203 VAL B N 1
ATOM 9551 C CA . VAL B 1 203 ? 22.389 -54.219 19.148 1.00 75.83 203 VAL B CA 1
ATOM 9552 C C . VAL B 1 203 ? 21.598 -53.707 17.951 1.00 72.77 203 VAL B C 1
ATOM 9553 O O . VAL B 1 203 ? 20.391 -53.453 18.049 1.00 69.98 203 VAL B O 1
ATOM 9566 N N . ASN B 1 204 ? 22.259 -53.557 16.802 1.00 74.43 204 ASN B N 1
ATOM 9567 C CA . ASN B 1 204 ? 21.554 -53.103 15.609 1.00 71.40 204 ASN B CA 1
ATOM 9568 C C . ASN B 1 204 ? 20.480 -54.101 15.198 1.00 74.14 204 ASN B C 1
ATOM 9569 O O . ASN B 1 204 ? 19.364 -53.707 14.842 1.00 72.05 204 ASN B O 1
ATOM 9580 N N . ASN B 1 205 ? 20.786 -55.401 15.263 1.00 75.94 205 ASN B N 1
ATOM 9581 C CA . ASN B 1 205 ? 19.793 -56.404 14.889 1.00 77.30 205 ASN B CA 1
ATOM 9582 C C . ASN B 1 205 ? 18.618 -56.402 15.856 1.00 73.95 205 ASN B C 1
ATOM 9583 O O . ASN B 1 205 ? 17.466 -56.563 15.438 1.00 73.05 205 ASN B O 1
ATOM 9594 N N . PHE B 1 206 ? 18.888 -56.246 17.155 1.00 77.22 206 PHE B N 1
ATOM 9595 C CA . PHE B 1 206 ? 17.799 -56.102 18.113 1.00 73.86 206 PHE B CA 1
ATOM 9596 C C . PHE B 1 206 ? 16.922 -54.919 17.736 1.00 74.78 206 PHE B C 1
ATOM 9597 O O . PHE B 1 206 ? 15.690 -54.989 17.831 1.00 73.58 206 PHE B O 1
ATOM 9614 N N . ILE B 1 207 ? 17.535 -53.861 17.239 1.00 71.76 207 ILE B N 1
ATOM 9615 C CA . ILE B 1 207 ? 16.761 -52.703 16.877 1.00 72.00 207 ILE B CA 1
ATOM 9616 C C . ILE B 1 207 ? 15.806 -53.084 15.772 1.00 69.98 207 ILE B C 1
ATOM 9617 O O . ILE B 1 207 ? 14.622 -52.793 15.844 1.00 66.50 207 ILE B O 1
ATOM 9633 N N . GLN B 1 208 ? 16.316 -53.749 14.753 1.00 73.27 208 GLN B N 1
ATOM 9634 C CA . GLN B 1 208 ? 15.477 -54.160 13.638 1.00 70.89 208 GLN B CA 1
ATOM 9635 C C . GLN B 1 208 ? 14.399 -55.099 14.113 1.00 65.39 208 GLN B C 1
ATOM 9636 O O . GLN B 1 208 ? 13.251 -54.995 13.721 1.00 64.61 208 GLN B O 1
ATOM 9650 N N . LYS B 1 209 ? 14.783 -56.038 14.962 1.00 66.72 209 LYS B N 1
ATOM 9651 C CA . LYS B 1 209 ? 13.845 -57.014 15.481 1.00 66.31 209 LYS B CA 1
ATOM 9652 C C . LYS B 1 209 ? 12.726 -56.298 16.143 1.00 69.94 209 LYS B C 1
ATOM 9653 O O . LYS B 1 209 ? 11.572 -56.554 15.844 1.00 66.89 209 LYS B O 1
ATOM 9657 N N . THR B 1 210 ? 13.048 -55.417 17.081 1.00 71.75 210 THR B N 1
ATOM 9658 C CA . THR B 1 210 ? 12.030 -54.578 17.652 1.00 68.31 210 THR B CA 1
ATOM 9659 C C . THR B 1 210 ? 11.779 -53.716 16.459 1.00 68.01 210 THR B C 1
ATOM 9660 O O . THR B 1 210 ? 12.576 -53.715 15.586 1.00 68.14 210 THR B O 1
ATOM 9671 N N . SER B 1 211 ? 10.665 -53.045 16.315 1.00 66.43 211 SER B N 1
ATOM 9672 C CA . SER B 1 211 ? 10.509 -52.122 15.173 1.00 66.84 211 SER B CA 1
ATOM 9673 C C . SER B 1 211 ? 10.603 -52.591 13.705 1.00 68.35 211 SER B C 1
ATOM 9674 O O . SER B 1 211 ? 9.900 -53.515 13.327 1.00 64.98 211 SER B O 1
ATOM 9682 N N . ASP B 1 212 ? 11.452 -51.960 12.885 1.00 71.64 212 ASP B N 1
ATOM 9683 C CA . ASP B 1 212 ? 11.482 -52.175 11.437 1.00 72.36 212 ASP B CA 1
ATOM 9684 C C . ASP B 1 212 ? 12.811 -52.498 10.808 1.00 72.49 212 ASP B C 1
ATOM 9685 O O . ASP B 1 212 ? 13.780 -52.726 11.508 1.00 73.30 212 ASP B O 1
ATOM 9694 N N . ASN B 1 213 ? 12.869 -52.488 9.476 1.00 78.55 213 ASN B N 1
ATOM 9695 C CA . ASN B 1 213 ? 14.118 -52.721 8.770 1.00 79.83 213 ASN B CA 1
ATOM 9696 C C . ASN B 1 213 ? 14.558 -51.442 8.115 1.00 73.97 213 ASN B C 1
ATOM 9697 O O . ASN B 1 213 ? 15.528 -51.422 7.380 1.00 75.21 213 ASN B O 1
ATOM 9708 N N . LYS B 1 214 ? 13.853 -50.361 8.390 1.00 75.74 214 LYS B N 1
ATOM 9709 C CA . LYS B 1 214 ? 14.164 -49.078 7.785 1.00 72.25 214 LYS B CA 1
ATOM 9710 C C . LYS B 1 214 ? 15.539 -48.577 8.174 1.00 69.14 214 LYS B C 1
ATOM 9711 O O . LYS B 1 214 ? 16.170 -47.867 7.407 1.00 69.37 214 LYS B O 1
ATOM 9730 N N . VAL B 1 215 ? 15.999 -48.919 9.365 1.00 68.22 215 VAL B N 1
ATOM 9731 C CA . VAL B 1 215 ? 17.343 -48.557 9.778 1.00 68.00 215 VAL B CA 1
ATOM 9732 C C . VAL B 1 215 ? 18.021 -49.826 10.182 1.00 69.04 215 VAL B C 1
ATOM 9733 O O . VAL B 1 215 ? 17.676 -50.402 11.207 1.00 65.10 215 VAL B O 1
ATOM 9746 N N . LYS B 1 216 ? 18.988 -50.269 9.389 1.00 70.46 216 LYS B N 1
ATOM 9747 C CA . LYS B 1 216 ? 19.625 -51.565 9.665 1.00 67.17 216 LYS B CA 1
ATOM 9748 C C . LYS B 1 216 ? 20.883 -51.453 10.471 1.00 63.55 216 LYS B C 1
ATOM 9749 O O . LYS B 1 216 ? 21.191 -52.346 11.237 1.00 64.09 216 LYS B O 1
ATOM 9753 N N . SER B 1 217 ? 21.618 -50.370 10.291 1.00 68.72 217 SER B N 1
ATOM 9754 C CA . SER B 1 217 ? 22.812 -50.129 11.083 1.00 70.39 217 SER B CA 1
ATOM 9755 C C . SER B 1 217 ? 22.663 -48.819 11.850 1.00 67.49 217 SER B C 1
ATOM 9756 O O . SER B 1 217 ? 23.178 -47.787 11.433 1.00 64.72 217 SER B O 1
ATOM 9764 N N . MET B 1 218 ? 21.969 -48.862 12.975 1.00 68.39 218 MET B N 1
ATOM 9765 C CA . MET B 1 218 ? 21.722 -47.647 13.751 1.00 66.15 218 MET B CA 1
ATOM 9766 C C . MET B 1 218 ? 22.996 -47.062 14.297 1.00 64.66 218 MET B C 1
ATOM 9767 O O . MET B 1 218 ? 23.329 -45.927 14.000 1.00 61.58 218 MET B O 1
ATOM 9781 N N . PHE B 1 219 ? 23.704 -47.827 15.105 1.00 62.94 219 PHE B N 1
ATOM 9782 C CA . PHE B 1 219 ? 24.906 -47.309 15.686 1.00 62.59 219 PHE B CA 1
ATOM 9783 C C . PHE B 1 219 ? 26.093 -47.692 14.855 1.00 67.87 219 PHE B C 1
ATOM 9784 O O . PHE B 1 219 ? 26.142 -48.781 14.313 1.00 70.44 219 PHE B O 1
ATOM 9801 N N . LYS B 1 220 ? 27.060 -46.807 14.772 1.00 70.00 220 LYS B N 1
ATOM 9802 C CA . LYS B 1 220 ? 28.219 -47.055 13.953 1.00 75.76 220 LYS B CA 1
ATOM 9803 C C . LYS B 1 220 ? 29.491 -46.555 14.587 1.00 80.77 220 LYS B C 1
ATOM 9804 O O . LYS B 1 220 ? 29.743 -45.359 14.593 1.00 87.52 220 LYS B O 1
ATOM 9808 N N . GLY B 1 221 ? 30.312 -47.465 15.088 1.00 78.54 221 GLY B N 1
ATOM 9809 C CA . GLY B 1 221 ? 31.554 -47.079 15.721 1.00 79.91 221 GLY B CA 1
ATOM 9810 C C . GLY B 1 221 ? 31.589 -47.409 17.176 1.00 78.67 221 GLY B C 1
ATOM 9811 O O . GLY B 1 221 ? 32.235 -46.730 17.955 1.00 77.35 221 GLY B O 1
ATOM 9815 N N . VAL B 1 222 ? 30.914 -48.475 17.542 1.00 77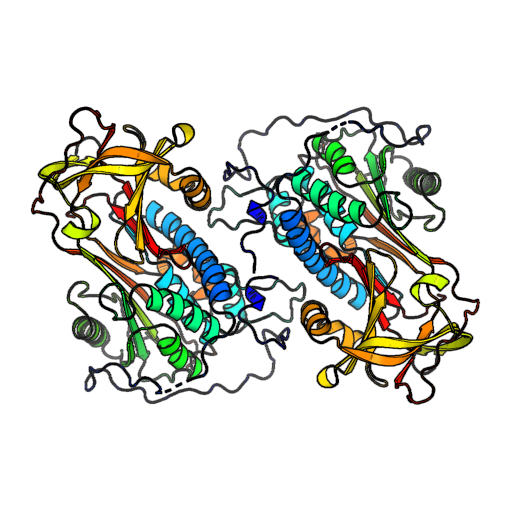.79 222 VAL B N 1
ATOM 9816 C CA . VAL B 1 222 ? 30.925 -48.906 18.904 1.00 81.25 222 VAL B CA 1
ATOM 9817 C C . VAL B 1 222 ? 32.350 -49.204 19.245 1.00 86.79 222 VAL B C 1
ATOM 9818 O O . VAL B 1 222 ? 33.179 -49.359 18.366 1.00 85.41 222 VAL B O 1
ATOM 9831 N N . THR B 1 223 ? 32.643 -49.304 20.524 1.00 95.25 223 THR B N 1
ATOM 9832 C CA . THR B 1 223 ? 33.991 -49.552 20.964 1.00 95.46 223 THR B CA 1
ATOM 9833 C C . THR B 1 223 ? 33.909 -50.395 22.188 1.00 94.94 223 THR B C 1
ATOM 9834 O O . THR B 1 223 ? 32.871 -50.441 22.828 1.00 97.90 223 THR B O 1
ATOM 9845 N N . PRO B 1 224 ? 34.991 -51.085 22.528 1.00 98.37 224 PRO B N 1
ATOM 9846 C CA . PRO B 1 224 ? 34.845 -51.848 23.769 1.00 99.85 224 PRO B CA 1
ATOM 9847 C C . PRO B 1 224 ? 34.840 -51.004 25.022 1.00 91.50 224 PRO B C 1
ATOM 9848 O O . PRO B 1 224 ? 34.475 -51.540 26.055 1.00 98.92 224 PRO B O 1
ATOM 9859 N N . LYS B 1 225 ? 35.214 -49.741 24.954 1.00 90.59 225 LYS B N 1
ATOM 9860 C CA . LYS B 1 225 ? 35.087 -48.874 26.115 1.00 85.74 225 LYS B CA 1
ATOM 9861 C C . LYS B 1 225 ? 33.685 -48.297 26.267 1.00 76.39 225 LYS B C 1
ATOM 9862 O O . LYS B 1 225 ? 33.401 -47.663 27.289 1.00 68.88 225 LYS B O 1
ATOM 9881 N N . THR B 1 226 ? 32.807 -48.506 25.288 1.00 75.61 226 THR B N 1
ATOM 9882 C CA . THR B 1 226 ? 31.483 -47.900 25.321 1.00 70.30 226 THR B CA 1
ATOM 9883 C C . THR B 1 226 ? 30.740 -48.260 26.602 1.00 66.04 226 THR B C 1
ATOM 9884 O O . THR B 1 226 ? 30.643 -49.430 26.978 1.00 68.17 226 THR B O 1
ATOM 9895 N N . ASP B 1 227 ? 30.208 -47.238 27.269 1.00 63.00 227 ASP B N 1
ATOM 9896 C CA . ASP B 1 227 ? 29.392 -47.423 28.461 1.00 58.58 227 ASP B CA 1
ATOM 9897 C C . ASP B 1 227 ? 27.902 -47.346 28.170 1.00 56.56 227 ASP B C 1
ATOM 9898 O O . ASP B 1 227 ? 27.131 -48.145 28.709 1.00 57.08 227 ASP B O 1
ATOM 9907 N N . LEU B 1 228 ? 27.476 -46.404 27.329 1.00 54.80 228 LEU B N 1
ATOM 9908 C CA . LEU B 1 228 ? 26.057 -46.161 27.106 1.00 51.41 228 LEU B CA 1
ATOM 9909 C C . LEU B 1 228 ? 25.791 -45.858 25.641 1.00 48.39 228 LEU B C 1
ATOM 9910 O O . LEU B 1 228 ? 26.486 -45.040 25.033 1.00 48.23 228 LEU B O 1
ATOM 9926 N N . LEU B 1 229 ? 24.776 -46.514 25.085 1.00 50.14 229 LEU B N 1
ATOM 9927 C CA . LEU B 1 229 ? 24.269 -46.215 23.753 1.00 47.94 229 LEU B CA 1
ATOM 9928 C C . LEU B 1 229 ? 22.791 -45.889 23.886 1.00 48.24 229 LEU B C 1
ATOM 9929 O O . LEU B 1 229 ? 22.022 -46.707 24.403 1.00 53.10 229 LEU B O 1
ATOM 9945 N N . PHE B 1 230 ? 22.394 -44.707 23.425 1.00 45.22 230 PHE B N 1
ATOM 9946 C CA . PHE B 1 230 ? 21.009 -44.270 23.511 1.00 43.93 230 PHE B CA 1
ATOM 9947 C C . PHE B 1 230 ? 20.440 -44.073 22.115 1.00 45.52 230 PHE B C 1
ATOM 9948 O O . PHE B 1 230 ? 21.066 -43.432 21.264 1.00 42.78 230 PHE B O 1
ATOM 9965 N N . ALA B 1 231 ? 19.249 -44.618 21.888 1.00 46.11 231 ALA B N 1
ATOM 9966 C CA . ALA B 1 231 ? 18.542 -44.404 20.636 1.00 43.56 231 ALA B CA 1
ATOM 9967 C C . ALA B 1 231 ? 17.046 -44.445 20.895 1.00 44.90 231 ALA B C 1
ATOM 9968 O O . ALA B 1 231 ? 16.569 -45.234 21.716 1.00 41.00 231 ALA B O 1
ATOM 9975 N N . SER B 1 232 ? 16.318 -43.586 20.193 1.00 39.73 232 SER B N 1
ATOM 9976 C CA . SER B 1 232 ? 14.867 -43.572 20.220 1.00 42.84 232 SER B CA 1
ATOM 9977 C C . SER B 1 232 ? 14.358 -43.543 18.788 1.00 41.07 232 SER B C 1
ATOM 9978 O O . SER B 1 232 ? 15.103 -43.259 17.846 1.00 40.26 232 SER B O 1
ATOM 9986 N N . SER B 1 233 ? 13.075 -43.847 18.630 1.00 39.07 233 SER B N 1
ATOM 9987 C CA . SER B 1 233 ? 12.439 -43.830 17.324 1.00 41.47 233 SER B CA 1
ATOM 9988 C C . SER B 1 233 ? 11.059 -43.211 17.458 1.00 41.97 233 SER B C 1
ATOM 9989 O O . SER B 1 233 ? 10.354 -43.460 18.439 1.00 42.21 233 SER B O 1
ATOM 9997 N N . VAL B 1 234 ? 10.686 -42.393 16.478 1.00 39.67 234 VAL B N 1
ATOM 9998 C CA . VAL B 1 234 ? 9.341 -41.841 16.383 1.00 41.04 234 VAL B CA 1
ATOM 9999 C C . VAL B 1 234 ? 8.863 -42.031 14.951 1.00 39.01 234 VAL B C 1
ATOM 10000 O O . VAL B 1 234 ? 9.592 -41.720 14.002 1.00 40.54 234 VAL B O 1
ATOM 10013 N N . HIS B 1 235 ? 7.645 -42.543 14.801 1.00 42.21 235 HIS B N 1
ATOM 10014 C CA . HIS B 1 235 ? 7.131 -43.021 13.521 1.00 40.95 235 HIS B CA 1
ATOM 10015 C C . HIS B 1 235 ? 5.749 -42.427 13.302 1.00 41.50 235 HIS B C 1
ATOM 10016 O O . HIS B 1 235 ? 4.788 -42.831 13.963 1.00 48.03 235 HIS B O 1
ATOM 10030 N N . PHE B 1 236 ? 5.643 -41.475 12.380 1.00 44.03 236 PHE B N 1
ATOM 10031 C CA . PHE B 1 236 ? 4.352 -40.939 11.970 1.00 46.64 236 PHE B CA 1
ATOM 10032 C C . PHE B 1 236 ? 3.887 -41.673 10.720 1.00 46.13 236 PHE B C 1
ATOM 10033 O O . PHE B 1 236 ? 4.648 -41.808 9.755 1.00 51.25 236 PHE B O 1
ATOM 10050 N N . LYS B 1 237 ? 2.639 -42.133 10.734 1.00 48.93 237 LYS B N 1
ATOM 10051 C CA . LYS B 1 237 ? 2.066 -42.873 9.615 1.00 50.01 237 LYS B CA 1
ATOM 10052 C C . LYS B 1 237 ? 0.739 -42.236 9.228 1.00 54.55 237 LYS B C 1
ATOM 10053 O O . LYS B 1 237 ? -0.233 -42.304 9.988 1.00 57.63 237 LYS B O 1
ATOM 10072 N N . GLY B 1 238 ? 0.705 -41.617 8.050 1.00 50.77 238 GLY B N 1
ATOM 10073 C CA . GLY B 1 238 ? -0.521 -41.076 7.501 1.00 54.20 238 GLY B CA 1
ATOM 10074 C C . GLY B 1 238 ? -0.872 -41.735 6.184 1.00 54.51 238 GLY B C 1
ATOM 10075 O O . GLY B 1 238 ? -0.255 -42.736 5.804 1.00 55.06 238 GLY B O 1
ATOM 10079 N N . ASN B 1 239 ? -1.854 -41.187 5.473 1.00 56.36 239 ASN B N 1
ATOM 10080 C CA . ASN B 1 239 ? -2.301 -41.749 4.203 1.00 59.60 239 ASN B CA 1
ATOM 10081 C C . ASN B 1 239 ? -2.570 -40.610 3.232 1.00 58.97 239 ASN B C 1
ATOM 10082 O O . ASN B 1 239 ? -3.408 -39.744 3.504 1.00 59.07 239 ASN B O 1
ATOM 10093 N N . TRP B 1 240 ? -1.857 -40.614 2.102 1.00 58.59 240 TRP B N 1
ATOM 10094 C CA . TRP B 1 240 ? -1.974 -39.520 1.141 1.00 61.76 240 TRP B CA 1
ATOM 10095 C C . TRP B 1 240 ? -3.385 -39.427 0.570 1.00 64.12 240 TRP B C 1
ATOM 10096 O O . TRP B 1 240 ? -3.907 -38.325 0.363 1.00 64.54 240 TRP B O 1
ATOM 10117 N N . LYS B 1 241 ? -4.014 -40.573 0.300 1.00 65.77 241 LYS B N 1
ATOM 10118 C CA . LYS B 1 241 ? -5.306 -40.565 -0.380 1.00 69.52 241 LYS B CA 1
ATOM 10119 C C . LYS B 1 241 ? -6.354 -39.801 0.421 1.00 70.71 241 LYS B C 1
ATOM 10120 O O . LYS B 1 241 ? -7.162 -39.059 -0.151 1.00 75.78 241 LYS B O 1
ATOM 10124 N N . THR B 1 242 ? -6.357 -39.965 1.746 1.00 68.47 242 THR B N 1
ATOM 10125 C CA . THR B 1 242 ? -7.343 -39.293 2.583 1.00 70.41 242 THR B CA 1
ATOM 10126 C C . THR B 1 242 ? -6.905 -37.899 3.009 1.00 70.89 242 THR B C 1
ATOM 10127 O O . THR B 1 242 ? -7.758 -37.031 3.227 1.00 73.08 242 THR B O 1
ATOM 10138 N N . ALA B 1 243 ? -5.599 -37.661 3.134 1.00 70.29 243 ALA B N 1
ATOM 10139 C CA . ALA B 1 243 ? -5.126 -36.344 3.542 1.00 68.47 243 ALA B CA 1
ATOM 10140 C C . ALA B 1 243 ? -5.161 -35.352 2.385 1.00 67.87 243 ALA B C 1
ATOM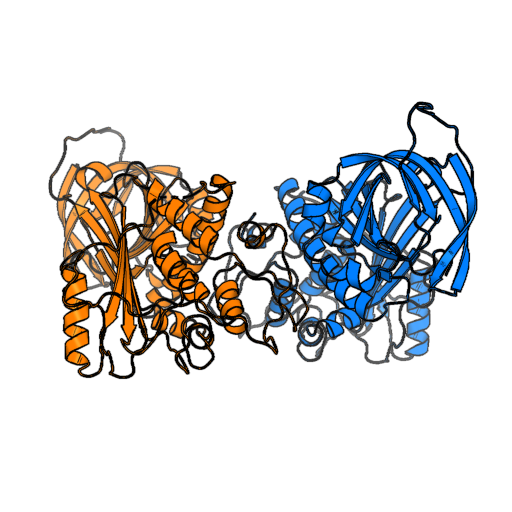 10141 O O . ALA B 1 243 ? -5.481 -34.175 2.582 1.00 67.49 243 ALA B O 1
ATOM 10148 N N . PHE B 1 244 ? -4.842 -35.813 1.176 1.00 67.22 244 PHE B N 1
ATOM 10149 C CA . PHE B 1 244 ? -4.701 -34.950 0.012 1.00 65.81 244 PHE B CA 1
ATOM 10150 C C . PHE B 1 244 ? -5.798 -35.142 -1.023 1.00 63.06 244 PHE B C 1
ATOM 10151 O O . PHE B 1 244 ? -6.093 -34.197 -1.762 1.00 61.98 244 PHE B O 1
ATOM 10168 N N . GLN B 1 245 ? -6.406 -36.319 -1.099 1.00 67.70 245 GLN B N 1
ATOM 10169 C CA . GLN B 1 245 ? -7.487 -36.592 -2.036 1.00 68.84 245 GLN B CA 1
ATOM 10170 C C . GLN B 1 245 ? -7.024 -36.274 -3.468 1.00 68.89 245 GLN B C 1
ATOM 10171 O O . GLN B 1 245 ? -7.567 -35.374 -4.110 1.00 70.12 245 GLN B O 1
ATOM 10185 N N . PRO B 1 246 ? -6.027 -36.998 -3.983 1.00 65.29 246 PRO B N 1
ATOM 10186 C CA . PRO B 1 246 ? -5.468 -36.658 -5.302 1.00 68.86 246 PRO B CA 1
ATOM 10187 C C . PRO B 1 246 ? -6.484 -36.890 -6.411 1.00 71.69 246 PRO B C 1
ATOM 10188 O O . PRO B 1 246 ? -6.961 -38.007 -6.610 1.00 74.79 246 PRO B O 1
ATOM 10199 N N . GLU B 1 247 ? -6.806 -35.820 -7.141 1.00 69.72 247 GLU B N 1
ATOM 10200 C CA . GLU B 1 247 ? -7.692 -35.899 -8.293 1.00 70.29 247 GLU B CA 1
ATOM 10201 C C . GLU B 1 247 ? -6.950 -36.208 -9.587 1.00 71.18 247 GLU B C 1
ATOM 10202 O O . GLU B 1 247 ? -7.597 -36.460 -10.610 1.00 71.08 247 GLU B O 1
ATOM 10214 N N . ALA B 1 248 ? -5.620 -36.191 -9.564 1.00 66.88 248 ALA B N 1
ATOM 10215 C CA . ALA B 1 248 ? -4.812 -36.499 -10.735 1.00 68.06 248 ALA B CA 1
ATOM 10216 C C . ALA B 1 248 ? -3.439 -36.944 -10.255 1.00 65.13 248 ALA B C 1
ATOM 10217 O O . ALA B 1 248 ? -2.864 -36.328 -9.353 1.00 66.62 248 ALA B O 1
ATOM 10224 N N . THR B 1 249 ? -2.925 -38.012 -10.856 1.00 65.23 249 THR B N 1
ATOM 10225 C CA . THR B 1 249 ? -1.647 -38.580 -10.453 1.00 67.63 249 THR B CA 1
ATOM 10226 C C . THR B 1 249 ? -0.841 -38.940 -11.689 1.00 62.41 249 THR B C 1
ATOM 10227 O O . THR B 1 249 ? -1.350 -39.612 -12.591 1.00 72.78 249 THR B O 1
ATOM 10238 N N . SER B 1 250 ? 0.413 -38.501 -11.719 1.00 63.26 250 SER B N 1
ATOM 10239 C CA . SER B 1 250 ? 1.315 -38.831 -12.812 1.00 60.35 250 SER B CA 1
ATOM 10240 C C . SER B 1 250 ? 2.744 -38.578 -12.354 1.00 56.23 250 SER B C 1
ATOM 10241 O O . SER B 1 250 ? 2.986 -37.948 -11.322 1.00 57.27 250 SER B O 1
ATOM 10249 N N . ASP B 1 251 ? 3.690 -39.091 -13.136 1.00 52.92 251 ASP B N 1
ATOM 10250 C CA . ASP B 1 251 ? 5.091 -38.733 -12.973 1.00 54.31 251 ASP B CA 1
ATOM 10251 C C . ASP B 1 251 ? 5.322 -37.346 -13.561 1.00 58.86 251 ASP B C 1
ATOM 10252 O O . ASP B 1 251 ? 4.866 -37.051 -14.671 1.00 53.64 251 ASP B O 1
ATOM 10261 N N . GLN B 1 252 ? 6.024 -36.494 -12.816 1.00 50.30 252 GLN B N 1
ATOM 10262 C CA . GLN B 1 252 ? 6.314 -35.137 -13.253 1.00 55.18 252 GLN B CA 1
ATOM 10263 C C . GLN B 1 252 ? 7.726 -34.760 -12.827 1.00 53.23 252 GLN B C 1
ATOM 10264 O O . GLN B 1 252 ? 8.375 -35.459 -12.044 1.00 50.16 252 GLN B O 1
ATOM 10278 N N . ASP B 1 253 ? 8.193 -33.629 -13.349 1.00 49.37 253 ASP B N 1
ATOM 10279 C CA . ASP B 1 253 ? 9.524 -33.144 -13.021 1.00 51.23 253 ASP B CA 1
ATOM 10280 C C . ASP B 1 253 ? 9.584 -32.690 -11.569 1.00 46.82 253 ASP B C 1
ATOM 10281 O O . ASP B 1 253 ? 8.697 -31.972 -11.096 1.00 46.65 253 ASP B O 1
ATOM 10290 N N . PHE B 1 254 ? 10.626 -33.114 -10.859 1.00 46.28 254 PHE B N 1
ATOM 10291 C CA . PHE B 1 254 ? 11.042 -32.471 -9.619 1.00 43.44 254 PHE B CA 1
ATOM 10292 C C . PHE B 1 254 ? 12.480 -32.011 -9.803 1.00 46.13 254 PHE B C 1
ATOM 10293 O O . PHE B 1 254 ? 13.375 -32.832 -10.034 1.00 48.46 254 PHE B O 1
ATOM 10310 N N . TRP B 1 255 ? 12.699 -30.706 -9.696 1.00 46.55 255 TRP B N 1
ATOM 10311 C CA . TRP B 1 255 ? 14.004 -30.108 -9.964 1.00 50.65 255 TRP B CA 1
ATOM 10312 C C . TRP B 1 255 ? 14.810 -30.099 -8.674 1.00 52.09 255 TRP B C 1
ATOM 10313 O O . TRP B 1 255 ? 14.745 -29.164 -7.877 1.00 48.17 255 TRP B O 1
ATOM 10334 N N . THR B 1 256 ? 15.582 -31.170 -8.464 1.00 52.49 256 THR B N 1
ATOM 10335 C CA . THR B 1 256 ? 16.473 -31.213 -7.310 1.00 58.36 256 THR B CA 1
ATOM 10336 C C . THR B 1 256 ? 17.505 -30.095 -7.378 1.00 60.79 256 THR B C 1
ATOM 10337 O O . THR B 1 256 ? 17.941 -29.588 -6.340 1.00 54.52 256 THR B O 1
ATOM 10348 N N . GLN B 1 257 ? 17.906 -29.707 -8.587 1.00 65.46 257 GLN B N 1
ATOM 10349 C CA . GLN B 1 257 ? 18.753 -28.546 -8.810 1.00 70.81 257 GLN B CA 1
ATOM 10350 C C . GLN B 1 257 ? 18.215 -27.801 -10.026 1.00 63.50 257 GLN B C 1
ATOM 10351 O O . GLN B 1 257 ? 17.239 -28.222 -10.655 1.00 61.34 257 GLN B O 1
ATOM 10365 N N . LYS B 1 258 ? 18.863 -26.686 -10.366 1.00 64.91 258 LYS B N 1
ATOM 10366 C CA . LYS B 1 258 ? 18.377 -25.865 -11.471 1.00 59.73 258 LYS B CA 1
ATOM 10367 C C . LYS B 1 258 ? 18.345 -26.653 -12.776 1.00 59.06 258 LYS B C 1
ATOM 10368 O O . LYS B 1 258 ? 17.433 -26.475 -13.593 1.00 55.68 258 LYS B O 1
ATOM 10387 N N . ASN B 1 259 ? 19.324 -27.530 -12.988 1.00 55.94 259 ASN B N 1
ATOM 10388 C CA . ASN B 1 259 ? 19.454 -28.288 -14.227 1.00 53.50 259 ASN B CA 1
ATOM 10389 C C . ASN B 1 259 ? 19.524 -29.780 -13.941 1.00 51.73 259 ASN B C 1
ATOM 10390 O O . ASN B 1 259 ? 20.225 -30.532 -14.625 1.00 53.39 259 ASN B O 1
ATOM 10401 N N . SER B 1 260 ? 18.795 -30.233 -12.925 1.00 50.44 260 SER B N 1
ATOM 10402 C CA . SER B 1 260 ? 18.756 -31.647 -12.561 1.00 50.73 260 SER B CA 1
ATOM 10403 C C . SER B 1 260 ? 17.310 -32.014 -12.262 1.00 51.38 260 SER B C 1
ATOM 10404 O O . SER B 1 260 ? 16.732 -31.524 -11.286 1.00 51.00 260 SER B O 1
ATOM 10412 N N . SER B 1 261 ? 16.725 -32.862 -13.101 1.00 47.76 261 SER B N 1
ATOM 10413 C CA . SER B 1 261 ? 15.347 -33.296 -12.949 1.00 48.34 261 SER B CA 1
ATOM 10414 C C . SER B 1 261 ? 15.300 -34.751 -12.509 1.00 46.89 261 SER B C 1
ATOM 10415 O O . SER B 1 261 ? 16.166 -35.555 -12.865 1.00 44.98 261 SER B O 1
ATOM 10423 N N . VAL B 1 262 ? 14.273 -35.082 -11.732 1.00 44.72 262 VAL B N 1
ATOM 10424 C CA . VAL B 1 262 ? 13.968 -36.460 -11.374 1.00 45.20 262 VAL B CA 1
ATOM 10425 C C . VAL B 1 262 ? 12.476 -36.678 -11.583 1.00 48.11 262 VAL B C 1
ATOM 10426 O O . VAL B 1 262 ? 11.656 -35.880 -11.116 1.00 46.49 262 VAL B O 1
ATOM 10439 N N . GLN B 1 263 ? 12.129 -37.740 -12.305 1.00 50.18 263 GLN B N 1
ATOM 10440 C CA . GLN B 1 263 ? 10.733 -38.097 -12.520 1.00 49.82 263 GLN B CA 1
ATOM 10441 C C . GLN B 1 263 ? 10.204 -38.798 -11.275 1.00 47.33 263 GLN B C 1
ATOM 10442 O O . GLN B 1 263 ? 10.754 -39.819 -10.850 1.00 48.90 263 GLN B O 1
ATOM 10456 N N . VAL B 1 264 ? 9.144 -38.248 -10.686 1.00 45.56 264 VAL B N 1
ATOM 10457 C CA . VAL B 1 264 ? 8.611 -38.773 -9.428 1.00 51.22 264 VAL B CA 1
ATOM 10458 C C . VAL B 1 264 ? 7.100 -38.690 -9.447 1.00 52.06 264 VAL B C 1
ATOM 10459 O O . VAL B 1 264 ? 6.506 -37.825 -10.106 1.00 50.67 264 VAL B O 1
ATOM 10472 N N . PRO B 1 265 ? 6.441 -39.585 -8.710 1.00 49.54 265 PRO B N 1
ATOM 10473 C CA . PRO B 1 265 ? 4.975 -39.516 -8.615 1.00 52.68 265 PRO B CA 1
ATOM 10474 C C . PRO B 1 265 ? 4.533 -38.225 -7.947 1.00 52.16 265 PRO B C 1
ATOM 10475 O O . PRO B 1 265 ? 4.906 -37.934 -6.808 1.00 54.54 265 PRO B O 1
ATOM 10486 N N . PHE B 1 266 ? 3.738 -37.445 -8.668 1.00 52.79 266 PHE B N 1
ATOM 10487 C CA . PHE B 1 266 ? 3.125 -36.244 -8.126 1.00 52.04 266 PHE B CA 1
ATOM 10488 C C . PHE B 1 266 ? 1.652 -36.503 -7.829 1.00 57.07 266 PHE B C 1
ATOM 10489 O O . PHE B 1 266 ? 1.083 -37.533 -8.198 1.00 60.84 266 PHE B O 1
ATOM 10506 N N . MET B 1 267 ? 1.036 -35.540 -7.151 1.00 53.45 267 MET B N 1
ATOM 10507 C CA . MET B 1 267 ? -0.379 -35.588 -6.816 1.00 56.31 267 MET B CA 1
ATOM 10508 C C . MET B 1 267 ? -0.967 -34.208 -7.053 1.00 60.92 267 MET B C 1
ATOM 10509 O O . MET B 1 267 ? -0.254 -33.205 -6.996 1.00 55.23 267 MET B O 1
ATOM 10523 N N . MET B 1 268 ? -2.269 -34.159 -7.326 1.00 61.61 268 MET B N 1
ATOM 10524 C CA . MET B 1 268 ? -2.942 -32.884 -7.531 1.00 62.00 268 MET B CA 1
ATOM 10525 C C . MET B 1 268 ? -4.359 -32.967 -6.989 1.00 65.75 268 MET B C 1
ATOM 10526 O O . MET B 1 268 ? -5.023 -33.999 -7.121 1.00 64.45 268 MET B O 1
ATOM 10540 N N . HIS B 1 269 ? -4.813 -31.871 -6.386 1.00 62.18 269 HIS B N 1
ATOM 10541 C CA . HIS B 1 269 ? -6.172 -31.784 -5.862 1.00 64.11 269 HIS B CA 1
ATOM 10542 C C . HIS B 1 269 ? -6.557 -30.315 -5.821 1.00 66.12 269 HIS B C 1
ATOM 10543 O O . HIS B 1 269 ? -5.918 -29.530 -5.115 1.00 66.95 269 HIS B O 1
ATOM 10557 N N . THR B 1 270 ? -7.596 -29.947 -6.564 1.00 67.31 270 THR B N 1
ATOM 10558 C CA . THR B 1 270 ? -8.045 -28.564 -6.641 1.00 70.98 270 THR B CA 1
ATOM 10559 C C . THR B 1 270 ? -9.070 -28.309 -5.543 1.00 70.76 270 THR B C 1
ATOM 10560 O O . THR B 1 270 ? -10.108 -28.979 -5.487 1.00 68.64 270 THR B O 1
ATOM 10571 N N . GLY B 1 271 ? -8.783 -27.340 -4.685 1.00 69.28 271 GLY B N 1
ATOM 10572 C CA . GLY B 1 271 ? -9.651 -27.047 -3.560 1.00 72.21 271 GLY B CA 1
ATOM 10573 C C . GLY B 1 271 ? -9.098 -25.882 -2.772 1.00 74.39 271 GLY B C 1
ATOM 10574 O O . GLY B 1 271 ? -8.004 -25.374 -3.046 1.00 72.15 271 GLY B O 1
ATOM 10578 N N . ASP B 1 272 ? -9.876 -25.463 -1.779 1.00 76.73 272 ASP B N 1
ATOM 10579 C CA . ASP B 1 272 ? -9.499 -24.334 -0.942 1.00 75.66 272 ASP B CA 1
ATOM 10580 C C . ASP B 1 272 ? -8.486 -24.774 0.107 1.00 75.83 272 ASP B C 1
ATOM 10581 O O . ASP B 1 272 ? -8.717 -25.743 0.839 1.00 75.59 272 ASP B O 1
ATOM 10590 N N . TYR B 1 273 ? -7.362 -24.063 0.176 1.00 75.50 273 TYR B N 1
ATOM 10591 C CA . TYR B 1 273 ? -6.336 -24.311 1.176 1.00 70.45 273 TYR B CA 1
ATOM 10592 C C . TYR B 1 273 ? -6.030 -23.024 1.924 1.00 70.79 273 TYR B C 1
ATOM 10593 O O . TYR B 1 273 ? -6.015 -21.940 1.332 1.00 70.44 273 TYR B O 1
ATOM 10611 N N . LYS B 1 274 ? -5.775 -23.152 3.222 1.00 75.36 274 LYS B N 1
ATOM 10612 C CA . LYS B 1 274 ? -5.224 -22.044 3.992 1.00 70.28 274 LYS B CA 1
ATOM 10613 C C . LYS B 1 274 ? -3.811 -21.772 3.486 1.00 63.82 274 LYS B C 1
ATOM 10614 O O . LYS B 1 274 ? -2.948 -22.655 3.528 1.00 57.61 274 LYS B O 1
ATOM 10633 N N . TYR B 1 275 ? -3.581 -20.556 2.996 1.00 66.25 275 TYR B N 1
ATOM 10634 C CA . TYR B 1 275 ? -2.449 -20.282 2.121 1.00 63.89 275 TYR B CA 1
ATOM 10635 C C . TYR B 1 275 ? -1.960 -18.865 2.369 1.00 62.49 275 TYR B C 1
ATOM 10636 O O . TYR B 1 275 ? -2.702 -18.006 2.853 1.00 65.51 275 TYR B O 1
ATOM 10654 N N . LEU B 1 276 ? -0.690 -18.636 2.044 1.00 59.79 276 LEU B N 1
ATOM 10655 C CA . LEU B 1 276 ? -0.083 -17.321 2.213 1.00 60.24 276 LEU B CA 1
ATOM 10656 C C . LEU B 1 276 ? 1.115 -17.217 1.286 1.00 60.10 276 LEU B C 1
ATOM 10657 O O . LEU B 1 276 ? 2.012 -18.065 1.334 1.00 60.60 276 LEU B O 1
ATOM 10673 N N . ASP B 1 277 ? 1.132 -16.182 0.453 1.00 64.77 277 ASP B N 1
ATOM 10674 C CA . ASP B 1 277 ? 2.303 -15.833 -0.340 1.00 61.53 277 ASP B CA 1
ATOM 10675 C C . ASP B 1 277 ? 2.991 -14.656 0.343 1.00 61.50 277 ASP B C 1
ATOM 10676 O O . ASP B 1 277 ? 2.451 -13.546 0.376 1.00 65.60 277 ASP B O 1
ATOM 10685 N N . ASP B 1 278 ? 4.175 -14.905 0.900 1.00 61.82 278 ASP B N 1
ATOM 10686 C CA . ASP B 1 278 ? 4.956 -13.870 1.575 1.00 55.18 278 ASP B CA 1
ATOM 10687 C C . ASP B 1 278 ? 5.916 -13.281 0.550 1.00 57.42 278 ASP B C 1
ATOM 10688 O O . ASP B 1 278 ? 7.027 -13.772 0.350 1.00 57.21 278 ASP B O 1
ATOM 10697 N N . ALA B 1 279 ? 5.476 -12.210 -0.112 1.00 56.44 279 ALA B N 1
ATOM 10698 C CA . ALA B 1 279 ? 6.279 -11.616 -1.176 1.00 62.69 279 ALA B CA 1
ATOM 10699 C C . ALA B 1 279 ? 7.635 -11.160 -0.651 1.00 58.31 279 ALA B C 1
ATOM 10700 O O . ALA B 1 279 ? 8.676 -11.439 -1.258 1.00 59.47 279 ALA B O 1
ATOM 10707 N N . GLY B 1 280 ? 7.643 -10.457 0.483 1.00 58.61 280 GLY B N 1
ATOM 10708 C CA . GLY B 1 280 ? 8.897 -9.955 1.019 1.00 60.23 280 GLY B CA 1
ATOM 10709 C C . GLY B 1 280 ? 9.898 -11.057 1.305 1.00 60.71 280 GLY B C 1
ATOM 10710 O O . GLY B 1 280 ? 11.101 -10.889 1.085 1.00 60.00 280 GLY B O 1
ATOM 10714 N N . ARG B 1 281 ? 9.420 -12.196 1.800 1.00 58.38 281 ARG B N 1
ATOM 10715 C CA . ARG B 1 281 ? 10.277 -13.326 2.131 1.00 57.49 281 ARG B CA 1
ATOM 10716 C C . ARG B 1 281 ? 10.357 -14.355 1.011 1.00 57.41 281 ARG B C 1
ATOM 10717 O O . ARG B 1 281 ? 11.024 -15.381 1.178 1.00 55.55 281 ARG B O 1
ATOM 10738 N N . LYS B 1 282 ? 9.643 -14.148 -0.083 1.00 59.06 282 LYS B N 1
ATOM 10739 C CA . LYS B 1 282 ? 9.658 -15.070 -1.220 1.00 58.58 282 LYS B CA 1
ATOM 10740 C C . LYS B 1 282 ? 9.342 -16.478 -0.826 1.00 52.63 282 LYS B C 1
ATOM 10741 O O . LYS B 1 282 ? 10.078 -17.387 -1.150 1.00 51.46 282 LYS B O 1
ATOM 10760 N N . CYS B 1 283 ? 8.253 -16.643 -0.112 1.00 52.18 283 CYS B N 1
ATOM 10761 C CA . CYS B 1 283 ? 7.841 -17.956 0.310 1.00 55.37 283 CYS B CA 1
ATOM 10762 C C . CYS B 1 283 ? 6.385 -18.160 0.152 1.00 56.58 283 CYS B C 1
ATOM 10763 O O . CYS B 1 283 ? 5.617 -17.270 0.417 1.00 56.89 283 CYS B O 1
ATOM 10768 N N . SER B 1 284 ? 6.007 -19.350 -0.255 1.00 52.24 284 SER B N 1
ATOM 10769 C CA . SER B 1 284 ? 4.622 -19.673 -0.343 1.00 52.65 284 SER B CA 1
ATOM 10770 C C . SER B 1 284 ? 4.399 -20.723 0.707 1.00 50.37 284 SER B C 1
ATOM 10771 O O . SER B 1 284 ? 5.114 -21.693 0.764 1.00 48.03 284 SER B O 1
ATOM 10779 N N . ILE B 1 285 ? 3.406 -20.528 1.537 1.00 50.32 285 ILE B N 1
ATOM 10780 C CA . ILE B 1 285 ? 3.142 -21.424 2.654 1.00 49.38 285 ILE B CA 1
ATOM 10781 C C . ILE B 1 285 ? 1.777 -22.058 2.446 1.00 51.24 285 ILE B C 1
ATOM 10782 O O . ILE B 1 285 ? 0.810 -21.370 2.100 1.00 52.41 285 ILE B O 1
ATOM 10798 N N . VAL B 1 286 ? 1.706 -23.369 2.657 1.00 50.74 286 VAL B N 1
ATOM 10799 C CA . VAL B 1 286 ? 0.492 -24.144 2.452 1.00 52.24 286 VAL B CA 1
ATOM 10800 C C . VAL B 1 286 ? 0.274 -25.011 3.680 1.00 50.11 286 VAL B C 1
ATOM 10801 O O . VAL B 1 286 ? 1.168 -25.768 4.075 1.00 49.66 286 VAL B O 1
ATOM 10814 N N . ARG B 1 287 ? -0.901 -24.896 4.285 1.00 50.19 287 ARG B N 1
ATOM 10815 C CA . ARG B 1 287 ? -1.305 -25.778 5.368 1.00 56.22 287 ARG B CA 1
ATOM 10816 C C . ARG B 1 287 ? -2.184 -26.880 4.796 1.00 55.40 287 ARG B C 1
ATOM 10817 O O . ARG B 1 287 ? -3.118 -26.604 4.035 1.00 60.28 287 ARG B O 1
ATOM 10838 N N . LEU B 1 288 ? -1.883 -28.120 5.163 1.00 51.04 288 LEU B N 1
ATOM 10839 C CA . LEU B 1 288 ? -2.609 -29.282 4.673 1.00 54.95 288 LEU B CA 1
ATOM 10840 C C . LEU B 1 288 ? -2.972 -30.166 5.853 1.00 52.72 288 LEU B C 1
ATOM 10841 O O . LEU B 1 288 ? -2.101 -30.543 6.642 1.00 53.63 288 LEU B O 1
ATOM 10857 N N . GLY B 1 289 ? -4.254 -30.493 5.970 1.00 55.52 289 GLY B N 1
ATOM 10858 C CA . GLY B 1 289 ? -4.684 -31.464 6.952 1.00 54.26 289 GLY B CA 1
ATOM 10859 C C . GLY B 1 289 ? -4.043 -32.814 6.706 1.00 58.95 289 GLY B C 1
ATOM 10860 O O . GLY B 1 289 ? -4.199 -33.395 5.626 1.00 64.22 289 GLY B O 1
ATOM 10864 N N . LEU B 1 290 ? -3.307 -33.316 7.693 1.00 55.87 290 LEU B N 1
ATOM 10865 C CA . LEU B 1 290 ? -2.648 -34.610 7.574 1.00 56.25 290 LEU B CA 1
ATOM 10866 C C . LEU B 1 290 ? -3.492 -35.731 8.163 1.00 63.43 290 LEU B C 1
ATOM 10867 O O . LEU B 1 290 ? -3.562 -36.822 7.589 1.00 66.94 290 LEU B O 1
ATOM 10883 N N . SER B 1 291 ? -4.134 -35.479 9.297 1.00 61.75 291 SER B N 1
ATOM 10884 C CA . SER B 1 291 ? -4.970 -36.476 9.944 1.00 66.04 291 SER B CA 1
ATOM 10885 C C . SER B 1 291 ? -5.952 -35.744 10.853 1.00 67.39 291 SER B C 1
ATOM 10886 O O . SER B 1 291 ? -6.139 -34.528 10.729 1.00 68.01 291 SER B O 1
ATOM 10894 N N . LYS B 1 292 ? -6.579 -36.483 11.769 1.00 68.04 292 LYS B N 1
ATOM 10895 C CA . LYS B 1 292 ? -7.536 -35.872 12.682 1.00 73.76 292 LYS B CA 1
ATOM 10896 C C . LYS B 1 292 ? -6.856 -34.882 13.620 1.00 67.72 292 LYS B C 1
ATOM 10897 O O . LYS B 1 292 ? -7.396 -33.802 13.886 1.00 69.60 292 LYS B O 1
ATOM 10916 N N . ARG B 1 293 ? -5.668 -35.224 14.121 1.00 67.44 293 ARG B N 1
ATOM 10917 C CA . ARG B 1 293 ? -4.997 -34.433 15.144 1.00 68.78 293 ARG B CA 1
ATOM 10918 C C . ARG B 1 293 ? -3.692 -33.807 14.663 1.00 60.70 293 ARG B C 1
ATOM 10919 O O . ARG B 1 293 ? -2.948 -33.256 15.482 1.00 52.49 293 ARG B O 1
ATOM 10940 N N . THR B 1 294 ? -3.388 -33.872 13.366 1.00 57.76 294 THR B N 1
ATOM 10941 C CA . THR B 1 294 ? -2.154 -33.296 12.851 1.00 51.98 294 THR B CA 1
ATOM 10942 C C . THR B 1 294 ? -2.400 -32.613 11.513 1.00 57.34 294 THR B C 1
ATOM 10943 O O . THR B 1 294 ? -3.288 -32.999 10.748 1.00 55.75 294 THR B O 1
ATOM 10954 N N . PHE B 1 295 ? -1.593 -31.587 11.246 1.00 52.89 295 PHE B N 1
ATOM 10955 C CA . PHE B 1 295 ? -1.534 -30.923 9.952 1.00 48.33 295 PHE B CA 1
ATOM 10956 C C . PHE B 1 295 ? -0.071 -30.780 9.551 1.00 47.98 295 PHE B C 1
ATOM 10957 O O . PHE B 1 295 ? 0.841 -31.020 10.347 1.00 47.44 295 PHE B O 1
ATOM 10974 N N . MET B 1 296 ? 0.151 -30.398 8.296 1.00 44.75 296 MET B N 1
ATOM 10975 C CA . MET B 1 296 ? 1.492 -30.211 7.759 1.00 44.34 296 MET B CA 1
ATOM 10976 C C . MET B 1 296 ? 1.641 -28.785 7.250 1.00 45.39 296 MET B C 1
ATOM 10977 O O . MET B 1 296 ? 0.702 -28.212 6.689 1.00 48.49 296 MET B O 1
ATOM 10991 N N . LEU B 1 297 ? 2.827 -28.218 7.454 1.00 42.75 297 LEU B N 1
ATOM 10992 C CA . LEU B 1 297 ? 3.175 -26.898 6.948 1.00 45.19 297 LEU B CA 1
ATOM 10993 C C . LEU B 1 297 ? 4.167 -27.074 5.809 1.00 44.24 297 LEU B C 1
ATOM 10994 O O . LEU B 1 297 ? 5.264 -27.597 6.019 1.00 43.57 297 LEU B O 1
ATOM 11010 N N . LEU B 1 298 ? 3.782 -26.642 4.615 1.00 44.95 298 LEU B N 1
ATOM 11011 C CA . LEU B 1 298 ? 4.642 -26.706 3.442 1.00 46.31 298 LEU B CA 1
ATOM 11012 C C . LEU B 1 298 ? 5.089 -25.298 3.081 1.00 43.79 298 LEU B C 1
ATOM 11013 O O . LEU B 1 298 ? 4.272 -24.373 3.048 1.00 50.47 298 LEU B O 1
ATOM 11029 N N . VAL B 1 299 ? 6.383 -25.140 2.818 1.00 41.51 299 VAL B N 1
ATOM 11030 C CA . VAL B 1 299 ? 6.974 -23.840 2.523 1.00 43.46 299 VAL B CA 1
ATOM 11031 C C . VAL B 1 299 ? 7.809 -23.978 1.262 1.00 44.59 299 VAL B C 1
ATOM 11032 O O . VAL B 1 299 ? 8.801 -24.719 1.245 1.00 41.62 299 VAL B O 1
ATOM 11045 N N . LEU B 1 300 ? 7.411 -23.262 0.214 1.00 43.98 300 LEU B N 1
ATOM 11046 C CA . LEU B 1 300 ? 8.050 -23.330 -1.095 1.00 44.95 300 LEU B CA 1
ATOM 11047 C C . LEU B 1 300 ? 8.656 -21.978 -1.433 1.00 44.15 300 LEU B C 1
ATOM 11048 O O . LEU B 1 300 ? 7.933 -20.963 -1.420 1.00 44.88 300 LEU B O 1
ATOM 11064 N N . PRO B 1 301 ? 9.948 -21.895 -1.743 1.00 41.20 301 PRO B N 1
ATOM 11065 C CA . PRO B 1 301 ? 10.505 -20.615 -2.191 1.00 46.23 301 PRO B CA 1
ATOM 11066 C C . PRO B 1 301 ? 9.953 -20.228 -3.554 1.00 50.77 301 PRO B C 1
ATOM 11067 O O . PRO B 1 301 ? 9.720 -21.082 -4.414 1.00 51.83 301 PRO B O 1
ATOM 11078 N N . HIS B 1 302 ? 9.735 -18.927 -3.741 1.00 51.68 302 HIS B N 1
ATOM 11079 C CA . HIS B 1 302 ? 9.441 -18.413 -5.070 1.00 51.38 302 HIS B CA 1
ATOM 11080 C C . HIS B 1 302 ? 10.450 -18.968 -6.066 1.00 54.29 302 HIS B C 1
ATOM 11081 O O . HIS B 1 302 ? 11.609 -19.231 -5.726 1.00 54.25 302 HIS B O 1
ATOM 11095 N N . GLU B 1 303 ? 10.005 -19.156 -7.304 1.00 58.69 303 GLU B N 1
ATOM 11096 C CA . GLU B 1 303 ? 10.924 -19.516 -8.375 1.00 57.34 303 GLU B CA 1
ATOM 11097 C C . GLU B 1 303 ? 12.091 -18.537 -8.397 1.00 52.58 303 GLU B C 1
ATOM 11098 O O . GLU B 1 303 ? 11.899 -17.321 -8.314 1.00 55.45 303 GLU B O 1
ATOM 11110 N N . GLY B 1 304 ? 13.306 -19.074 -8.490 1.00 52.89 304 GLY B N 1
ATOM 11111 C CA . GLY B 1 304 ? 14.504 -18.264 -8.487 1.00 54.52 304 GLY B CA 1
ATOM 11112 C C . GLY B 1 304 ? 15.094 -17.994 -7.119 1.00 54.84 304 GLY B C 1
ATOM 11113 O O . GLY B 1 304 ? 16.223 -17.491 -7.039 1.00 55.20 304 GLY B O 1
ATOM 11117 N N . ALA B 1 305 ? 14.374 -18.301 -6.046 1.00 56.36 305 ALA B N 1
ATOM 11118 C CA . ALA B 1 305 ? 14.884 -18.169 -4.689 1.00 51.40 305 ALA B CA 1
ATOM 11119 C C . ALA B 1 305 ? 15.314 -19.534 -4.163 1.00 53.77 305 ALA B C 1
ATOM 11120 O O . ALA B 1 305 ? 14.767 -20.569 -4.550 1.00 54.11 305 ALA B O 1
ATOM 11127 N N . SER B 1 306 ? 16.299 -19.526 -3.270 1.00 56.00 306 SER B N 1
ATOM 11128 C CA . SER B 1 306 ? 16.911 -20.750 -2.772 1.00 59.33 306 SER B CA 1
ATOM 11129 C C . SER B 1 306 ? 16.348 -21.114 -1.405 1.00 57.74 306 SER B C 1
ATOM 11130 O O . SER B 1 306 ? 16.089 -20.240 -0.572 1.00 53.52 306 SER B O 1
ATOM 11138 N N . LEU B 1 307 ? 16.172 -22.419 -1.179 1.00 55.31 307 LEU B N 1
ATOM 11139 C CA . LEU B 1 307 ? 15.575 -22.880 0.070 1.00 54.74 307 LEU B CA 1
ATOM 11140 C C . LEU B 1 307 ? 16.397 -22.446 1.277 1.00 51.65 307 LEU B C 1
ATOM 11141 O O . LEU B 1 307 ? 15.837 -22.080 2.316 1.00 48.51 307 LEU B O 1
ATOM 11157 N N . GLN B 1 308 ? 17.728 -22.490 1.169 1.00 54.18 308 GLN B N 1
ATOM 11158 C CA . GLN B 1 308 ? 18.554 -22.108 2.310 1.00 53.51 308 GLN B CA 1
ATOM 11159 C C . GLN B 1 308 ? 18.323 -20.653 2.696 1.00 56.95 308 GLN B C 1
ATOM 11160 O O . GLN B 1 308 ? 18.528 -20.279 3.856 1.00 61.97 308 GLN B O 1
ATOM 11174 N N . ASP B 1 309 ? 17.890 -19.822 1.746 1.00 54.16 309 ASP B N 1
ATOM 11175 C CA . ASP B 1 309 ? 17.514 -18.452 2.078 1.00 58.24 309 ASP B CA 1
ATOM 11176 C C . ASP B 1 309 ? 16.144 -18.402 2.745 1.00 53.64 309 ASP B C 1
ATOM 11177 O O . ASP B 1 309 ? 15.916 -17.586 3.645 1.00 53.39 309 ASP B O 1
ATOM 11186 N N . ILE B 1 310 ? 15.221 -19.267 2.317 1.00 52.71 310 ILE B N 1
ATOM 11187 C CA . ILE B 1 310 ? 13.873 -19.259 2.872 1.00 51.28 310 ILE B CA 1
ATOM 11188 C C . ILE B 1 310 ? 13.841 -19.861 4.270 1.00 47.86 310 ILE B C 1
ATOM 11189 O O . ILE B 1 310 ? 12.932 -19.553 5.050 1.00 46.47 310 ILE B O 1
ATOM 11205 N N . GLU B 1 311 ? 14.831 -20.630 4.646 1.00 43.73 311 GLU B N 1
ATOM 11206 C CA . GLU B 1 311 ? 14.807 -21.232 5.955 1.00 48.24 311 GLU B CA 1
ATOM 11207 C C . GLU B 1 311 ? 15.419 -20.324 6.998 1.00 51.06 311 GLU B C 1
ATOM 11208 O O . GLU B 1 311 ? 15.311 -20.591 8.181 1.00 46.75 311 GLU B O 1
ATOM 11220 N N . LYS B 1 312 ? 16.033 -19.232 6.563 1.00 53.47 312 LYS B N 1
ATOM 11221 C CA . LYS B 1 312 ? 16.758 -18.378 7.499 1.00 54.13 312 LYS B CA 1
ATOM 11222 C C . LYS B 1 312 ? 15.891 -17.858 8.640 1.00 49.29 312 LYS B C 1
ATOM 11223 O O . LYS B 1 312 ? 16.368 -17.864 9.788 1.00 51.86 312 LYS B O 1
ATOM 11242 N N . PRO B 1 313 ? 14.660 -17.400 8.421 1.00 50.16 313 PRO B N 1
ATOM 11243 C CA . PRO B 1 313 ? 13.849 -16.862 9.525 1.00 45.81 313 PRO B CA 1
ATOM 11244 C C . PRO B 1 313 ? 12.961 -17.871 10.241 1.00 48.43 313 PRO B C 1
ATOM 11245 O O . PRO B 1 313 ? 12.079 -17.449 10.996 1.00 46.51 313 PRO B O 1
ATOM 11256 N N . LEU B 1 314 ? 13.176 -19.177 10.057 1.00 45.67 314 LEU B N 1
ATOM 11257 C CA . LEU B 1 314 ? 12.236 -20.162 10.587 1.00 44.57 314 LEU B CA 1
ATOM 11258 C C . LEU B 1 314 ? 12.174 -20.156 12.111 1.00 44.23 314 LEU B C 1
ATOM 11259 O O . LEU B 1 314 ? 11.158 -20.563 12.683 1.00 45.34 314 LEU B O 1
ATOM 11275 N N . LEU B 1 315 ? 13.241 -19.724 12.789 1.00 46.40 315 LEU B N 1
ATOM 11276 C CA . LEU B 1 315 ? 13.212 -19.710 14.251 1.00 50.08 315 LEU B CA 1
ATOM 11277 C C . LEU B 1 315 ? 12.119 -18.788 14.778 1.00 46.16 315 LEU B C 1
ATOM 11278 O O . LEU B 1 315 ? 11.508 -19.080 15.812 1.00 50.89 315 LEU B O 1
ATOM 11294 N N . THR B 1 316 ? 11.847 -17.686 14.075 1.00 48.36 316 THR B N 1
ATOM 11295 C CA . THR B 1 316 ? 10.891 -16.687 14.527 1.00 50.46 316 THR B CA 1
ATOM 11296 C C . THR B 1 316 ? 9.686 -16.507 13.614 1.00 51.71 316 THR B C 1
ATOM 11297 O O . THR B 1 316 ? 8.680 -15.949 14.064 1.00 52.41 316 THR B O 1
ATOM 11308 N N . VAL B 1 317 ? 9.748 -16.965 12.362 1.00 50.27 317 VAL B N 1
ATOM 11309 C CA . VAL B 1 317 ? 8.753 -16.551 11.378 1.00 50.00 317 VAL B CA 1
ATOM 11310 C C . VAL B 1 317 ? 7.437 -17.311 11.477 1.00 52.04 317 VAL B C 1
ATOM 11311 O O . VAL B 1 317 ? 6.404 -16.794 11.033 1.00 53.60 317 VAL B O 1
ATOM 11324 N N . ILE B 1 318 ? 7.432 -18.515 12.050 1.00 53.42 318 ILE B N 1
ATOM 11325 C CA . ILE B 1 318 ? 6.289 -19.415 11.873 1.00 53.70 318 ILE B CA 1
ATOM 11326 C C . ILE B 1 318 ? 5.000 -18.831 12.450 1.00 53.85 318 ILE B C 1
ATOM 11327 O O . ILE B 1 318 ? 3.968 -18.872 11.762 1.00 53.06 318 ILE B O 1
ATOM 11343 N N . PRO B 1 319 ? 4.976 -18.297 13.676 1.00 57.48 319 PRO B N 1
ATOM 11344 C CA . PRO B 1 319 ? 3.708 -17.741 14.182 1.00 54.14 319 PRO B CA 1
ATOM 11345 C C . PRO B 1 319 ? 3.120 -16.670 13.281 1.00 57.66 319 PRO B C 1
ATOM 11346 O O . PRO B 1 319 ? 1.893 -16.587 13.140 1.00 58.24 319 PRO B O 1
ATOM 11357 N N . THR B 1 320 ? 3.965 -15.842 12.663 1.00 56.77 320 THR B N 1
ATOM 11358 C CA . THR B 1 320 ? 3.461 -14.810 11.764 1.00 58.57 320 THR B CA 1
ATOM 11359 C C . THR B 1 320 ? 2.785 -15.428 10.547 1.00 58.16 320 THR B C 1
ATOM 11360 O O . THR B 1 320 ? 1.703 -14.990 10.139 1.00 60.52 320 THR B O 1
ATOM 11371 N N . TRP B 1 321 ? 3.408 -16.449 9.953 1.00 55.61 321 TRP B N 1
ATOM 11372 C CA . TRP B 1 321 ? 2.815 -17.103 8.791 1.00 55.90 321 TRP B CA 1
ATOM 11373 C C . TRP B 1 321 ? 1.464 -17.718 9.134 1.00 57.60 321 TRP B C 1
ATOM 11374 O O . TRP B 1 321 ? 0.498 -17.576 8.376 1.00 58.96 321 TRP B O 1
ATOM 11395 N N . LEU B 1 322 ? 1.373 -18.404 10.276 1.00 61.69 322 LEU B N 1
ATOM 11396 C CA . LEU B 1 322 ? 0.109 -19.022 10.662 1.00 64.42 322 LEU B CA 1
ATOM 11397 C C . LEU B 1 322 ? -0.963 -17.970 10.918 1.00 67.98 322 LEU B C 1
ATOM 11398 O O . LEU B 1 322 ? -2.140 -18.184 10.604 1.00 69.81 322 LEU B O 1
ATOM 11414 N N . ARG B 1 323 ? -0.575 -16.825 11.487 1.00 65.69 323 ARG B N 1
ATOM 11415 C CA . ARG B 1 323 ? -1.544 -15.763 11.735 1.00 72.13 323 ARG B CA 1
ATOM 11416 C C . ARG B 1 323 ? -2.176 -15.279 10.436 1.00 76.12 323 ARG B C 1
ATOM 11417 O O . ARG B 1 323 ? -3.373 -14.969 10.397 1.00 77.93 323 ARG B O 1
ATOM 11438 N N . HIS B 1 324 ? -1.390 -15.211 9.361 1.00 74.19 324 HIS B N 1
ATOM 11439 C CA . HIS B 1 324 ? -1.833 -14.632 8.100 1.00 72.84 324 HIS B CA 1
ATOM 11440 C C . HIS B 1 324 ? -2.169 -15.686 7.050 1.00 73.22 324 HIS B C 1
ATOM 11441 O O . HIS B 1 324 ? -2.157 -15.382 5.852 1.00 71.54 324 HIS B O 1
ATOM 11455 N N . LEU B 1 325 ? -2.473 -16.912 7.470 1.00 72.58 325 LEU B N 1
ATOM 11456 C CA . LEU B 1 325 ? -2.938 -17.939 6.546 1.00 67.65 325 LEU B CA 1
ATOM 11457 C C . LEU B 1 325 ? -4.405 -17.688 6.216 1.00 71.85 325 LEU B C 1
ATOM 11458 O O . LEU B 1 325 ? -5.266 -17.762 7.101 1.00 69.62 325 LEU B O 1
ATOM 11474 N N . LYS B 1 326 ? -4.688 -17.389 4.951 1.00 74.31 326 LYS B N 1
ATOM 11475 C CA . LYS B 1 326 ? -6.044 -17.162 4.473 1.00 73.43 326 LYS B CA 1
ATOM 11476 C C . LYS B 1 326 ? -6.365 -18.183 3.388 1.00 74.14 326 LYS B C 1
ATOM 11477 O O . LYS B 1 326 ? -5.491 -18.563 2.600 1.00 68.91 326 LYS B O 1
ATOM 11496 N N . GLU B 1 327 ? -7.620 -18.621 3.349 1.00 72.80 327 GLU B N 1
ATOM 11497 C CA . GLU B 1 327 ? -8.031 -19.652 2.406 1.00 76.50 327 GLU B CA 1
ATOM 11498 C C . GLU B 1 327 ? -7.995 -19.122 0.978 1.00 73.50 327 GLU B C 1
ATOM 11499 O O . GLU B 1 327 ? -8.493 -18.028 0.696 1.00 70.65 327 GLU B O 1
ATOM 11511 N N . LYS B 1 328 ? -7.408 -19.907 0.074 1.00 72.01 328 LYS B N 1
ATOM 11512 C CA . LYS B 1 328 ? -7.356 -19.566 -1.340 1.00 74.15 328 LYS B CA 1
ATOM 11513 C C . LYS B 1 328 ? -7.679 -20.802 -2.166 1.00 73.31 328 LYS B C 1
ATOM 11514 O O . LYS B 1 328 ? -7.394 -21.932 -1.762 1.00 76.10 328 LYS B O 1
ATOM 11533 N N . TYR B 1 329 ? -8.283 -20.572 -3.330 1.00 74.82 329 TYR B N 1
ATOM 11534 C CA . TYR B 1 329 ? -8.587 -21.643 -4.274 1.00 71.38 329 TYR B CA 1
ATOM 11535 C C . TYR B 1 329 ? -7.334 -21.924 -5.093 1.00 71.36 329 TYR B C 1
ATOM 11536 O O . TYR B 1 329 ? -6.892 -21.074 -5.874 1.00 69.84 329 TYR B O 1
ATOM 11554 N N . LEU B 1 330 ? -6.754 -23.110 -4.920 1.00 69.23 330 LEU B N 1
ATOM 11555 C CA . LEU B 1 330 ? -5.474 -23.420 -5.532 1.00 66.22 330 LEU B CA 1
ATOM 11556 C C . LEU B 1 330 ? -5.550 -24.697 -6.356 1.00 68.59 330 LEU B C 1
ATOM 11557 O O . LEU B 1 330 ? -6.419 -25.548 -6.158 1.00 70.40 330 LEU B O 1
ATOM 11573 N N . GLU B 1 331 ? -4.611 -24.812 -7.292 1.00 69.65 331 GLU B N 1
ATOM 11574 C CA . GLU B 1 331 ? -4.367 -26.042 -8.040 1.00 69.39 331 GLU B CA 1
ATOM 11575 C C . GLU B 1 331 ? -3.045 -26.601 -7.517 1.00 63.81 331 GLU B C 1
ATOM 11576 O O . GLU B 1 331 ? -1.979 -26.376 -8.090 1.00 64.84 331 GLU B O 1
ATOM 11588 N N . LEU B 1 332 ? -3.124 -27.330 -6.412 1.00 65.27 332 LEU B N 1
ATOM 11589 C CA . LEU B 1 332 ? -1.938 -27.752 -5.684 1.00 61.33 332 LEU B CA 1
ATOM 11590 C C . LEU B 1 332 ? -1.412 -29.070 -6.228 1.00 60.71 332 LEU B C 1
ATOM 11591 O O . LEU B 1 332 ? -2.153 -30.053 -6.319 1.00 59.32 332 LEU B O 1
ATOM 11607 N N . SER B 1 333 ? -0.132 -29.088 -6.584 1.00 60.36 333 SER B N 1
ATOM 11608 C CA . SER B 1 333 ? 0.548 -30.298 -7.024 1.00 53.75 333 SER B CA 1
ATOM 11609 C C . SER B 1 333 ? 1.696 -30.577 -6.067 1.00 52.80 333 SER B C 1
ATOM 1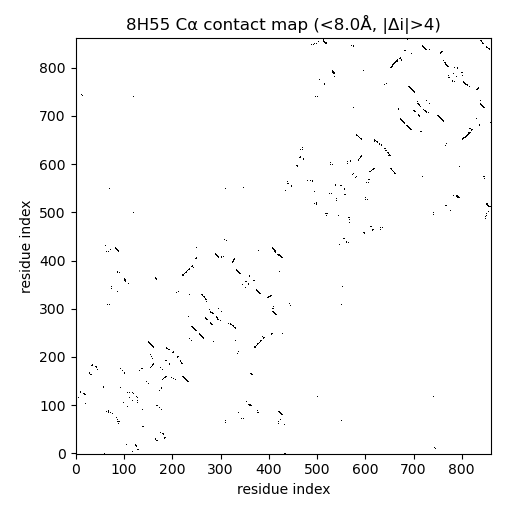1610 O O . SER B 1 333 ? 2.543 -29.707 -5.841 1.00 50.29 333 SER B O 1
ATOM 11618 N N . LEU B 1 334 ? 1.722 -31.786 -5.506 1.00 50.09 334 LEU B N 1
ATOM 11619 C CA . LEU B 1 334 ? 2.679 -32.137 -4.466 1.00 53.13 334 LEU B CA 1
ATOM 11620 C C . LEU B 1 334 ? 3.286 -33.504 -4.744 1.00 54.88 334 LEU B C 1
ATOM 11621 O O . LEU B 1 334 ? 2.564 -34.436 -5.129 1.00 51.59 334 LEU B O 1
ATOM 11637 N N . PRO B 1 335 ? 4.600 -33.657 -4.568 1.00 53.07 335 PRO B N 1
ATOM 11638 C CA . PRO B 1 335 ? 5.200 -34.986 -4.729 1.00 53.16 335 PRO B CA 1
ATOM 11639 C C . PRO B 1 335 ? 4.676 -35.966 -3.691 1.00 55.63 335 PRO B C 1
ATOM 11640 O O . PRO B 1 335 ? 4.504 -35.630 -2.518 1.00 54.75 335 PRO B O 1
ATOM 11651 N N . LYS B 1 336 ? 4.418 -37.187 -4.143 1.00 58.42 336 LYS B N 1
ATOM 11652 C CA . LYS B 1 336 ? 4.140 -38.319 -3.264 1.00 57.78 336 LYS B CA 1
ATOM 11653 C C . LYS B 1 336 ? 5.443 -38.714 -2.582 1.00 59.72 336 LYS B C 1
ATOM 11654 O O . LYS B 1 336 ? 6.301 -39.351 -3.195 1.00 66.41 336 LYS B O 1
ATOM 11673 N N . PHE B 1 337 ? 5.617 -38.333 -1.313 1.00 51.11 337 PHE B N 1
ATOM 11674 C CA . PHE B 1 337 ? 6.905 -38.528 -0.664 1.00 50.98 337 PHE B CA 1
ATOM 11675 C C . PHE B 1 337 ? 6.768 -39.088 0.743 1.00 49.28 337 PHE B C 1
ATOM 11676 O O . PHE B 1 337 ? 5.817 -38.783 1.470 1.00 42.72 337 PHE B O 1
ATOM 11693 N N . SER B 1 338 ? 7.733 -39.935 1.093 1.00 48.36 338 SER B N 1
ATOM 11694 C CA . SER B 1 338 ? 7.968 -40.417 2.444 1.00 45.63 338 SER B CA 1
ATOM 11695 C C . SER B 1 338 ? 9.440 -40.190 2.760 1.00 45.53 338 SER B C 1
ATOM 11696 O O . SER B 1 338 ? 10.277 -40.133 1.855 1.00 41.69 338 SER B O 1
ATOM 11704 N N . LEU B 1 339 ? 9.759 -40.059 4.046 1.00 39.92 339 LEU B N 1
ATOM 11705 C CA . LEU B 1 339 ? 11.133 -39.761 4.431 1.00 39.23 339 LEU B CA 1
ATOM 11706 C C . LEU B 1 339 ? 11.441 -40.345 5.800 1.00 42.75 339 LEU B C 1
ATOM 11707 O O . LEU B 1 339 ? 10.666 -40.168 6.745 1.00 37.82 339 LEU B O 1
ATOM 11723 N N . THR B 1 340 ? 12.573 -41.041 5.893 1.00 38.06 340 THR B N 1
ATOM 11724 C CA . THR B 1 340 ? 13.119 -41.503 7.160 1.00 42.53 340 THR B CA 1
ATOM 11725 C C . THR B 1 340 ? 14.565 -41.042 7.270 1.00 42.78 340 THR B C 1
ATOM 11726 O O . THR B 1 340 ? 15.288 -40.988 6.268 1.00 37.03 340 THR B O 1
ATOM 11737 N N . ALA B 1 341 ? 14.981 -40.709 8.487 1.00 39.34 341 ALA B N 1
ATOM 11738 C CA . ALA B 1 341 ? 16.341 -40.258 8.729 1.00 40.53 341 ALA B CA 1
ATOM 11739 C C . ALA B 1 341 ? 16.727 -40.593 10.160 1.00 40.64 341 ALA B C 1
ATOM 11740 O O . ALA B 1 341 ? 15.875 -40.888 11.003 1.00 43.21 341 ALA B O 1
ATOM 11747 N N . VAL B 1 342 ? 18.030 -40.551 10.422 1.00 37.77 342 VAL B N 1
ATOM 11748 C CA . VAL B 1 342 ? 18.580 -40.772 11.753 1.00 42.56 342 VAL B CA 1
ATOM 11749 C C . VAL B 1 342 ? 19.254 -39.484 12.195 1.00 39.91 342 VAL B C 1
ATOM 11750 O O . VAL B 1 342 ? 20.138 -38.967 11.499 1.00 40.61 342 VAL B O 1
ATOM 11763 N N . THR B 1 343 ? 18.836 -38.966 13.344 1.00 40.80 343 THR B N 1
ATOM 11764 C CA . THR B 1 343 ? 19.460 -37.796 13.946 1.00 37.88 343 THR B CA 1
ATOM 11765 C C . THR B 1 343 ? 20.560 -38.252 14.897 1.00 37.74 343 THR B C 1
ATOM 11766 O O . THR B 1 343 ? 20.306 -39.053 15.803 1.00 36.89 343 THR B O 1
ATOM 11777 N N . ASP B 1 344 ? 21.772 -37.750 14.690 1.00 36.25 344 ASP B N 1
ATOM 11778 C CA . ASP B 1 344 ? 22.875 -37.932 15.630 1.00 39.33 344 ASP B CA 1
ATOM 11779 C C . ASP B 1 344 ? 22.915 -36.682 16.504 1.00 38.44 344 ASP B C 1
ATOM 11780 O O . ASP B 1 344 ? 23.377 -35.624 16.070 1.00 37.90 344 ASP B O 1
ATOM 11789 N N . LEU B 1 345 ? 22.428 -36.806 17.740 1.00 36.84 345 LEU B N 1
ATOM 11790 C CA . LEU B 1 345 ? 22.288 -35.631 18.594 1.00 39.04 345 LEU B CA 1
ATOM 11791 C C . LEU B 1 345 ? 23.645 -35.041 18.963 1.00 33.25 345 LEU B C 1
ATOM 11792 O O . LEU B 1 345 ? 23.792 -33.817 19.039 1.00 34.70 345 LEU B O 1
ATOM 11808 N N . ARG B 1 346 ? 24.652 -35.888 19.187 1.00 36.63 346 ARG B N 1
ATOM 11809 C CA . ARG B 1 346 ? 25.962 -35.375 19.579 1.00 35.19 346 ARG B CA 1
ATOM 11810 C C . ARG B 1 346 ? 26.548 -34.473 18.494 1.00 38.84 346 ARG B C 1
ATOM 11811 O O . ARG B 1 346 ? 27.057 -33.385 18.786 1.00 38.10 346 ARG B O 1
ATOM 11832 N N . SER B 1 347 ? 26.473 -34.898 17.228 1.00 36.24 347 SER B N 1
ATOM 11833 C CA . SER B 1 347 ? 27.071 -34.092 16.166 1.00 37.43 347 SER B CA 1
ATOM 11834 C C . SER B 1 347 ? 26.295 -32.798 15.939 1.00 38.52 347 SER B C 1
ATOM 11835 O O . SER B 1 347 ? 26.898 -31.744 15.704 1.00 38.75 347 SER B O 1
ATOM 11843 N N . VAL B 1 348 ? 24.962 -32.844 16.005 1.00 37.92 348 VAL B N 1
ATOM 11844 C CA . VAL B 1 348 ? 24.190 -31.608 15.893 1.00 33.12 348 VAL B CA 1
ATOM 11845 C C . VAL B 1 348 ? 24.572 -30.652 17.017 1.00 36.37 348 VAL B C 1
ATOM 11846 O O . VAL B 1 348 ? 24.881 -29.478 16.783 1.00 37.97 348 VAL B O 1
ATOM 11859 N N . LEU B 1 349 ? 24.560 -31.144 18.259 1.00 38.61 349 LEU B N 1
ATOM 11860 C CA . LEU B 1 349 ? 24.984 -30.314 19.380 1.00 35.67 349 LEU B CA 1
ATOM 11861 C C . LEU B 1 349 ? 26.436 -29.881 19.228 1.00 36.68 349 LEU B C 1
ATOM 11862 O O . LEU B 1 349 ? 26.801 -28.776 19.644 1.00 41.11 349 LEU B O 1
ATOM 11878 N N . SER B 1 350 ? 27.280 -30.732 18.640 1.00 36.20 350 SER B N 1
ATOM 11879 C CA . SER B 1 350 ? 28.646 -30.318 18.338 1.00 41.88 350 SER B CA 1
ATOM 11880 C C . SER B 1 350 ? 28.651 -29.129 17.387 1.00 44.88 350 SER B C 1
ATOM 11881 O O . SER B 1 350 ? 29.412 -28.173 17.578 1.00 44.12 350 SER B O 1
ATOM 11889 N N . GLU B 1 351 ? 27.801 -29.167 16.357 1.00 44.19 351 GLU B N 1
ATOM 11890 C CA . GLU B 1 351 ? 27.692 -28.028 15.453 1.00 45.94 351 GLU B CA 1
ATOM 11891 C C . GLU B 1 351 ? 27.172 -26.794 16.177 1.00 44.70 351 GLU B C 1
ATOM 11892 O O . GLU B 1 351 ? 27.510 -25.666 15.802 1.00 45.24 351 GLU B O 1
ATOM 11904 N N . MET B 1 352 ? 26.348 -26.984 17.203 1.00 42.43 352 MET B N 1
ATOM 11905 C CA . MET B 1 352 ? 25.868 -25.878 18.020 1.00 42.62 352 MET B CA 1
ATOM 11906 C C . MET B 1 352 ? 26.874 -25.463 19.085 1.00 46.13 352 MET B C 1
ATOM 11907 O O . MET B 1 352 ? 26.598 -24.527 19.845 1.00 47.59 352 MET B O 1
ATOM 11921 N N . ALA B 1 353 ? 28.022 -26.138 19.159 1.00 47.86 353 ALA B N 1
ATOM 11922 C CA . ALA B 1 353 ? 29.092 -25.793 20.093 1.00 57.19 353 ALA B CA 1
ATOM 11923 C C . ALA B 1 353 ? 28.652 -25.923 21.549 1.00 50.97 353 ALA B C 1
ATOM 11924 O O . ALA B 1 353 ? 29.205 -25.266 22.434 1.00 47.44 353 ALA B O 1
ATOM 11931 N N . VAL B 1 354 ? 27.660 -26.772 21.814 1.00 51.87 354 VAL B N 1
ATOM 11932 C CA . VAL B 1 354 ? 27.232 -27.061 23.179 1.00 51.25 354 VAL B CA 1
ATOM 11933 C C . VAL B 1 354 ? 27.427 -28.520 23.563 1.00 48.56 354 VAL B C 1
ATOM 11934 O O . VAL B 1 354 ? 27.204 -28.868 24.733 1.00 46.33 354 VAL B O 1
ATOM 11947 N N . GLU B 1 355 ? 27.829 -29.388 22.630 1.00 42.72 355 GLU B N 1
ATOM 11948 C CA . GLU B 1 355 ? 28.015 -30.794 22.972 1.00 45.08 355 GLU B CA 1
ATOM 11949 C C . GLU B 1 355 ? 29.072 -30.969 24.050 1.00 48.11 355 GLU B C 1
ATOM 11950 O O . GLU B 1 355 ? 28.989 -31.899 24.861 1.00 40.36 355 GLU B O 1
ATOM 11962 N N . LYS B 1 356 ? 30.075 -30.090 24.070 1.00 46.04 356 LYS B N 1
ATOM 11963 C CA . LYS B 1 356 ? 31.147 -30.209 25.048 1.00 50.64 356 LYS B CA 1
ATOM 11964 C C . LYS B 1 356 ? 30.613 -30.223 26.474 1.00 50.05 356 LYS B C 1
ATOM 11965 O O . LYS B 1 356 ? 31.190 -30.884 27.346 1.00 48.43 356 LYS B O 1
ATOM 11984 N N . TYR B 1 357 ? 29.515 -29.511 26.728 1.00 46.49 357 TYR B N 1
ATOM 11985 C CA . TYR B 1 357 ? 28.959 -29.405 28.069 1.00 48.09 357 TYR B CA 1
ATOM 11986 C C . TYR B 1 357 ? 27.913 -30.466 28.376 1.00 45.60 357 TYR B C 1
ATOM 11987 O O . TYR B 1 357 ? 27.585 -30.667 29.551 1.00 40.98 357 TYR B O 1
ATOM 12005 N N . LEU B 1 358 ? 27.386 -31.148 27.359 1.00 41.50 358 LEU B N 1
ATOM 12006 C CA . LEU B 1 358 ? 26.268 -32.066 27.534 1.00 38.59 358 LEU B CA 1
ATOM 12007 C C . LEU B 1 358 ? 26.644 -33.532 27.379 1.00 43.81 358 LEU B C 1
ATOM 12008 O O . LEU B 1 358 ? 26.031 -34.381 28.030 1.00 45.14 358 LEU B O 1
ATOM 12024 N N . MET B 1 359 ? 27.627 -33.852 26.535 1.00 41.59 359 MET B N 1
ATOM 12025 C CA . MET B 1 359 ? 28.150 -35.208 26.438 1.00 45.25 359 MET B CA 1
ATOM 12026 C C . MET B 1 359 ? 29.658 -35.247 26.245 1.00 49.26 359 MET B C 1
ATOM 12027 O O . MET B 1 359 ? 30.224 -36.341 26.158 1.00 49.42 359 MET B O 1
ATOM 12041 N N . GLY B 1 360 ? 30.318 -34.095 26.170 1.00 47.62 360 GLY B N 1
ATOM 12042 C CA . GLY B 1 360 ? 31.713 -34.024 25.779 1.00 54.84 360 GLY B CA 1
ATOM 12043 C C . GLY B 1 360 ? 32.662 -34.247 26.931 1.00 58.95 360 GLY B C 1
ATOM 12044 O O . GLY B 1 360 ? 32.392 -35.022 27.857 1.00 61.25 360 GLY B O 1
ATOM 12048 N N . SER B 1 361 ? 33.804 -33.561 26.872 1.00 68.53 361 SER B N 1
ATOM 12049 C CA . SER B 1 361 ? 34.800 -33.699 27.926 1.00 68.28 361 SER B CA 1
ATOM 12050 C C . SER B 1 361 ? 34.321 -33.072 29.229 1.00 64.97 361 SER B C 1
ATOM 12051 O O . SER B 1 361 ? 34.615 -33.591 30.312 1.00 78.31 361 SER B O 1
ATOM 12059 N N . ASP B 1 362 ? 33.568 -31.979 29.145 1.00 60.36 362 ASP B N 1
ATOM 12060 C CA . ASP B 1 362 ? 33.145 -31.225 30.316 1.00 59.64 362 ASP B CA 1
ATOM 12061 C C . ASP B 1 362 ? 31.820 -31.710 30.896 1.00 50.77 362 ASP B C 1
ATOM 12062 O O . ASP B 1 362 ? 31.262 -31.042 31.772 1.00 50.57 362 ASP B O 1
ATOM 12071 N N . ALA B 1 363 ? 31.306 -32.847 30.437 1.00 48.35 363 ALA B N 1
ATOM 12072 C CA . ALA B 1 363 ? 30.058 -33.400 30.941 1.00 46.10 363 ALA B CA 1
ATOM 12073 C C . ALA B 1 363 ? 30.347 -34.524 31.927 1.00 44.56 363 ALA B C 1
ATOM 12074 O O . ALA B 1 363 ? 31.242 -35.345 31.704 1.00 45.77 363 ALA B O 1
ATOM 12081 N N . SER B 1 364 ? 29.585 -34.555 33.017 1.00 41.99 364 SER B N 1
ATOM 12082 C CA . SER B 1 364 ? 29.697 -35.597 34.028 1.00 42.21 364 SER B CA 1
ATOM 12083 C C . SER B 1 364 ? 28.345 -36.270 34.203 1.00 42.05 364 SER B C 1
ATOM 12084 O O . SER B 1 364 ? 27.324 -35.592 34.361 1.00 38.41 364 SER B O 1
ATOM 12092 N N . PHE B 1 365 ? 28.342 -37.600 34.181 1.00 41.92 365 PHE B N 1
ATOM 12093 C CA . PHE B 1 365 ? 27.129 -38.362 34.441 1.00 42.31 365 PHE B CA 1
ATOM 12094 C C . PHE B 1 365 ? 27.297 -39.169 35.723 1.00 41.91 365 PHE B C 1
ATOM 12095 O O . PHE B 1 365 ? 26.975 -40.359 35.762 1.00 37.76 365 PHE B O 1
ATOM 12112 N N . ARG B 1 366 ? 27.800 -38.518 36.777 1.00 44.42 366 ARG B N 1
ATOM 12113 C CA . ARG B 1 366 ? 27.996 -39.194 38.054 1.00 46.07 366 ARG B CA 1
ATOM 12114 C C . ARG B 1 366 ? 26.692 -39.735 38.628 1.00 43.88 366 ARG B C 1
ATOM 12115 O O . ARG B 1 366 ? 26.728 -40.660 39.446 1.00 46.27 366 ARG B O 1
ATOM 12136 N N . ARG B 1 367 ? 25.549 -39.178 38.232 1.00 40.38 367 ARG B N 1
ATOM 12137 C CA . ARG B 1 367 ? 24.254 -39.670 38.681 1.00 41.65 367 ARG B CA 1
ATOM 12138 C C . ARG B 1 367 ? 23.664 -40.715 37.743 1.00 40.93 367 ARG B C 1
ATOM 12139 O O . ARG B 1 367 ? 22.534 -41.160 37.966 1.00 44.22 367 ARG B O 1
ATOM 12160 N N . MET B 1 368 ? 24.393 -41.109 36.701 1.00 39.55 368 MET B N 1
ATOM 12161 C CA . MET B 1 368 ? 23.928 -42.148 35.792 1.00 41.10 368 MET B CA 1
ATOM 12162 C C . MET B 1 368 ? 24.360 -43.537 36.231 1.00 42.34 368 MET B C 1
ATOM 12163 O O . MET B 1 368 ? 23.647 -44.514 35.974 1.00 39.86 368 MET B O 1
ATOM 12177 N N . SER B 1 369 ? 25.509 -43.640 36.889 1.00 43.42 369 SER B N 1
ATOM 12178 C CA . SER B 1 369 ? 26.111 -44.924 37.209 1.00 44.18 369 SER B CA 1
ATOM 12179 C C . SER B 1 369 ? 27.194 -44.695 38.247 1.00 49.61 369 SER B C 1
ATOM 12180 O O . SER B 1 369 ? 27.750 -43.597 38.345 1.00 47.00 369 SER B O 1
ATOM 12188 N N . SER B 1 370 ? 27.481 -45.740 39.023 1.00 48.19 370 SER B N 1
ATOM 12189 C CA . SER B 1 370 ? 28.619 -45.700 39.930 1.00 50.72 370 SER B CA 1
ATOM 12190 C C . SER B 1 370 ? 29.941 -45.859 39.193 1.00 51.68 370 SER B C 1
ATOM 12191 O O . SER B 1 370 ? 30.982 -45.447 39.717 1.00 51.14 370 SER B O 1
ATOM 12199 N N . LYS B 1 371 ? 29.917 -46.442 37.994 1.00 51.01 371 LYS B N 1
ATOM 12200 C CA . LYS B 1 371 ? 31.134 -46.638 37.219 1.00 54.93 371 LYS B CA 1
ATOM 12201 C C . LYS B 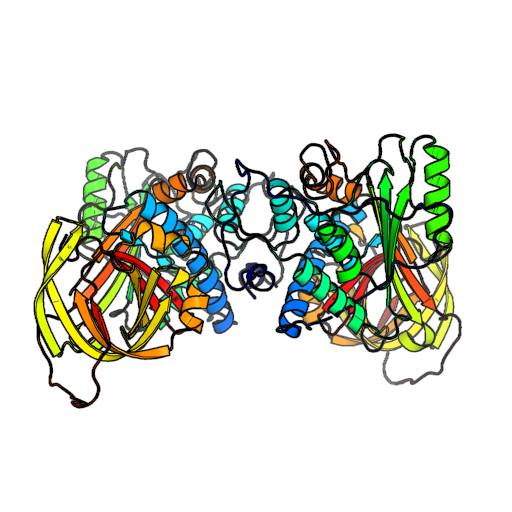1 371 ? 31.867 -45.317 37.026 1.00 54.20 371 LYS B C 1
ATOM 12202 O O . LYS B 1 371 ? 31.250 -44.264 36.840 1.00 50.08 371 LYS B O 1
ATOM 12221 N N . GLU B 1 372 ? 33.195 -45.384 37.066 1.00 54.99 372 GLU B N 1
ATOM 12222 C CA . GLU B 1 372 ? 34.013 -44.183 36.986 1.00 58.41 372 GLU B CA 1
ATOM 12223 C C . GLU B 1 372 ? 34.002 -43.609 35.575 1.00 55.64 372 GLU B C 1
ATOM 12224 O O . GLU B 1 372 ? 33.984 -44.346 34.585 1.00 56.73 372 GLU B O 1
ATOM 12236 N N . ASN B 1 373 ? 34.019 -42.280 35.493 1.00 58.67 373 ASN B N 1
ATOM 12237 C CA . ASN B 1 373 ? 34.050 -41.557 34.223 1.00 58.32 373 ASN B CA 1
ATOM 12238 C C . ASN B 1 373 ? 33.074 -42.167 33.221 1.00 50.67 373 ASN B C 1
ATOM 12239 O O . ASN B 1 373 ? 33.427 -42.519 32.094 1.00 56.28 373 ASN B O 1
ATOM 12250 N N . PHE B 1 374 ? 31.823 -42.296 33.653 1.00 52.83 374 PHE B N 1
ATOM 12251 C CA . PHE B 1 374 ? 30.776 -42.801 32.777 1.00 50.73 374 PHE B CA 1
ATOM 12252 C C . PHE B 1 374 ? 30.539 -41.826 31.628 1.00 47.44 37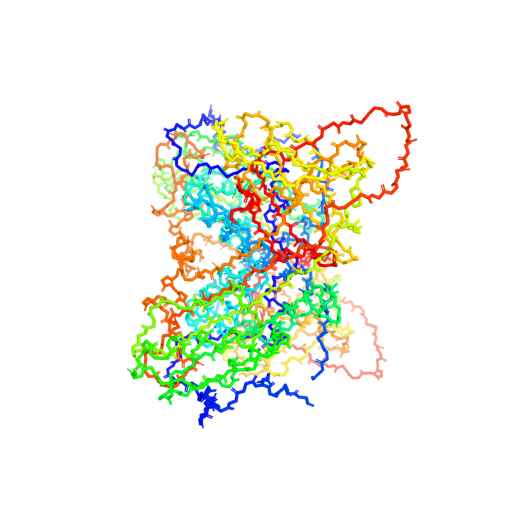4 PHE B C 1
ATOM 12253 O O . PHE B 1 374 ? 30.498 -40.608 31.825 1.00 48.20 374 PHE B O 1
ATOM 12270 N N . THR B 1 375 ? 30.389 -42.370 30.422 1.00 48.29 375 THR B N 1
ATOM 12271 C CA . THR B 1 375 ? 30.216 -41.576 29.214 1.00 44.91 375 THR B CA 1
ATOM 12272 C C . THR B 1 375 ? 28.903 -41.932 28.532 1.00 43.81 375 THR B C 1
ATOM 12273 O O . THR B 1 375 ? 28.483 -43.094 28.537 1.00 45.95 375 THR B O 1
ATOM 12284 N N . VAL B 1 376 ? 28.262 -40.928 27.943 1.00 43.94 376 VAL B N 1
ATOM 12285 C CA . VAL B 1 376 ? 27.116 -41.123 27.063 1.00 46.75 376 VAL B CA 1
ATOM 12286 C C . VAL B 1 376 ? 27.672 -41.081 25.644 1.00 44.33 376 VAL B C 1
ATOM 12287 O O . VAL B 1 376 ? 27.948 -40.007 25.100 1.00 46.97 376 VAL B O 1
ATOM 12300 N N . ASP B 1 377 ? 27.838 -42.258 25.041 1.00 47.61 377 ASP B N 1
ATOM 12301 C CA . ASP B 1 377 ? 28.670 -42.377 23.849 1.00 49.68 377 ASP B CA 1
ATOM 12302 C C . ASP B 1 377 ? 27.910 -42.012 22.579 1.00 47.18 377 ASP B C 1
ATOM 12303 O O . ASP B 1 377 ? 28.425 -41.273 21.734 1.00 44.42 377 ASP B O 1
ATOM 12312 N N . LYS B 1 378 ? 26.690 -42.521 22.422 1.00 44.26 378 LYS B N 1
ATOM 12313 C CA . LYS B 1 378 ? 25.890 -42.268 21.231 1.00 47.71 378 LYS B CA 1
ATOM 12314 C C . LYS B 1 378 ? 24.471 -41.894 21.632 1.00 41.20 378 LYS B C 1
ATOM 12315 O O . LYS B 1 378 ? 23.890 -42.503 22.536 1.00 44.61 378 LYS B O 1
ATOM 12319 N N . VAL B 1 379 ? 23.920 -40.891 20.951 1.00 40.54 379 VAL B N 1
ATOM 12320 C CA . VAL B 1 379 ? 22.562 -40.411 21.190 1.00 40.73 379 VAL B CA 1
ATOM 12321 C C . VAL B 1 379 ? 21.914 -40.196 19.827 1.00 38.79 379 VAL B C 1
ATOM 12322 O O . VAL B 1 379 ? 22.293 -39.270 19.101 1.00 38.92 379 VAL B O 1
ATOM 12335 N N . LEU B 1 380 ? 20.935 -41.034 19.482 1.00 40.39 380 LEU B N 1
ATOM 12336 C CA . LEU B 1 380 ? 20.338 -41.019 18.154 1.00 38.43 380 LEU B CA 1
ATOM 12337 C C . LEU B 1 380 ? 18.817 -40.991 18.234 1.00 37.68 380 LEU B C 1
ATOM 12338 O O . LEU B 1 380 ? 18.214 -41.554 19.152 1.00 36.23 380 LEU B O 1
ATOM 12354 N N . ASN B 1 381 ? 18.204 -40.321 17.256 1.00 34.44 381 ASN B N 1
ATOM 12355 C CA . ASN B 1 381 ? 16.768 -40.392 17.018 1.00 33.01 381 ASN B CA 1
ATOM 12356 C C . ASN B 1 381 ? 16.543 -40.970 15.627 1.00 39.41 381 ASN B C 1
ATOM 12357 O O . ASN B 1 381 ? 17.004 -40.397 14.634 1.00 35.69 381 ASN B O 1
ATOM 12368 N N . LYS B 1 382 ? 15.832 -42.086 15.550 1.00 37.85 382 LYS B N 1
ATOM 12369 C CA . LYS B 1 382 ? 15.303 -42.570 14.283 1.00 39.87 382 LYS B CA 1
ATOM 12370 C C . LYS B 1 382 ? 13.964 -41.882 14.038 1.00 41.49 382 LYS B C 1
ATOM 12371 O O . LYS B 1 382 ? 13.040 -42.004 14.848 1.00 41.02 382 LYS B O 1
ATOM 12390 N N . VAL B 1 383 ? 13.866 -41.149 12.934 1.00 37.10 383 VAL B N 1
ATOM 12391 C CA . VAL B 1 383 ? 12.667 -40.395 12.596 1.00 38.22 383 VAL B CA 1
ATOM 12392 C C . VAL B 1 383 ? 12.112 -40.952 11.296 1.00 41.75 383 VAL B C 1
ATOM 12393 O O . VAL B 1 383 ? 12.835 -41.050 10.297 1.00 38.84 383 VAL B O 1
ATOM 12406 N N . VAL B 1 384 ? 10.835 -41.326 11.315 1.00 36.55 384 VAL B N 1
ATOM 12407 C CA . VAL B 1 384 ? 10.172 -41.949 10.177 1.00 41.80 384 VAL B CA 1
ATOM 12408 C C . VAL B 1 384 ? 8.892 -41.178 9.894 1.00 42.89 384 VAL B C 1
ATOM 12409 O O . VAL B 1 384 ? 7.985 -41.144 10.734 1.00 43.34 384 VAL B O 1
ATOM 12422 N N . PHE B 1 385 ? 8.821 -40.557 8.720 1.00 44.51 385 PHE B N 1
ATOM 12423 C CA . PHE B 1 385 ? 7.601 -39.927 8.228 1.00 42.98 385 PHE B CA 1
ATOM 12424 C C . PHE B 1 385 ? 7.075 -40.792 7.090 1.00 46.46 385 PHE B C 1
ATOM 12425 O O . PHE B 1 385 ? 7.656 -40.809 5.999 1.00 43.59 385 PHE B O 1
ATOM 12442 N N . GLU B 1 386 ? 5.985 -41.511 7.339 1.00 47.71 386 GLU B N 1
ATOM 12443 C CA . GLU B 1 386 ? 5.433 -42.439 6.364 1.00 49.36 386 GLU B CA 1
ATOM 12444 C C . GLU B 1 386 ? 4.050 -41.982 5.932 1.00 51.06 386 GLU B C 1
ATOM 12445 O O . GLU B 1 386 ? 3.180 -41.727 6.772 1.00 46.00 386 GLU B O 1
ATOM 12457 N N . MET B 1 387 ? 3.845 -41.905 4.626 1.00 49.74 387 MET B N 1
ATOM 12458 C CA . MET B 1 387 ? 2.541 -41.597 4.096 1.00 50.83 387 MET B CA 1
ATOM 12459 C C . MET B 1 387 ? 2.222 -42.739 3.147 1.00 54.36 387 MET B C 1
ATOM 12460 O O . MET B 1 387 ? 3.037 -43.078 2.308 1.00 55.94 387 MET B O 1
ATOM 12474 N N . THR B 1 388 ? 1.064 -43.358 3.299 1.00 30.00 388 THR B N 1
ATOM 12475 C CA . THR B 1 388 ? 0.690 -44.479 2.454 1.00 30.00 388 THR B CA 1
ATOM 12476 C C . THR B 1 388 ? -0.109 -44.050 1.244 1.00 30.00 388 THR B C 1
ATOM 12477 O O . THR B 1 388 ? -0.863 -43.106 1.314 1.00 30.00 388 THR B O 1
ATOM 12481 N N . GLU B 1 389 ? 0.070 -44.733 0.127 1.00 67.76 389 GLU B N 1
ATOM 12482 C CA . GLU B 1 389 ? -0.710 -44.458 -1.083 1.00 69.81 389 GLU B CA 1
ATOM 12483 C C . GLU B 1 389 ? -0.395 -43.132 -1.749 1.00 68.45 389 GLU B C 1
ATOM 12484 O O . GLU B 1 389 ? 0.687 -42.606 -1.587 1.00 71.00 389 GLU B O 1
ATOM 12496 N N . GLY B 1 390 ? -1.331 -42.604 -2.522 1.00 69.52 390 GLY B N 1
ATOM 12497 C CA . GLY B 1 390 ? -1.133 -41.332 -3.187 1.00 70.95 390 GLY B CA 1
ATOM 12498 C C . GLY B 1 390 ? -0.968 -41.448 -4.680 1.00 74.64 390 GLY B C 1
ATOM 12499 O O . GLY B 1 390 ? -0.867 -40.451 -5.370 1.00 74.53 390 GLY B O 1
ATOM 12503 N N . GLY B 1 391 ? -0.952 -42.666 -5.184 1.00 88.47 391 GLY B N 1
ATOM 12504 C CA . GLY B 1 391 ? -0.761 -42.892 -6.601 1.00 89.25 391 GLY B CA 1
ATOM 12505 C C . GLY B 1 391 ? -2.058 -43.111 -7.329 1.00 93.82 391 GLY B C 1
ATOM 12506 O O . GLY B 1 391 ? -2.073 -43.213 -8.554 1.00 92.61 391 GLY B O 1
ATOM 12510 N N . SER B 1 392 ? -3.149 -43.182 -6.586 1.00 87.68 392 SER B N 1
ATOM 12511 C CA . SER B 1 392 ? -4.435 -43.435 -7.199 1.00 90.93 392 SER B CA 1
ATOM 12512 C C . SER B 1 392 ? -5.279 -42.187 -7.148 1.00 90.89 392 SER B C 1
ATOM 12513 O O . SER B 1 392 ? -5.003 -41.304 -6.359 1.00 83.22 392 SER B O 1
ATOM 12521 N N . GLU B 1 393 ? -6.323 -42.117 -7.956 1.00 93.56 393 GLU B N 1
ATOM 12522 C CA . GLU B 1 393 ? -7.138 -40.918 -8.081 1.00 95.55 393 GLU B CA 1
ATOM 12523 C C . GLU B 1 393 ? -8.515 -41.133 -7.466 1.00 100.66 393 GLU B C 1
ATOM 12524 O O . GLU B 1 393 ? -8.970 -42.265 -7.281 1.00 101.82 393 GLU B O 1
ATOM 12536 N N . VAL B 1 394 ? -9.175 -40.019 -7.147 1.00 99.79 394 VAL B N 1
ATOM 12537 C CA . VAL B 1 394 ? -10.495 -40.022 -6.532 1.00 107.85 394 VAL B CA 1
ATOM 12538 C C . VAL B 1 394 ? -11.424 -39.157 -7.375 1.00 113.30 394 VAL B C 1
ATOM 12539 O O . VAL B 1 394 ? -10.992 -38.425 -8.266 1.00 114.24 394 VAL B O 1
ATOM 12552 N N . GLN B 1 395 ? -12.720 -39.249 -7.080 1.00 116.37 395 GLN B N 1
ATOM 12553 C CA . GLN B 1 395 ? -13.703 -38.491 -7.839 1.00 120.35 395 GLN B CA 1
ATOM 12554 C C . GLN B 1 395 ? -13.498 -36.993 -7.627 1.00 119.21 395 GLN B C 1
ATOM 12555 O O . GLN B 1 395 ? -12.909 -36.548 -6.638 1.00 113.40 395 GLN B O 1
ATOM 12569 N N . ASN B 1 396 ? -14.003 -36.212 -8.577 1.00 128.21 396 ASN B N 1
ATOM 12570 C CA . ASN B 1 396 ? -13.732 -34.785 -8.655 1.00 122.96 396 ASN B CA 1
ATOM 12571 C C . ASN B 1 396 ? -14.979 -33.973 -8.332 1.00 127.64 396 ASN B C 1
ATOM 12572 O O . ASN B 1 396 ? -16.097 -34.360 -8.687 1.00 125.80 396 ASN B O 1
ATOM 12583 N N . ARG B 1 397 ? -14.773 -32.847 -7.653 1.00 126.90 397 ARG B N 1
ATOM 12584 C CA . ARG B 1 397 ? -15.804 -31.838 -7.431 1.00 126.97 397 ARG B CA 1
ATOM 12585 C C . ARG B 1 397 ? -15.324 -30.551 -8.085 1.00 132.62 397 ARG B C 1
ATOM 12586 O O . ARG B 1 397 ? -14.307 -29.984 -7.669 1.00 128.52 397 ARG B O 1
ATOM 12590 N N . THR B 1 398 ? -16.048 -30.095 -9.104 1.00 140.52 398 THR B N 1
ATOM 12591 C CA . THR B 1 398 ? -15.565 -29.047 -9.999 1.00 147.88 398 THR B CA 1
ATOM 12592 C C . THR B 1 398 ? -16.443 -27.805 -9.891 1.00 149.56 398 THR B C 1
ATOM 12593 O O . THR B 1 398 ? -17.553 -27.770 -10.430 1.00 151.37 398 THR B O 1
ATOM 12604 N N . ASP B 1 399 ? -15.939 -26.787 -9.193 1.00 142.17 399 ASP B N 1
ATOM 12605 C CA . ASP B 1 399 ? -16.441 -25.421 -9.340 1.00 140.93 399 ASP B CA 1
ATOM 12606 C C . ASP B 1 399 ? -15.855 -24.861 -10.638 1.00 141.41 399 ASP B C 1
ATOM 12607 O O . ASP B 1 399 ? -14.944 -24.030 -10.652 1.00 134.91 399 ASP B O 1
ATOM 12616 N N . ASP B 1 400 ? -16.402 -25.355 -11.754 1.00 154.98 400 ASP B N 1
ATOM 12617 C CA . ASP B 1 400 ? -15.783 -25.147 -13.060 1.00 153.80 400 ASP B CA 1
ATOM 12618 C C . ASP B 1 400 ? -15.468 -23.680 -13.320 1.00 150.71 400 ASP B C 1
ATOM 12619 O O . ASP B 1 400 ? -14.422 -23.354 -13.893 1.00 153.48 400 ASP B O 1
ATOM 12623 N N . GLY B 1 401 ? -16.360 -22.779 -12.910 1.00 136.76 401 GLY B N 1
ATOM 12624 C CA . GLY B 1 401 ? -16.152 -21.369 -13.200 1.00 128.74 401 GLY B CA 1
ATOM 12625 C C . GLY B 1 401 ? -14.876 -20.827 -12.585 1.00 121.25 401 GLY B C 1
ATOM 12626 O O . GLY B 1 401 ? -14.068 -20.186 -13.262 1.00 113.57 401 GLY B O 1
ATOM 12630 N N . ARG B 1 402 ? -14.679 -21.076 -11.293 1.00 113.75 402 ARG B N 1
ATOM 12631 C CA . ARG B 1 402 ? -13.524 -20.533 -10.592 1.00 99.97 402 ARG B CA 1
ATOM 12632 C C . ARG B 1 402 ? -12.228 -21.033 -11.217 1.00 93.70 402 ARG B C 1
ATOM 12633 O O . ARG B 1 402 ? -12.041 -22.238 -11.412 1.00 91.34 402 ARG B O 1
ATOM 12637 N N . ALA B 1 403 ? -11.331 -20.098 -11.532 1.00 92.83 403 ALA B N 1
ATOM 12638 C CA . ALA B 1 403 ? -9.999 -20.444 -12.011 1.00 84.76 403 ALA B CA 1
ATOM 12639 C C . ALA B 1 403 ? -9.041 -20.472 -10.829 1.00 81.63 403 ALA B C 1
ATOM 12640 O O . ALA B 1 403 ? -8.936 -19.468 -10.111 1.00 77.55 403 ALA B O 1
ATOM 12647 N N . PRO B 1 404 ? -8.335 -21.573 -10.585 1.00 80.56 404 PRO B N 1
ATOM 12648 C CA . PRO B 1 404 ? -7.526 -21.685 -9.370 1.00 72.65 404 PRO B CA 1
ATOM 12649 C C . PRO B 1 404 ? -6.122 -21.117 -9.527 1.00 71.34 404 PRO B C 1
ATOM 12650 O O . PRO B 1 404 ? -5.593 -20.968 -10.630 1.00 69.52 404 PRO B O 1
ATOM 12661 N N . HIS B 1 405 ? -5.524 -20.806 -8.379 1.00 71.13 405 HIS B N 1
ATOM 12662 C CA . HIS B 1 405 ? -4.126 -20.401 -8.328 1.00 68.85 405 HIS B CA 1
ATOM 12663 C C . HIS B 1 405 ? -3.237 -21.638 -8.302 1.00 67.21 405 HIS B C 1
ATOM 12664 O O . HIS B 1 405 ? -3.415 -22.524 -7.461 1.00 67.81 405 HIS B O 1
ATOM 12678 N N . LYS B 1 406 ? -2.278 -21.699 -9.219 1.00 65.92 406 LYS B N 1
ATOM 12679 C CA . LYS B 1 406 ? -1.411 -22.862 -9.346 1.00 62.85 406 LYS B CA 1
ATOM 12680 C C . LYS B 1 406 ? -0.230 -22.730 -8.391 1.00 61.45 406 LYS B C 1
ATOM 12681 O O . LYS B 1 406 ? 0.549 -21.775 -8.482 1.00 60.70 406 LYS B O 1
ATOM 12700 N N . VAL B 1 407 ? -0.114 -23.681 -7.468 1.00 62.15 407 VAL B N 1
ATOM 12701 C CA . VAL B 1 407 ? 1.035 -23.808 -6.578 1.00 55.31 407 VAL B CA 1
ATOM 12702 C C . VAL B 1 407 ? 1.604 -25.204 -6.791 1.00 53.63 407 VAL B C 1
ATOM 12703 O O . VAL B 1 407 ? 0.899 -26.202 -6.596 1.00 52.96 407 VAL B O 1
ATOM 12716 N N . THR B 1 408 ? 2.870 -25.275 -7.199 1.00 52.34 408 THR B N 1
ATOM 12717 C CA . THR B 1 408 ? 3.481 -26.529 -7.621 1.00 50.66 408 THR B CA 1
ATOM 12718 C C . THR B 1 408 ? 4.774 -26.748 -6.853 1.00 49.87 408 THR B C 1
ATOM 12719 O O . THR B 1 408 ? 5.716 -25.960 -6.980 1.00 49.28 408 THR B O 1
ATOM 12730 N N . PHE B 1 409 ? 4.817 -27.828 -6.072 1.00 49.15 409 PHE B N 1
ATOM 12731 C CA . PHE B 1 409 ? 5.992 -28.173 -5.273 1.00 46.13 409 PHE B CA 1
ATOM 12732 C C . PHE B 1 409 ? 6.913 -29.094 -6.074 1.00 43.90 409 PHE B C 1
ATOM 12733 O O . PHE B 1 409 ? 7.101 -30.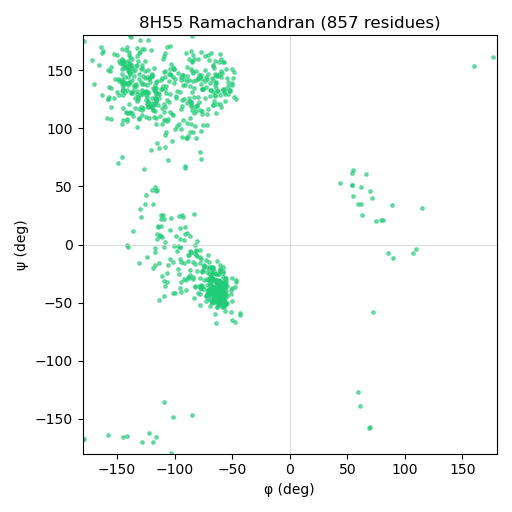271 -5.761 1.00 45.48 409 PHE B O 1
ATOM 12750 N N . ASN B 1 410 ? 7.498 -28.533 -7.134 1.00 44.23 410 ASN B N 1
ATOM 12751 C CA . ASN B 1 410 ? 8.471 -29.252 -7.951 1.00 45.40 410 ASN B CA 1
ATOM 12752 C C . ASN B 1 410 ? 9.872 -28.662 -7.811 1.00 43.95 410 ASN B C 1
ATOM 12753 O O . ASN B 1 410 ? 10.706 -28.798 -8.708 1.00 41.43 410 ASN B O 1
ATOM 12764 N N . ARG B 1 411 ? 10.135 -28.008 -6.688 1.00 44.30 411 ARG B N 1
ATOM 12765 C CA . ARG B 1 411 ? 11.455 -27.540 -6.299 1.00 44.27 411 ARG B CA 1
ATOM 12766 C C . ARG B 1 411 ? 11.598 -27.783 -4.805 1.00 39.80 411 ARG B C 1
ATOM 12767 O O . ARG B 1 411 ? 10.593 -27.915 -4.097 1.00 38.60 411 ARG B O 1
ATOM 12788 N N . PRO B 1 412 ? 12.828 -27.868 -4.298 1.00 38.70 412 PRO B N 1
ATOM 12789 C CA . PRO B 1 412 ? 13.017 -28.207 -2.881 1.00 41.21 412 PRO B CA 1
ATOM 12790 C C . PRO B 1 412 ? 12.166 -27.340 -1.965 1.00 39.02 412 PRO B C 1
ATOM 12791 O O . PRO B 1 412 ? 12.029 -26.133 -2.170 1.00 40.52 412 PRO B O 1
ATOM 12802 N N . PHE B 1 413 ? 11.588 -27.972 -0.945 1.00 36.85 413 PHE B N 1
ATOM 12803 C CA . PHE B 1 413 ? 10.695 -27.287 -0.025 1.00 38.76 413 PHE B CA 1
ATOM 12804 C C . PHE B 1 413 ? 10.952 -27.760 1.399 1.00 37.50 413 PHE B C 1
ATOM 12805 O O . PHE B 1 413 ? 11.581 -28.794 1.633 1.00 38.24 413 PHE B O 1
ATOM 12822 N N . PHE B 1 414 ? 10.455 -26.973 2.347 1.00 38.21 414 PHE B N 1
ATOM 12823 C CA . PHE B 1 414 ? 10.495 -27.284 3.768 1.00 37.77 414 PHE B CA 1
ATOM 12824 C C . PHE B 1 414 ? 9.118 -27.762 4.208 1.00 38.68 414 PHE B C 1
ATOM 12825 O O . PHE B 1 414 ? 8.095 -27.313 3.684 1.00 38.55 414 PHE B O 1
ATOM 12842 N N . PHE B 1 415 ? 9.091 -28.689 5.164 1.00 34.60 415 PHE B N 1
ATOM 12843 C CA . PHE B 1 415 ? 7.819 -29.160 5.695 1.00 35.87 415 PHE B CA 1
ATOM 12844 C C . PHE B 1 415 ? 7.932 -29.431 7.187 1.00 35.51 415 PHE B C 1
ATOM 12845 O O . PHE B 1 415 ? 9.014 -29.705 7.713 1.00 36.91 415 PHE B O 1
ATOM 12862 N N . ALA B 1 416 ? 6.788 -29.337 7.864 1.00 36.90 416 ALA B N 1
ATOM 12863 C CA . ALA B 1 416 ? 6.687 -29.583 9.294 1.00 40.09 416 ALA B CA 1
ATOM 12864 C C . ALA B 1 416 ? 5.388 -30.318 9.582 1.00 41.14 416 ALA B C 1
ATOM 12865 O O . ALA B 1 416 ? 4.345 -29.996 9.006 1.00 38.02 416 ALA B O 1
ATOM 12872 N N . VAL B 1 417 ? 5.457 -31.302 10.472 1.00 39.53 417 VAL B N 1
ATOM 12873 C CA . VAL B 1 417 ? 4.293 -32.060 10.916 1.00 43.19 417 VAL B CA 1
ATOM 12874 C C . VAL B 1 417 ? 3.969 -31.603 12.333 1.00 42.60 417 VAL B C 1
ATOM 12875 O O . VAL B 1 417 ? 4.679 -31.953 13.285 1.00 41.72 417 VAL B O 1
ATOM 12888 N N . VAL B 1 418 ? 2.898 -30.824 12.475 1.00 44.45 418 VAL B N 1
ATOM 12889 C CA . VAL B 1 418 ? 2.480 -30.266 13.755 1.00 45.24 418 VAL B CA 1
ATOM 12890 C C . VAL B 1 418 ? 1.233 -30.996 14.233 1.00 45.26 418 VAL B C 1
ATOM 12891 O O . VAL B 1 418 ? 0.313 -31.256 13.448 1.00 44.24 418 VAL B O 1
ATOM 12904 N N . GLU B 1 419 ? 1.202 -31.328 15.521 1.00 43.58 419 GLU B N 1
ATOM 12905 C CA . GLU B 1 419 ? -0.025 -31.779 16.165 1.00 43.84 419 GLU B CA 1
ATOM 12906 C C . GLU B 1 419 ? -0.793 -30.557 16.660 1.00 46.28 419 GLU B C 1
ATOM 12907 O O . GLU B 1 419 ? -0.206 -29.627 17.221 1.00 48.45 419 GLU B O 1
ATOM 12919 N N . GLY B 1 420 ? -2.107 -30.562 16.445 1.00 48.31 420 GLY B N 1
ATOM 12920 C CA . GLY B 1 420 ? -2.888 -29.352 16.619 1.00 52.10 420 GLY B CA 1
ATOM 12921 C C . GLY B 1 420 ? -3.331 -29.054 18.031 1.00 52.95 420 GLY B C 1
ATOM 12922 O O . GLY B 1 420 ? -3.744 -27.924 18.309 1.00 57.11 420 GLY B O 1
ATOM 12926 N N . ASN B 1 421 ? -3.256 -30.032 18.933 1.00 52.08 421 ASN B N 1
ATOM 12927 C CA . ASN B 1 421 ? -3.733 -29.813 20.295 1.00 59.42 421 ASN B CA 1
ATOM 12928 C C . ASN B 1 421 ? -2.830 -28.837 21.044 1.00 54.14 421 ASN B C 1
ATOM 12929 O O . ASN B 1 421 ? -3.307 -27.845 21.610 1.00 51.72 421 ASN B O 1
ATOM 12940 N N . SER B 1 422 ? -1.524 -29.102 21.059 1.00 49.61 422 SER B N 1
ATOM 12941 C CA . SER B 1 422 ? -0.550 -28.225 21.696 1.00 48.95 422 SER B CA 1
ATOM 12942 C C . SER B 1 422 ? 0.330 -27.496 20.690 1.00 50.99 422 SER B C 1
ATOM 12943 O O . SER B 1 422 ? 1.177 -26.691 21.096 1.00 46.03 422 SER B O 1
ATOM 12951 N N . ASN B 1 423 ? 0.153 -27.753 19.393 1.00 48.40 423 ASN B N 1
ATOM 12952 C CA . ASN B 1 423 ? 0.942 -27.117 18.338 1.00 48.98 423 ASN B CA 1
ATOM 12953 C C . ASN B 1 423 ? 2.426 -27.450 18.465 1.00 41.91 423 ASN B C 1
ATOM 12954 O O . ASN B 1 423 ? 3.292 -26.628 18.152 1.00 42.51 423 ASN B O 1
ATOM 12965 N N . ALA B 1 424 ? 2.728 -28.665 18.911 1.00 41.43 424 ALA B N 1
ATOM 12966 C CA . ALA B 1 424 ? 4.102 -29.145 18.956 1.00 39.94 424 ALA B CA 1
ATOM 12967 C C . ALA B 1 424 ? 4.501 -29.723 17.603 1.00 40.00 424 ALA B C 1
ATOM 12968 O O . ALA B 1 424 ? 3.769 -30.533 17.026 1.00 41.53 424 ALA B O 1
ATOM 12975 N N . ILE B 1 425 ? 5.660 -29.303 17.097 1.00 37.76 425 ILE B N 1
ATOM 12976 C CA . ILE B 1 425 ? 6.210 -29.897 15.883 1.00 38.98 425 ILE B CA 1
ATOM 12977 C C . ILE B 1 425 ? 6.681 -31.309 16.207 1.00 39.58 425 ILE B C 1
ATOM 12978 O O . ILE B 1 425 ? 7.598 -31.501 17.015 1.00 39.76 425 ILE B O 1
ATOM 12994 N N . LEU B 1 426 ? 6.053 -32.308 15.581 1.00 37.76 426 LEU B N 1
ATOM 12995 C CA . LEU B 1 426 ? 6.468 -33.689 15.807 1.00 36.16 426 LEU B CA 1
ATOM 12996 C C . LEU B 1 426 ? 7.730 -34.019 15.020 1.00 37.65 426 LEU B C 1
ATOM 12997 O O . LEU B 1 426 ? 8.637 -34.679 15.541 1.00 35.45 426 LEU B O 1
ATOM 13013 N N . MET B 1 427 ? 7.799 -33.578 13.767 1.00 37.02 427 MET B N 1
ATOM 13014 C CA . MET B 1 427 ? 9.004 -33.712 12.964 1.00 34.81 427 MET B CA 1
ATOM 13015 C C . MET B 1 427 ? 8.977 -32.629 11.899 1.00 34.60 427 MET B C 1
ATOM 13016 O O . MET B 1 427 ? 7.908 -32.161 11.498 1.00 34.33 427 MET B O 1
ATOM 13030 N N . LEU B 1 428 ? 10.163 -32.231 11.451 1.00 32.60 428 LEU B N 1
ATOM 13031 C CA . LEU B 1 428 ? 10.276 -31.237 10.396 1.00 36.63 428 LEU B CA 1
ATOM 13032 C C . LEU B 1 428 ? 11.521 -31.538 9.582 1.00 34.67 428 LEU B C 1
ATOM 13033 O O . LEU B 1 428 ? 12.445 -32.210 10.047 1.00 33.82 428 LEU B O 1
ATOM 13049 N N . GLY B 1 429 ? 11.533 -31.034 8.355 1.00 33.43 429 GLY B N 1
ATOM 13050 C CA . GLY B 1 429 ? 12.633 -31.328 7.461 1.00 34.28 429 GLY B CA 1
ATOM 13051 C C . GLY B 1 429 ? 12.458 -30.627 6.134 1.00 35.87 429 GLY B C 1
ATOM 13052 O O . GLY B 1 429 ? 11.617 -29.738 5.980 1.00 33.57 429 GLY B O 1
ATOM 13056 N N . LYS B 1 430 ? 13.278 -31.042 5.173 1.00 34.57 430 LYS B N 1
ATOM 13057 C CA . LYS B 1 430 ? 13.208 -30.517 3.820 1.00 35.78 430 LYS B CA 1
ATOM 13058 C C . LYS B 1 430 ? 13.388 -31.658 2.832 1.00 35.18 430 LYS B C 1
ATOM 13059 O O . LYS B 1 430 ? 14.100 -32.631 3.100 1.00 34.39 430 LYS B O 1
ATOM 13078 N N . ILE B 1 431 ? 12.729 -31.528 1.688 1.00 37.56 431 ILE B N 1
ATOM 13079 C CA . ILE B 1 431 ? 12.767 -32.525 0.627 1.00 36.29 431 ILE B CA 1
ATOM 13080 C C . ILE B 1 431 ? 13.576 -31.934 -0.518 1.00 36.98 431 ILE B C 1
ATOM 13081 O O . ILE B 1 431 ? 13.172 -30.935 -1.126 1.00 37.21 431 ILE B O 1
ATOM 13097 N N . ILE B 1 432 ? 14.729 -32.535 -0.797 1.00 39.38 432 ILE B N 1
ATOM 13098 C CA . ILE B 1 432 ? 15.533 -32.182 -1.958 1.00 37.49 432 ILE B CA 1
ATOM 13099 C C . ILE B 1 432 ? 15.241 -33.110 -3.131 1.00 45.35 432 ILE B C 1
ATOM 13100 O O . ILE B 1 432 ? 15.211 -32.673 -4.282 1.00 41.81 432 ILE B O 1
ATOM 13116 N N . ASN B 1 433 ? 15.019 -34.393 -2.847 1.00 44.88 433 ASN B N 1
ATOM 13117 C CA . ASN B 1 433 ? 14.645 -35.381 -3.852 1.00 43.04 433 ASN B CA 1
ATOM 13118 C C . ASN B 1 433 ? 13.613 -36.331 -3.252 1.00 41.58 433 ASN B C 1
ATOM 13119 O O . ASN B 1 433 ? 13.956 -37.159 -2.398 1.00 43.23 433 ASN B O 1
ATOM 13130 N N . PRO B 1 434 ? 12.346 -36.246 -3.665 1.00 41.55 434 PRO B N 1
ATOM 13131 C CA . PRO B 1 434 ? 11.309 -37.068 -3.017 1.00 45.96 434 PRO B CA 1
ATOM 13132 C C . PRO B 1 434 ? 11.561 -38.568 -3.067 1.00 46.84 434 PRO B C 1
ATOM 13133 O O . PRO B 1 434 ? 11.014 -39.290 -2.224 1.00 50.03 434 PRO B O 1
ATOM 13144 N N . THR B 1 435 ? 12.352 -39.067 -4.019 1.00 49.56 435 THR B N 1
ATOM 13145 C CA . THR B 1 435 ? 12.588 -40.500 -4.155 1.00 50.51 435 THR B CA 1
ATOM 13146 C C . THR B 1 435 ? 14.039 -40.885 -3.880 1.00 50.33 435 THR B C 1
ATOM 13147 O O . THR B 1 435 ? 14.459 -41.992 -4.231 1.00 52.13 43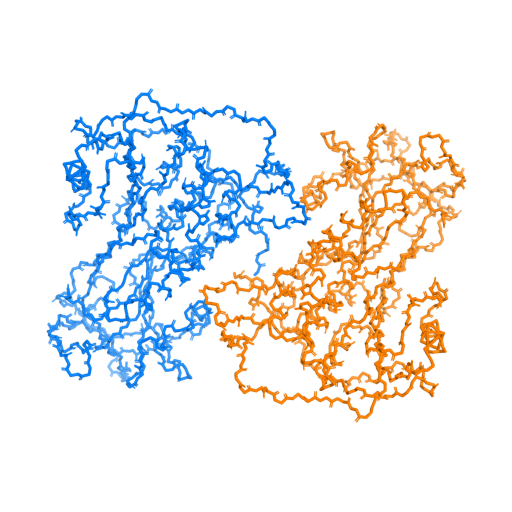5 THR B O 1
ATOM 13158 N N . ALA B 1 436 ? 14.809 -40.001 -3.254 1.00 54.09 436 ALA B N 1
ATOM 13159 C CA . ALA B 1 436 ? 16.214 -40.276 -2.970 1.00 55.41 436 ALA B CA 1
ATOM 13160 C C . ALA B 1 436 ? 16.375 -41.513 -2.092 1.00 60.44 436 ALA B C 1
ATOM 13161 O O . ALA B 1 436 ? 15.398 -42.045 -1.566 1.00 64.47 436 ALA B O 1
#

Radius of gyration: 31.29 Å; Cα contacts (8 Å, |Δi|>4): 1844; chains: 2; bounding box: 54×92×88 Å

B-factor: mean 61.44, std 20.47, range [26.68, 185.98]

Secondary structure (DSSP, 8-state):
----GGGGGS-SS---EESS-SSPPP--EE-SPPBSTT--SPPP---PPPSSHHHHHHHHHHHHHHHHHHHHHHHHHTTTTS-EEE-HHHHHHHHHHHHTTS-HHHHHHHHHHHT-----S-SSEE----HHHHHHHHHHHHHHH-TTSSSEEEEEEEEEETTS-EEHHHHHHHHHS-SSEEEEEE--SSHHHHHHHHHHHHHHSS-SS-S-------TT--EEEEEEEEEEEEHHHHH--SEEEEEEEEEETTEEEEEEEEEEEEEEEEEEETTTTEEEEEEE-SSSEEEEEEEEPTT--HHHHTTTHHHHHHHHHHT-EEEEEEEEEE---EEEEEEHHHHHHHTT-HHHHTSTT---TTT-SSTT----EEEEEEEEEEE--SS-------SSSPPEEEE--S-EEEEEEETTTTEEEEEEEES-TT-/--GGGGGS-SS---EESS-SSPPP--EE-SPPBTTT--SPP-----PPPSSHHHHHHHHHHHHHHHHHHHHHHHHHHSTTS-EEE-HHHHHHHHHHHHTTS-HHHHHHHHHHHT-----S-SSEE----HHHHHHHHHHHHHHH-TTSSSEEEEEEEEEETTS-EEHHHHHHHHHH-SEEEEEEE--SSHHHHHHHHHHHHHHSS-SS-S-------TT--EEEEEEEEEEEEHHHHH--SEEEEEEEEEETTEEEEEEEEEEEEEEEEEEETTTTEEEEEEE-SSSEEEEEEEEPTT--HHHHTTTHHHHHHHHHHT-EEEEEEEEEE---EEEEEEHHHHHHHTT-HHHHTSTT---TTT-SSTT----EEEEEEEEEEE--SS-------TTSPPEEEE--S-EEEEEEETTT--EEEEEEES-TT-

Sequence (861 aa):
VYVHPFNLFSSENISCEVIQSEEHKPLETVHPLPPLPGSTDPDPRTAESLKNLTQRTAVLAELQNSLGLRMYQTLSRTQKHTNTLLSPLNAFGALVTLYLGASKKTAISYQQLLGLNLESEQTDCAYFVDGHTVLRTLQAISAHVDESRKELRTLVWTFVNSDADLSKEFLRGTQDFSDDSFVRSVDFSQAKDAEVEVNNFIQKTSDNKVKSMFKGVTPKTDLLFASSVHFKGNWKTAFQPEATSDQDFWTQKNSSVQVPFMMHTGDYKYLDDAGRKCSIVRLGLSKRTFMLLVLPHEGASLQDIEKPLLTVIPTWLRHLKEKYLELSLPKFSLTAVTDLRSVLSEMAVEKYLMGSDASFRRMSSKENFTVDKVLNKVVFEMTEGGSEVQNRTDDGRAPHKVTFNRPFFFAVVEGNSNAILMLGKIINPTAVHPFNLFSSENISCEVIQSEEHKPLETVHPLPPLPGSTDPDPRTAAESLKNLTQRTAVLAELQNSLGLRMYQTLSRTQKHTNTLLSPLNAFGALVTLYLGASKKTAISYQQLLGLNLESEQTDCAYFVDGHTVLRTLQAISAHVDESRKELRTLVWTFVNSDADLSKEFLRGTQDFSDDSFVRSVDFSQAKDAEVEVNNFIQKTSDNKVKSMFKGVTPKTDLLFASSVHFKGNWKTAFQPEATSDQDFWTQKNSSVQVPFMMHTGDYKYLDDAGRKCSIVRLGLSKRTFMLLVLPHEGASLQDIEKPLLTVIPTWLRHLKEKYLELSLPKFSLTAVTDLRSVLSEMAVEKYLMGSDASFRRMSSKENFTVDKVLNKVVFEMTEGGSEVQNRTDDGRAPHKVTFNRPFFFAVVEGNSNAILMLGKIINPTA